Protein AF-0000000084909013 (afdb_homodimer)

InterPro domains:
  IPR004776 Membrane transport PIN-like [PF03547] (7-478)
  IPR038770 Sodium/solute symporter superfamily [G3DSA:1.20.1530.20] (325-500)
  IPR051107 Auxin Efflux Carrier [PTHR31752] (2-476)

Solvent-accessible surface area (backbone atoms only — not comparable to full-atom values): 57533 Å² total; per-residue (Å²): 117,67,64,57,51,30,43,47,51,40,36,51,27,48,52,48,35,18,49,50,20,24,47,37,41,68,75,34,42,77,50,36,40,82,66,44,41,38,41,49,46,40,48,31,47,62,43,7,47,13,26,38,40,16,52,57,35,40,76,34,61,73,84,68,50,64,61,54,59,38,49,31,45,41,48,46,48,50,53,51,41,54,56,45,41,53,67,56,76,75,50,90,64,97,48,61,67,60,53,34,49,51,39,32,45,60,48,60,40,52,25,28,56,60,57,30,34,55,49,48,28,47,59,22,35,74,46,42,46,52,57,28,46,40,50,42,42,32,46,51,70,50,46,41,54,55,49,44,38,52,54,44,45,51,52,52,54,58,60,59,63,57,68,71,63,52,78,75,53,64,63,54,56,56,48,50,55,50,46,53,52,45,45,54,50,44,54,59,48,52,66,58,54,65,66,60,68,69,63,68,70,76,74,72,77,75,77,75,75,89,86,74,88,84,76,88,73,89,78,90,90,82,88,84,93,85,90,81,89,82,84,84,88,85,86,91,83,92,85,91,92,92,84,94,86,85,94,81,96,92,80,90,89,87,92,91,82,89,91,86,94,78,92,86,88,91,83,84,87,88,90,77,87,78,90,80,87,89,77,88,70,86,81,83,77,77,76,74,78,75,67,68,80,70,63,71,57,27,58,47,71,64,67,76,71,79,68,71,70,79,62,78,81,68,71,59,89,45,73,68,48,47,50,49,53,28,50,65,58,35,49,60,55,49,68,60,31,37,46,46,44,17,41,50,51,8,50,50,45,21,54,51,34,56,70,64,70,45,82,83,68,73,54,63,43,60,51,53,36,31,44,38,34,29,51,30,26,43,43,50,50,32,21,30,51,14,30,49,38,62,80,41,57,66,31,39,67,72,34,46,67,66,42,50,54,43,48,46,44,21,46,46,49,40,18,54,50,34,51,54,38,24,60,76,56,70,48,53,41,68,63,30,53,47,51,23,49,43,38,23,33,28,45,28,71,65,47,44,44,50,40,41,58,75,39,62,90,38,61,67,60,48,32,41,40,49,26,39,32,47,54,28,58,71,44,28,57,59,52,39,48,51,52,53,49,49,36,58,77,63,45,53,56,49,86,74,64,86,80,51,59,47,84,101,117,68,64,57,51,31,46,46,52,41,36,50,27,48,53,49,35,18,49,50,20,24,46,38,40,68,75,34,41,76,50,36,42,81,66,43,40,38,42,49,47,41,50,30,47,63,44,8,47,13,26,36,40,16,49,57,37,40,76,34,60,72,86,68,50,63,60,52,57,38,50,31,44,42,49,47,47,50,54,52,40,55,55,45,40,53,67,56,77,76,51,89,63,97,49,61,67,59,52,36,49,52,39,32,46,59,49,61,41,53,26,28,58,62,58,30,34,54,49,49,29,47,59,22,34,73,46,41,43,51,58,29,47,40,50,42,40,33,46,50,69,51,46,41,54,55,50,43,39,52,53,43,45,51,51,52,54,58,61,58,63,57,71,71,63,50,80,74,52,63,63,53,55,58,49,49,56,53,46,55,53,43,45,55,51,43,55,60,48,51,67,59,51,65,67,60,69,70,65,71,71,78,78,76,80,78,78,76,78,89,84,79,89,90,85,75,88,90,86,68,90,90,80,93,86,84,91,85,91,82,90,84,90,86,86,90,87,90,86,90,92,85,88,79,94,87,92,73,99,77,90,94,91,84,95,83,85,81,85,84,87,79,89,82,80,89,79,84,81,88,81,86,85,76,85,71,89,68,76,83,72,83,79,79,76,76,75,71,75,72,66,67,76,66,61,68,56,24,58,47,70,64,66,76,72,80,68,71,71,80,61,79,82,69,70,60,89,46,74,66,50,46,50,50,54,30,50,64,58,37,50,62,56,49,69,59,32,37,46,42,44,17,42,50,51,7,52,50,46,20,52,51,32,58,71,64,69,44,84,84,69,72,53,63,41,59,51,53,38,32,44,36,34,29,51,30,28,41,42,51,50,33,21,31,51,13,30,48,38,62,78,42,57,66,31,38,67,73,35,45,67,66,40,50,55,42,46,45,44,20,46,46,49,39,19,54,48,32,52,54,37,24,59,74,55,69,47,52,41,69,62,31,52,48,51,24,48,42,38,23,33,29,43,28,70,66,47,45,44,50,39,40,58,76,38,63,90,38,62,65,60,47,32,41,38,50,26,39,31,46,54,28,57,70,43,27,57,58,52,39,49,50,51,53,48,50,37,58,76,64,44,53,57,50,85,75,64,88,80,50,58,47,83,101

Sequence (1008 aa):
MTQVVDVVEAAVPLLGLMLTGYCFARFRRKAFPPQSVFLLNSFVFLLGIPSLVFKALATKDLDKLSWRFILGYMLLRTVFGLLSAVPLLWQKTNDKIGDFLINLISSTWINTVIFGIPMLESLYGPRVKILNVLAAISSVIYQLPIMLMFFEYREVLKNGSGNGSRSGGAAELRSVRASAAKTQDEALAMNQVSISSLNRQEVPQQVVPPDTRDAHVVHEALQYQQHQQHHQHQQHHQQQQPASADEEVTMYTAANLPHTSSYTAAISNTNSGRNSSDDSNNSSSSSNSNNSRGALVAAATIAPVDGNEAEDDTMPRTFFGVLWIVIKRVIPKLLRNHPFVGICLGLLWSLILRMAADENNFPKVIDTFVQYFADCVTPVASFCTGMFMCGHERDVIRMWKPLLVFLLAKMIAMPALAMLVCVIVDLDGIEARSAVLLASLPVALASFTLITTYMKERPSAMALTSSLIIVGSILMPFVFAAWNELLIAGDVFGDIPDGTTYTGMTQVVDVVEAAVPLLGLMLTGYCFARFRRKAFPPQSVFLLNSFVFLLGIPSLVFKALATKDLDKLSWRFILGYMLLRTVFGLLSAVPLLWQKTNDKIGDFLINLISSTWINTVIFGIPMLESLYGPRVKILNVLAAISSVIYQLPIMLMFFEYREVLKNGSGNGSRSGGAAELRSVRASAAKTQDEALAMNQVSISSLNRQEVPQQVVPPDTRDAHVVHEALQYQQHQQHHQHQQHHQQQQPASADEEVTMYTAANLPHTSSYTAAISNTNSGRNSSDDSNNSSSSSNSNNSRGALVAAATIAPVDGNEAEDDTMPRTFFGVLWIVIKRVIPKLLRNHPFVGICLGLLWSLILRMAADENNFPKVIDTFVQYFADCVTPVASFCTGMFMCGHERDVIRMWKPLLVFLLAKMIAMPALAMLVCVIVDLDGIEARSAVLLASLPVALASFTLITTYMKERPSAMALTSSLIIVGSILMPFVFAAWNELLIAGDVFGDIPDGTTYTG

Structure (mmCIF, N/CA/C/O backbone):
data_AF-0000000084909013-model_v1
#
loop_
_entity.id
_entity.type
_entity.pdbx_description
1 polymer 'Auxin efflux carrier component'
#
loop_
_atom_site.group_PDB
_atom_site.id
_atom_site.type_symbol
_atom_site.label_atom_id
_atom_site.label_alt_id
_atom_site.label_comp_id
_atom_site.label_asym_id
_atom_site.label_entity_id
_atom_site.label_seq_id
_atom_site.pdbx_PDB_ins_code
_atom_site.Cartn_x
_atom_site.Cartn_y
_atom_site.Cartn_z
_atom_site.occupancy
_atom_site.B_iso_or_equiv
_atom_site.auth_seq_id
_atom_site.auth_comp_id
_atom_site.auth_asym_id
_atom_site.auth_atom_id
_atom_site.pdbx_PDB_model_num
ATOM 1 N N . MET A 1 1 ? -21.297 -10.547 -23.844 1 54.09 1 MET A N 1
ATOM 2 C CA . MET A 1 1 ? -20.812 -9.188 -24.078 1 54.09 1 MET A CA 1
ATOM 3 C C . MET A 1 1 ? -20.594 -8.453 -22.766 1 54.09 1 MET A C 1
ATOM 5 O O . MET A 1 1 ? -19.594 -7.738 -22.609 1 54.09 1 MET A O 1
ATOM 9 N N . THR A 1 2 ? -21.328 -9 -21.734 1 74.88 2 THR A N 1
ATOM 10 C CA . THR A 1 2 ? -21.328 -8.273 -20.469 1 74.88 2 THR A CA 1
ATOM 11 C C . THR A 1 2 ? -20.141 -8.68 -19.609 1 74.88 2 THR A C 1
ATOM 13 O O . THR A 1 2 ? -19.484 -7.832 -18.984 1 74.88 2 THR A O 1
ATOM 16 N N . GLN A 1 3 ? -19.703 -9.93 -19.906 1 86.88 3 GLN A N 1
ATOM 17 C CA . GLN A 1 3 ? -18.625 -10.352 -19.016 1 86.88 3 GLN A CA 1
ATOM 18 C C . GLN A 1 3 ? -17.281 -9.828 -19.5 1 86.88 3 GLN A C 1
ATOM 20 O O . GLN A 1 3 ? -16.359 -9.625 -18.703 1 86.88 3 GLN A O 1
ATOM 25 N N . VAL A 1 4 ? -17.25 -9.531 -20.766 1 86.56 4 VAL A N 1
ATOM 26 C CA . VAL A 1 4 ? -16.016 -8.961 -21.312 1 86.56 4 VAL A CA 1
ATOM 27 C C . VAL A 1 4 ? -15.812 -7.555 -20.75 1 86.56 4 VAL A C 1
ATOM 29 O O . VAL A 1 4 ? -14.688 -7.172 -20.422 1 86.56 4 VAL A O 1
ATOM 32 N N . VAL A 1 5 ? -16.859 -6.918 -20.609 1 87.62 5 VAL A N 1
ATOM 33 C CA . VAL A 1 5 ? -16.781 -5.574 -20.047 1 87.62 5 VAL A CA 1
ATOM 34 C C . VAL A 1 5 ? -16.328 -5.645 -18.594 1 87.62 5 VAL A C 1
ATOM 36 O O . VAL A 1 5 ? -15.508 -4.828 -18.156 1 87.62 5 VAL A O 1
ATOM 39 N N . ASP A 1 6 ? -16.766 -6.629 -17.891 1 90.56 6 ASP A N 1
ATOM 40 C CA . ASP A 1 6 ? -16.359 -6.812 -16.5 1 90.56 6 ASP A CA 1
ATOM 41 C C . ASP A 1 6 ? -14.859 -7.098 -16.406 1 90.56 6 ASP A C 1
ATOM 43 O O . ASP A 1 6 ? -14.18 -6.547 -15.531 1 90.56 6 ASP A O 1
ATOM 47 N N . VAL A 1 7 ? -14.453 -7.879 -17.297 1 91.62 7 VAL A N 1
ATOM 48 C CA . VAL A 1 7 ? -13.039 -8.25 -17.297 1 91.62 7 VAL A CA 1
ATOM 49 C C . VAL A 1 7 ? -12.188 -7.031 -17.641 1 91.62 7 VAL A C 1
ATOM 51 O O . VAL A 1 7 ? -11.148 -6.793 -17.016 1 91.62 7 VAL A O 1
ATOM 54 N N . VAL A 1 8 ? -12.633 -6.258 -18.547 1 89.88 8 VAL A N 1
ATOM 55 C CA . VAL A 1 8 ? -11.898 -5.07 -18.969 1 89.88 8 VAL A CA 1
ATOM 56 C C . VAL A 1 8 ? -11.844 -4.055 -17.828 1 89.88 8 VAL A C 1
ATOM 58 O O . VAL A 1 8 ? -10.805 -3.434 -17.594 1 89.88 8 VAL A O 1
ATOM 61 N N . GLU A 1 9 ? -12.883 -3.924 -17.141 1 92.06 9 GLU A N 1
ATOM 62 C CA . GLU A 1 9 ? -12.977 -2.951 -16.062 1 92.06 9 GLU A CA 1
ATOM 63 C C . GLU A 1 9 ? -12.055 -3.322 -14.906 1 92.06 9 GLU A C 1
ATOM 65 O O . GLU A 1 9 ? -11.641 -2.457 -14.133 1 92.06 9 GLU A O 1
ATOM 70 N N . ALA A 1 10 ? -11.734 -4.547 -14.859 1 94.31 10 ALA A N 1
ATOM 71 C CA . ALA A 1 10 ? -10.805 -4.984 -13.82 1 94.31 10 ALA A CA 1
ATOM 72 C C . ALA A 1 10 ? -9.367 -4.977 -14.336 1 94.31 10 ALA A C 1
ATOM 74 O O . ALA A 1 10 ? -8.438 -4.625 -13.602 1 94.31 10 ALA A O 1
ATOM 75 N N . ALA A 1 11 ? -9.203 -5.262 -15.555 1 95.69 11 ALA A N 1
ATOM 76 C CA . ALA A 1 11 ? -7.871 -5.469 -16.125 1 95.69 11 ALA A CA 1
ATOM 77 C C . ALA A 1 11 ? -7.195 -4.137 -16.438 1 95.69 11 ALA A C 1
ATOM 79 O O . ALA A 1 11 ? -5.98 -3.994 -16.25 1 95.69 11 ALA A O 1
ATOM 80 N N . VAL A 1 12 ? -7.898 -3.178 -16.906 1 96.19 12 VAL A N 1
ATOM 81 C CA . VAL A 1 12 ? -7.324 -1.909 -17.344 1 96.19 12 VAL A CA 1
ATOM 82 C C . VAL A 1 12 ? -6.691 -1.192 -16.156 1 96.19 12 VAL A C 1
ATOM 84 O O . VAL A 1 12 ? -5.559 -0.715 -16.234 1 96.19 12 VAL A O 1
ATOM 87 N N . PRO A 1 13 ? -7.375 -1.147 -15.031 1 97.31 13 PRO A N 1
ATOM 88 C CA . PRO A 1 13 ? -6.727 -0.539 -13.867 1 97.31 13 PRO A CA 1
ATOM 89 C C . PRO A 1 13 ? -5.441 -1.26 -13.469 1 97.31 13 PRO A C 1
ATOM 91 O O . PRO A 1 13 ? -4.477 -0.618 -13.047 1 97.31 13 PRO A O 1
ATOM 94 N N . LEU A 1 14 ? -5.422 -2.541 -13.555 1 97.31 14 LEU A N 1
ATOM 95 C CA . LEU A 1 14 ? -4.227 -3.301 -13.203 1 97.31 14 LEU A CA 1
ATOM 96 C C . LEU A 1 14 ? -3.076 -2.959 -14.148 1 97.31 14 LEU A C 1
ATOM 98 O O . LEU A 1 14 ? -1.948 -2.736 -13.695 1 97.31 14 LEU A O 1
ATOM 102 N N . LEU A 1 15 ? -3.387 -2.924 -15.398 1 97.75 15 LEU A N 1
ATOM 103 C CA . LEU A 1 15 ? -2.377 -2.529 -16.375 1 97.75 15 LEU A CA 1
ATOM 104 C C . LEU A 1 15 ? -1.933 -1.089 -16.141 1 97.75 15 LEU A C 1
ATOM 106 O O . LEU A 1 15 ? -0.763 -0.754 -16.359 1 97.75 15 LEU A O 1
ATOM 110 N N . GLY A 1 16 ? -2.896 -0.249 -15.773 1 98.06 16 GLY A N 1
ATOM 111 C CA . GLY A 1 16 ? -2.562 1.126 -15.438 1 98.06 16 GLY A CA 1
ATOM 112 C C . GLY A 1 16 ? -1.599 1.239 -14.273 1 98.06 16 GLY A C 1
ATOM 113 O O . GLY A 1 16 ? -0.68 2.061 -14.297 1 98.06 16 GLY A O 1
ATOM 114 N N . LEU A 1 17 ? -1.81 0.458 -13.258 1 98.38 17 LEU A N 1
ATOM 115 C CA . LEU A 1 17 ? -0.905 0.433 -12.109 1 98.38 17 LEU A CA 1
ATOM 116 C C . LEU A 1 17 ? 0.498 0.012 -12.539 1 98.38 17 LEU A C 1
ATOM 118 O O . LEU A 1 17 ? 1.487 0.611 -12.109 1 98.38 17 LEU A O 1
ATOM 122 N N . MET A 1 18 ? 0.574 -1.01 -13.375 1 97.88 18 MET A N 1
ATOM 123 C CA . MET A 1 18 ? 1.863 -1.487 -13.867 1 97.88 18 MET A CA 1
ATOM 124 C C . MET A 1 18 ? 2.559 -0.416 -14.703 1 97.88 18 MET A C 1
ATOM 126 O O . MET A 1 18 ? 3.764 -0.201 -14.562 1 97.88 18 MET A O 1
ATOM 130 N N . LEU A 1 19 ? 1.775 0.222 -15.531 1 98.19 19 LEU A N 1
ATOM 131 C CA . LEU A 1 19 ? 2.332 1.283 -16.359 1 98.19 19 LEU A CA 1
ATOM 132 C C . LEU A 1 19 ? 2.867 2.424 -15.5 1 98.19 19 LEU A C 1
ATOM 134 O O . LEU A 1 19 ? 3.922 2.988 -15.797 1 98.19 19 LEU A O 1
ATOM 138 N N . THR A 1 20 ? 2.152 2.777 -14.469 1 98.25 20 THR A N 1
ATOM 139 C CA . THR A 1 20 ? 2.6 3.822 -13.555 1 98.25 20 THR A CA 1
ATOM 140 C C . THR A 1 20 ? 3.918 3.432 -12.891 1 98.25 20 THR A C 1
ATOM 142 O O . THR A 1 20 ? 4.84 4.246 -12.797 1 98.25 20 THR A O 1
ATOM 145 N N . GLY A 1 21 ? 3.971 2.174 -12.43 1 97.94 21 GLY A N 1
ATOM 146 C CA . GLY A 1 21 ? 5.227 1.696 -11.875 1 97.94 21 GLY A CA 1
ATOM 147 C C . GLY A 1 21 ? 6.383 1.777 -12.852 1 97.94 21 GLY A C 1
ATOM 148 O O . GLY A 1 21 ? 7.477 2.219 -12.492 1 97.94 21 GLY A O 1
ATOM 149 N N . TYR A 1 22 ? 6.117 1.385 -14.062 1 97.81 22 TYR A N 1
ATOM 150 C CA . TYR A 1 22 ? 7.133 1.436 -15.109 1 97.81 22 TYR A CA 1
ATOM 151 C C . TYR A 1 22 ? 7.598 2.867 -15.352 1 97.81 22 TYR A C 1
ATOM 153 O O . TYR A 1 22 ? 8.797 3.129 -15.438 1 97.81 22 TYR A O 1
ATOM 161 N N . CYS A 1 23 ? 6.691 3.818 -15.398 1 97.56 23 CYS A N 1
ATOM 162 C CA . CYS A 1 23 ? 7 5.215 -15.68 1 97.56 23 CYS A CA 1
ATOM 163 C C . CYS A 1 23 ? 7.801 5.836 -14.539 1 97.56 23 CYS A C 1
ATOM 165 O O . CYS A 1 23 ? 8.766 6.566 -14.781 1 97.56 23 CYS A O 1
ATOM 167 N N . PHE A 1 24 ? 7.449 5.551 -13.383 1 96.81 24 PHE A N 1
ATOM 168 C CA . PHE A 1 24 ? 8.164 6.129 -12.258 1 96.81 24 PHE A CA 1
ATOM 169 C C . PHE A 1 24 ? 9.57 5.547 -12.148 1 96.81 24 PHE A C 1
ATOM 171 O O . PHE A 1 24 ? 10.516 6.25 -11.781 1 96.81 24 PHE A O 1
ATOM 178 N N . ALA A 1 25 ? 9.664 4.27 -12.438 1 96.06 25 ALA A N 1
ATOM 179 C CA . ALA A 1 25 ? 10.992 3.658 -12.422 1 96.06 25 ALA A CA 1
ATOM 180 C C . ALA A 1 25 ? 11.875 4.23 -13.531 1 96.06 25 ALA A C 1
ATOM 182 O O . ALA A 1 25 ? 13.094 4.348 -13.359 1 96.06 25 ALA A O 1
ATOM 183 N N . ARG A 1 26 ? 11.289 4.594 -14.617 1 95.44 26 ARG A N 1
ATOM 184 C CA . ARG A 1 26 ? 12.039 5.062 -15.781 1 95.44 26 ARG A CA 1
ATOM 185 C C . ARG A 1 26 ? 12.336 6.555 -15.672 1 95.44 26 ARG A C 1
ATOM 187 O O . ARG A 1 26 ? 13.461 6.992 -15.945 1 95.44 26 ARG A O 1
ATOM 194 N N . PHE A 1 27 ? 11.383 7.316 -15.219 1 94.56 27 PHE A N 1
ATOM 195 C CA . PHE A 1 27 ? 11.492 8.766 -15.344 1 94.56 27 PHE A CA 1
ATOM 196 C C . PHE A 1 27 ? 11.703 9.414 -13.984 1 94.56 27 PHE A C 1
ATOM 198 O O . PHE A 1 27 ? 12.094 10.578 -13.898 1 94.56 27 PHE A O 1
ATOM 205 N N . ARG A 1 28 ? 11.383 8.742 -12.922 1 92.88 28 ARG A N 1
ATOM 206 C CA . ARG A 1 28 ? 11.516 9.297 -11.578 1 92.88 28 ARG A CA 1
ATOM 207 C C . ARG A 1 28 ? 12.398 8.414 -10.703 1 92.88 28 ARG A C 1
ATOM 209 O O . ARG A 1 28 ? 12.016 8.055 -9.594 1 92.88 28 ARG A O 1
ATOM 216 N N . ARG A 1 29 ? 13.602 8.289 -11.078 1 90.56 29 ARG A N 1
ATOM 217 C CA . ARG A 1 29 ? 14.539 7.383 -10.43 1 90.56 29 ARG A CA 1
ATOM 218 C C . ARG A 1 29 ? 14.961 7.922 -9.062 1 90.56 29 ARG A C 1
ATOM 220 O O . ARG A 1 29 ? 15.375 7.156 -8.188 1 90.56 29 ARG A O 1
ATOM 227 N N . LYS A 1 30 ? 14.852 9.18 -8.93 1 89.25 30 LYS A N 1
ATOM 228 C CA . LYS A 1 30 ? 15.211 9.773 -7.645 1 89.25 30 LYS A CA 1
ATOM 229 C C . LYS A 1 30 ? 14.203 9.398 -6.559 1 89.25 30 LYS A C 1
ATOM 231 O O . LYS A 1 30 ? 14.586 9.141 -5.414 1 89.25 30 LYS A O 1
ATOM 236 N N . ALA A 1 31 ? 12.984 9.352 -6.961 1 90.62 31 ALA A N 1
ATOM 237 C CA . ALA A 1 31 ? 11.922 8.992 -6.016 1 90.62 31 ALA A CA 1
ATOM 238 C C . ALA A 1 31 ? 11.867 7.48 -5.797 1 90.62 31 ALA A C 1
ATOM 240 O O . ALA A 1 31 ? 11.602 7.016 -4.688 1 90.62 31 ALA A O 1
ATOM 241 N N . PHE A 1 32 ? 12.102 6.773 -6.875 1 94.38 32 PHE A N 1
ATOM 242 C CA . PHE A 1 32 ? 12.047 5.316 -6.805 1 94.38 32 PHE A CA 1
ATOM 243 C C . PHE A 1 32 ? 13.281 4.695 -7.445 1 94.38 32 PHE A C 1
ATOM 245 O O . PHE A 1 32 ? 13.227 4.234 -8.586 1 94.38 32 PHE A O 1
ATOM 252 N N . PRO A 1 33 ? 14.312 4.582 -6.648 1 91.62 33 PRO A N 1
ATOM 253 C CA . PRO A 1 33 ? 15.508 3.9 -7.145 1 91.62 33 PRO A CA 1
ATOM 254 C C . PRO A 1 33 ? 15.289 2.406 -7.367 1 91.62 33 PRO A C 1
ATOM 256 O O . PRO A 1 33 ? 14.25 1.865 -6.973 1 91.62 33 PRO A O 1
ATOM 259 N N . PRO A 1 34 ? 16.219 1.747 -7.957 1 88.38 34 PRO A N 1
ATOM 260 C CA . PRO A 1 34 ? 16.047 0.336 -8.312 1 88.38 34 PRO A CA 1
ATOM 261 C C . PRO A 1 34 ? 15.805 -0.556 -7.102 1 88.38 34 PRO A C 1
ATOM 263 O O . PRO A 1 34 ? 15.125 -1.581 -7.211 1 88.38 34 PRO A O 1
ATOM 266 N N . GLN A 1 35 ? 16.281 -0.173 -5.969 1 89.5 35 GLN A N 1
ATOM 267 C CA . GLN A 1 35 ? 16.094 -0.963 -4.758 1 89.5 35 GLN A CA 1
ATOM 268 C C . GLN A 1 35 ? 14.633 -0.926 -4.297 1 89.5 35 GLN A C 1
ATOM 270 O O . GLN A 1 35 ? 14.227 -1.724 -3.447 1 89.5 35 GLN A O 1
ATOM 275 N N . SER A 1 36 ? 13.883 -0.027 -4.922 1 93.38 36 SER A N 1
ATOM 276 C CA . SER A 1 36 ? 12.484 0.131 -4.523 1 93.38 36 SER A CA 1
ATOM 277 C C . SER A 1 36 ? 11.68 -1.131 -4.82 1 93.38 36 SER A C 1
ATOM 279 O O . SER A 1 36 ? 10.734 -1.449 -4.102 1 93.38 36 SER A O 1
ATOM 281 N N . VAL A 1 37 ? 12.078 -1.857 -5.883 1 93.12 37 VAL A N 1
ATOM 282 C CA . VAL A 1 37 ? 11.359 -3.07 -6.266 1 93.12 37 VAL A CA 1
ATOM 283 C C . VAL A 1 37 ? 11.438 -4.098 -5.137 1 93.12 37 VAL A C 1
ATOM 285 O O . VAL A 1 37 ? 10.43 -4.68 -4.746 1 93.12 37 VAL A O 1
ATOM 288 N N . PHE A 1 38 ? 12.594 -4.207 -4.613 1 90.94 38 PHE A N 1
ATOM 289 C CA . PHE A 1 38 ? 12.812 -5.152 -3.525 1 90.94 38 PHE A CA 1
ATOM 290 C C . PHE A 1 38 ? 12.016 -4.754 -2.291 1 90.94 38 PHE A C 1
ATOM 292 O O . PHE A 1 38 ? 11.375 -5.598 -1.659 1 90.94 38 PHE A O 1
ATOM 299 N N . LEU A 1 39 ? 12.062 -3.566 -1.993 1 93.75 39 LEU A N 1
ATOM 300 C CA . LEU A 1 39 ? 11.414 -3.082 -0.778 1 93.75 39 LEU A CA 1
ATOM 301 C C . LEU A 1 39 ? 9.898 -3.203 -0.884 1 93.75 39 LEU A C 1
ATOM 303 O O . LEU A 1 39 ? 9.242 -3.654 0.057 1 93.75 39 LEU A O 1
ATOM 307 N N . LEU A 1 40 ? 9.336 -2.791 -1.985 1 96 40 LEU A N 1
ATOM 308 C CA . LEU A 1 40 ? 7.895 -2.883 -2.189 1 96 40 LEU A CA 1
ATOM 309 C C . LEU A 1 40 ? 7.441 -4.34 -2.219 1 96 40 LEU A C 1
ATOM 311 O O . LEU A 1 40 ? 6.391 -4.676 -1.672 1 96 40 LEU A O 1
ATOM 315 N N . ASN A 1 41 ? 8.227 -5.137 -2.834 1 93.81 41 ASN A N 1
ATOM 316 C CA . ASN A 1 41 ? 7.918 -6.562 -2.855 1 93.81 41 ASN A CA 1
ATOM 317 C C . ASN A 1 41 ? 7.973 -7.168 -1.458 1 93.81 41 ASN A C 1
ATOM 319 O O . ASN A 1 41 ? 7.168 -8.039 -1.123 1 93.81 41 ASN A O 1
ATOM 323 N N . SER A 1 42 ? 8.953 -6.742 -0.698 1 94.56 42 SER A N 1
ATOM 324 C CA . SER A 1 42 ? 9.055 -7.211 0.68 1 94.56 42 SER A CA 1
ATOM 325 C C . SER A 1 42 ? 7.82 -6.828 1.487 1 94.56 42 SER A C 1
ATOM 327 O O . SER A 1 42 ? 7.32 -7.625 2.285 1 94.56 42 SER A O 1
ATOM 329 N N . PHE A 1 43 ? 7.371 -5.645 1.284 1 97.38 43 PHE A N 1
ATOM 330 C CA . PHE A 1 43 ? 6.168 -5.184 1.97 1 97.38 43 PHE A CA 1
ATOM 331 C C . PHE A 1 43 ? 4.98 -6.074 1.634 1 97.38 43 PHE A C 1
ATOM 333 O O . PHE A 1 43 ? 4.223 -6.469 2.523 1 97.38 43 PHE A O 1
ATOM 340 N N . VAL A 1 44 ? 4.82 -6.434 0.394 1 96.75 44 VAL A N 1
ATOM 341 C CA . VAL A 1 44 ? 3.695 -7.238 -0.072 1 96.75 44 VAL A CA 1
ATOM 342 C C . VAL A 1 44 ? 3.834 -8.672 0.443 1 96.75 44 VAL A C 1
ATOM 344 O O . VAL A 1 44 ? 2.873 -9.25 0.958 1 96.75 44 VAL A O 1
ATOM 347 N N . PHE A 1 45 ? 4.992 -9.195 0.393 1 94.75 45 PHE A N 1
ATOM 348 C CA . PHE A 1 45 ? 5.219 -10.609 0.685 1 94.75 45 PHE A CA 1
ATOM 349 C C . PHE A 1 45 ? 5.254 -10.852 2.189 1 94.75 45 PHE A C 1
ATOM 351 O O . PHE A 1 45 ? 4.828 -11.906 2.664 1 94.75 45 PHE A O 1
ATOM 358 N N . LEU A 1 46 ? 5.773 -9.945 2.916 1 96.31 46 LEU A N 1
ATOM 359 C CA . LEU A 1 46 ? 5.965 -10.164 4.344 1 96.31 46 LEU A CA 1
ATOM 360 C C . LEU A 1 46 ? 4.73 -9.75 5.133 1 96.31 46 LEU A C 1
ATOM 362 O O . LEU A 1 46 ? 4.465 -10.281 6.211 1 96.31 46 LEU A O 1
ATOM 366 N N . LEU A 1 47 ? 3.986 -8.805 4.523 1 97.81 47 LEU A N 1
ATOM 367 C CA . LEU A 1 47 ? 2.891 -8.266 5.32 1 97.81 47 LEU A CA 1
ATOM 368 C C . LEU A 1 47 ? 1.564 -8.391 4.578 1 97.81 47 LEU A C 1
ATOM 370 O O . LEU A 1 47 ? 0.573 -8.859 5.145 1 97.81 47 LEU A O 1
ATOM 374 N N . GLY A 1 48 ? 1.504 -8.023 3.326 1 97.88 48 GLY A N 1
ATOM 375 C CA . GLY A 1 48 ? 0.266 -7.98 2.564 1 97.88 48 GLY A CA 1
ATOM 376 C C . GLY A 1 48 ? -0.349 -9.352 2.348 1 97.88 48 GLY A C 1
ATOM 377 O O . GLY A 1 48 ? -1.445 -9.625 2.836 1 97.88 48 GLY A O 1
ATOM 378 N N . ILE A 1 49 ? 0.39 -10.227 1.735 1 96.94 49 ILE A N 1
ATOM 379 C CA . ILE A 1 49 ? -0.128 -11.523 1.31 1 96.94 49 ILE A CA 1
ATOM 380 C C . ILE A 1 49 ? -0.481 -12.359 2.533 1 96.94 49 ILE A C 1
ATOM 382 O O . ILE A 1 49 ? -1.576 -12.922 2.611 1 96.94 49 ILE A O 1
ATOM 386 N N . PRO A 1 50 ? 0.355 -12.453 3.562 1 97.31 50 PRO A N 1
ATOM 387 C CA . PRO A 1 50 ? -0.022 -13.234 4.742 1 97.31 50 PRO A CA 1
ATOM 388 C C . PRO A 1 50 ? -1.299 -12.727 5.406 1 97.31 50 PRO A C 1
ATOM 390 O O . PRO A 1 50 ? -2.102 -13.523 5.898 1 97.31 50 PRO A O 1
ATOM 393 N N . SER A 1 51 ? -1.439 -11.438 5.438 1 98.06 51 SER A N 1
ATOM 394 C CA . SER A 1 51 ? -2.648 -10.875 6.027 1 98.06 51 SER A CA 1
ATOM 395 C C . SER A 1 51 ? -3.883 -11.219 5.199 1 98.06 51 SER A C 1
ATOM 397 O O . SER A 1 51 ? -4.938 -11.539 5.754 1 98.06 51 SER A O 1
ATOM 399 N N . LEU A 1 52 ? -3.709 -11.188 3.934 1 97.25 52 LEU A N 1
ATOM 400 C CA . LEU A 1 52 ? -4.809 -11.461 3.016 1 97.25 52 LEU A CA 1
ATOM 401 C C . LEU A 1 52 ? -5.27 -12.906 3.135 1 97.25 52 LEU A C 1
ATOM 403 O O . LEU A 1 52 ? -6.465 -13.172 3.277 1 97.25 52 LEU A O 1
ATOM 407 N N . VAL A 1 53 ? -4.355 -13.82 3.102 1 96.62 53 VAL A N 1
ATOM 408 C CA . VAL A 1 53 ? -4.703 -15.234 3.143 1 96.62 53 VAL A CA 1
ATOM 409 C C . VAL A 1 53 ? -5.195 -15.602 4.543 1 96.62 53 VAL A C 1
ATOM 411 O O . VAL A 1 53 ? -6.105 -16.422 4.691 1 96.62 53 VAL A O 1
ATOM 414 N N . PHE A 1 54 ? -4.574 -15.039 5.555 1 96.5 54 PHE A N 1
ATOM 415 C CA . PHE A 1 54 ? -5.035 -15.258 6.922 1 96.5 54 PHE A CA 1
ATOM 416 C C . PHE A 1 54 ? -6.5 -14.852 7.07 1 96.5 54 PHE A C 1
ATOM 418 O O . PHE A 1 54 ? -7.312 -15.625 7.582 1 96.5 54 PHE A O 1
ATOM 425 N N . LYS A 1 55 ? -6.812 -13.672 6.637 1 94.81 55 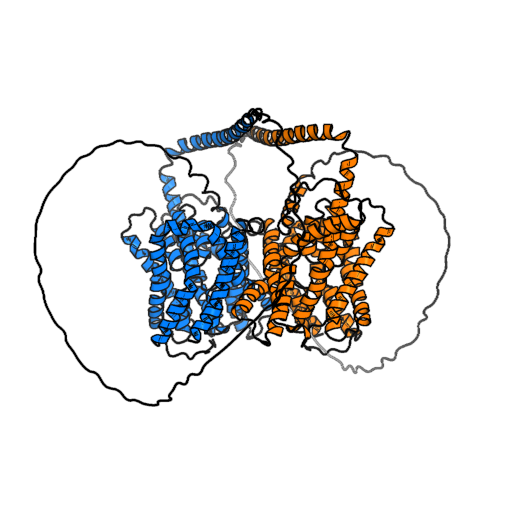LYS A N 1
ATOM 426 C CA . LYS A 1 55 ? -8.172 -13.164 6.781 1 94.81 55 LYS A CA 1
ATOM 427 C C . LYS A 1 55 ? -9.172 -14.031 6.027 1 94.81 55 LYS A C 1
ATOM 429 O O . LYS A 1 55 ? -10.25 -14.352 6.547 1 94.81 55 LYS A O 1
ATOM 434 N N . ALA A 1 56 ? -8.828 -14.414 4.832 1 92.88 56 ALA A N 1
ATOM 435 C CA . ALA A 1 56 ? -9.734 -15.195 3.984 1 92.88 56 ALA A CA 1
ATOM 436 C C . ALA A 1 56 ? -10.062 -16.531 4.625 1 92.88 56 ALA A C 1
ATOM 438 O O . ALA A 1 56 ? -11.195 -17.016 4.52 1 92.88 56 ALA A O 1
ATOM 439 N N . LEU A 1 57 ? -9.141 -17.094 5.32 1 92.69 57 LEU A N 1
ATOM 440 C CA . LEU A 1 57 ? -9.328 -18.422 5.91 1 92.69 57 LEU A CA 1
ATOM 441 C C . LEU A 1 57 ? -9.93 -18.312 7.309 1 92.69 57 LEU A C 1
ATOM 443 O O . LEU A 1 57 ? -10.773 -19.125 7.691 1 92.69 57 LEU A O 1
ATOM 447 N N . ALA A 1 58 ? -9.508 -17.266 8.023 1 90.81 58 ALA A N 1
ATOM 448 C CA . ALA A 1 58 ? -9.93 -17.125 9.414 1 90.81 58 ALA A CA 1
ATOM 449 C C . ALA A 1 58 ? -11.414 -16.781 9.508 1 90.81 58 ALA A C 1
ATOM 451 O O . ALA A 1 58 ? -12.062 -17.109 10.5 1 90.81 58 ALA A O 1
ATOM 452 N N . THR A 1 59 ? -11.93 -16.188 8.5 1 85.31 59 THR A N 1
ATOM 453 C CA . THR A 1 59 ? -13.32 -15.742 8.539 1 85.31 59 THR A CA 1
ATOM 454 C C . THR A 1 59 ? -14.234 -16.797 7.918 1 85.31 59 THR A C 1
ATOM 456 O O . THR A 1 59 ? -15.438 -16.562 7.758 1 85.31 59 THR A O 1
ATOM 459 N N . LYS A 1 60 ? -13.656 -17.953 7.555 1 85.06 60 LYS A N 1
ATOM 460 C CA . LYS A 1 60 ? -14.453 -19 6.898 1 85.06 60 LYS A CA 1
ATOM 461 C C . LYS A 1 60 ? -14.484 -20.266 7.73 1 85.06 60 LYS A C 1
ATOM 463 O O . LYS A 1 60 ? -13.5 -20.609 8.391 1 85.06 60 LYS A O 1
ATOM 468 N N . ASP A 1 61 ? -15.664 -20.875 7.551 1 81.56 61 ASP A N 1
ATOM 469 C CA . ASP A 1 61 ? -15.805 -22.203 8.141 1 81.56 61 ASP A CA 1
ATOM 470 C C . ASP A 1 61 ? -15.086 -23.25 7.305 1 81.56 61 ASP A C 1
ATOM 472 O O . ASP A 1 61 ? -15.352 -23.391 6.105 1 81.56 61 ASP A O 1
ATOM 476 N N . LEU A 1 62 ? -14.289 -24.031 7.938 1 82.31 62 LEU A N 1
ATOM 477 C CA . LEU A 1 62 ? -13.469 -25 7.242 1 82.31 62 LEU A CA 1
ATOM 478 C C . LEU A 1 62 ? -14.336 -26.062 6.562 1 82.31 62 LEU A C 1
ATOM 480 O O . LEU A 1 62 ? -13.945 -26.625 5.535 1 82.31 62 LEU A O 1
ATOM 484 N N . ASP A 1 63 ? -15.469 -26.266 7.062 1 80.19 63 ASP A N 1
ATOM 485 C CA . ASP A 1 63 ? -16.359 -27.281 6.508 1 80.19 63 ASP A CA 1
ATOM 486 C C . ASP A 1 63 ? -17 -26.812 5.207 1 80.19 63 ASP A C 1
ATOM 488 O O . ASP A 1 63 ? -17.438 -27.625 4.391 1 80.19 63 ASP A O 1
ATOM 492 N N . LYS A 1 64 ? -16.922 -25.547 5.047 1 82.56 64 LYS A N 1
ATOM 493 C CA . LYS A 1 64 ? -17.578 -25 3.863 1 82.56 64 LYS A CA 1
ATOM 494 C C . LYS A 1 64 ? -16.562 -24.734 2.754 1 82.56 64 LYS A C 1
ATOM 496 O O . LYS A 1 64 ? -16.922 -24.25 1.681 1 82.56 64 LYS A O 1
ATOM 501 N N . LEU A 1 65 ? -15.422 -25.172 3.084 1 87.38 65 LEU A N 1
ATOM 502 C CA . LEU A 1 65 ? -14.398 -24.984 2.061 1 87.38 65 LEU A CA 1
ATOM 503 C C . LEU A 1 65 ? -14.547 -26.031 0.955 1 87.38 65 LEU A C 1
ATOM 505 O O . LEU A 1 65 ? -14.891 -27.172 1.224 1 87.38 65 LEU A O 1
ATOM 509 N N . SER A 1 66 ? -14.258 -25.641 -0.252 1 92.5 66 SER A N 1
ATOM 510 C CA . SER A 1 66 ? -14.312 -26.562 -1.386 1 92.5 66 SER A CA 1
ATOM 511 C C . SER A 1 66 ? -13.07 -27.438 -1.45 1 92.5 66 SER A C 1
ATOM 513 O O . SER A 1 66 ? -12.109 -27.109 -2.146 1 92.5 66 SER A O 1
ATOM 515 N N . TRP A 1 67 ? -13.117 -28.609 -0.915 1 91.44 67 TRP A N 1
ATOM 516 C CA . TRP A 1 67 ? -11.984 -29.516 -0.853 1 91.44 67 TRP A CA 1
ATOM 517 C C . TRP A 1 67 ? -11.656 -30.078 -2.232 1 91.44 67 TRP A C 1
ATOM 519 O O . TRP A 1 67 ? -10.5 -30.391 -2.531 1 91.44 67 TRP A O 1
ATOM 529 N N . ARG A 1 68 ? -12.641 -30.203 -3.014 1 95.06 68 ARG A N 1
ATOM 530 C CA . ARG A 1 68 ? -12.422 -30.672 -4.379 1 95.06 68 ARG A CA 1
ATOM 531 C C . ARG A 1 68 ? -11.609 -29.656 -5.18 1 95.06 68 ARG A C 1
ATOM 533 O O . ARG A 1 68 ? -10.805 -30.047 -6.031 1 95.06 68 ARG A O 1
ATOM 540 N N . PHE A 1 69 ? -11.883 -28.438 -4.875 1 97 69 PHE A N 1
ATOM 541 C CA . PHE A 1 69 ? -11.117 -27.375 -5.535 1 97 69 PHE A CA 1
ATOM 542 C C . PHE A 1 69 ? -9.641 -27.484 -5.18 1 97 69 PHE A C 1
ATOM 544 O O . PHE A 1 69 ? -8.781 -27.391 -6.059 1 97 69 PHE A O 1
ATOM 551 N N . ILE A 1 70 ? -9.312 -27.703 -3.918 1 95.56 70 ILE A N 1
ATOM 552 C CA . ILE A 1 70 ? -7.934 -27.828 -3.451 1 95.56 70 ILE A CA 1
ATOM 553 C C . ILE A 1 70 ? -7.285 -29.062 -4.09 1 95.56 70 ILE A C 1
ATOM 555 O O . ILE A 1 70 ? -6.16 -28.984 -4.594 1 95.56 70 ILE A O 1
ATOM 559 N N . LEU A 1 71 ? -8 -30.094 -4.078 1 95.81 71 LEU A N 1
ATOM 560 C CA . LEU A 1 71 ? -7.492 -31.344 -4.668 1 95.81 71 LEU A CA 1
ATOM 561 C C . LEU A 1 71 ? -7.227 -31.156 -6.16 1 95.81 71 LEU A C 1
ATOM 563 O O . LEU A 1 71 ? -6.234 -31.672 -6.684 1 95.81 71 LEU A O 1
ATOM 567 N N . GLY A 1 72 ? -8.148 -30.484 -6.781 1 97.25 72 GLY A N 1
ATOM 568 C CA . GLY A 1 72 ? -7.957 -30.203 -8.195 1 97.25 72 GLY A CA 1
ATOM 569 C C . GLY A 1 72 ? -6.691 -29.422 -8.492 1 97.25 72 GLY A C 1
ATOM 570 O O . GLY A 1 72 ? -5.945 -29.766 -9.414 1 97.25 72 GLY A O 1
ATOM 571 N N . TYR A 1 73 ? -6.453 -28.469 -7.738 1 97.12 73 TYR A N 1
ATOM 572 C CA . TYR A 1 73 ? -5.273 -27.656 -7.977 1 97.12 73 TYR A CA 1
ATOM 573 C C . TYR A 1 73 ? -4 -28.391 -7.586 1 97.12 73 TYR A C 1
ATOM 575 O O . TYR A 1 73 ? -2.949 -28.203 -8.203 1 97.12 73 TYR A O 1
ATOM 583 N N . MET A 1 74 ? -4.051 -29.25 -6.562 1 96.69 74 MET A N 1
ATOM 584 C CA . MET A 1 74 ? -2.902 -30.078 -6.23 1 96.69 74 MET A CA 1
ATOM 585 C C . MET A 1 74 ? -2.586 -31.047 -7.367 1 96.69 74 MET A C 1
ATOM 587 O O . MET A 1 74 ? -1.421 -31.219 -7.73 1 96.69 74 MET A O 1
ATOM 591 N N . LEU A 1 75 ? -3.637 -31.594 -7.875 1 97.44 75 LEU A N 1
ATOM 592 C CA . LEU A 1 75 ? -3.467 -32.531 -8.992 1 97.44 75 LEU A CA 1
ATOM 593 C C . LEU A 1 75 ? -2.926 -31.797 -10.219 1 97.44 75 LEU A C 1
ATOM 595 O O . LEU A 1 75 ? -2.049 -32.312 -10.914 1 97.44 75 LEU A O 1
ATOM 599 N N . LEU A 1 76 ? -3.479 -30.641 -10.477 1 97.69 76 LEU A N 1
ATOM 600 C CA . LEU A 1 76 ? -3.029 -29.828 -11.602 1 97.69 76 LEU A CA 1
ATOM 601 C C . LEU A 1 76 ? -1.534 -29.547 -11.508 1 97.69 76 LEU A C 1
ATOM 603 O O . LEU A 1 76 ? -0.802 -29.719 -12.484 1 97.69 76 LEU A O 1
ATOM 607 N N . ARG A 1 77 ? -1.076 -29.156 -10.359 1 95.62 77 ARG A N 1
ATOM 608 C CA . ARG A 1 77 ? 0.327 -28.812 -10.141 1 95.62 77 ARG A CA 1
ATOM 609 C C . ARG A 1 77 ? 1.209 -30.047 -10.227 1 95.62 77 ARG A C 1
ATOM 611 O O . ARG A 1 77 ? 2.336 -29.984 -10.727 1 95.62 77 ARG A O 1
ATOM 618 N N . THR A 1 78 ? 0.719 -31.156 -9.75 1 95.88 78 THR A N 1
ATOM 619 C CA . THR A 1 78 ? 1.478 -32.406 -9.797 1 95.88 78 THR A CA 1
ATOM 620 C C . THR A 1 78 ? 1.637 -32.875 -11.234 1 95.88 78 THR A C 1
ATOM 622 O O . THR A 1 78 ? 2.748 -33.188 -11.672 1 95.88 78 THR A O 1
ATOM 625 N N . VAL A 1 79 ? 0.539 -32.906 -11.93 1 96.5 79 VAL A N 1
ATOM 626 C CA . VAL A 1 79 ? 0.565 -33.406 -13.289 1 96.5 79 VAL A CA 1
ATOM 627 C C . VAL A 1 79 ? 1.403 -32.5 -14.18 1 96.5 79 VAL A C 1
ATOM 629 O O . VAL A 1 79 ? 2.262 -32.969 -14.93 1 96.5 79 VAL A O 1
ATOM 632 N N . PHE A 1 80 ? 1.146 -31.234 -14.039 1 94.56 80 PHE A N 1
ATOM 633 C CA . PHE A 1 80 ? 1.901 -30.312 -14.875 1 94.56 80 PHE A CA 1
ATOM 634 C C . PHE A 1 80 ? 3.367 -30.281 -14.453 1 94.56 80 PHE A C 1
ATOM 636 O O . PHE A 1 80 ? 4.254 -30.094 -15.297 1 94.56 80 PHE A O 1
ATOM 643 N N . GLY A 1 81 ? 3.625 -30.391 -13.188 1 92.38 81 GLY A N 1
ATOM 644 C CA . GLY A 1 81 ? 4.996 -30.5 -12.711 1 92.38 81 GLY A CA 1
ATOM 645 C C . GLY A 1 81 ? 5.73 -31.688 -13.289 1 92.38 81 GLY A C 1
ATOM 646 O O . GLY A 1 81 ? 6.887 -31.578 -13.703 1 92.38 81 GLY A O 1
ATOM 647 N N . LEU A 1 82 ? 5.09 -32.781 -13.375 1 93.44 82 LEU A N 1
ATOM 648 C CA . LEU A 1 82 ? 5.68 -34 -13.969 1 93.44 82 LEU A CA 1
ATOM 649 C C . LEU A 1 82 ? 5.887 -33.812 -15.469 1 93.44 82 LEU A C 1
ATOM 651 O O . LEU A 1 82 ? 6.891 -34.281 -16.016 1 93.44 82 LEU A O 1
ATOM 655 N N . LEU A 1 83 ? 4.934 -33.156 -16.062 1 93.19 83 LEU A N 1
ATOM 656 C CA . LEU A 1 83 ? 5.059 -32.875 -17.484 1 93.19 83 LEU A CA 1
ATOM 657 C C . LEU A 1 83 ? 6.258 -31.984 -17.781 1 93.19 83 LEU A C 1
ATOM 659 O O . LEU A 1 83 ? 6.898 -32.094 -18.828 1 93.19 83 LEU A O 1
ATOM 663 N N . SER A 1 84 ? 6.52 -31.094 -16.859 1 89.94 84 SER A N 1
ATOM 664 C CA . SER A 1 84 ? 7.641 -30.172 -17.031 1 89.94 84 SER A CA 1
ATOM 665 C C . SER A 1 84 ? 8.977 -30.906 -16.969 1 89.94 84 SER A C 1
ATOM 667 O O . SER A 1 84 ? 10.008 -30.375 -17.375 1 89.94 84 SER A O 1
ATOM 669 N N . ALA A 1 85 ? 9.008 -32.156 -16.484 1 91.56 85 ALA A N 1
ATOM 670 C CA . ALA A 1 85 ? 10.219 -32.969 -16.375 1 91.56 85 ALA A CA 1
ATOM 671 C C . ALA A 1 85 ? 10.461 -33.75 -17.672 1 91.56 85 ALA A C 1
ATOM 673 O O . ALA A 1 85 ? 11.562 -34.25 -17.891 1 91.56 85 ALA A O 1
ATOM 674 N N . VAL A 1 86 ? 9.492 -33.844 -18.531 1 90.69 86 VAL A N 1
ATOM 675 C CA . VAL A 1 86 ? 9.531 -34.719 -19.703 1 90.69 86 VAL A CA 1
ATOM 676 C C . VAL A 1 86 ? 10.648 -34.281 -20.641 1 90.69 86 VAL A C 1
ATOM 678 O O . VAL A 1 86 ? 11.445 -35.094 -21.094 1 90.69 86 VAL A O 1
ATOM 681 N N . PRO A 1 87 ? 10.773 -32.969 -20.906 1 89.19 87 PRO A N 1
ATOM 682 C CA . PRO A 1 87 ? 11.852 -32.562 -21.812 1 89.19 87 PRO A CA 1
ATOM 683 C C . PRO A 1 87 ? 13.234 -32.906 -21.266 1 89.19 87 PRO A C 1
ATOM 685 O O . PRO A 1 87 ? 14.195 -33.031 -22.047 1 89.19 87 PRO A O 1
ATOM 688 N N . LEU A 1 88 ? 13.352 -33.094 -19.984 1 90.81 88 LEU A N 1
ATOM 689 C CA . LEU A 1 88 ? 14.641 -33.344 -19.359 1 90.81 88 LEU A CA 1
ATOM 690 C C . LEU A 1 88 ? 15.102 -34.781 -19.625 1 90.81 88 LEU A C 1
ATOM 692 O O . LEU A 1 88 ? 16.281 -35.094 -19.438 1 90.81 88 LEU A O 1
ATOM 696 N N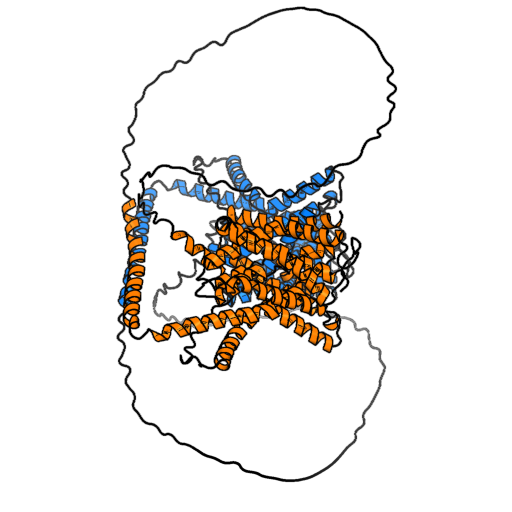 . LEU A 1 89 ? 14.211 -35.625 -20.078 1 88.94 89 LEU A N 1
ATOM 697 C CA . LEU A 1 89 ? 14.562 -37 -20.375 1 88.94 89 LEU A CA 1
ATOM 698 C C . LEU A 1 89 ? 15.508 -37.094 -21.562 1 88.94 89 LEU A C 1
ATOM 700 O O . LEU A 1 89 ? 16.328 -38 -21.656 1 88.94 89 LEU A O 1
ATOM 704 N N . TRP A 1 90 ? 15.516 -36.094 -22.391 1 88.56 90 TRP A N 1
ATOM 705 C CA . TRP A 1 90 ? 16.328 -36.125 -23.609 1 88.56 90 TRP A CA 1
ATOM 706 C C . TRP A 1 90 ? 17.422 -35.062 -23.562 1 88.56 90 TRP A C 1
ATOM 708 O O . TRP A 1 90 ? 18.375 -35.094 -24.344 1 88.56 90 TRP A O 1
ATOM 718 N N . GLN A 1 91 ? 17.344 -34.219 -22.641 1 86.31 91 GLN A N 1
ATOM 719 C CA . GLN A 1 91 ? 18.328 -33.125 -22.562 1 86.31 91 GLN A CA 1
ATOM 720 C C . GLN A 1 91 ? 19.562 -33.594 -21.797 1 86.31 91 GLN A C 1
ATOM 722 O O . GLN A 1 91 ? 19.453 -34.25 -20.75 1 86.31 91 GLN A O 1
ATOM 727 N N . LYS A 1 92 ? 20.703 -33.344 -22.375 1 83.94 92 LYS A N 1
ATOM 728 C CA . LYS A 1 92 ? 21.969 -33.656 -21.688 1 83.94 92 LYS A CA 1
ATOM 729 C C . LYS A 1 92 ? 22.406 -32.469 -20.828 1 83.94 92 LYS A C 1
ATOM 731 O O . LYS A 1 92 ? 22.719 -31.391 -21.344 1 83.94 92 LYS A O 1
ATOM 736 N N . THR A 1 93 ? 22.109 -32.5 -19.594 1 83.75 93 THR A N 1
ATOM 737 C CA . THR A 1 93 ? 22.516 -31.469 -18.672 1 83.75 93 THR A CA 1
ATOM 738 C C . THR A 1 93 ? 23.172 -32.062 -17.438 1 83.75 93 THR A C 1
ATOM 740 O O . THR A 1 93 ? 22.922 -33.219 -17.094 1 83.75 93 THR A O 1
ATOM 743 N N . ASN A 1 94 ? 24.125 -31.266 -16.844 1 84.25 94 ASN A N 1
ATOM 744 C CA . ASN A 1 94 ? 24.828 -31.703 -15.633 1 84.25 94 ASN A CA 1
ATOM 745 C C . ASN A 1 94 ? 24.031 -31.375 -14.375 1 84.25 94 ASN A C 1
ATOM 747 O O . ASN A 1 94 ? 24.391 -31.812 -13.281 1 84.25 94 ASN A O 1
ATOM 751 N N . ASP A 1 95 ? 22.938 -30.703 -14.531 1 90.56 95 ASP A N 1
ATOM 752 C CA . ASP A 1 95 ? 22.125 -30.312 -13.398 1 90.56 95 ASP A CA 1
ATOM 753 C C . ASP A 1 95 ? 20.641 -30.516 -13.695 1 90.56 95 ASP A C 1
ATOM 755 O O . ASP A 1 95 ? 19.875 -29.547 -13.812 1 90.56 95 ASP A O 1
ATOM 759 N N . LYS A 1 96 ? 20.203 -31.766 -13.719 1 91.25 96 LYS A N 1
ATOM 760 C CA . LYS A 1 96 ? 18.844 -32.094 -14.094 1 91.25 96 LYS A CA 1
ATOM 761 C C . LYS A 1 96 ? 17.844 -31.594 -13.055 1 91.25 96 LYS A C 1
ATOM 763 O O . LYS A 1 96 ? 16.734 -31.172 -13.406 1 91.25 96 LYS A O 1
ATOM 768 N N . ILE A 1 97 ? 18.25 -31.609 -11.789 1 92.5 97 ILE A N 1
ATOM 769 C CA . ILE A 1 97 ? 17.359 -31.156 -10.727 1 92.5 97 ILE A CA 1
ATOM 770 C C . ILE A 1 97 ? 17.125 -29.641 -10.852 1 92.5 97 ILE A C 1
ATOM 772 O O . ILE A 1 97 ? 15.984 -29.172 -10.727 1 92.5 97 ILE A O 1
ATOM 776 N N . GLY A 1 98 ? 18.203 -28.922 -11.102 1 94 98 GLY A N 1
ATOM 777 C CA . GLY A 1 98 ? 18.078 -27.484 -11.305 1 94 98 GLY A CA 1
ATOM 778 C C . GLY A 1 98 ? 17.188 -27.141 -12.484 1 94 98 GLY A C 1
ATOM 779 O O . GLY A 1 98 ? 16.328 -26.25 -12.375 1 94 98 GLY A O 1
ATOM 780 N N . ASP A 1 99 ? 17.406 -27.844 -13.547 1 94.56 99 ASP A N 1
ATOM 781 C CA . ASP A 1 99 ? 16.594 -27.609 -14.734 1 94.56 99 ASP A CA 1
ATOM 782 C C . ASP A 1 99 ? 15.125 -27.938 -14.477 1 94.56 99 ASP A C 1
ATOM 784 O O . ASP A 1 99 ? 14.227 -27.219 -14.953 1 94.56 99 ASP A O 1
ATOM 788 N N . PHE A 1 100 ? 14.914 -28.969 -13.781 1 94.88 100 PHE A N 1
ATOM 789 C CA . PHE A 1 100 ? 13.555 -29.359 -13.422 1 94.88 100 PHE A CA 1
ATOM 790 C C . PHE A 1 100 ? 12.875 -28.281 -12.602 1 94.88 100 PHE A C 1
ATOM 792 O O . PHE A 1 100 ? 11.734 -27.906 -12.875 1 94.88 100 PHE A O 1
ATOM 799 N N . LEU A 1 101 ? 13.602 -27.781 -11.625 1 95.31 101 LEU A N 1
ATOM 800 C CA . LEU A 1 101 ? 13.047 -26.766 -10.734 1 95.31 101 LEU A CA 1
ATOM 801 C C . LEU A 1 101 ? 12.75 -25.469 -11.5 1 95.31 101 LEU A C 1
ATOM 803 O O . LEU A 1 101 ? 11.734 -24.828 -11.258 1 95.31 101 LEU A O 1
ATOM 807 N N . ILE A 1 102 ? 13.625 -25.125 -12.383 1 94.56 102 ILE A N 1
ATOM 808 C CA . ILE A 1 102 ? 13.406 -23.938 -13.203 1 94.56 102 ILE A CA 1
ATOM 809 C C . ILE A 1 102 ? 12.148 -24.109 -14.047 1 94.56 102 ILE A C 1
ATOM 811 O O . ILE A 1 102 ? 11.312 -23.219 -14.133 1 94.56 102 ILE A O 1
ATOM 815 N N . ASN A 1 103 ? 11.992 -25.297 -14.656 1 94.38 103 ASN A N 1
ATOM 816 C CA . ASN A 1 103 ? 10.805 -25.578 -15.445 1 94.38 103 ASN A CA 1
ATOM 817 C C . ASN A 1 103 ? 9.547 -25.562 -14.594 1 94.38 103 ASN A C 1
ATOM 819 O O . ASN A 1 103 ? 8.516 -25.031 -15 1 94.38 103 ASN A O 1
ATOM 823 N N . LEU A 1 104 ? 9.648 -26.141 -13.461 1 94.5 104 LEU A N 1
ATOM 824 C CA . LEU A 1 104 ? 8.516 -26.25 -12.547 1 94.5 104 LEU A CA 1
ATOM 825 C C . LEU A 1 104 ? 8.047 -24.859 -12.102 1 94.5 104 LEU A C 1
ATOM 827 O O . LEU A 1 104 ? 6.859 -24.547 -12.195 1 94.5 104 LEU A O 1
ATOM 831 N N . ILE A 1 105 ? 8.969 -24.031 -11.695 1 94.31 105 ILE A N 1
ATOM 832 C CA . ILE A 1 105 ? 8.648 -22.688 -11.195 1 94.31 105 ILE A CA 1
ATOM 833 C C . ILE A 1 105 ? 8.109 -21.828 -12.336 1 94.31 105 ILE A C 1
ATOM 835 O O . ILE A 1 105 ? 7.121 -21.109 -12.164 1 94.31 105 ILE A O 1
ATOM 839 N N . SER A 1 106 ? 8.648 -21.953 -13.5 1 93.12 106 SER A N 1
ATOM 840 C CA . SER A 1 106 ? 8.312 -21.125 -14.648 1 93.12 106 SER A CA 1
ATOM 841 C C . SER A 1 106 ? 6.949 -21.516 -15.227 1 93.12 106 SER A C 1
ATOM 843 O O . SER A 1 106 ? 6.352 -20.734 -15.977 1 93.12 106 SER A O 1
ATOM 845 N N . SER A 1 107 ? 6.441 -22.641 -14.797 1 91.69 107 SER A N 1
ATOM 846 C CA . SER A 1 107 ? 5.211 -23.078 -15.438 1 91.69 107 SER A CA 1
ATOM 847 C C . SER A 1 107 ? 4.074 -23.203 -14.43 1 91.69 107 SER A C 1
ATOM 849 O O . SER A 1 107 ? 2.9 -23.109 -14.797 1 91.69 107 SER A O 1
ATOM 851 N N . THR A 1 108 ? 4.391 -23.359 -13.148 1 92.62 108 THR A N 1
ATOM 852 C CA . THR A 1 108 ? 3.305 -23.766 -12.258 1 92.62 108 THR A CA 1
ATOM 853 C C . THR A 1 108 ? 3.104 -22.719 -11.156 1 92.62 108 THR A C 1
ATOM 855 O O . THR A 1 108 ? 2.154 -22.812 -10.375 1 92.62 108 THR A O 1
ATOM 858 N N . TRP A 1 109 ? 3.975 -21.781 -11.047 1 93.88 109 TRP A N 1
ATOM 859 C CA . TRP A 1 109 ? 3.83 -20.781 -9.984 1 93.88 109 TRP A CA 1
ATOM 860 C C . TRP A 1 109 ? 2.875 -19.672 -10.406 1 93.88 109 TRP A C 1
ATOM 862 O O . TRP A 1 109 ? 3.305 -18.547 -10.688 1 93.88 109 TRP A O 1
ATOM 872 N N . ILE A 1 110 ? 1.649 -19.906 -10.258 1 95.25 110 ILE A N 1
ATOM 873 C CA . ILE A 1 110 ? 0.579 -19.094 -10.805 1 95.25 110 ILE A CA 1
ATOM 874 C C . ILE A 1 110 ? 0.344 -17.875 -9.906 1 95.25 110 ILE A C 1
ATOM 876 O O . ILE A 1 110 ? 0.359 -18 -8.68 1 95.25 110 ILE A O 1
ATOM 880 N N . ASN A 1 111 ? 0.042 -16.719 -10.461 1 94.44 111 ASN A N 1
ATOM 881 C CA . ASN A 1 111 ? -0.326 -15.508 -9.742 1 94.44 111 ASN A CA 1
ATOM 882 C C . ASN A 1 111 ? -1.8 -15.516 -9.352 1 94.44 111 ASN A C 1
ATOM 884 O O . ASN A 1 111 ? -2.58 -14.695 -9.844 1 94.44 111 ASN A O 1
ATOM 888 N N . THR A 1 112 ? -2.191 -16.281 -8.43 1 94.31 112 THR A N 1
ATOM 889 C CA . THR A 1 112 ? -3.586 -16.516 -8.078 1 94.31 112 THR A CA 1
ATOM 890 C C . THR A 1 112 ? -4.125 -15.398 -7.199 1 94.31 112 THR A C 1
ATOM 892 O O . THR A 1 112 ? -5.336 -15.164 -7.152 1 94.31 112 THR A O 1
ATOM 895 N N . VAL A 1 113 ? -3.271 -14.68 -6.527 1 92.81 113 VAL A N 1
ATOM 896 C CA . VAL A 1 113 ? -3.736 -13.75 -5.512 1 92.81 113 VAL A CA 1
ATOM 897 C C . VAL A 1 113 ? -3.678 -12.32 -6.051 1 92.81 113 VAL A C 1
ATOM 899 O O . VAL A 1 113 ? -4.707 -11.656 -6.184 1 92.81 113 VAL A O 1
ATOM 902 N N . ILE A 1 114 ? -2.57 -11.867 -6.559 1 92.81 114 ILE A N 1
ATOM 903 C CA . ILE A 1 114 ? -2.35 -10.469 -6.926 1 92.81 114 ILE A CA 1
ATOM 904 C C . ILE A 1 114 ? -3.246 -10.102 -8.109 1 92.81 114 ILE A C 1
ATOM 906 O O . ILE A 1 114 ? -4.012 -9.141 -8.039 1 92.81 114 ILE A O 1
ATOM 910 N N . PHE A 1 115 ? -3.225 -10.93 -9.094 1 94.88 115 PHE A N 1
ATOM 911 C CA . PHE A 1 115 ? -4.031 -10.641 -10.273 1 94.88 115 PHE A CA 1
ATOM 912 C C . PHE A 1 115 ? -5.324 -11.453 -10.258 1 94.88 115 PHE A C 1
ATOM 914 O O . PHE A 1 115 ? -6.352 -10.992 -10.758 1 94.88 115 PHE A O 1
ATOM 921 N N . GLY A 1 116 ? -5.27 -12.539 -9.664 1 96.81 116 GLY A N 1
ATOM 922 C CA . GLY A 1 116 ? -6.406 -13.445 -9.688 1 96.81 116 GLY A CA 1
ATOM 923 C C . GLY A 1 116 ? -7.621 -12.898 -8.953 1 96.81 116 GLY A C 1
ATOM 924 O O . GLY A 1 116 ? -8.75 -13.047 -9.422 1 96.81 116 GLY A O 1
ATOM 925 N N . ILE A 1 117 ? -7.371 -12.25 -7.875 1 96.81 117 ILE A N 1
ATOM 926 C CA . ILE A 1 117 ? -8.484 -11.836 -7.023 1 96.81 117 ILE A CA 1
ATOM 927 C C . ILE A 1 117 ? -9.305 -10.758 -7.73 1 96.81 117 ILE A C 1
ATOM 929 O O . ILE A 1 117 ? -10.508 -10.922 -7.926 1 96.81 117 ILE A O 1
ATOM 933 N N . PRO A 1 118 ? -8.68 -9.711 -8.188 1 96.12 118 PRO A N 1
ATOM 934 C CA . PRO A 1 118 ? -9.516 -8.703 -8.852 1 96.12 118 PRO A CA 1
ATOM 935 C C . PRO A 1 118 ? -10.164 -9.234 -10.133 1 96.12 118 PRO A C 1
ATOM 937 O O . PRO A 1 118 ? -11.289 -8.852 -10.461 1 96.12 118 PRO A O 1
ATOM 940 N N . MET A 1 119 ? -9.539 -10.109 -10.82 1 96.44 119 MET A N 1
ATOM 941 C CA . MET A 1 119 ? -10.062 -10.617 -12.086 1 96.44 119 MET A CA 1
ATOM 942 C C . MET A 1 119 ? -11.281 -11.508 -11.844 1 96.44 119 MET A C 1
ATOM 944 O O . MET A 1 119 ? -12.32 -11.328 -12.484 1 96.44 119 MET A O 1
ATOM 948 N N . LEU A 1 120 ? -11.156 -12.375 -10.914 1 96.56 120 LEU A N 1
ATOM 949 C CA . LEU A 1 120 ? -12.281 -13.266 -10.633 1 96.56 120 LEU A CA 1
ATOM 950 C C . LEU A 1 120 ? -13.414 -12.508 -9.945 1 96.56 120 LEU A C 1
ATOM 952 O O . LEU A 1 120 ? -14.594 -12.812 -10.164 1 96.56 120 LEU A O 1
ATOM 956 N N . GLU A 1 121 ? -13.07 -11.594 -9.094 1 95.69 121 GLU A N 1
ATOM 957 C CA . GLU A 1 121 ? -14.078 -10.797 -8.398 1 95.69 121 GLU A CA 1
ATOM 958 C C . GLU A 1 121 ? -14.938 -10.016 -9.383 1 95.69 121 GLU A C 1
ATOM 960 O O . GLU A 1 121 ? -16.125 -9.805 -9.148 1 95.69 121 GLU A O 1
ATOM 965 N N . SER A 1 122 ? -14.344 -9.609 -10.438 1 93.44 122 SER A N 1
ATOM 966 C CA . SER A 1 122 ? -15.078 -8.844 -11.438 1 93.44 122 SER A CA 1
ATOM 967 C C . SER A 1 122 ? -16.156 -9.695 -12.094 1 93.44 122 SER A C 1
ATOM 969 O O . SER A 1 122 ? -17.172 -9.172 -12.578 1 93.44 122 SER A O 1
ATOM 971 N N . LEU A 1 123 ? -16.031 -10.984 -12.094 1 94.44 123 LEU A N 1
ATOM 972 C CA . LEU A 1 123 ? -16.969 -11.883 -12.758 1 94.44 123 LEU A CA 1
ATOM 973 C C . LEU A 1 123 ? -18 -12.414 -11.773 1 94.44 123 LEU A C 1
ATOM 975 O O . LEU A 1 123 ? -19.188 -12.531 -12.102 1 94.44 123 LEU A O 1
ATOM 979 N N . TYR A 1 124 ? -17.5 -12.719 -10.539 1 95.56 124 TYR A N 1
ATOM 980 C CA . TYR A 1 124 ? -18.359 -13.547 -9.695 1 95.56 124 TYR A CA 1
ATOM 981 C C . TYR A 1 124 ? -18.562 -12.906 -8.328 1 95.56 124 TYR A C 1
ATOM 983 O O . TYR A 1 124 ? -19.031 -13.555 -7.391 1 95.56 124 TYR A O 1
ATOM 991 N N . GLY A 1 125 ? -18.141 -11.711 -8.141 1 93.88 125 GLY A N 1
ATOM 992 C CA . GLY A 1 125 ? -18.359 -11.016 -6.879 1 93.88 125 GLY A CA 1
ATOM 993 C C . GLY A 1 125 ? -17.25 -11.242 -5.871 1 93.88 125 GLY A C 1
ATOM 994 O O . GLY A 1 125 ? -16.312 -12 -6.129 1 93.88 125 GLY A O 1
ATOM 995 N N . PRO A 1 126 ? -17.328 -10.672 -4.754 1 91.69 126 PRO A N 1
ATOM 996 C CA . PRO A 1 126 ? -16.234 -10.625 -3.789 1 91.69 126 PRO A CA 1
ATOM 997 C C . PRO A 1 126 ? -16.047 -11.953 -3.051 1 91.69 126 PRO A C 1
ATOM 999 O O . PRO A 1 126 ? -14.938 -12.266 -2.604 1 91.69 126 PRO A O 1
ATOM 1002 N N . ARG A 1 127 ? -17.016 -12.75 -2.939 1 91.44 127 ARG A N 1
ATOM 1003 C CA . ARG A 1 127 ? -16.922 -13.984 -2.168 1 91.44 127 ARG A CA 1
ATOM 1004 C C . ARG A 1 127 ? -16.047 -15.016 -2.877 1 91.44 127 ARG A C 1
ATOM 1006 O O . ARG A 1 127 ? -15.602 -15.984 -2.264 1 91.44 127 ARG A O 1
ATOM 1013 N N . VAL A 1 128 ? -15.773 -14.82 -4.164 1 94.88 128 VAL A N 1
ATOM 1014 C CA . VAL A 1 128 ? -15.008 -15.773 -4.957 1 94.88 128 VAL A CA 1
ATOM 1015 C C . VAL A 1 128 ? -13.547 -15.758 -4.523 1 94.88 128 VAL A C 1
ATOM 1017 O O . VAL A 1 128 ? -12.781 -16.672 -4.855 1 94.88 128 VAL A O 1
ATOM 1020 N N . LYS A 1 129 ? -13.18 -14.766 -3.699 1 94 129 LYS A N 1
ATOM 1021 C CA . LYS A 1 129 ? -11.805 -14.594 -3.225 1 94 129 LYS A CA 1
ATOM 1022 C C . LYS A 1 129 ? -11.312 -15.852 -2.518 1 94 129 LYS A C 1
ATOM 1024 O O . LYS A 1 129 ? -10.125 -16.188 -2.578 1 94 129 LYS A O 1
ATOM 1029 N N . ILE A 1 130 ? -12.133 -16.578 -1.947 1 94.25 130 ILE A N 1
ATOM 1030 C CA . ILE A 1 130 ? -11.758 -17.781 -1.2 1 94.25 130 ILE A CA 1
ATOM 1031 C C . ILE A 1 130 ? -11.156 -18.812 -2.148 1 94.25 130 ILE A C 1
ATOM 1033 O O . ILE A 1 130 ? -10.242 -19.547 -1.773 1 94.25 130 ILE A O 1
ATOM 1037 N N . LEU A 1 131 ? -11.609 -18.875 -3.381 1 96.62 131 LEU A N 1
ATOM 1038 C CA . LEU A 1 131 ? -11.086 -19.828 -4.348 1 96.62 131 LEU A CA 1
ATOM 1039 C C . LEU A 1 131 ? -9.656 -19.469 -4.734 1 96.62 131 LEU A C 1
ATOM 1041 O O . LEU A 1 131 ? -8.828 -20.359 -4.965 1 96.62 131 LEU A O 1
ATOM 1045 N N . ASN A 1 132 ? -9.383 -18.172 -4.801 1 97.12 132 ASN A N 1
ATOM 1046 C CA . ASN A 1 132 ? -8.008 -17.734 -5.039 1 97.12 132 ASN A CA 1
ATOM 1047 C C . ASN A 1 132 ? -7.074 -18.188 -3.926 1 97.12 132 ASN A C 1
ATOM 1049 O O . ASN A 1 132 ? -5.957 -18.641 -4.191 1 97.12 132 ASN A O 1
ATOM 1053 N N . VAL A 1 133 ? -7.516 -18.078 -2.752 1 95.62 133 VAL A N 1
ATOM 1054 C CA . VAL A 1 133 ? -6.715 -18.438 -1.586 1 95.62 133 VAL A CA 1
ATOM 1055 C C . VAL A 1 133 ? -6.535 -19.953 -1.525 1 95.62 133 VAL A C 1
ATOM 1057 O O . VAL A 1 133 ? -5.465 -20.438 -1.166 1 95.62 133 VAL A O 1
ATOM 1060 N N . LEU A 1 134 ? -7.578 -20.672 -1.897 1 95.69 134 LEU A N 1
ATOM 1061 C CA . LEU A 1 134 ? -7.469 -22.125 -1.936 1 95.69 134 LEU A CA 1
ATOM 1062 C C . LEU A 1 134 ? -6.449 -22.562 -2.979 1 95.69 134 LEU A C 1
ATOM 1064 O O . LEU A 1 134 ? -5.688 -23.516 -2.748 1 95.69 134 LEU A O 1
ATOM 1068 N N . ALA A 1 135 ? -6.484 -21.906 -4.074 1 96.5 135 ALA A N 1
ATOM 1069 C CA . ALA A 1 135 ? -5.461 -22.188 -5.082 1 96.5 135 ALA A CA 1
ATOM 1070 C C . ALA A 1 135 ? -4.07 -21.859 -4.555 1 96.5 135 ALA A C 1
ATOM 1072 O O . ALA A 1 135 ? -3.104 -22.562 -4.852 1 96.5 135 ALA A O 1
ATOM 1073 N N . ALA A 1 136 ? -3.99 -20.844 -3.77 1 93.94 136 ALA A N 1
ATOM 1074 C CA . ALA A 1 136 ? -2.713 -20.438 -3.188 1 93.94 136 ALA A CA 1
ATOM 1075 C C . ALA A 1 136 ? -2.221 -21.469 -2.176 1 93.94 136 ALA A C 1
ATOM 1077 O O . ALA A 1 136 ? -1.013 -21.656 -2.016 1 93.94 136 ALA A O 1
ATOM 1078 N N . ILE A 1 137 ? -3.088 -22.125 -1.513 1 93.19 137 ILE A N 1
ATOM 1079 C CA . ILE A 1 137 ? -2.732 -23.188 -0.581 1 93.19 137 ILE A CA 1
ATOM 1080 C C . ILE A 1 137 ? -1.978 -24.281 -1.321 1 93.19 137 ILE A C 1
ATOM 1082 O O . ILE A 1 137 ? -0.962 -24.781 -0.833 1 93.19 137 ILE A O 1
ATOM 1086 N N . SER A 1 138 ? -2.477 -24.594 -2.48 1 94.38 138 SER A N 1
ATOM 1087 C CA . SER A 1 138 ? -1.813 -25.641 -3.264 1 94.38 138 SER A CA 1
ATOM 1088 C C . SER A 1 138 ? -0.39 -25.234 -3.631 1 94.38 138 SER A C 1
ATOM 1090 O O . SER A 1 138 ? 0.495 -26.078 -3.744 1 94.38 138 SER A O 1
ATOM 1092 N N . SER A 1 139 ? -0.126 -23.953 -3.76 1 93.69 139 SER A N 1
ATOM 1093 C CA . SER A 1 139 ? 1.207 -23.469 -4.113 1 93.69 139 SER A CA 1
ATOM 1094 C C . SER A 1 139 ? 2.105 -23.391 -2.881 1 93.69 139 SER A C 1
ATOM 1096 O O . SER A 1 139 ? 3.242 -23.859 -2.902 1 93.69 139 SER A O 1
ATOM 1098 N N . VAL A 1 140 ? 1.578 -22.891 -1.793 1 94.44 140 VAL A N 1
ATOM 1099 C CA . VAL A 1 140 ? 2.424 -22.516 -0.666 1 94.44 140 VAL A CA 1
ATOM 1100 C C . VAL A 1 140 ? 2.541 -23.688 0.308 1 94.44 140 VAL A C 1
ATOM 1102 O O . VAL A 1 140 ? 3.607 -23.922 0.883 1 94.44 140 VAL A O 1
ATOM 1105 N N . ILE A 1 141 ? 1.498 -24.469 0.48 1 95 141 ILE A N 1
ATOM 1106 C CA . ILE A 1 141 ? 1.499 -25.547 1.458 1 95 141 ILE A CA 1
ATOM 1107 C C . ILE A 1 141 ? 1.968 -26.844 0.794 1 95 141 ILE A C 1
ATOM 1109 O O . ILE A 1 141 ? 2.596 -27.688 1.438 1 95 141 ILE A O 1
ATOM 1113 N N . TYR A 1 142 ? 1.654 -26.984 -0.468 1 95.81 142 TYR A N 1
ATOM 1114 C CA . TYR A 1 142 ? 1.938 -28.25 -1.145 1 95.81 142 TYR A CA 1
ATOM 1115 C C . TYR A 1 142 ? 3.191 -28.125 -2.004 1 95.81 142 TYR A C 1
ATOM 1117 O O . TYR A 1 142 ? 4.199 -28.781 -1.731 1 95.81 142 TYR A O 1
ATOM 1125 N N . GLN A 1 143 ? 3.246 -27.281 -2.934 1 95.69 143 GLN A N 1
ATOM 1126 C CA . GLN A 1 143 ? 4.316 -27.219 -3.926 1 95.69 143 GLN A CA 1
ATOM 1127 C C . GLN A 1 143 ? 5.594 -26.641 -3.324 1 95.69 143 GLN A C 1
ATOM 1129 O O . GLN A 1 143 ? 6.695 -27.125 -3.609 1 95.69 143 GLN A O 1
ATOM 1134 N N . LEU A 1 144 ? 5.473 -25.594 -2.557 1 95.81 144 LEU A N 1
ATOM 1135 C CA . LEU A 1 144 ? 6.652 -24.922 -2.029 1 95.81 144 LEU A CA 1
ATOM 1136 C C . LEU A 1 144 ? 7.504 -25.875 -1.198 1 95.81 144 LEU A C 1
ATOM 1138 O O . LEU A 1 144 ? 8.711 -25.984 -1.428 1 95.81 144 LEU A O 1
ATOM 1142 N N . PRO A 1 145 ? 7 -26.625 -0.245 1 95.25 145 PRO A N 1
ATOM 1143 C CA . PRO A 1 145 ? 7.828 -27.562 0.511 1 95.25 145 PRO A CA 1
ATOM 1144 C C . PRO A 1 145 ? 8.531 -28.578 -0.384 1 95.25 145 PRO A C 1
ATOM 1146 O O . PRO A 1 145 ? 9.695 -28.922 -0.15 1 95.25 145 PRO A O 1
ATOM 1149 N N . ILE A 1 146 ? 7.859 -29.062 -1.354 1 94.31 146 ILE A N 1
ATOM 1150 C CA . ILE A 1 146 ? 8.438 -30.031 -2.275 1 94.31 146 ILE A CA 1
ATOM 1151 C C . ILE A 1 146 ? 9.602 -29.391 -3.031 1 94.31 146 ILE A C 1
ATOM 1153 O O . ILE A 1 146 ? 10.672 -29.984 -3.158 1 94.31 146 ILE A O 1
ATOM 1157 N N . MET A 1 147 ? 9.406 -28.188 -3.479 1 94.94 147 MET A N 1
ATOM 1158 C CA . MET A 1 147 ? 10.461 -27.469 -4.199 1 94.94 147 MET A CA 1
ATOM 1159 C C . MET A 1 147 ? 11.656 -27.203 -3.289 1 94.94 147 MET A C 1
ATOM 1161 O O . MET A 1 147 ? 12.805 -27.375 -3.703 1 94.94 147 MET A O 1
ATOM 1165 N N . LEU A 1 148 ? 11.328 -26.812 -2.072 1 95.06 148 LEU A N 1
ATOM 1166 C CA . LEU A 1 148 ? 12.406 -26.531 -1.127 1 95.06 148 LEU A CA 1
ATOM 1167 C C . LEU A 1 148 ? 13.203 -27.797 -0.834 1 95.06 148 LEU A C 1
ATOM 1169 O O . LEU A 1 148 ? 14.422 -27.75 -0.665 1 95.06 148 LEU A O 1
ATOM 1173 N N . MET A 1 149 ? 12.539 -28.938 -0.781 1 95.12 149 MET A N 1
ATOM 1174 C CA . MET A 1 149 ? 13.234 -30.203 -0.583 1 95.12 149 MET A CA 1
ATOM 1175 C C . MET A 1 149 ? 14.188 -30.5 -1.739 1 95.12 149 MET A C 1
ATOM 1177 O O . MET A 1 149 ? 15.32 -30.922 -1.521 1 95.12 149 MET A O 1
ATOM 1181 N N . PHE A 1 150 ? 13.758 -30.203 -2.893 1 94.31 150 PHE A N 1
ATOM 1182 C CA . PHE A 1 150 ? 14.594 -30.422 -4.062 1 94.31 150 PHE A CA 1
ATOM 1183 C C . PHE A 1 150 ? 15.758 -29.438 -4.094 1 94.31 150 PHE A C 1
ATOM 1185 O O . PHE A 1 150 ? 16.875 -29.781 -4.488 1 94.31 150 PHE A O 1
ATOM 1192 N N . PHE A 1 151 ? 15.484 -28.188 -3.734 1 93.81 151 PHE A N 1
ATOM 1193 C CA . PHE A 1 151 ? 16.562 -27.203 -3.664 1 93.81 151 PHE A CA 1
ATOM 1194 C C . PHE A 1 151 ? 17.641 -27.656 -2.686 1 93.81 151 PHE A C 1
ATOM 1196 O O . PHE A 1 151 ? 18.828 -27.594 -3.002 1 93.81 151 PHE A O 1
ATOM 1203 N N . GLU A 1 152 ? 17.172 -28.094 -1.507 1 92.56 152 GLU A N 1
ATOM 1204 C CA . GLU A 1 152 ? 18.125 -28.516 -0.474 1 92.56 152 GLU A CA 1
ATOM 1205 C C . GLU A 1 152 ? 18.844 -29.797 -0.864 1 92.56 152 GLU A C 1
ATOM 1207 O O . GLU A 1 152 ? 20.031 -29.953 -0.579 1 92.56 152 GLU A O 1
ATOM 1212 N N . TYR A 1 153 ? 18.141 -30.656 -1.471 1 92.38 153 TYR A N 1
ATOM 1213 C CA . TYR A 1 153 ? 18.766 -31.875 -1.956 1 92.38 153 TYR A CA 1
ATOM 1214 C C . TYR A 1 153 ? 19.859 -31.562 -2.98 1 92.38 153 TYR A C 1
ATOM 1216 O O . TYR A 1 153 ? 20.938 -32.156 -2.945 1 92.38 153 TYR A O 1
ATOM 1224 N N . ARG A 1 154 ? 19.547 -30.703 -3.824 1 90.88 154 ARG A N 1
ATOM 1225 C CA . ARG A 1 154 ? 20.516 -30.266 -4.836 1 90.88 154 ARG A CA 1
ATOM 1226 C C . ARG A 1 154 ? 21.766 -29.672 -4.188 1 90.88 154 ARG A C 1
ATOM 1228 O O . ARG A 1 154 ? 22.875 -29.922 -4.641 1 90.88 154 ARG A O 1
ATOM 1235 N N . GLU A 1 155 ? 21.547 -28.922 -3.174 1 88.38 155 GLU A N 1
ATOM 1236 C CA . GLU A 1 155 ? 22.656 -28.312 -2.463 1 88.38 155 GLU A CA 1
ATOM 1237 C C . GLU A 1 155 ? 23.516 -29.359 -1.76 1 88.38 155 GLU A C 1
ATOM 1239 O O . GLU A 1 155 ? 24.734 -29.25 -1.707 1 88.38 155 GLU A O 1
ATOM 1244 N N . VAL A 1 156 ? 22.938 -30.375 -1.254 1 84.88 156 VAL A N 1
ATOM 1245 C CA . VAL A 1 156 ? 23.641 -31.453 -0.583 1 84.88 156 VAL A CA 1
ATOM 1246 C C . VAL A 1 156 ? 24.469 -32.25 -1.598 1 84.88 156 VAL A C 1
ATOM 1248 O O . VAL A 1 156 ? 25.609 -32.625 -1.315 1 84.88 156 VAL A O 1
ATOM 1251 N N . LEU A 1 157 ? 23.922 -32.438 -2.725 1 83.19 157 LEU A N 1
ATOM 1252 C CA . LEU A 1 157 ? 24.609 -33.156 -3.771 1 83.19 157 LEU A CA 1
ATOM 1253 C C . LEU A 1 157 ? 25.828 -32.375 -4.273 1 83.19 157 LEU A C 1
ATOM 1255 O O . LEU A 1 157 ? 26.859 -32.969 -4.574 1 83.19 157 LEU A O 1
ATOM 1259 N N . LYS A 1 158 ? 25.703 -31.109 -4.414 1 81.5 158 LYS A N 1
ATOM 1260 C CA . LYS A 1 158 ? 26.797 -30.266 -4.887 1 81.5 158 LYS A CA 1
ATOM 1261 C C . LYS A 1 158 ? 27.922 -30.203 -3.871 1 81.5 158 LYS A C 1
ATOM 1263 O O . LYS A 1 158 ? 29.094 -30.172 -4.246 1 81.5 158 LYS A O 1
ATOM 1268 N N . ASN A 1 159 ? 27.625 -30.109 -2.621 1 73.81 159 ASN A N 1
ATOM 1269 C CA . ASN A 1 159 ? 28.641 -30.047 -1.569 1 73.81 159 ASN A CA 1
ATOM 1270 C C . ASN A 1 159 ? 29.297 -31.406 -1.348 1 73.81 159 ASN A C 1
ATOM 1272 O O . ASN A 1 159 ? 30.438 -31.484 -0.878 1 73.81 159 ASN A O 1
ATOM 1276 N N . GLY A 1 160 ? 28.688 -32.438 -1.556 1 62.38 160 GLY A N 1
ATOM 1277 C CA . GLY A 1 160 ? 29.266 -33.781 -1.436 1 62.38 160 GLY A CA 1
ATOM 1278 C C . GLY A 1 160 ? 30.234 -34.094 -2.549 1 62.38 160 GLY A C 1
ATOM 1279 O O . GLY A 1 160 ? 31.219 -34.844 -2.334 1 62.38 160 GLY A O 1
ATOM 1280 N N . SER A 1 161 ? 30.078 -33.656 -3.713 1 52.06 161 SER A N 1
ATOM 1281 C CA . SER A 1 161 ? 30.984 -33.906 -4.816 1 52.06 161 SER A CA 1
ATOM 1282 C C . SER A 1 161 ? 32.312 -33.188 -4.633 1 52.06 161 SER A C 1
ATOM 1284 O O . SER A 1 161 ? 33.312 -33.531 -5.242 1 52.06 161 SER A O 1
ATOM 1286 N N . GLY A 1 162 ? 32.469 -32.031 -3.953 1 46.44 162 GLY A N 1
ATOM 1287 C CA . GLY A 1 162 ? 33.688 -31.297 -3.766 1 46.44 162 GLY A CA 1
ATOM 1288 C C . GLY A 1 162 ? 34.688 -32 -2.85 1 46.44 162 GLY A C 1
ATOM 1289 O O . GLY A 1 162 ? 35.875 -31.75 -2.896 1 46.44 162 GLY A O 1
ATOM 1290 N N . ASN A 1 163 ? 34.312 -32.719 -1.884 1 41.06 163 ASN A N 1
ATOM 1291 C CA . ASN A 1 163 ? 35.281 -33.281 -0.947 1 41.06 163 ASN A CA 1
ATOM 1292 C C . ASN A 1 163 ? 36.062 -34.469 -1.564 1 41.06 163 ASN A C 1
ATOM 1294 O O . ASN A 1 163 ? 36.875 -35.094 -0.898 1 41.06 163 ASN A O 1
ATOM 1298 N N . GLY A 1 164 ? 35.812 -35.031 -2.715 1 36.66 164 GLY A N 1
ATOM 1299 C CA . GLY A 1 164 ? 36.719 -36.062 -3.186 1 36.66 164 GLY A CA 1
ATOM 1300 C C . GLY A 1 164 ? 38.062 -35.531 -3.654 1 36.66 164 GLY A C 1
ATOM 1301 O O . GLY A 1 164 ? 39.094 -36.219 -3.613 1 36.66 164 GLY A O 1
ATOM 1302 N N . SER A 1 165 ? 38.219 -34.438 -4.559 1 33.94 165 SER A N 1
ATOM 1303 C CA . SER A 1 165 ? 39.5 -34.031 -5.09 1 33.94 165 SER A CA 1
ATOM 1304 C C . SER A 1 165 ? 40.25 -33.156 -4.109 1 33.94 165 SER A C 1
ATOM 1306 O O . SER A 1 165 ? 40.906 -32.188 -4.516 1 33.94 165 SER A O 1
ATOM 1308 N N . ARG A 1 166 ? 39.844 -32.844 -2.953 1 38.09 166 ARG A N 1
ATOM 1309 C CA . ARG A 1 166 ? 40.75 -32 -2.154 1 38.09 166 ARG A CA 1
ATOM 1310 C C . ARG A 1 166 ? 42.094 -32.719 -1.919 1 38.09 166 ARG A C 1
ATOM 1312 O O . ARG A 1 166 ? 42.938 -32.219 -1.178 1 38.09 166 ARG A O 1
ATOM 1319 N N . SER A 1 167 ? 42.406 -33.812 -2.371 1 32.62 167 SER A N 1
ATOM 1320 C CA . SER A 1 167 ? 43.812 -34.094 -2.127 1 32.62 167 SER A CA 1
ATOM 1321 C C . SER A 1 167 ? 44.688 -33.062 -2.799 1 32.62 167 SER A C 1
ATOM 1323 O O . SER A 1 167 ? 45.688 -32.625 -2.221 1 32.62 167 SER A O 1
ATOM 1325 N N . GLY A 1 168 ? 44.625 -32.781 -4.223 1 31.75 168 GLY A N 1
ATOM 1326 C CA . GLY A 1 168 ? 45.625 -31.922 -4.828 1 31.75 168 GLY A CA 1
ATOM 1327 C C . GLY A 1 168 ? 45.344 -30.438 -4.648 1 31.75 168 GLY A C 1
ATOM 1328 O O . GLY A 1 168 ? 46.25 -29.609 -4.805 1 31.75 168 GLY A O 1
ATOM 1329 N N . GLY A 1 169 ? 44.094 -29.938 -4.762 1 29.58 169 GLY A N 1
ATOM 1330 C CA . GLY A 1 169 ? 43.75 -28.547 -5.027 1 29.58 169 GLY A CA 1
ATOM 1331 C C . GLY A 1 169 ? 43.719 -27.703 -3.775 1 29.58 169 GLY A C 1
ATOM 1332 O O . GLY A 1 169 ? 43.281 -26.547 -3.814 1 29.58 169 GLY A O 1
ATOM 1333 N N . ALA A 1 170 ? 43.938 -28.172 -2.588 1 33.62 170 ALA A N 1
ATOM 1334 C CA . ALA A 1 170 ? 44.094 -27.344 -1.396 1 33.62 170 ALA A CA 1
ATOM 1335 C C . ALA A 1 170 ? 45.281 -26.391 -1.538 1 33.62 170 ALA A C 1
ATOM 1337 O O . ALA A 1 170 ? 45.375 -25.406 -0.811 1 33.62 170 ALA A O 1
ATOM 1338 N N . ALA A 1 171 ? 46.25 -26.859 -2.41 1 32.81 171 ALA A N 1
ATOM 1339 C CA . ALA A 1 171 ? 47.438 -26.031 -2.6 1 32.81 171 ALA A CA 1
ATOM 1340 C C . ALA A 1 171 ? 47.094 -24.75 -3.357 1 32.81 171 ALA A C 1
ATOM 1342 O O . ALA A 1 171 ? 47.625 -23.688 -3.049 1 32.81 171 ALA A O 1
ATOM 1343 N N . GLU A 1 172 ? 46.281 -24.922 -4.43 1 31.39 172 GLU A N 1
ATOM 1344 C CA . GLU A 1 172 ? 46.125 -23.812 -5.359 1 31.39 172 GLU A CA 1
ATOM 1345 C C . GLU A 1 172 ? 45.125 -22.781 -4.82 1 31.39 172 GLU A C 1
ATOM 1347 O O . GLU A 1 172 ? 45.281 -21.578 -5.07 1 31.39 172 GLU A O 1
ATOM 1352 N N . LEU A 1 173 ? 44.25 -23.188 -4.012 1 29.52 173 LEU A N 1
ATOM 1353 C CA . LEU A 1 173 ? 43.281 -22.203 -3.572 1 29.52 173 LEU A CA 1
ATOM 1354 C C . LEU A 1 173 ? 43.906 -21.266 -2.533 1 29.52 173 LEU A C 1
ATOM 1356 O O . LEU A 1 173 ? 43.344 -20.188 -2.266 1 29.52 173 LEU A O 1
ATOM 1360 N N . ARG A 1 174 ? 45.031 -21.703 -1.927 1 31.91 174 ARG A N 1
ATOM 1361 C CA . ARG A 1 174 ? 45.75 -20.766 -1.097 1 31.91 174 ARG A CA 1
ATOM 1362 C C . ARG A 1 174 ? 46.406 -19.672 -1.947 1 31.91 174 ARG A C 1
ATOM 1364 O O . ARG A 1 174 ? 46.594 -18.547 -1.478 1 31.91 174 ARG A O 1
ATOM 1371 N N . SER A 1 175 ? 46.844 -20.031 -3.156 1 32.28 175 SER A N 1
ATOM 1372 C CA . SER A 1 175 ? 47.531 -19.078 -4.016 1 32.28 175 SER A CA 1
ATOM 1373 C C . SER A 1 175 ? 46.531 -18.062 -4.602 1 32.28 175 SER A C 1
ATOM 1375 O O . SER A 1 175 ? 46.875 -16.891 -4.75 1 32.28 175 SER A O 1
ATOM 1377 N N . VAL A 1 176 ? 45.375 -18.484 -4.988 1 32.41 176 VAL A N 1
ATOM 1378 C CA . VAL A 1 176 ? 44.438 -17.578 -5.633 1 32.41 176 VAL A CA 1
ATOM 1379 C C . VAL A 1 176 ? 43.844 -16.625 -4.594 1 32.41 176 VAL A C 1
ATOM 1381 O O . VAL A 1 176 ? 43.594 -15.453 -4.883 1 32.41 176 VAL A O 1
ATOM 1384 N N . ARG A 1 177 ? 43.719 -17.031 -3.375 1 33.12 177 ARG A N 1
ATOM 1385 C CA . ARG A 1 177 ? 43.344 -16.094 -2.332 1 33.12 177 ARG A CA 1
ATOM 1386 C C . ARG A 1 177 ? 44.438 -15.094 -2.068 1 33.12 177 ARG A C 1
ATOM 1388 O O . ARG A 1 177 ? 44.188 -13.977 -1.605 1 33.12 177 ARG A O 1
ATOM 1395 N N . ALA A 1 178 ? 45.688 -15.594 -2.334 1 32.66 178 ALA A N 1
ATOM 1396 C CA . ALA A 1 178 ? 46.812 -14.688 -2.219 1 32.66 178 ALA A CA 1
ATOM 1397 C C . ALA A 1 178 ? 46.812 -13.664 -3.352 1 32.66 178 ALA A C 1
ATOM 1399 O O . ALA A 1 178 ? 47.188 -12.5 -3.148 1 32.66 178 ALA A O 1
ATOM 1400 N N . SER A 1 179 ? 46.531 -14.18 -4.574 1 34 179 SER A N 1
ATOM 1401 C CA . SER A 1 179 ? 46.562 -13.25 -5.699 1 34 179 SER A CA 1
ATOM 1402 C C . SER A 1 179 ? 45.344 -12.32 -5.691 1 34 179 SER A C 1
ATOM 1404 O O . SER A 1 179 ? 45.438 -11.156 -6.066 1 34 179 SER A O 1
ATOM 1406 N N . ALA A 1 180 ? 44.219 -12.836 -5.363 1 29.47 180 ALA A N 1
ATOM 1407 C CA . ALA A 1 180 ? 43 -12 -5.375 1 29.47 180 ALA A CA 1
ATOM 1408 C C . ALA A 1 180 ? 43.031 -11.008 -4.211 1 29.47 180 ALA A C 1
ATOM 1410 O O . ALA A 1 180 ? 42.375 -9.953 -4.277 1 29.47 180 ALA A O 1
ATOM 1411 N N . ALA A 1 181 ? 43.781 -11.406 -3.158 1 29.34 181 ALA A N 1
ATOM 1412 C CA . ALA A 1 181 ? 44.031 -10.398 -2.137 1 29.34 181 ALA A CA 1
ATOM 1413 C C . ALA A 1 181 ? 44.906 -9.273 -2.688 1 29.34 181 ALA A C 1
ATOM 1415 O O . ALA A 1 181 ? 44.781 -8.125 -2.258 1 29.34 181 ALA A O 1
ATOM 1416 N N . LYS A 1 182 ? 45.875 -9.797 -3.516 1 32.62 182 LYS A N 1
ATOM 1417 C CA . LYS A 1 182 ? 46.781 -8.797 -4.09 1 32.62 182 LYS A CA 1
ATOM 1418 C C . LYS A 1 182 ? 46.031 -7.906 -5.086 1 32.62 182 LYS A C 1
ATOM 1420 O O . LYS A 1 182 ? 46.312 -6.711 -5.188 1 32.62 182 LYS A O 1
ATOM 1425 N N . THR A 1 183 ? 45.188 -8.5 -5.93 1 30.69 183 THR A N 1
ATOM 1426 C CA . THR A 1 183 ? 44.562 -7.699 -6.969 1 30.69 183 THR A CA 1
ATOM 1427 C C . THR A 1 183 ? 43.5 -6.77 -6.363 1 30.69 183 THR A C 1
ATOM 1429 O O . THR A 1 183 ? 43.25 -5.684 -6.891 1 30.69 183 THR A O 1
ATOM 1432 N N . GLN A 1 184 ? 42.906 -7.18 -5.27 1 29.64 184 GLN A N 1
ATOM 1433 C CA . GLN A 1 184 ? 42.031 -6.168 -4.652 1 29.64 184 GLN A CA 1
ATOM 1434 C C . GLN A 1 184 ? 42.875 -5.023 -4.082 1 29.64 184 GLN A C 1
ATOM 1436 O O . GLN A 1 184 ? 42.406 -3.879 -4.039 1 29.64 184 GLN A O 1
ATOM 1441 N N . ASP A 1 185 ? 44.062 -5.387 -3.635 1 29.69 185 ASP A N 1
ATOM 1442 C CA . ASP A 1 185 ? 44.969 -4.316 -3.219 1 29.69 185 ASP A CA 1
ATOM 1443 C C . ASP A 1 185 ? 45.438 -3.49 -4.418 1 29.69 185 ASP A C 1
ATOM 1445 O O . ASP A 1 185 ? 45.594 -2.27 -4.316 1 29.69 185 ASP A O 1
ATOM 1449 N N . GLU A 1 186 ? 45.781 -4.195 -5.488 1 28.83 186 GLU A N 1
ATOM 1450 C CA . GLU A 1 186 ? 46.25 -3.432 -6.641 1 28.83 186 GLU A CA 1
ATOM 1451 C C . GLU A 1 186 ? 45.094 -2.635 -7.27 1 28.83 186 GLU A C 1
ATOM 1453 O O . GLU A 1 186 ? 45.312 -1.521 -7.754 1 28.83 186 GLU A O 1
ATOM 1458 N N . ALA A 1 187 ? 43.969 -3.25 -7.34 1 27.94 187 ALA A N 1
ATOM 1459 C CA . ALA A 1 187 ? 42.875 -2.51 -7.969 1 27.94 187 ALA A CA 1
ATOM 1460 C C . ALA A 1 187 ? 42.438 -1.34 -7.094 1 27.94 187 ALA A C 1
ATOM 1462 O O . ALA A 1 187 ? 42.062 -0.281 -7.605 1 27.94 187 ALA A O 1
ATOM 1463 N N . LEU A 1 188 ? 42.656 -1.493 -5.785 1 27.25 188 LEU A N 1
ATOM 1464 C CA . LEU A 1 188 ? 42.469 -0.311 -4.949 1 27.25 188 LEU A CA 1
ATOM 1465 C C . LEU A 1 188 ? 43.562 0.731 -5.246 1 27.25 188 LEU A C 1
ATOM 1467 O O . LEU A 1 188 ? 43.281 1.935 -5.164 1 27.25 188 LEU A O 1
ATOM 1471 N N . ALA A 1 189 ? 44.781 0.187 -5.52 1 27.14 189 ALA A N 1
ATOM 1472 C CA . ALA A 1 189 ? 45.875 1.082 -5.824 1 27.14 189 ALA A CA 1
ATOM 1473 C C . ALA A 1 189 ? 45.688 1.773 -7.168 1 27.14 189 ALA A C 1
ATOM 1475 O O . ALA A 1 189 ? 46.062 2.926 -7.352 1 27.14 189 ALA A O 1
ATOM 1476 N N . MET A 1 190 ? 45.281 0.924 -8.117 1 26.78 190 MET A N 1
ATOM 1477 C CA . MET A 1 190 ? 45.25 1.527 -9.453 1 26.78 190 MET A CA 1
ATOM 1478 C C . MET A 1 190 ? 44.219 2.66 -9.508 1 26.78 190 MET A C 1
ATOM 1480 O O . MET A 1 190 ? 44.312 3.525 -10.383 1 26.78 190 MET A O 1
ATOM 1484 N N . ASN A 1 191 ? 43.219 2.467 -8.711 1 26.8 191 ASN A N 1
ATOM 1485 C CA . ASN A 1 191 ? 42.281 3.562 -8.891 1 26.8 191 ASN A CA 1
ATOM 1486 C C . ASN A 1 191 ? 42.875 4.895 -8.43 1 26.8 191 ASN A C 1
ATOM 1488 O O . ASN A 1 191 ? 42.188 5.918 -8.445 1 26.8 191 ASN A O 1
ATOM 1492 N N . GLN A 1 192 ? 44 4.703 -7.648 1 27.16 192 GLN A N 1
ATOM 1493 C CA . GLN A 1 192 ? 44.625 5.957 -7.227 1 27.16 192 GLN A CA 1
ATOM 1494 C C . GLN A 1 192 ? 45.219 6.707 -8.414 1 27.16 192 GLN A C 1
ATOM 1496 O O . GLN A 1 192 ? 45.531 7.891 -8.305 1 27.16 192 GLN A O 1
ATOM 1501 N N . VAL A 1 193 ? 45.812 5.797 -9.305 1 25.44 193 VAL A N 1
ATOM 1502 C CA . VAL A 1 193 ? 46.688 6.48 -10.258 1 25.44 193 VAL A CA 1
ATOM 1503 C C . VAL A 1 193 ? 45.875 7.445 -11.109 1 25.44 193 VAL A C 1
ATOM 1505 O O . VAL A 1 193 ? 46.344 8.547 -11.414 1 25.44 193 VAL A O 1
ATOM 1508 N N . SER A 1 194 ? 44.844 6.828 -11.57 1 25.97 194 SER A N 1
ATOM 1509 C CA . SER A 1 194 ? 44.469 7.496 -12.82 1 25.97 194 SER A CA 1
ATOM 1510 C C . SER A 1 194 ? 43.906 8.883 -12.562 1 25.97 194 SER A C 1
ATOM 1512 O O . SER A 1 194 ? 43.406 9.539 -13.492 1 25.97 194 SER A O 1
ATOM 1514 N N . ILE A 1 195 ? 43.688 9.078 -11.242 1 25.12 195 ILE A N 1
ATOM 1515 C CA . ILE A 1 195 ? 42.969 10.336 -11.141 1 25.12 195 ILE A CA 1
ATOM 1516 C C . ILE A 1 195 ? 43.844 11.5 -11.562 1 25.12 195 ILE A C 1
ATOM 1518 O O . ILE A 1 195 ? 43.406 12.641 -11.625 1 25.12 195 ILE A O 1
ATOM 1522 N N . SER A 1 196 ? 45.188 11.141 -11.422 1 24.42 196 SER A N 1
ATOM 1523 C CA . SER A 1 196 ? 46.031 12.32 -11.477 1 24.42 196 SER A CA 1
ATOM 1524 C C . SER A 1 196 ? 45.969 13 -12.844 1 24.42 196 SER A C 1
ATOM 1526 O O . SER A 1 196 ? 46.312 14.172 -12.977 1 24.42 196 SER A O 1
ATOM 1528 N N . SER A 1 197 ? 46.188 12.039 -13.781 1 23.97 197 SER A N 1
ATOM 1529 C CA . SER A 1 197 ? 46.719 12.633 -15.008 1 23.97 197 SER A CA 1
ATOM 1530 C C . SER A 1 197 ? 45.656 13.531 -15.664 1 23.97 197 SER A C 1
ATOM 1532 O O . SER A 1 197 ? 45.906 14.094 -16.734 1 23.97 197 SER A O 1
ATOM 1534 N N . LEU A 1 198 ? 44.5 13.18 -15.281 1 22.39 198 LEU A N 1
ATOM 1535 C CA . LEU A 1 198 ? 43.625 13.742 -16.297 1 22.39 198 LEU A CA 1
ATOM 1536 C C . LEU A 1 198 ? 43.625 15.266 -16.25 1 22.39 198 LEU A C 1
ATOM 1538 O O . LEU A 1 198 ? 42.75 15.906 -16.828 1 22.39 198 LEU A O 1
ATOM 1542 N N . ASN A 1 199 ? 44.438 15.742 -15.25 1 22.34 199 ASN A N 1
ATOM 1543 C CA . ASN A 1 199 ? 44.188 17.156 -15 1 22.34 199 ASN A CA 1
ATOM 1544 C C . ASN A 1 199 ? 44.438 18 -16.25 1 22.34 199 ASN A C 1
ATOM 1546 O O . ASN A 1 199 ? 43.875 19.094 -16.391 1 22.34 199 ASN A O 1
ATOM 1550 N N . ARG A 1 200 ? 45.656 17.797 -16.75 1 22.52 200 ARG A N 1
ATOM 1551 C CA . ARG A 1 200 ? 46.312 18.953 -17.328 1 22.52 200 ARG A CA 1
ATOM 1552 C C . ARG A 1 200 ? 45.719 19.281 -18.703 1 22.52 200 ARG A C 1
ATOM 1554 O O . ARG A 1 200 ? 46.406 19.125 -19.719 1 22.52 200 ARG A O 1
ATOM 1561 N N . GLN A 1 201 ? 44.656 18.703 -19.078 1 21.61 201 GLN A N 1
ATOM 1562 C CA . GLN A 1 201 ? 44.5 18.984 -20.5 1 21.61 201 GLN A CA 1
ATOM 1563 C C . GLN A 1 201 ? 44.594 20.484 -20.781 1 21.61 201 GLN A C 1
ATOM 1565 O O . GLN A 1 201 ? 44.031 21.297 -20.062 1 21.61 201 GLN A O 1
ATOM 1570 N N . GLU A 1 202 ? 45.625 20.906 -21.547 1 21.64 202 GLU A N 1
ATOM 1571 C CA . GLU A 1 202 ? 46.031 22.188 -22.078 1 21.64 202 GLU A CA 1
ATOM 1572 C C . GLU A 1 202 ? 44.844 22.969 -22.656 1 21.64 202 GLU A C 1
ATOM 1574 O O . GLU A 1 202 ? 44.031 22.391 -23.391 1 21.64 202 GLU A O 1
ATOM 1579 N N . VAL A 1 203 ? 44.406 24.016 -21.953 1 23.22 203 VAL A N 1
ATOM 1580 C CA . VAL A 1 203 ? 43.406 25.016 -22.266 1 23.22 203 VAL A CA 1
ATOM 1581 C C . VAL A 1 203 ? 43.594 25.547 -23.688 1 23.22 203 VAL A C 1
ATOM 1583 O O . VAL A 1 203 ? 44.625 26.172 -23.984 1 23.22 203 VAL A O 1
ATOM 1586 N N . PRO A 1 204 ? 43.406 24.75 -24.734 1 21.19 204 PRO A N 1
ATOM 1587 C CA . PRO A 1 204 ? 43.812 25.422 -25.969 1 21.19 204 PRO A CA 1
ATOM 1588 C C . PRO A 1 204 ? 43.281 26.844 -26.078 1 21.19 204 PRO A C 1
ATOM 1590 O O . PRO A 1 204 ? 42.219 27.141 -25.531 1 21.19 204 PRO A O 1
ATOM 1593 N N . GLN A 1 205 ? 44.156 27.781 -26.328 1 20.7 205 GLN A N 1
ATOM 1594 C CA . GLN A 1 205 ? 44.062 29.219 -26.547 1 20.7 205 GLN A CA 1
ATOM 1595 C C . GLN A 1 205 ? 42.969 29.562 -27.547 1 20.7 205 GLN A C 1
ATOM 1597 O O . GLN A 1 205 ? 43 29.125 -28.703 1 20.7 205 GLN A O 1
ATOM 1602 N N . GLN A 1 206 ? 41.75 29.531 -27.062 1 20.38 206 GLN A N 1
ATOM 1603 C CA . GLN A 1 206 ? 40.656 29.922 -27.938 1 20.38 206 GLN A CA 1
ATOM 1604 C C . GLN A 1 206 ? 41 31.188 -28.719 1 20.38 206 GLN A C 1
ATOM 1606 O O . GLN A 1 206 ? 41.438 32.188 -28.125 1 20.38 206 GLN A O 1
ATOM 1611 N N . VAL A 1 207 ? 41.281 31.047 -29.984 1 19.77 207 VAL A N 1
ATOM 1612 C CA . VAL A 1 207 ? 41.531 32.125 -30.969 1 19.77 207 VAL A CA 1
ATOM 1613 C C . VAL A 1 207 ? 40.375 33.125 -30.922 1 19.77 207 VAL A C 1
ATOM 1615 O O . VAL A 1 207 ? 39.188 32.719 -30.891 1 19.77 207 VAL A O 1
ATOM 1618 N N . VAL A 1 208 ? 40.656 34.375 -30.578 1 20.78 208 VAL A N 1
ATOM 1619 C CA . VAL A 1 208 ? 39.906 35.594 -30.422 1 20.78 208 VAL A CA 1
ATOM 1620 C C . VAL A 1 208 ? 39.125 35.906 -31.703 1 20.78 208 VAL A C 1
ATOM 1622 O O . VAL A 1 208 ? 39.719 36.156 -32.75 1 20.78 208 VAL A O 1
ATOM 1625 N N . PRO A 1 209 ? 38.281 35.094 -32.312 1 19.55 209 PRO A N 1
ATOM 1626 C CA . PRO A 1 209 ? 38.062 35.75 -33.594 1 19.55 209 PRO A CA 1
ATOM 1627 C C . PRO A 1 209 ? 37.594 37.188 -33.469 1 19.55 209 PRO A C 1
ATOM 1629 O O . PRO A 1 209 ? 37 37.531 -32.438 1 19.55 209 PRO A O 1
ATOM 1632 N N . PRO A 1 210 ? 37.844 38.031 -34.5 1 18.38 210 PRO A N 1
ATOM 1633 C CA . PRO A 1 210 ? 37.75 39.5 -34.562 1 18.38 210 PRO A CA 1
ATOM 1634 C C . PRO A 1 210 ? 36.344 40 -34.312 1 18.38 210 PRO A C 1
ATOM 1636 O O . PRO A 1 210 ? 35.375 39.219 -34.281 1 18.38 210 PRO A O 1
ATOM 1639 N N . ASP A 1 211 ? 36.156 41.312 -34.656 1 16.7 211 ASP A N 1
ATOM 1640 C CA . ASP A 1 211 ? 35.5 42.562 -34.281 1 16.7 211 ASP A CA 1
ATOM 1641 C C . ASP A 1 211 ? 34.031 42.531 -34.625 1 16.7 211 ASP A C 1
ATOM 1643 O O . ASP A 1 211 ? 33.188 42.781 -33.781 1 16.7 211 ASP A O 1
ATOM 1647 N N . THR A 1 212 ? 33.594 43 -35.875 1 15.92 212 THR A N 1
ATOM 1648 C CA . THR A 1 212 ? 32.969 44.281 -36.094 1 15.92 212 THR A CA 1
ATOM 1649 C C . THR A 1 212 ? 31.453 44.125 -36.188 1 15.92 212 THR A C 1
ATOM 1651 O O . THR A 1 212 ? 30.719 45.094 -35.969 1 15.92 212 THR A O 1
ATOM 1654 N N . ARG A 1 213 ? 30.812 43.031 -36.75 1 16.8 213 ARG A N 1
ATOM 1655 C CA . ARG A 1 213 ? 29.906 43.594 -37.75 1 16.8 213 ARG A CA 1
ATOM 1656 C C . ARG A 1 213 ? 28.781 44.406 -37.094 1 16.8 213 ARG A C 1
ATOM 1658 O O . ARG A 1 213 ? 28.453 44.156 -35.906 1 16.8 213 ARG A O 1
ATOM 1665 N N . ASP A 1 214 ? 27.828 45.094 -38 1 15.85 214 ASP A N 1
ATOM 1666 C CA . ASP A 1 214 ? 27.031 46.281 -38.281 1 15.85 214 ASP A CA 1
ATOM 1667 C C . ASP A 1 214 ? 25.656 46.188 -37.594 1 15.85 214 ASP A C 1
ATOM 1669 O O . ASP A 1 214 ? 25.109 45.094 -37.469 1 15.85 214 ASP A O 1
ATOM 1673 N N . ALA A 1 215 ? 25.172 47.219 -37.031 1 15.63 215 ALA A N 1
ATOM 1674 C CA . ALA A 1 215 ? 24.109 47.875 -36.281 1 15.63 215 ALA A CA 1
ATOM 1675 C C . ALA A 1 215 ? 22.797 47.844 -37.062 1 15.63 215 ALA A C 1
ATOM 1677 O O . ALA A 1 215 ? 21.766 48.281 -36.562 1 15.63 215 ALA A O 1
ATOM 1678 N N . HIS A 1 216 ? 22.578 47.312 -38.375 1 15.91 216 HIS A N 1
ATOM 1679 C CA . HIS A 1 216 ? 21.609 48.219 -39 1 15.91 216 HIS A CA 1
ATOM 1680 C C . HIS A 1 216 ? 20.25 48.125 -38.281 1 15.91 216 HIS A C 1
ATOM 1682 O O . HIS A 1 216 ? 19.875 47.062 -37.781 1 15.91 216 HIS A O 1
ATOM 1688 N N . VAL A 1 217 ? 19.531 49.312 -38.062 1 15.93 217 VAL A N 1
ATOM 1689 C CA . VAL A 1 217 ? 18.438 50.094 -37.438 1 15.93 217 VAL A CA 1
ATOM 1690 C C . VAL A 1 217 ? 17.109 49.719 -38.094 1 15.93 217 VAL A C 1
ATOM 1692 O O . VAL A 1 217 ? 16.047 50.125 -37.625 1 15.93 217 VAL A O 1
ATOM 1695 N N . VAL A 1 218 ? 16.844 48.812 -39.062 1 15.48 218 VAL A N 1
ATOM 1696 C CA . VAL A 1 218 ? 15.805 49.344 -39.938 1 15.48 218 VAL A CA 1
ATOM 1697 C C . VAL A 1 218 ? 14.523 49.562 -39.156 1 15.48 218 VAL A C 1
ATOM 1699 O O . VAL A 1 218 ? 14.219 48.781 -38.25 1 15.48 218 VAL A O 1
ATOM 1702 N N . HIS A 1 219 ? 13.586 50.719 -39.562 1 15.07 219 HIS A N 1
ATOM 1703 C CA . HIS A 1 219 ? 12.531 51.688 -39.312 1 15.07 219 HIS A CA 1
ATOM 1704 C C . HIS A 1 219 ? 11.148 51.062 -39.469 1 15.07 219 HIS A C 1
ATOM 1706 O O . HIS A 1 219 ? 10.211 51.469 -38.75 1 15.07 219 HIS A O 1
ATOM 1712 N N . GLU A 1 220 ? 10.812 50.219 -40.5 1 15.07 220 GLU A N 1
ATOM 1713 C CA . GLU A 1 220 ? 9.688 50.75 -41.25 1 15.07 220 GLU A CA 1
ATOM 1714 C C . GLU A 1 220 ? 8.398 50.688 -40.438 1 15.07 220 GLU A C 1
ATOM 1716 O O . GLU A 1 220 ? 8.234 49.844 -39.594 1 15.07 220 GLU A O 1
ATOM 1721 N N . ALA A 1 221 ? 7.332 51.75 -40.844 1 15.16 221 ALA A N 1
ATOM 1722 C CA . ALA A 1 221 ? 6.176 52.594 -40.656 1 15.16 221 ALA A CA 1
ATOM 1723 C C . ALA A 1 221 ? 4.883 51.812 -40.594 1 15.16 221 ALA A C 1
ATOM 1725 O O . ALA A 1 221 ? 4.836 50.656 -41.031 1 15.16 221 ALA A O 1
ATOM 1726 N N . LEU A 1 222 ? 3.734 52.562 -40.438 1 15.58 222 LEU A N 1
ATOM 1727 C CA . LEU A 1 222 ? 2.441 52.781 -39.812 1 15.58 222 LEU A CA 1
ATOM 1728 C C . LEU A 1 222 ? 1.314 52.188 -40.656 1 15.58 222 LEU A C 1
ATOM 1730 O O . LEU A 1 222 ? 0.231 51.906 -40.125 1 15.58 222 LEU A O 1
ATOM 1734 N N . GLN A 1 223 ? 1.342 52.094 -42.062 1 14.66 223 GLN A N 1
ATOM 1735 C CA . GLN A 1 223 ? 0.185 52.688 -42.719 1 14.66 223 GLN A CA 1
ATOM 1736 C C . GLN A 1 223 ? -1.098 51.969 -42.344 1 14.66 223 GLN A C 1
ATOM 1738 O O . GLN A 1 223 ? -1.055 50.781 -41.969 1 14.66 223 GLN A O 1
ATOM 1743 N N . TYR A 1 224 ? -2.365 52.562 -43 1 14.89 224 TYR A N 1
ATOM 1744 C CA . TYR A 1 224 ? -3.736 53.062 -42.906 1 14.89 224 TYR A CA 1
ATOM 1745 C C . TYR A 1 224 ? -4.73 51.969 -43.25 1 14.89 224 TYR A C 1
ATOM 1747 O O . TYR A 1 224 ? -5.711 51.75 -42.531 1 14.89 224 TYR A O 1
ATOM 1755 N N . GLN A 1 225 ? -4.891 51.531 -44.625 1 14.39 225 GLN A N 1
ATOM 1756 C CA . GLN A 1 225 ? -6.078 51.875 -45.406 1 14.39 225 GLN A CA 1
ATOM 1757 C C . GLN A 1 225 ? -7.281 51.062 -44.969 1 14.39 225 GLN A C 1
ATOM 1759 O O . GLN A 1 225 ? -7.121 49.969 -44.375 1 14.39 225 GLN A O 1
ATOM 1764 N N . GLN A 1 226 ? -8.516 51.312 -45.812 1 14.71 226 GLN A N 1
ATOM 1765 C CA . GLN A 1 226 ? -9.922 51.656 -45.969 1 14.71 226 GLN A CA 1
ATOM 1766 C C . GLN A 1 226 ? -10.797 50.406 -46.031 1 14.71 226 GLN A C 1
ATOM 1768 O O . GLN A 1 226 ? -11.766 50.281 -45.281 1 14.71 226 GLN A O 1
ATOM 1773 N N . HIS A 1 227 ? -11.25 50.125 -47.375 1 14.98 227 HIS A N 1
ATOM 1774 C CA . HIS A 1 227 ? -12.586 50.281 -47.938 1 14.98 227 HIS A CA 1
ATOM 1775 C C . HIS A 1 227 ? -13.461 49.062 -47.625 1 14.98 227 HIS A C 1
ATOM 1777 O O . HIS A 1 227 ? -12.961 48.031 -47.219 1 14.98 227 HIS A O 1
ATOM 1783 N N . GLN A 1 228 ? -14.445 48.812 -48.719 1 14.35 228 GLN A N 1
ATOM 1784 C CA . GLN A 1 228 ? -15.867 48.844 -49.031 1 14.35 228 GLN A CA 1
ATOM 1785 C C . GLN A 1 228 ? -16.484 47.438 -49 1 14.35 228 GLN A C 1
ATOM 1787 O O . GLN A 1 228 ? -17.5 47.25 -48.344 1 14.35 228 GLN A O 1
ATOM 1792 N N . GLN A 1 229 ? -16.344 46.719 -50.219 1 14.37 229 GLN A N 1
ATOM 1793 C CA . GLN A 1 229 ? -17.516 46.5 -51.062 1 14.37 229 GLN A CA 1
ATOM 1794 C C . GLN A 1 229 ? -18.375 45.344 -50.531 1 14.37 229 GLN A C 1
ATOM 1796 O O . GLN A 1 229 ? -17.938 44.625 -49.656 1 14.37 229 GLN A O 1
ATOM 1801 N N . HIS A 1 230 ? -18.734 44.5 -51.594 1 14.44 230 HIS A N 1
ATOM 1802 C CA . HIS A 1 230 ? -19.953 44.188 -52.312 1 14.44 230 HIS A CA 1
ATOM 1803 C C . HIS A 1 230 ? -20.672 42.969 -51.75 1 14.44 230 HIS A C 1
ATOM 1805 O O . HIS A 1 230 ? -21.781 43.094 -51.219 1 14.44 230 HIS A O 1
ATOM 1811 N N . HIS A 1 231 ? -20.812 42 -52.719 1 14.6 231 HIS A N 1
ATOM 1812 C CA . HIS A 1 231 ? -22 41.531 -53.469 1 14.6 231 HIS A CA 1
ATOM 1813 C C . HIS A 1 231 ? -22.688 40.375 -52.75 1 14.6 231 HIS A C 1
ATOM 1815 O O . HIS A 1 231 ? -22.141 39.844 -51.781 1 14.6 231 HIS A O 1
ATOM 1821 N N . GLN A 1 232 ? -22.891 39.281 -53.625 1 14.29 232 GLN A N 1
ATOM 1822 C CA . GLN A 1 232 ? -24.094 38.781 -54.281 1 14.29 232 GLN A CA 1
ATOM 1823 C C . GLN A 1 232 ? -24.719 37.625 -53.5 1 14.29 232 GLN A C 1
ATOM 1825 O O . GLN A 1 232 ? -24.125 37.125 -52.562 1 14.29 232 GLN A O 1
ATOM 1830 N N . HIS A 1 233 ? -24.922 36.531 -54.344 1 14.4 233 HIS A N 1
ATOM 1831 C CA . HIS A 1 233 ? -26.125 35.906 -54.906 1 14.4 233 HIS A CA 1
ATOM 1832 C C . HIS A 1 233 ? -26.625 34.75 -54.062 1 14.4 233 HIS A C 1
ATOM 1834 O O . HIS A 1 233 ? -26.062 34.469 -53 1 14.4 233 HIS A O 1
ATOM 1840 N N . GLN A 1 234 ? -26.734 33.5 -54.781 1 14.14 234 GLN A N 1
ATOM 1841 C CA . GLN A 1 234 ? -27.938 32.844 -55.312 1 14.14 234 GLN A CA 1
ATOM 1842 C C . GLN A 1 234 ? -28.391 31.734 -54.375 1 14.14 234 GLN A C 1
ATOM 1844 O O . GLN A 1 234 ? -29.484 31.797 -53.812 1 14.14 234 GLN A O 1
ATOM 1849 N N . GLN A 1 235 ? -28.391 30.406 -55 1 14.19 235 GLN A N 1
ATOM 1850 C CA . GLN A 1 235 ? -29.531 29.656 -55.5 1 14.19 235 GLN A CA 1
ATOM 1851 C C . GLN A 1 235 ? -29.969 28.609 -54.5 1 14.19 235 GLN A C 1
ATOM 1853 O O . GLN A 1 235 ? -29.312 28.391 -53.469 1 14.19 235 GLN A O 1
ATOM 1858 N N . HIS A 1 236 ? -30.031 27.25 -55 1 14.66 236 HIS A N 1
ATOM 1859 C CA . HIS A 1 236 ? -31.172 26.422 -55.406 1 14.66 236 HIS A CA 1
ATOM 1860 C C . HIS A 1 236 ? -31.516 25.422 -54.312 1 14.66 236 HIS A C 1
ATOM 1862 O O . HIS A 1 236 ? -30.719 25.188 -53.406 1 14.66 236 HIS A O 1
ATOM 1868 N N . HIS A 1 237 ? -32.062 24.109 -54.812 1 14.53 237 HIS A N 1
ATOM 1869 C CA . HIS A 1 237 ? -33.344 23.422 -54.75 1 14.53 237 HIS A CA 1
ATOM 1870 C C . HIS A 1 237 ? -33.281 22.203 -53.844 1 14.53 237 HIS A C 1
ATOM 1872 O O . HIS A 1 237 ? -34.156 22.016 -52.969 1 14.53 237 HIS A O 1
ATOM 1878 N N . GLN A 1 238 ? -32.5 21.016 -54.156 1 14.16 238 GLN A N 1
ATOM 1879 C CA . GLN A 1 238 ? -33.281 19.859 -54.594 1 14.16 238 GLN A CA 1
ATOM 1880 C C . GLN A 1 238 ? -33.781 19.062 -53.406 1 14.16 238 GLN A C 1
ATOM 1882 O O . GLN A 1 238 ? -33.219 19.156 -52.312 1 14.16 238 GLN A O 1
ATOM 1887 N N . GLN A 1 239 ? -34.375 17.641 -53.75 1 14.44 239 GLN A N 1
ATOM 1888 C CA . GLN A 1 239 ? -35.625 16.859 -53.594 1 14.44 239 GLN A CA 1
ATOM 1889 C C . GLN A 1 239 ? -35.438 15.742 -52.594 1 14.44 239 GLN A C 1
ATOM 1891 O O . GLN A 1 239 ? -36.312 15.531 -51.719 1 14.44 239 GLN A O 1
ATOM 1896 N N . GLN A 1 240 ? -34.5 14.672 -52.719 1 14.14 240 GLN A N 1
ATOM 1897 C CA . GLN A 1 240 ? -35.094 13.367 -53 1 14.14 240 GLN A CA 1
ATOM 1898 C C . GLN A 1 240 ? -35.562 12.68 -51.75 1 14.14 240 GLN A C 1
ATOM 1900 O O . GLN A 1 240 ? -35.156 13.031 -50.625 1 14.14 240 GLN A O 1
ATOM 1905 N N . GLN A 1 241 ? -35.812 11.07 -51.938 1 14.71 241 GLN A N 1
ATOM 1906 C CA . GLN A 1 241 ? -36.906 10.094 -51.875 1 14.71 241 GLN A CA 1
ATOM 1907 C C . GLN A 1 241 ? -36.812 9.25 -50.594 1 14.71 241 GLN A C 1
ATOM 1909 O O . GLN A 1 241 ? -35.781 9.227 -49.938 1 14.71 241 GLN A O 1
ATOM 1914 N N . PRO A 1 242 ? -37.188 7.695 -50.75 1 15.58 242 PRO A N 1
ATOM 1915 C CA . PRO A 1 242 ? -38.312 6.852 -50.281 1 15.58 242 PRO A CA 1
ATOM 1916 C C . PRO A 1 242 ? -37.875 5.902 -49.156 1 15.58 242 PRO A C 1
ATOM 1918 O O . PRO A 1 242 ? -36.688 5.672 -48.969 1 15.58 242 PRO A O 1
ATOM 1921 N N . ALA A 1 243 ? -38.906 5.035 -48.562 1 16.27 243 ALA A N 1
ATOM 1922 C CA . ALA A 1 243 ? -39.438 4.336 -47.406 1 16.27 243 ALA A CA 1
ATOM 1923 C C . ALA A 1 243 ? -39 2.875 -47.406 1 16.27 243 ALA A C 1
ATOM 1925 O O . ALA A 1 243 ? -38.938 2.248 -46.344 1 16.27 243 ALA A O 1
ATOM 1926 N N . SER A 1 244 ? -38.656 1.995 -48.469 1 14.65 244 SER A N 1
ATOM 1927 C CA . SER A 1 244 ? -39.438 0.769 -48.438 1 14.65 244 SER A CA 1
ATOM 1928 C C . SER A 1 244 ? -38.906 -0.232 -47.438 1 14.65 244 SER A C 1
ATOM 1930 O O . SER A 1 244 ? -37.719 -0.159 -47.031 1 14.65 244 SER A O 1
ATOM 1932 N N . ALA A 1 245 ? -39.812 -1.441 -47.062 1 16.59 245 ALA A N 1
ATOM 1933 C CA . ALA A 1 245 ? -40.406 -2.439 -46.188 1 16.59 245 ALA A CA 1
ATOM 1934 C C . ALA A 1 245 ? -39.656 -3.762 -46.25 1 16.59 245 ALA A C 1
ATOM 1936 O O . ALA A 1 245 ? -39.406 -4.426 -45.25 1 16.59 245 ALA A O 1
ATOM 1937 N N . ASP A 1 246 ? -39.344 -4.527 -47.469 1 14.51 246 ASP A N 1
ATOM 1938 C CA . ASP A 1 246 ? -39.906 -5.867 -47.594 1 14.51 246 ASP A CA 1
ATOM 1939 C C . ASP A 1 246 ? -38.969 -6.91 -46.969 1 14.51 246 ASP A C 1
ATOM 1941 O O . ASP A 1 246 ? -39.406 -7.707 -46.125 1 14.51 246 ASP A O 1
ATOM 1945 N N . GLU A 1 247 ? -38.156 -7.867 -47.812 1 14.73 247 GLU A N 1
ATOM 1946 C CA . GLU A 1 247 ? -38.5 -9.211 -48.25 1 14.73 247 GLU A CA 1
ATOM 1947 C C . GLU A 1 247 ? -37.844 -10.273 -47.375 1 14.73 247 GLU A C 1
ATOM 1949 O O . GLU A 1 247 ? -36.906 -9.992 -46.656 1 14.73 247 GLU A O 1
ATOM 1954 N N . GLU A 1 248 ? -37.656 -11.633 -48 1 15.46 248 GLU A N 1
ATOM 1955 C CA . GLU A 1 248 ? -38.031 -13.047 -47.969 1 15.46 248 GLU A CA 1
ATOM 1956 C C . GLU A 1 248 ? -36.812 -13.914 -47.625 1 15.46 248 GLU A C 1
ATOM 1958 O O . GLU A 1 248 ? -36.938 -14.844 -46.812 1 15.46 248 GLU A O 1
ATOM 1963 N N . VAL A 1 249 ? -35.594 -14.047 -48.25 1 14.39 249 VAL A N 1
ATOM 1964 C CA . VAL A 1 249 ? -35.312 -15.289 -48.969 1 14.39 249 VAL A CA 1
ATOM 1965 C C . VAL A 1 249 ? -34.812 -16.344 -47.969 1 14.39 249 VAL A C 1
ATOM 1967 O O . VAL A 1 249 ? -34.344 -16.016 -46.875 1 14.39 249 VAL A O 1
ATOM 1970 N N . THR A 1 250 ? -34.125 -17.609 -48.688 1 14.96 250 THR A N 1
ATOM 1971 C CA . THR A 1 250 ? -34.156 -19.031 -49.031 1 14.96 250 THR A CA 1
ATOM 1972 C C . THR A 1 250 ? -33.062 -19.797 -48.312 1 14.96 250 THR A C 1
ATOM 1974 O O . THR A 1 250 ? -32.062 -19.203 -47.875 1 14.96 250 THR A O 1
ATOM 1977 N N . MET A 1 251 ? -32.938 -21.297 -48.594 1 15.59 251 MET A N 1
ATOM 1978 C CA . MET A 1 251 ? -32.781 -22.641 -48.062 1 15.59 251 MET A CA 1
ATOM 1979 C C . MET A 1 251 ? -31.391 -23.172 -48.344 1 15.59 251 MET A C 1
ATOM 1981 O O . MET A 1 251 ? -31.031 -24.266 -47.906 1 15.59 251 MET A O 1
ATOM 1985 N N . TYR A 1 252 ? -30.281 -22.625 -48.969 1 14.09 252 TYR A N 1
ATOM 1986 C CA . TYR A 1 252 ? -29.562 -23.594 -49.781 1 14.09 252 TYR A CA 1
ATOM 1987 C C . TYR A 1 252 ? -28.844 -24.625 -48.906 1 14.09 252 TYR A C 1
ATOM 1989 O O . TYR A 1 252 ? -28.5 -24.328 -47.75 1 14.09 252 TYR A O 1
ATOM 1997 N N . THR A 1 253 ? -28.375 -25.875 -49.719 1 15.37 253 THR A N 1
ATOM 1998 C CA . THR A 1 253 ? -28.172 -27.312 -49.75 1 15.37 253 THR A CA 1
ATOM 1999 C C . THR A 1 253 ? -26.75 -27.688 -49.375 1 15.37 253 THR A C 1
ATOM 2001 O O . THR A 1 253 ? -26.531 -28.5 -48.469 1 15.37 253 THR A O 1
ATOM 2004 N N . ALA A 1 254 ? -25.812 -28.438 -50.469 1 15.07 254 ALA A N 1
ATOM 2005 C CA . ALA A 1 254 ? -25.375 -29.812 -50.656 1 15.07 254 ALA A CA 1
ATOM 2006 C C . ALA A 1 254 ? -23.938 -30.016 -50.219 1 15.07 254 ALA A C 1
ATOM 2008 O O . ALA A 1 254 ? -23.656 -30.922 -49.438 1 15.07 254 ALA A O 1
ATOM 2009 N N . ALA A 1 255 ? -22.781 -29.953 -51.219 1 15.03 255 ALA A N 1
ATOM 2010 C CA . ALA A 1 255 ? -22.141 -31.094 -51.906 1 15.03 255 ALA A CA 1
ATOM 2011 C C . ALA A 1 255 ? -20.859 -31.5 -51.156 1 15.03 255 ALA A C 1
ATOM 2013 O O . ALA A 1 255 ? -20.344 -30.734 -50.344 1 15.03 255 ALA A O 1
ATOM 2014 N N . ASN A 1 256 ? -19.641 -32.031 -52.125 1 15.04 256 ASN A N 1
ATOM 2015 C CA . ASN A 1 256 ? -18.891 -33.156 -52.625 1 15.04 256 ASN A CA 1
ATOM 2016 C C . ASN A 1 256 ? -17.469 -33.188 -52.031 1 15.04 256 ASN A C 1
ATOM 2018 O O . ASN A 1 256 ? -16.906 -32.156 -51.719 1 15.04 256 ASN A O 1
ATOM 2022 N N . LEU A 1 257 ? -16.688 -34.469 -52 1 16.48 257 LEU A N 1
ATOM 2023 C CA . LEU A 1 257 ? -15.711 -35.344 -51.375 1 16.48 257 LEU A CA 1
ATOM 2024 C C . LEU A 1 257 ? -14.344 -35.188 -52.031 1 16.48 257 LEU A C 1
ATOM 2026 O O . LEU A 1 257 ? -13.328 -35.562 -51.438 1 16.48 257 LEU A O 1
ATOM 2030 N N . PRO A 1 258 ? -14.078 -34.656 -53.375 1 15.25 258 PRO A N 1
ATOM 2031 C CA . PRO A 1 258 ? -13.234 -35.594 -54.125 1 15.25 258 PRO A CA 1
ATOM 2032 C C . PRO A 1 258 ? -11.812 -35.656 -53.594 1 15.25 258 PRO A C 1
ATOM 2034 O O . PRO A 1 258 ? -11.406 -34.844 -52.75 1 15.25 258 PRO A O 1
ATOM 2037 N N . HIS A 1 259 ? -10.766 -35.938 -54.688 1 15.4 259 HIS A N 1
ATOM 2038 C CA . HIS A 1 259 ? -9.836 -36.906 -55.25 1 15.4 259 HIS A CA 1
ATOM 2039 C C . HIS A 1 259 ? -8.398 -36.594 -54.875 1 15.4 259 HIS A C 1
ATOM 2041 O O . HIS A 1 259 ? -8.125 -35.5 -54.344 1 15.4 259 HIS A O 1
ATOM 2047 N N . THR A 1 260 ? -7.406 -36.531 -56 1 15.16 260 THR A N 1
ATOM 2048 C CA . THR A 1 260 ? -6.402 -37.406 -56.562 1 15.16 260 THR A CA 1
ATOM 2049 C C . THR A 1 260 ? -4.996 -36.938 -56.188 1 15.16 260 THR A C 1
ATOM 2051 O O . THR A 1 260 ? -4.184 -37.719 -55.688 1 15.16 260 THR A O 1
ATOM 2054 N N . SER A 1 261 ? -4.16 -36.094 -57.094 1 14.7 261 SER A N 1
ATOM 2055 C CA . SER A 1 261 ? -3.107 -36.469 -58.031 1 14.7 261 SER A CA 1
ATOM 2056 C C . SER A 1 261 ? -1.729 -36.344 -57.375 1 14.7 261 SER A C 1
ATOM 2058 O O . SER A 1 261 ? -1.563 -35.625 -56.406 1 14.7 261 SER A O 1
ATOM 2060 N N . SER A 1 262 ? -0.441 -36.625 -58.312 1 15.2 262 SER A N 1
ATOM 2061 C CA . SER A 1 262 ? 0.759 -37.344 -58.688 1 15.2 262 SER A CA 1
ATOM 2062 C C . SER A 1 262 ? 2.002 -36.469 -58.594 1 15.2 262 SER A C 1
ATOM 2064 O O . SER A 1 262 ? 3.127 -36.969 -58.688 1 15.2 262 SER A O 1
ATOM 2066 N N . TYR A 1 263 ? 2.186 -35.219 -58.844 1 14.11 263 TYR A N 1
ATOM 2067 C CA . TYR A 1 263 ? 3.238 -34.812 -59.75 1 14.11 263 TYR A CA 1
ATOM 2068 C C . TYR A 1 263 ? 4.617 -35.125 -59.188 1 14.11 263 TYR A C 1
ATOM 2070 O O . TYR A 1 263 ? 4.801 -35.156 -57.969 1 14.11 263 TYR A O 1
ATOM 2078 N N . THR A 1 264 ? 5.695 -35.062 -60.125 1 15 264 THR A N 1
ATOM 2079 C CA . THR A 1 264 ? 6.895 -35.562 -60.781 1 15 264 THR A CA 1
ATOM 2080 C C . THR A 1 264 ? 8.148 -34.969 -60.156 1 15 264 THR A C 1
ATOM 2082 O O . THR A 1 264 ? 9.039 -35.719 -59.719 1 15 264 THR A O 1
ATOM 2085 N N . ALA A 1 265 ? 9.102 -34.25 -61.094 1 14.86 265 ALA A N 1
ATOM 2086 C CA . ALA A 1 265 ? 10.375 -34.594 -61.719 1 14.86 265 ALA A CA 1
ATOM 2087 C C . ALA A 1 265 ? 11.555 -34.062 -60.906 1 14.86 265 ALA A C 1
ATOM 2089 O O . ALA A 1 265 ? 11.367 -33.281 -59.969 1 14.86 265 ALA A O 1
ATOM 2090 N N . ALA A 1 266 ? 12.562 -33.219 -61.656 1 15.44 266 ALA A N 1
ATOM 2091 C CA . ALA A 1 266 ? 13.891 -33.469 -62.188 1 15.44 266 ALA A CA 1
ATOM 2092 C C . ALA A 1 266 ? 14.969 -32.906 -61.281 1 15.44 266 ALA A C 1
ATOM 2094 O O . ALA A 1 266 ? 14.695 -32.062 -60.438 1 15.44 266 ALA A O 1
ATOM 2095 N N . ILE A 1 267 ? 16.266 -32.531 -61.906 1 15.23 267 ILE A N 1
ATOM 2096 C CA . ILE A 1 267 ? 17.656 -32.969 -61.938 1 15.23 267 ILE A CA 1
ATOM 2097 C C . ILE A 1 267 ? 18.516 -31.969 -61.188 1 15.23 267 ILE A C 1
ATOM 2099 O O . ILE A 1 267 ? 19.297 -32.375 -60.312 1 15.23 267 ILE A O 1
ATOM 2103 N N . SER A 1 268 ? 18.906 -30.734 -61.75 1 14.95 268 SER A N 1
ATOM 2104 C CA . SER A 1 268 ? 20.281 -30.625 -62.219 1 14.95 268 SER A CA 1
ATOM 2105 C C . SER A 1 268 ? 21.203 -30.141 -61.125 1 14.95 268 SER A C 1
ATOM 2107 O O . SER A 1 268 ? 20.75 -29.719 -60.062 1 14.95 268 SER A O 1
ATOM 2109 N N . ASN A 1 269 ? 22.109 -29.047 -61.5 1 15.09 269 ASN A N 1
ATOM 2110 C CA . ASN A 1 269 ? 23.547 -28.984 -61.719 1 15.09 269 ASN A CA 1
ATOM 2111 C C . ASN A 1 269 ? 24.281 -28.438 -60.469 1 15.09 269 ASN A C 1
ATOM 2113 O O . ASN A 1 269 ? 24.188 -29 -59.406 1 15.09 269 ASN A O 1
ATOM 2117 N N . THR A 1 270 ? 24.969 -27.141 -60.625 1 15.26 270 THR A N 1
ATOM 2118 C CA . THR A 1 270 ? 26.391 -26.922 -60.781 1 15.26 270 THR A CA 1
ATOM 2119 C C . THR A 1 270 ? 27.031 -26.531 -59.438 1 15.26 270 THR A C 1
ATOM 2121 O O . THR A 1 270 ? 28.016 -27.125 -59.031 1 15.26 270 THR A O 1
ATOM 2124 N N . ASN A 1 271 ? 27.469 -25.141 -59.312 1 15.34 271 ASN A N 1
ATOM 2125 C CA . ASN A 1 271 ? 28.844 -24.672 -59.219 1 15.34 271 ASN A CA 1
ATOM 2126 C C . ASN A 1 271 ? 29.297 -24.5 -57.781 1 15.34 271 ASN A C 1
ATOM 2128 O O . ASN A 1 271 ? 28.5 -24.172 -56.906 1 15.34 271 ASN A O 1
ATOM 2132 N N . SER A 1 272 ? 30.609 -24.766 -57.438 1 16.27 272 SER A N 1
ATOM 2133 C CA . SER A 1 272 ? 31.578 -25.156 -56.406 1 16.27 272 SER A CA 1
ATOM 2134 C C . SER A 1 272 ? 32.062 -23.953 -55.625 1 16.27 272 SER A C 1
ATOM 2136 O O . SER A 1 272 ? 32.656 -24.109 -54.531 1 16.27 272 SER A O 1
ATOM 2138 N N . GLY A 1 273 ? 31.984 -22.703 -56 1 16.17 273 GLY A N 1
ATOM 2139 C CA . GLY A 1 273 ? 33.25 -22.031 -55.781 1 16.17 273 GLY A CA 1
ATOM 2140 C C . GLY A 1 273 ? 33.594 -21.844 -54.312 1 16.17 273 GLY A C 1
ATOM 2141 O O . GLY A 1 273 ? 32.719 -21.906 -53.469 1 16.17 273 GLY A O 1
ATOM 2142 N N . ARG A 1 274 ? 34.969 -21.625 -53.938 1 16.31 274 ARG A N 1
ATOM 2143 C CA . ARG A 1 274 ? 36.062 -21.891 -52.969 1 16.31 274 ARG A CA 1
ATOM 2144 C C . ARG A 1 274 ? 36.156 -20.781 -51.938 1 16.31 274 ARG A C 1
ATOM 2146 O O . ARG A 1 274 ? 36.562 -21.031 -50.781 1 16.31 274 ARG A O 1
ATOM 2153 N N . ASN A 1 275 ? 35.844 -19.516 -52.219 1 16.17 275 ASN A N 1
ATOM 2154 C CA . ASN A 1 275 ? 36.938 -18.672 -51.781 1 16.17 275 ASN A CA 1
ATOM 2155 C C . ASN A 1 275 ? 37.062 -18.594 -50.281 1 16.17 275 ASN A C 1
ATOM 2157 O O . ASN A 1 275 ? 36.094 -18.812 -49.562 1 16.17 275 ASN A O 1
ATOM 2161 N N . SER A 1 276 ? 38.25 -18.016 -49.688 1 16.55 276 SER A N 1
ATOM 2162 C CA . SER A 1 276 ? 39.312 -18.109 -48.688 1 16.55 276 SER A CA 1
ATOM 2163 C C . SER A 1 276 ? 38.969 -17.312 -47.438 1 16.55 276 SER A C 1
ATOM 2165 O O . SER A 1 276 ? 39.219 -17.766 -46.312 1 16.55 276 SER A O 1
ATOM 2167 N N . SER A 1 277 ? 38.656 -15.969 -47.5 1 17.09 277 SER A N 1
ATOM 2168 C CA . SER A 1 277 ? 39.594 -15.102 -46.781 1 17.09 277 SER A CA 1
ATOM 2169 C C . SER A 1 277 ? 39.375 -15.195 -45.281 1 17.09 277 SER A C 1
ATOM 2171 O O . SER A 1 277 ? 38.344 -15.641 -44.812 1 17.09 277 SER A O 1
ATOM 2173 N N . ASP A 1 278 ? 40.188 -14.203 -44.469 1 17.97 278 ASP A N 1
ATOM 2174 C CA . ASP A 1 278 ? 41.094 -14.031 -43.344 1 17.97 278 ASP A CA 1
ATOM 2175 C C . ASP A 1 278 ? 40.312 -13.664 -42.062 1 17.97 278 ASP A C 1
ATOM 2177 O O . ASP A 1 278 ? 39.219 -13.109 -42.156 1 17.97 278 ASP A O 1
ATOM 2181 N N . ASP A 1 279 ? 40.906 -13.953 -40.812 1 17.08 279 ASP A N 1
ATOM 2182 C CA . ASP A 1 279 ? 40.688 -14.289 -39.406 1 17.08 279 ASP A CA 1
ATOM 2183 C C . ASP A 1 279 ? 40.562 -13.039 -38.562 1 17.08 279 ASP A C 1
ATOM 2185 O O . ASP A 1 279 ? 40.625 -13.109 -37.344 1 17.08 279 ASP A O 1
ATOM 2189 N N . SER A 1 280 ? 40.312 -11.758 -38.969 1 18.78 280 SER A N 1
ATOM 2190 C CA . SER A 1 280 ? 40.75 -10.773 -38 1 18.78 280 SER A CA 1
ATOM 2191 C C . SER A 1 280 ? 39.969 -10.852 -36.719 1 18.78 280 SER A C 1
ATOM 2193 O O . SER A 1 280 ? 38.719 -10.891 -36.719 1 18.78 280 SER A O 1
ATOM 2195 N N . ASN A 1 281 ? 40.562 -11.266 -35.531 1 17.19 281 ASN A N 1
ATOM 2196 C CA . ASN A 1 281 ? 40.219 -11.633 -34.156 1 17.19 281 ASN A CA 1
ATOM 2197 C C . ASN A 1 281 ? 39.875 -10.406 -33.312 1 17.19 281 ASN A C 1
ATOM 2199 O O . ASN A 1 281 ? 39.844 -10.477 -32.094 1 17.19 281 ASN A O 1
ATOM 2203 N N . ASN A 1 282 ? 39.406 -9.25 -33.688 1 18.91 282 ASN A N 1
ATOM 2204 C CA . ASN A 1 282 ? 39.406 -8.172 -32.719 1 18.91 282 ASN A CA 1
ATOM 2205 C C . ASN A 1 282 ? 38.531 -8.484 -31.516 1 18.91 282 ASN A C 1
ATOM 2207 O O . ASN A 1 282 ? 37.344 -8.789 -31.688 1 18.91 282 ASN A O 1
ATOM 2211 N N . SER A 1 283 ? 39.094 -8.82 -30.281 1 19.45 283 SER A N 1
ATOM 2212 C CA . SER A 1 283 ? 38.625 -9.195 -28.953 1 19.45 283 SER A CA 1
ATOM 2213 C C . SER A 1 283 ? 37.875 -8.047 -28.297 1 19.45 283 SER A C 1
ATOM 2215 O O . SER A 1 283 ? 38.469 -6.98 -28.047 1 19.45 283 SER A O 1
ATOM 2217 N N . SER A 1 284 ? 36.625 -7.727 -28.547 1 20.17 284 SER A N 1
ATOM 2218 C CA . SER A 1 284 ? 35.812 -6.719 -27.875 1 20.17 284 SER A CA 1
ATOM 2219 C C . SER A 1 284 ? 35.562 -7.09 -26.422 1 20.17 284 SER A C 1
ATOM 2221 O O . SER A 1 284 ? 34.938 -8.102 -26.125 1 20.17 284 SER A O 1
ATOM 2223 N N . SER A 1 285 ? 36.406 -6.734 -25.344 1 22.91 285 SER A N 1
ATOM 2224 C CA . SER A 1 285 ? 36.406 -6.941 -23.906 1 22.91 285 SER A CA 1
ATOM 2225 C C . SER A 1 285 ? 35.281 -6.184 -23.234 1 22.91 285 SER A C 1
ATOM 2227 O O . SER A 1 285 ? 35.125 -6.227 -22.016 1 22.91 285 SER A O 1
ATOM 2229 N N . SER A 1 286 ? 34.469 -5.25 -23.734 1 23.78 286 SER A N 1
ATOM 2230 C CA . SER A 1 286 ? 33.906 -4.211 -22.875 1 23.78 286 SER A CA 1
ATOM 2231 C C . SER A 1 286 ? 32.781 -4.754 -22.016 1 23.78 286 SER A C 1
ATOM 2233 O O . SER A 1 286 ? 32.125 -4.004 -21.266 1 23.78 286 SER A O 1
ATOM 2235 N N . SER A 1 287 ? 32.125 -5.953 -22.141 1 25.42 287 SER A N 1
ATOM 2236 C CA . SER A 1 287 ? 30.734 -5.969 -21.719 1 25.42 287 SER A CA 1
ATOM 2237 C C . SER A 1 287 ? 30.609 -6.23 -20.219 1 25.42 287 SER A C 1
ATOM 2239 O O . SER A 1 287 ? 29.516 -6.504 -19.719 1 25.42 287 SER A O 1
ATOM 2241 N N . ASN A 1 288 ? 31.656 -6.18 -19.328 1 25.38 288 ASN A N 1
ATOM 2242 C CA . ASN A 1 288 ? 31.406 -6.887 -18.078 1 25.38 288 ASN A CA 1
ATOM 2243 C C . ASN A 1 288 ? 30.562 -6.051 -17.109 1 25.38 288 ASN A C 1
ATOM 2245 O O . ASN A 1 288 ? 30.375 -6.426 -15.953 1 25.38 288 ASN A O 1
ATOM 2249 N N . SER A 1 289 ? 30.312 -4.715 -17.234 1 28.12 289 SER A N 1
ATOM 2250 C CA . SER A 1 289 ? 29.922 -3.961 -16.047 1 28.12 289 SER A CA 1
ATOM 2251 C C . SER A 1 289 ? 28.469 -4.211 -15.695 1 28.12 289 SER A C 1
ATOM 2253 O O . SER A 1 289 ? 27.969 -3.68 -14.703 1 28.12 289 SER A O 1
ATOM 2255 N N . ASN A 1 290 ? 27.625 -4.812 -16.547 1 28.45 290 ASN A N 1
ATOM 2256 C CA . ASN A 1 290 ? 26.188 -4.73 -16.312 1 28.45 290 ASN A CA 1
ATOM 2257 C C . ASN A 1 290 ? 25.75 -5.727 -15.234 1 28.45 290 ASN A C 1
ATOM 2259 O O . ASN A 1 290 ? 24.547 -5.879 -14.984 1 28.45 290 ASN A O 1
ATOM 2263 N N . ASN A 1 291 ? 26.641 -6.582 -14.625 1 29.36 291 ASN A N 1
ATOM 2264 C CA . ASN A 1 291 ? 26.078 -7.719 -13.898 1 29.36 291 ASN A CA 1
ATOM 2265 C C . ASN A 1 291 ? 25.641 -7.32 -12.492 1 29.36 291 ASN A C 1
ATOM 2267 O O . ASN A 1 291 ? 25.094 -8.148 -11.75 1 29.36 291 ASN A O 1
ATOM 2271 N N . SER A 1 292 ? 26.109 -6.223 -11.898 1 30.08 292 SER A N 1
ATOM 2272 C CA . SER A 1 292 ? 25.953 -6.055 -10.453 1 30.08 292 SER A CA 1
ATOM 2273 C C . SER A 1 292 ? 24.531 -5.641 -10.102 1 30.08 292 SER A C 1
ATOM 2275 O O . SER A 1 292 ? 24.125 -5.703 -8.938 1 30.08 292 SER A O 1
ATOM 2277 N N . ARG A 1 293 ? 23.766 -5.055 -10.883 1 33.91 293 ARG A N 1
ATOM 2278 C CA . ARG A 1 293 ? 22.516 -4.406 -10.539 1 33.91 293 ARG A CA 1
ATOM 2279 C C . ARG A 1 293 ? 21.438 -5.441 -10.188 1 33.91 293 ARG A C 1
ATOM 2281 O O . ARG A 1 293 ? 20.422 -5.109 -9.57 1 33.91 293 ARG A O 1
ATOM 2288 N N . GLY A 1 294 ? 21.578 -6.68 -10.688 1 30.92 294 GLY A N 1
ATOM 2289 C CA . GLY A 1 294 ? 20.531 -7.676 -10.5 1 30.92 294 GLY A CA 1
ATOM 2290 C C . GLY A 1 294 ? 20.562 -8.328 -9.133 1 30.92 294 GLY A C 1
ATOM 2291 O O . GLY A 1 294 ? 19.625 -9.016 -8.742 1 30.92 294 GLY A O 1
ATOM 2292 N N . ALA A 1 295 ? 21.656 -8.367 -8.469 1 31.55 295 ALA A N 1
ATOM 2293 C CA . ALA A 1 295 ? 21.875 -9.203 -7.285 1 31.55 295 ALA A CA 1
ATOM 2294 C C . ALA A 1 295 ? 21.094 -8.664 -6.086 1 31.55 295 ALA A C 1
ATOM 2296 O O . ALA A 1 295 ? 20.828 -9.406 -5.133 1 31.55 295 ALA A O 1
ATOM 2297 N N . LEU A 1 296 ? 20.719 -7.477 -6.094 1 30.66 296 LEU A N 1
ATOM 2298 C CA . LEU A 1 296 ? 20.203 -6.883 -4.867 1 30.66 296 LEU A CA 1
ATOM 2299 C C . LEU A 1 296 ? 18.766 -7.324 -4.617 1 30.66 296 LEU A C 1
ATOM 2301 O O . LEU A 1 296 ? 18.281 -7.273 -3.484 1 30.66 296 LEU A O 1
ATOM 2305 N N . VAL A 1 297 ? 18.062 -7.711 -5.527 1 32.28 297 VAL A N 1
ATOM 2306 C CA . VAL A 1 297 ? 16.641 -7.961 -5.328 1 32.28 297 VAL A CA 1
ATOM 2307 C C . VAL A 1 297 ? 16.453 -9.25 -4.527 1 32.28 297 VAL A C 1
ATOM 2309 O O . VAL A 1 297 ? 15.5 -9.367 -3.754 1 32.28 297 VAL A O 1
ATOM 2312 N N . ALA A 1 298 ? 17.344 -10.328 -4.574 1 32.5 298 ALA A N 1
ATOM 2313 C CA . ALA A 1 298 ? 17.094 -11.711 -4.184 1 32.5 298 ALA A CA 1
ATOM 2314 C C . ALA A 1 298 ? 17.234 -11.883 -2.672 1 32.5 298 ALA A C 1
ATOM 2316 O O . ALA A 1 298 ? 16.656 -12.797 -2.09 1 32.5 298 ALA A O 1
ATOM 2317 N N . ALA A 1 299 ? 18.016 -11.125 -1.915 1 31.08 299 ALA A N 1
ATOM 2318 C CA . ALA A 1 299 ? 18.469 -11.516 -0.583 1 31.08 299 ALA A CA 1
ATOM 2319 C C . ALA A 1 299 ? 17.359 -11.336 0.447 1 31.08 299 ALA A C 1
ATOM 2321 O O . ALA A 1 299 ? 17.453 -11.844 1.568 1 31.08 299 ALA A O 1
ATOM 2322 N N . ALA A 1 300 ? 16.453 -10.516 0.151 1 33.09 300 ALA A N 1
ATOM 2323 C CA . ALA A 1 300 ? 15.719 -10.016 1.309 1 33.09 300 ALA A CA 1
ATOM 2324 C C . ALA A 1 300 ? 14.711 -11.047 1.804 1 33.09 300 ALA A C 1
ATOM 2326 O O . ALA A 1 300 ? 14.164 -10.906 2.898 1 33.09 300 ALA A O 1
ATOM 2327 N N . THR A 1 301 ? 14.242 -11.898 0.941 1 36.41 301 THR A N 1
ATOM 2328 C CA . THR A 1 301 ? 13.117 -12.664 1.463 1 36.41 301 THR A CA 1
ATOM 2329 C C . THR A 1 301 ? 13.602 -13.828 2.318 1 36.41 301 THR A C 1
ATOM 2331 O O . THR A 1 301 ? 12.953 -14.211 3.291 1 36.41 301 THR A O 1
ATOM 2334 N N . ILE A 1 302 ? 14.336 -14.805 1.758 1 34.66 302 ILE A N 1
ATOM 2335 C CA . ILE A 1 302 ? 14.797 -15.938 2.547 1 34.66 302 ILE A CA 1
ATOM 2336 C C . ILE A 1 302 ? 16.094 -15.57 3.273 1 34.66 302 ILE A C 1
ATOM 2338 O O . ILE A 1 302 ? 17.109 -15.281 2.637 1 34.66 302 ILE A O 1
ATOM 2342 N N . ALA A 1 303 ? 16.031 -15.078 4.418 1 34.75 303 ALA A N 1
ATOM 2343 C CA . ALA A 1 303 ? 17.234 -14.844 5.211 1 34.75 303 ALA A CA 1
ATOM 2344 C C . ALA A 1 303 ? 18.25 -15.977 5.02 1 34.75 303 ALA A C 1
ATOM 2346 O O . ALA A 1 303 ? 17.891 -17.156 5.094 1 34.75 303 ALA A O 1
ATOM 2347 N N . PRO A 1 304 ? 19.375 -15.68 4.457 1 33.81 304 PRO A N 1
ATOM 2348 C CA . PRO A 1 304 ? 20.359 -16.766 4.449 1 33.81 304 PRO A CA 1
ATOM 2349 C C . PRO A 1 304 ? 20.625 -17.328 5.844 1 33.81 304 PRO A C 1
ATOM 2351 O O . PRO A 1 304 ? 20.844 -16.562 6.789 1 33.81 304 PRO A O 1
ATOM 2354 N N . VAL A 1 305 ? 19.984 -18.359 6.258 1 32.72 305 VAL A N 1
ATOM 2355 C CA . VAL A 1 305 ? 20.469 -19.016 7.465 1 32.72 305 VAL A CA 1
ATOM 2356 C C . VAL A 1 305 ? 21.969 -19.266 7.348 1 32.72 305 VAL A C 1
ATOM 2358 O O . VAL A 1 305 ? 22.438 -19.828 6.352 1 32.72 305 VAL A O 1
ATOM 2361 N N . ASP A 1 306 ? 22.734 -18.406 7.918 1 34.34 306 ASP A N 1
ATOM 2362 C CA . ASP A 1 306 ? 24.141 -18.75 8.078 1 34.34 306 ASP A CA 1
ATOM 2363 C C . ASP A 1 306 ? 24.312 -20.172 8.602 1 34.34 306 ASP A C 1
ATOM 2365 O O . ASP A 1 306 ? 24.062 -20.438 9.773 1 34.34 306 ASP A O 1
ATOM 2369 N N . GLY A 1 307 ? 23.781 -21.141 7.984 1 33.88 307 GLY A N 1
ATOM 2370 C CA . GLY A 1 307 ? 24.047 -22.5 8.422 1 33.88 307 GLY A CA 1
ATOM 2371 C C . GLY A 1 307 ? 25.516 -22.812 8.586 1 33.88 307 GLY A C 1
ATOM 2372 O O . GLY A 1 307 ? 26.141 -23.406 7.703 1 33.88 307 GLY A O 1
ATOM 2373 N N . ASN A 1 308 ? 26.266 -21.859 9.18 1 35.72 308 ASN A N 1
ATOM 2374 C CA . ASN A 1 308 ? 27.625 -22.375 9.43 1 35.72 308 ASN A CA 1
ATOM 2375 C C . ASN A 1 308 ? 27.609 -23.609 10.32 1 35.72 308 ASN A C 1
ATOM 2377 O O . ASN A 1 308 ? 28.422 -23.734 11.227 1 35.72 308 ASN A O 1
ATOM 2381 N N . GLU A 1 309 ? 26.469 -24.219 10.664 1 32.78 309 GLU A N 1
ATOM 2382 C CA . GLU A 1 309 ? 26.828 -25.375 11.492 1 32.78 309 GLU A CA 1
ATOM 2383 C C . GLU A 1 309 ? 27.688 -26.375 10.711 1 32.78 309 GLU A C 1
ATOM 2385 O O . GLU A 1 309 ? 27.266 -26.859 9.664 1 32.78 309 GLU A O 1
ATOM 2390 N N . ALA A 1 310 ? 28.969 -26.359 10.719 1 33.72 310 ALA A N 1
ATOM 2391 C CA . ALA A 1 310 ? 29.938 -27.422 10.422 1 33.72 310 ALA A CA 1
ATOM 2392 C C . ALA A 1 310 ? 29.391 -28.781 10.852 1 33.72 310 ALA A C 1
ATOM 2394 O O . ALA A 1 310 ? 29.594 -29.203 11.992 1 33.72 310 ALA A O 1
ATOM 2395 N N . GLU A 1 311 ? 28.078 -29.078 10.703 1 38.03 311 GLU A N 1
ATOM 2396 C CA . GLU A 1 311 ? 27.828 -30.484 11.016 1 38.03 311 GLU A CA 1
ATOM 2397 C C . GLU A 1 311 ? 28.922 -31.375 10.398 1 38.03 311 GLU A C 1
ATOM 2399 O O . GLU A 1 311 ? 29.516 -31.016 9.383 1 38.03 311 GLU A O 1
ATOM 2404 N N . ASP A 1 312 ? 29.312 -32.375 11.109 1 38.34 312 ASP A N 1
ATOM 2405 C CA . ASP A 1 312 ? 30.203 -33.5 10.797 1 38.34 312 ASP A CA 1
ATOM 2406 C C . ASP A 1 312 ? 30.062 -33.938 9.344 1 38.34 312 ASP A C 1
ATOM 2408 O O . ASP A 1 312 ? 28.938 -34.031 8.836 1 38.34 312 ASP A O 1
ATOM 2412 N N . ASP A 1 313 ? 30.938 -33.594 8.477 1 44.19 313 ASP A N 1
ATOM 2413 C CA . ASP A 1 313 ? 31.312 -33.812 7.086 1 44.19 313 ASP A CA 1
ATOM 2414 C C . ASP A 1 313 ? 30.828 -35.188 6.594 1 44.19 313 ASP A C 1
ATOM 2416 O O . ASP A 1 313 ? 31.125 -35.594 5.473 1 44.19 313 ASP A O 1
ATOM 2420 N N . THR A 1 314 ? 30.484 -36.156 7.523 1 48.53 314 THR A N 1
ATOM 2421 C CA . THR A 1 314 ? 30.219 -37.469 6.922 1 48.53 314 THR A CA 1
ATOM 2422 C C . THR A 1 314 ? 28.797 -37.531 6.363 1 48.53 314 THR A C 1
ATOM 2424 O O . THR A 1 314 ? 27.828 -37.438 7.117 1 48.53 314 THR A O 1
ATOM 2427 N N . MET A 1 315 ? 28.562 -37 5.246 1 55.12 315 MET A N 1
ATOM 2428 C CA . MET A 1 315 ? 27.25 -37.125 4.605 1 55.12 315 MET A CA 1
ATOM 2429 C C . MET A 1 315 ? 26.688 -38.531 4.844 1 55.12 315 MET A C 1
ATOM 2431 O O . MET A 1 315 ? 27.344 -39.531 4.566 1 55.12 315 MET A O 1
ATOM 2435 N N . PRO A 1 316 ? 25.75 -38.719 5.688 1 58.75 316 PRO A N 1
ATOM 2436 C CA . PRO A 1 316 ? 25.188 -40.062 5.805 1 58.75 316 PRO A CA 1
ATOM 2437 C C . PRO A 1 316 ? 24.859 -40.688 4.445 1 58.75 316 PRO A C 1
ATOM 2439 O O . PRO A 1 316 ? 24.422 -40 3.531 1 58.75 316 PRO A O 1
ATOM 2442 N N . ARG A 1 317 ? 25.375 -41.781 4.031 1 64.94 317 ARG A N 1
ATOM 2443 C CA . ARG A 1 317 ? 25.297 -42.531 2.773 1 64.94 317 ARG A CA 1
ATOM 2444 C C . ARG A 1 317 ? 23.922 -43.156 2.609 1 64.94 317 ARG A C 1
ATOM 2446 O O . ARG A 1 317 ? 23.594 -43.688 1.545 1 64.94 317 ARG A O 1
ATOM 2453 N N . THR A 1 318 ? 22.969 -43.031 3.672 1 78.44 318 THR A N 1
ATOM 2454 C CA . THR A 1 318 ? 21.688 -43.688 3.506 1 78.44 318 THR A CA 1
ATOM 2455 C C . THR A 1 318 ? 20.625 -42.719 3.023 1 78.44 318 THR A C 1
ATOM 2457 O O . THR A 1 318 ? 20.75 -41.5 3.234 1 78.44 318 THR A O 1
ATOM 2460 N N . PHE A 1 319 ? 19.641 -43.188 2.26 1 82.44 319 PHE A N 1
ATOM 2461 C CA . PHE A 1 319 ? 18.516 -42.406 1.75 1 82.44 319 PHE A CA 1
ATOM 2462 C C . PHE A 1 319 ? 17.828 -41.656 2.877 1 82.44 319 PHE A C 1
ATOM 2464 O O . PHE A 1 319 ? 17.562 -40.438 2.758 1 82.44 319 PHE A O 1
ATOM 2471 N N . PHE A 1 320 ? 17.609 -42.344 4.031 1 86.12 320 PHE A N 1
ATOM 2472 C CA . PHE A 1 320 ? 16.875 -41.75 5.141 1 86.12 320 PHE A CA 1
ATOM 2473 C C . PHE A 1 320 ? 17.703 -40.688 5.84 1 86.12 320 PHE A C 1
ATOM 2475 O O . PHE A 1 320 ? 17.156 -39.688 6.355 1 86.12 320 PHE A O 1
ATOM 2482 N N . GLY A 1 321 ? 18.922 -40.875 5.855 1 83.19 321 GLY A N 1
ATOM 2483 C CA . GLY A 1 321 ? 19.812 -39.875 6.426 1 83.19 321 GLY A CA 1
ATOM 2484 C C . GLY A 1 321 ? 19.812 -38.562 5.645 1 83.19 321 GLY A C 1
ATOM 2485 O O . GLY A 1 321 ? 19.734 -37.5 6.23 1 83.19 321 GLY A O 1
ATOM 2486 N N . VAL A 1 322 ? 19.891 -38.719 4.367 1 85.69 322 VAL A N 1
ATOM 2487 C CA . VAL A 1 322 ? 19.859 -37.531 3.5 1 85.69 322 VAL A CA 1
ATOM 2488 C C . VAL A 1 322 ? 18.516 -36.844 3.605 1 85.69 322 VAL A C 1
ATOM 2490 O O . VAL A 1 322 ? 18.438 -35.625 3.705 1 85.69 322 VAL A O 1
ATOM 2493 N N . LEU A 1 323 ? 17.469 -37.625 3.633 1 90.62 323 LEU A N 1
ATOM 2494 C CA . LEU A 1 323 ? 16.125 -37.094 3.73 1 90.62 323 LEU A CA 1
ATOM 2495 C C . LEU A 1 323 ? 15.938 -36.312 5.02 1 90.62 323 LEU A C 1
ATOM 2497 O O . LEU A 1 323 ? 15.297 -35.25 5.02 1 90.62 323 LEU A O 1
ATOM 2501 N N . TRP A 1 324 ? 16.531 -36.781 6.039 1 90.81 324 TRP A N 1
ATOM 2502 C CA . TRP A 1 324 ? 16.391 -36.094 7.328 1 90.81 324 TRP A CA 1
ATOM 2503 C C . TRP A 1 324 ? 17.109 -34.75 7.328 1 90.81 324 TRP A C 1
ATOM 2505 O O . TRP A 1 324 ? 16.609 -33.781 7.863 1 90.81 324 TRP A O 1
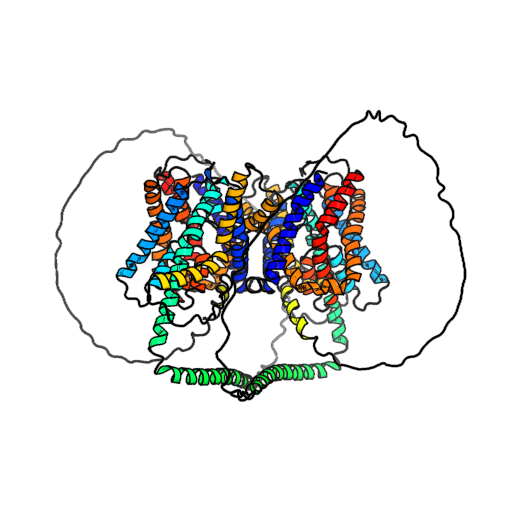ATOM 2515 N N . ILE A 1 325 ? 18.188 -34.781 6.754 1 89.19 325 ILE A N 1
ATOM 2516 C CA . ILE A 1 325 ? 18.953 -33.531 6.652 1 89.19 325 ILE A CA 1
ATOM 2517 C C . ILE A 1 325 ? 18.172 -32.5 5.836 1 89.19 325 ILE A C 1
ATOM 2519 O O . ILE A 1 325 ? 18.094 -31.344 6.219 1 89.19 325 ILE A O 1
ATOM 2523 N N . VAL A 1 326 ? 17.672 -32.969 4.77 1 91.56 326 VAL A N 1
ATOM 2524 C CA . VAL A 1 326 ? 16.906 -32.094 3.875 1 91.56 326 VAL A CA 1
ATOM 2525 C C . VAL A 1 326 ? 15.688 -31.547 4.602 1 91.56 326 VAL A C 1
ATOM 2527 O O . VAL A 1 326 ? 15.43 -30.328 4.578 1 91.56 326 VAL A O 1
ATOM 2530 N N . ILE A 1 327 ? 15 -32.375 5.305 1 93.81 327 ILE A N 1
ATOM 2531 C CA . ILE A 1 327 ? 13.797 -31.969 6.023 1 93.81 327 ILE A CA 1
ATOM 2532 C C . ILE A 1 327 ? 14.148 -30.953 7.105 1 93.81 327 ILE A C 1
ATOM 2534 O O . ILE A 1 327 ? 13.461 -29.938 7.266 1 93.81 327 ILE A O 1
ATOM 2538 N N . LYS A 1 328 ? 15.164 -31.125 7.812 1 93.12 328 LYS A N 1
ATOM 2539 C CA . LYS A 1 328 ? 15.594 -30.234 8.883 1 93.12 328 LYS A CA 1
ATOM 2540 C C . LYS A 1 328 ? 15.945 -28.859 8.336 1 93.12 328 LYS A C 1
ATOM 2542 O O . LYS A 1 328 ? 15.734 -27.844 9.008 1 93.12 328 LYS A O 1
ATOM 2547 N N . ARG A 1 329 ? 16.391 -28.891 7.148 1 93.12 329 ARG A N 1
ATOM 2548 C CA . ARG A 1 329 ? 16.781 -27.641 6.531 1 93.12 329 ARG A CA 1
ATOM 2549 C C . ARG A 1 329 ? 15.578 -26.906 5.949 1 93.12 329 ARG A C 1
ATOM 2551 O O . ARG A 1 329 ? 15.586 -25.672 5.824 1 93.12 329 ARG A O 1
ATOM 2558 N N . VAL A 1 330 ? 14.641 -27.609 5.582 1 95.06 330 VAL A N 1
ATOM 2559 C CA . VAL A 1 330 ? 13.477 -27.047 4.898 1 95.06 330 VAL A CA 1
ATOM 2560 C C . VAL A 1 330 ? 12.516 -26.438 5.922 1 95.06 330 VAL A C 1
ATOM 2562 O O . VAL A 1 330 ? 11.891 -25.406 5.664 1 95.06 330 VAL A O 1
ATOM 2565 N N . ILE A 1 331 ? 12.43 -26.953 7.098 1 95.5 331 ILE A N 1
ATOM 2566 C CA . ILE A 1 331 ? 11.438 -26.578 8.094 1 95.5 331 ILE A CA 1
ATOM 2567 C C . ILE A 1 331 ? 11.625 -25.109 8.484 1 95.5 331 ILE A C 1
ATOM 2569 O O . ILE A 1 331 ? 10.672 -24.312 8.43 1 95.5 331 ILE A O 1
ATOM 2573 N N . PRO A 1 332 ? 12.805 -24.688 8.812 1 94.31 332 PRO A N 1
ATOM 2574 C CA . PRO A 1 332 ? 12.953 -23.281 9.164 1 94.31 332 PRO A CA 1
ATOM 2575 C C . PRO A 1 332 ? 12.656 -22.344 7.988 1 94.31 332 PRO A C 1
ATOM 2577 O O . PRO A 1 332 ? 12.172 -21.234 8.195 1 94.31 332 PRO A O 1
ATOM 2580 N N . LYS A 1 333 ? 12.945 -22.797 6.824 1 93.38 333 LYS A N 1
ATOM 2581 C CA . LYS A 1 333 ? 12.656 -21.984 5.641 1 93.38 333 LYS A CA 1
ATOM 2582 C C . LYS A 1 333 ? 11.148 -21.828 5.441 1 93.38 333 LYS A C 1
ATOM 2584 O O . LYS A 1 333 ? 10.68 -20.766 5.031 1 93.38 333 LYS A O 1
ATOM 2589 N N . LEU A 1 334 ? 10.461 -22.875 5.695 1 94.81 334 LEU A N 1
ATOM 2590 C CA . LEU A 1 334 ? 9.008 -22.828 5.59 1 94.81 334 LEU A CA 1
ATOM 2591 C C . LEU A 1 334 ? 8.414 -21.906 6.656 1 94.81 334 LEU A C 1
ATOM 2593 O O . LEU A 1 334 ? 7.492 -21.141 6.371 1 94.81 334 LEU A O 1
ATOM 2597 N N . LEU A 1 335 ? 8.961 -21.922 7.84 1 94.19 335 LEU A N 1
ATOM 2598 C CA . LEU A 1 335 ? 8.438 -21.141 8.945 1 94.19 335 LEU A CA 1
ATOM 2599 C C . LEU A 1 335 ? 8.781 -19.672 8.781 1 94.19 335 LEU A C 1
ATOM 2601 O O . LEU A 1 335 ? 8.156 -18.797 9.398 1 94.19 335 LEU A O 1
ATOM 2605 N N . ARG A 1 336 ? 9.703 -19.438 7.961 1 91.69 336 ARG A N 1
ATOM 2606 C CA . ARG A 1 336 ? 10.086 -18.047 7.695 1 91.69 336 ARG A CA 1
ATOM 2607 C C . ARG A 1 336 ? 9.352 -17.5 6.473 1 91.69 336 ARG A C 1
ATOM 2609 O O . ARG A 1 336 ? 9.461 -16.312 6.156 1 91.69 336 ARG A O 1
ATOM 2616 N N . ASN A 1 337 ? 8.727 -18.391 5.789 1 94.25 337 ASN A N 1
ATOM 2617 C CA . ASN A 1 337 ? 7.867 -17.953 4.691 1 94.25 337 ASN A CA 1
ATOM 2618 C C . ASN A 1 337 ? 6.547 -17.391 5.207 1 94.25 337 ASN A C 1
ATOM 2620 O O . ASN A 1 337 ? 5.656 -18.141 5.602 1 94.25 337 ASN A O 1
ATOM 2624 N N . HIS A 1 338 ? 6.34 -16.109 5.102 1 95.12 338 HIS A N 1
ATOM 2625 C CA . HIS A 1 338 ? 5.223 -15.422 5.742 1 95.12 338 HIS A CA 1
ATOM 2626 C C . HIS A 1 338 ? 3.889 -15.867 5.148 1 95.12 338 HIS A C 1
ATOM 2628 O O . HIS A 1 338 ? 2.916 -16.062 5.879 1 95.12 338 HIS A O 1
ATOM 2634 N N . PRO A 1 339 ? 3.805 -15.992 3.82 1 95.62 339 PRO A N 1
ATOM 2635 C CA . PRO A 1 339 ? 2.541 -16.516 3.295 1 95.62 339 PRO A CA 1
ATOM 2636 C C . PRO A 1 339 ? 2.186 -17.875 3.869 1 95.62 339 PRO A C 1
ATOM 2638 O O . PRO A 1 339 ? 1.021 -18.141 4.176 1 95.62 339 PRO A O 1
ATOM 2641 N N . PHE A 1 340 ? 3.16 -18.75 4 1 96.69 340 PHE A N 1
ATOM 2642 C CA . PHE A 1 340 ? 2.957 -20.062 4.605 1 96.69 340 PHE A CA 1
ATOM 2643 C C . PHE A 1 340 ? 2.418 -19.922 6.023 1 96.69 340 PHE A C 1
ATOM 2645 O O . PHE A 1 340 ? 1.422 -20.562 6.379 1 96.69 340 PHE A O 1
ATOM 2652 N N . VAL A 1 341 ? 3.045 -19.094 6.77 1 97.19 341 VAL A N 1
ATOM 2653 C CA . VAL A 1 341 ? 2.637 -18.875 8.156 1 97.19 341 VAL A CA 1
ATOM 2654 C C . VAL A 1 341 ? 1.24 -18.266 8.195 1 97.19 341 VAL A C 1
ATOM 2656 O O . VAL A 1 341 ? 0.426 -18.609 9.055 1 97.19 341 VAL A O 1
ATOM 2659 N N . GLY A 1 342 ? 0.979 -17.312 7.27 1 97.19 342 GLY A N 1
ATOM 2660 C CA . GLY A 1 342 ? -0.345 -16.703 7.191 1 97.19 342 GLY A CA 1
ATOM 2661 C C . GLY A 1 342 ? -1.446 -17.734 6.961 1 97.19 342 GLY A C 1
ATOM 2662 O O . GLY A 1 342 ? -2.494 -17.672 7.605 1 97.19 342 GLY A O 1
ATOM 2663 N N . ILE A 1 343 ? -1.174 -18.656 6.07 1 96.31 343 ILE A N 1
ATOM 2664 C CA . ILE A 1 343 ? -2.146 -19.703 5.773 1 96.31 343 ILE A CA 1
ATOM 2665 C C . ILE A 1 343 ? -2.338 -20.594 6.996 1 96.31 343 ILE A C 1
ATOM 2667 O O . ILE A 1 343 ? -3.469 -20.891 7.387 1 96.31 343 ILE A O 1
ATOM 2671 N N . CYS A 1 344 ? -1.298 -20.984 7.652 1 96.31 344 CYS A N 1
ATOM 2672 C CA . CYS A 1 344 ? -1.373 -21.859 8.828 1 96.31 344 CYS A CA 1
ATOM 2673 C C . CYS A 1 344 ? -2.141 -21.172 9.953 1 96.31 344 CYS A C 1
ATOM 2675 O O . CYS A 1 344 ? -3.006 -21.797 10.578 1 96.31 344 CYS A O 1
ATOM 2677 N N . LEU A 1 345 ? -1.847 -19.922 10.18 1 96 345 LEU A N 1
ATOM 2678 C CA . LEU A 1 345 ? -2.535 -19.188 11.234 1 96 345 LEU A CA 1
ATOM 2679 C C . LEU A 1 345 ? -4.02 -19.031 10.914 1 96 345 LEU A C 1
ATOM 2681 O O . LEU A 1 345 ? -4.859 -19.078 11.812 1 96 345 LEU A O 1
ATOM 2685 N N . GLY A 1 346 ? -4.301 -18.75 9.625 1 94.56 346 GLY A N 1
ATOM 2686 C CA . GLY A 1 346 ? -5.695 -18.672 9.219 1 94.56 346 GLY A CA 1
ATOM 2687 C C . GLY A 1 346 ? -6.457 -19.969 9.445 1 94.56 346 GLY A C 1
ATOM 2688 O O . GLY A 1 346 ? -7.57 -19.953 9.977 1 94.56 346 GLY A O 1
ATOM 2689 N N . LEU A 1 347 ? -5.867 -21.094 9.109 1 92.31 347 LEU A N 1
ATOM 2690 C CA . LEU A 1 347 ? -6.48 -22.406 9.32 1 92.31 347 LEU A CA 1
ATOM 2691 C C . LEU A 1 347 ? -6.637 -22.703 10.805 1 92.31 347 LEU A C 1
ATOM 2693 O O . LEU A 1 347 ? -7.668 -23.219 11.234 1 92.31 347 LEU A O 1
ATOM 2697 N N . LEU A 1 348 ? -5.609 -22.359 11.555 1 92.94 348 LEU A N 1
ATOM 2698 C CA . LEU A 1 348 ? -5.645 -22.578 12.992 1 92.94 348 LEU A CA 1
ATOM 2699 C C . LEU A 1 348 ? -6.766 -21.781 13.641 1 92.94 348 LEU A C 1
ATOM 2701 O O . LEU A 1 348 ? -7.492 -22.281 14.492 1 92.94 348 LEU A O 1
ATOM 2705 N N . TRP A 1 349 ? -6.844 -20.547 13.227 1 91.44 349 TRP A N 1
ATOM 2706 C CA . TRP A 1 349 ? -7.895 -19.688 13.781 1 91.44 349 TRP A CA 1
ATOM 2707 C C . TRP A 1 349 ? -9.273 -20.25 13.438 1 91.44 349 TRP A C 1
ATOM 2709 O O . TRP A 1 349 ? -10.172 -20.25 14.281 1 91.44 349 TRP A O 1
ATOM 2719 N N . SER A 1 350 ? -9.461 -20.656 12.258 1 88.06 350 SER A N 1
ATOM 2720 C CA . SER A 1 350 ? -10.734 -21.234 11.828 1 88.06 350 SER A CA 1
ATOM 2721 C C . SER A 1 350 ? -11.078 -22.469 12.633 1 88.06 350 SER A C 1
ATOM 2723 O O . SER A 1 350 ? -12.242 -22.688 13.008 1 88.06 350 SER A O 1
ATOM 2725 N N . LEU A 1 351 ? -10.156 -23.25 12.938 1 86.25 351 LEU A N 1
ATOM 2726 C CA . LEU A 1 351 ? -10.344 -24.469 13.711 1 86.25 351 LEU A CA 1
ATOM 2727 C C . LEU A 1 351 ? -10.711 -24.156 15.156 1 86.25 351 LEU A C 1
ATOM 2729 O O . LEU A 1 351 ? -11.594 -24.781 15.734 1 86.25 351 LEU A O 1
ATOM 2733 N N . ILE A 1 352 ? -10.039 -23.188 15.68 1 83.75 352 ILE A N 1
ATOM 2734 C CA . ILE A 1 352 ? -10.273 -22.797 17.062 1 83.75 352 ILE A CA 1
ATOM 2735 C C . ILE A 1 352 ? -11.672 -22.203 17.203 1 83.75 352 ILE A C 1
ATOM 2737 O O . ILE A 1 352 ? -12.391 -22.5 18.172 1 83.75 352 ILE A O 1
ATOM 2741 N N . LEU A 1 353 ? -11.984 -21.266 16.312 1 76.31 353 LEU A N 1
ATOM 2742 C CA . LEU A 1 353 ? -13.305 -20.656 16.375 1 76.31 353 LEU A CA 1
ATOM 2743 C C . LEU A 1 353 ? -14.398 -21.703 16.219 1 76.31 353 LEU A C 1
ATOM 2745 O O . LEU A 1 353 ? -15.445 -21.609 16.859 1 76.31 353 LEU A O 1
ATOM 2749 N N . ARG A 1 354 ? -14.242 -22.578 15.344 1 73.44 354 ARG A N 1
ATOM 2750 C CA . ARG A 1 354 ? -15.188 -23.672 15.172 1 73.44 354 ARG A CA 1
ATOM 2751 C C . ARG A 1 354 ? -15.367 -24.438 16.469 1 73.44 354 ARG A C 1
ATOM 2753 O O . ARG A 1 354 ? -16.5 -24.766 16.859 1 73.44 354 ARG A O 1
ATOM 2760 N N . MET A 1 355 ? -14.344 -24.641 17.047 1 73.75 355 MET A N 1
ATOM 2761 C CA . MET A 1 355 ? -14.383 -25.406 18.297 1 73.75 355 MET A CA 1
ATOM 2762 C C . MET A 1 355 ? -15.078 -24.609 19.406 1 73.75 355 MET A C 1
ATOM 2764 O O . MET A 1 355 ? -15.797 -25.172 20.219 1 73.75 355 MET A O 1
ATOM 2768 N N . ALA A 1 356 ? -14.82 -23.312 19.328 1 68.7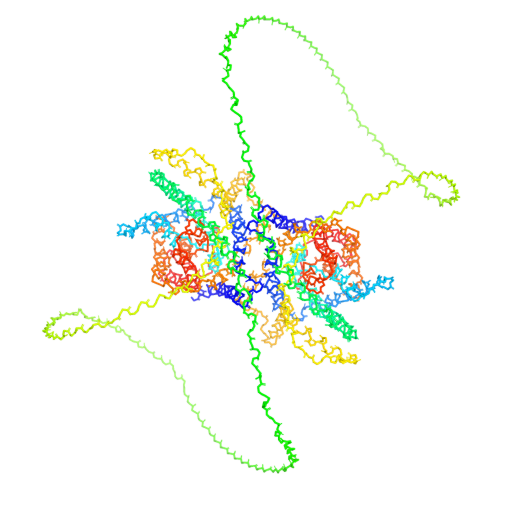5 356 ALA A N 1
ATOM 2769 C CA . ALA A 1 356 ? -15.414 -22.469 20.359 1 68.75 356 ALA A CA 1
ATOM 2770 C C . ALA A 1 356 ? -16.859 -22.125 20.016 1 68.75 356 ALA A C 1
ATOM 2772 O O . ALA A 1 356 ? -17.531 -21.422 20.781 1 68.75 356 ALA A O 1
ATOM 2773 N N . ALA A 1 357 ? -17.469 -22.734 19.016 1 58.91 357 ALA A N 1
ATOM 2774 C CA . ALA A 1 357 ? -18.844 -22.547 18.578 1 58.91 357 ALA A CA 1
ATOM 2775 C C . ALA A 1 357 ? -19.188 -21.062 18.406 1 58.91 357 ALA A C 1
ATOM 2777 O O . ALA A 1 357 ? -20.297 -20.641 18.734 1 58.91 357 ALA A O 1
ATOM 2778 N N . ASP A 1 358 ? -18.203 -20.297 18.328 1 60.25 358 ASP A N 1
ATOM 2779 C CA . ASP A 1 358 ? -18.422 -18.859 18.141 1 60.25 358 ASP A CA 1
ATOM 2780 C C . ASP A 1 358 ? -18.281 -18.469 16.672 1 60.25 358 ASP A C 1
ATOM 2782 O O . ASP A 1 358 ? -17.172 -18.438 16.141 1 60.25 358 ASP A O 1
ATOM 2786 N N . GLU A 1 359 ? -19.188 -18.984 15.867 1 56.44 359 GLU A N 1
ATOM 2787 C CA . GLU A 1 359 ? -19.125 -18.891 14.406 1 56.44 359 GLU A CA 1
ATOM 2788 C C . GLU A 1 359 ? -18.562 -17.531 13.977 1 56.44 359 GLU A C 1
ATOM 2790 O O . GLU A 1 359 ? -17.766 -17.453 13.031 1 56.44 359 GLU A O 1
ATOM 2795 N N . ASN A 1 360 ? -19.25 -16.391 14.367 1 58.16 360 ASN A N 1
ATOM 2796 C CA . ASN A 1 360 ? -19.234 -15.141 13.617 1 58.16 360 ASN A CA 1
ATOM 2797 C C . ASN A 1 360 ? -18.328 -14.102 14.273 1 58.16 360 ASN A C 1
ATOM 2799 O O . ASN A 1 360 ? -18.375 -12.922 13.914 1 58.16 360 ASN A O 1
ATOM 2803 N N . ASN A 1 361 ? -17.312 -14.648 15.164 1 68.5 361 ASN A N 1
ATOM 2804 C CA . ASN A 1 361 ? -16.891 -13.461 15.898 1 68.5 361 ASN A CA 1
ATOM 2805 C C . ASN A 1 361 ? -15.43 -13.133 15.625 1 68.5 361 ASN A C 1
ATOM 2807 O O . ASN A 1 361 ? -14.586 -13.297 16.5 1 68.5 361 ASN A O 1
ATOM 2811 N N . PHE A 1 362 ? -15.109 -13.023 14.352 1 82.69 362 PHE A N 1
ATOM 2812 C CA . PHE A 1 362 ? -13.781 -12.477 14.109 1 82.69 362 PHE A CA 1
ATOM 2813 C C . PHE A 1 362 ? -13.672 -11.055 14.648 1 82.69 362 PHE A C 1
ATOM 2815 O O . PHE A 1 362 ? -14.453 -10.18 14.273 1 82.69 362 PHE A O 1
ATOM 2822 N N . PRO A 1 363 ? -12.867 -10.883 15.695 1 88.75 363 PRO A N 1
ATOM 2823 C CA . PRO A 1 363 ? -12.766 -9.555 16.297 1 88.75 363 PRO A CA 1
ATOM 2824 C C . PRO A 1 363 ? -12.539 -8.453 15.266 1 88.75 363 PRO A C 1
ATOM 2826 O O . PRO A 1 363 ? -11.664 -8.578 14.406 1 88.75 363 PRO A O 1
ATOM 2829 N N . LYS A 1 364 ? -13.242 -7.434 15.43 1 90.81 364 LYS A N 1
ATOM 2830 C CA . LYS A 1 364 ? -13.234 -6.344 14.453 1 90.81 364 LYS A CA 1
ATOM 2831 C C . LYS A 1 364 ? -11.859 -5.688 14.375 1 90.81 364 LYS A C 1
ATOM 2833 O O . LYS A 1 364 ? -11.422 -5.277 13.297 1 90.81 364 LYS A O 1
ATOM 2838 N N . VAL A 1 365 ? -11.125 -5.574 15.492 1 93.94 365 VAL A N 1
ATOM 2839 C CA . VAL A 1 365 ? -9.82 -4.934 15.555 1 93.94 365 VAL A CA 1
ATOM 2840 C C . VAL A 1 365 ? -8.82 -5.707 14.688 1 93.94 365 VAL A C 1
ATOM 2842 O O . VAL A 1 365 ? -8.07 -5.113 13.914 1 93.94 365 VAL A O 1
ATOM 2845 N N . ILE A 1 366 ? -8.844 -7.004 14.781 1 94.25 366 ILE A N 1
ATOM 2846 C CA . ILE A 1 366 ? -7.934 -7.844 14.008 1 94.25 366 ILE A CA 1
ATOM 2847 C C . ILE A 1 366 ? -8.344 -7.816 12.531 1 94.25 366 ILE A C 1
ATOM 2849 O O . ILE A 1 366 ? -7.484 -7.762 11.648 1 94.25 366 ILE A O 1
ATOM 2853 N N . ASP A 1 367 ? -9.625 -7.82 12.336 1 94.12 367 ASP A N 1
ATOM 2854 C CA . ASP A 1 367 ? -10.148 -7.789 10.977 1 94.12 367 ASP A CA 1
ATOM 2855 C C . ASP A 1 367 ? -9.688 -6.531 10.234 1 94.12 367 ASP A C 1
ATOM 2857 O O . ASP A 1 367 ? -9.188 -6.617 9.117 1 94.12 367 ASP A O 1
ATOM 2861 N N . THR A 1 368 ? -9.844 -5.41 10.898 1 95.75 368 THR A N 1
ATOM 2862 C CA . THR A 1 368 ? -9.461 -4.137 10.297 1 95.75 368 THR A CA 1
ATOM 2863 C C . THR A 1 368 ? -7.945 -4.07 10.109 1 95.75 368 THR A C 1
ATOM 2865 O O . THR A 1 368 ? -7.469 -3.619 9.062 1 95.75 368 THR A O 1
ATOM 2868 N N . PHE A 1 369 ? -7.27 -4.559 11.055 1 97.38 369 PHE A N 1
ATOM 2869 C CA . PHE A 1 369 ? -5.812 -4.555 11.016 1 97.38 369 PHE A CA 1
ATOM 2870 C C . PHE A 1 369 ? -5.305 -5.355 9.82 1 97.38 369 PHE A C 1
ATOM 2872 O O . PHE A 1 369 ? -4.492 -4.859 9.031 1 97.38 369 PHE A O 1
ATOM 2879 N N . VAL A 1 370 ? -5.75 -6.527 9.641 1 97.56 370 VAL A N 1
ATOM 2880 C CA . VAL A 1 370 ? -5.289 -7.398 8.562 1 97.56 370 VAL A CA 1
ATOM 2881 C C . VAL A 1 370 ? -5.82 -6.898 7.223 1 97.56 370 VAL A C 1
ATOM 2883 O O . VAL A 1 370 ? -5.152 -7.023 6.195 1 97.56 370 VAL A O 1
ATOM 2886 N N . GLN A 1 371 ? -6.965 -6.312 7.238 1 97 371 GLN A N 1
ATOM 2887 C CA . GLN A 1 371 ? -7.551 -5.785 6.012 1 97 371 GLN A CA 1
ATOM 2888 C C . GLN A 1 371 ? -6.719 -4.633 5.457 1 97 371 GLN A C 1
ATOM 2890 O O . GLN A 1 371 ? -6.602 -4.477 4.238 1 97 371 GLN A O 1
ATOM 2895 N N . TYR A 1 372 ? -6.18 -3.865 6.344 1 98.06 372 TYR A N 1
ATOM 2896 C CA . TYR A 1 372 ? -5.324 -2.764 5.918 1 98.06 372 TYR A CA 1
ATOM 2897 C C . TYR A 1 372 ? -4.168 -3.27 5.066 1 98.06 372 TYR A C 1
ATOM 2899 O O . TYR A 1 372 ? -3.93 -2.76 3.967 1 98.06 372 TYR A O 1
ATOM 2907 N N . PHE A 1 373 ? -3.533 -4.277 5.488 1 98.5 373 PHE A N 1
ATOM 2908 C CA . PHE A 1 373 ? -2.42 -4.828 4.727 1 98.5 373 PHE A CA 1
ATOM 2909 C C . PHE A 1 373 ? -2.92 -5.547 3.48 1 98.5 373 PHE A C 1
ATOM 2911 O O . PHE A 1 373 ? -2.301 -5.465 2.418 1 98.5 373 PHE A O 1
ATOM 2918 N N . ALA A 1 374 ? -4.012 -6.242 3.613 1 97.62 374 ALA A N 1
ATOM 2919 C CA . ALA A 1 374 ? -4.574 -6.988 2.492 1 97.62 374 ALA A CA 1
ATOM 2920 C C . ALA A 1 374 ? -4.918 -6.059 1.332 1 97.62 374 ALA A C 1
ATOM 2922 O O . ALA A 1 374 ? -4.703 -6.398 0.167 1 97.62 374 ALA A O 1
ATOM 2923 N N . ASP A 1 375 ? -5.363 -4.91 1.661 1 97.19 375 ASP A N 1
ATOM 2924 C CA . ASP A 1 375 ? -5.797 -3.945 0.655 1 97.19 375 ASP A CA 1
ATOM 2925 C C . ASP A 1 375 ? -4.613 -3.445 -0.171 1 97.19 375 ASP A C 1
ATOM 2927 O O . ASP A 1 375 ? -4.793 -2.936 -1.278 1 97.19 375 ASP A O 1
ATOM 2931 N N . CYS A 1 376 ? -3.484 -3.617 0.337 1 98.19 376 CYS A N 1
ATOM 2932 C CA . CYS A 1 376 ? -2.303 -3.078 -0.324 1 98.19 376 CYS A CA 1
ATOM 2933 C C . CYS A 1 376 ? -1.725 -4.082 -1.313 1 98.19 376 CYS A C 1
ATOM 2935 O O . CYS A 1 376 ? -0.884 -3.732 -2.143 1 98.19 376 CYS A O 1
ATOM 2937 N N . VAL A 1 377 ? -2.143 -5.277 -1.287 1 97.69 377 VAL A N 1
ATOM 2938 C CA . VAL A 1 377 ? -1.497 -6.352 -2.031 1 97.69 377 VAL A CA 1
ATOM 2939 C C . VAL A 1 377 ? -1.571 -6.062 -3.529 1 97.69 377 VAL A C 1
ATOM 2941 O O . VAL A 1 377 ? -0.542 -5.922 -4.191 1 97.69 377 VAL A O 1
ATOM 2944 N N . THR A 1 378 ? -2.715 -5.844 -4.102 1 97.25 378 THR A N 1
ATOM 2945 C CA . THR A 1 378 ? -2.914 -5.707 -5.539 1 97.25 378 THR A CA 1
ATOM 2946 C C . THR A 1 378 ? -2.268 -4.422 -6.055 1 97.25 378 THR A C 1
ATOM 2948 O O . THR A 1 378 ? -1.451 -4.461 -6.977 1 97.25 378 THR A O 1
ATOM 2951 N N . PRO A 1 379 ? -2.518 -3.301 -5.41 1 98.06 379 PRO A N 1
ATOM 2952 C CA . PRO A 1 379 ? -1.957 -2.068 -5.973 1 98.06 379 PRO A CA 1
ATOM 2953 C C . PRO A 1 379 ? -0.438 -1.998 -5.84 1 98.06 379 PRO A C 1
ATOM 2955 O O . PRO A 1 379 ? 0.251 -1.627 -6.793 1 98.06 379 PRO A O 1
ATOM 2958 N N . VAL A 1 380 ? 0.089 -2.361 -4.699 1 98.31 380 VAL A N 1
ATOM 2959 C CA . VAL A 1 380 ? 1.53 -2.262 -4.488 1 98.31 380 VAL A CA 1
ATOM 2960 C C . VAL A 1 380 ? 2.25 -3.297 -5.352 1 98.31 380 VAL A C 1
ATOM 2962 O O . VAL A 1 380 ? 3.273 -2.994 -5.969 1 98.31 380 VAL A O 1
ATOM 2965 N N . ALA A 1 381 ? 1.712 -4.492 -5.422 1 97.5 381 ALA A N 1
ATOM 2966 C CA . ALA A 1 381 ? 2.34 -5.547 -6.219 1 97.5 381 ALA A CA 1
ATOM 2967 C C . ALA A 1 381 ? 2.299 -5.207 -7.707 1 97.5 381 ALA A C 1
ATOM 2969 O O . ALA A 1 381 ? 3.26 -5.465 -8.438 1 97.5 381 ALA A O 1
ATOM 2970 N N . SER A 1 382 ? 1.17 -4.688 -8.188 1 97.44 382 SER A N 1
ATOM 2971 C CA . SER A 1 382 ? 1.066 -4.309 -9.594 1 97.44 382 SER A CA 1
ATOM 2972 C C . SER A 1 382 ? 2.018 -3.166 -9.93 1 97.44 382 SER A C 1
ATOM 2974 O O . SER A 1 382 ? 2.701 -3.201 -10.953 1 97.44 382 SER A O 1
ATOM 2976 N N . PHE A 1 383 ? 2.041 -2.166 -9.047 1 98.31 383 PHE A N 1
ATOM 2977 C CA . PHE A 1 383 ? 2.998 -1.077 -9.211 1 98.31 383 PHE A CA 1
ATOM 2978 C C . PHE A 1 383 ? 4.426 -1.61 -9.234 1 98.31 383 PHE A C 1
ATOM 2980 O O . PHE A 1 383 ? 5.234 -1.201 -10.07 1 98.31 383 PHE A O 1
ATOM 2987 N N . CYS A 1 384 ? 4.715 -2.516 -8.336 1 96.75 384 CYS A N 1
ATOM 2988 C CA . CYS A 1 384 ? 6.031 -3.137 -8.227 1 96.75 384 CYS A CA 1
ATOM 2989 C C . CYS A 1 384 ? 6.375 -3.916 -9.492 1 96.75 384 CYS A C 1
ATOM 2991 O O . CYS A 1 384 ? 7.512 -3.863 -9.969 1 96.75 384 CYS A O 1
ATOM 2993 N N . THR A 1 385 ? 5.434 -4.668 -10.016 1 96.38 385 THR A N 1
ATOM 2994 C CA . THR A 1 385 ? 5.648 -5.418 -11.242 1 96.38 385 THR A CA 1
ATOM 2995 C C . THR A 1 385 ? 6.004 -4.48 -12.391 1 96.38 385 THR A C 1
ATOM 2997 O O . THR A 1 385 ? 6.871 -4.797 -13.211 1 96.38 385 THR A O 1
ATOM 3000 N N . GLY A 1 386 ? 5.355 -3.352 -12.438 1 97.19 386 GLY A N 1
ATOM 3001 C CA . GLY A 1 386 ? 5.715 -2.355 -13.43 1 97.19 386 GLY A CA 1
ATOM 3002 C C . GLY A 1 386 ? 7.137 -1.85 -13.281 1 97.19 386 GLY A C 1
ATOM 3003 O O . GLY A 1 386 ? 7.863 -1.717 -14.266 1 97.19 386 GLY A O 1
ATOM 3004 N N . MET A 1 387 ? 7.496 -1.555 -12.086 1 97.12 387 MET A N 1
ATOM 3005 C CA . MET A 1 387 ? 8.867 -1.117 -11.828 1 97.12 387 MET A CA 1
ATOM 3006 C C . MET A 1 387 ? 9.859 -2.201 -12.219 1 97.12 387 MET A C 1
ATOM 3008 O O . MET A 1 387 ? 10.922 -1.907 -12.773 1 97.12 387 MET A O 1
ATOM 3012 N N . PHE A 1 388 ? 9.508 -3.432 -11.883 1 95.69 388 PHE A N 1
ATOM 3013 C CA . PHE A 1 388 ? 10.32 -4.602 -12.188 1 95.69 388 PHE A CA 1
ATOM 3014 C C . PHE A 1 388 ? 10.562 -4.711 -13.695 1 95.69 388 PHE A C 1
ATOM 3016 O O . PHE A 1 388 ? 11.664 -5.062 -14.125 1 95.69 388 PHE A O 1
ATOM 3023 N N . MET A 1 389 ? 9.625 -4.34 -14.477 1 96.19 389 MET A N 1
ATOM 3024 C CA . MET A 1 389 ? 9.703 -4.391 -15.938 1 96.19 389 MET A CA 1
ATOM 3025 C C . MET A 1 389 ? 10.789 -3.457 -16.453 1 96.19 389 MET A C 1
ATOM 3027 O O . MET A 1 389 ? 11.523 -3.805 -17.375 1 96.19 389 MET A O 1
ATOM 3031 N N . CYS A 1 390 ? 10.898 -2.27 -15.914 1 94 390 CYS A N 1
ATOM 3032 C CA . CYS A 1 390 ? 11.867 -1.273 -16.359 1 94 390 CYS A CA 1
ATOM 3033 C C . CYS A 1 390 ? 13.289 -1.792 -16.219 1 94 390 CYS A C 1
ATOM 3035 O O . CYS A 1 390 ? 14.156 -1.505 -17.047 1 94 390 CYS A O 1
ATOM 3037 N N . GLY A 1 391 ? 13.609 -2.664 -15.32 1 90.5 391 GLY A N 1
ATOM 3038 C CA . GLY A 1 391 ? 14.953 -3.178 -15.094 1 90.5 391 GLY A CA 1
ATOM 3039 C C . GLY A 1 391 ? 15.242 -4.453 -15.867 1 90.5 391 GLY A C 1
ATOM 3040 O O . GLY A 1 391 ? 16.391 -4.898 -15.93 1 90.5 391 GLY A O 1
ATOM 3041 N N . HIS A 1 392 ? 14.219 -4.973 -16.609 1 94.31 392 HIS A N 1
ATOM 3042 C CA . HIS A 1 392 ? 14.398 -6.281 -17.219 1 94.31 392 HIS A CA 1
ATOM 3043 C C . HIS A 1 392 ? 13.883 -6.289 -18.656 1 94.31 392 HIS A C 1
ATOM 3045 O O . HIS A 1 392 ? 13.484 -7.336 -19.172 1 94.31 392 HIS A O 1
ATOM 3051 N N . GLU A 1 393 ? 13.875 -5.215 -19.328 1 93.62 393 GLU A N 1
ATOM 3052 C CA . GLU A 1 393 ? 13.367 -5.098 -20.703 1 93.62 393 GLU A CA 1
ATOM 3053 C C . GLU A 1 393 ? 14.211 -5.91 -21.672 1 93.62 393 GLU A C 1
ATOM 3055 O O . GLU A 1 393 ? 13.68 -6.543 -22.578 1 93.62 393 GLU A O 1
ATOM 3060 N N . ARG A 1 394 ? 15.477 -5.941 -21.469 1 94.56 394 ARG A N 1
ATOM 3061 C CA . ARG A 1 394 ? 16.406 -6.625 -22.375 1 94.56 394 ARG A CA 1
ATOM 3062 C C . ARG A 1 394 ? 16.266 -8.141 -22.25 1 94.56 394 ARG A C 1
ATOM 3064 O O . ARG A 1 394 ? 16.484 -8.867 -23.219 1 94.56 394 ARG A O 1
ATOM 3071 N N . ASP A 1 395 ? 15.891 -8.555 -21.078 1 95.88 395 ASP A N 1
ATOM 3072 C CA . ASP A 1 395 ? 15.695 -9.984 -20.859 1 95.88 395 ASP A CA 1
ATOM 3073 C C . ASP A 1 395 ? 14.594 -10.531 -21.766 1 95.88 395 ASP A C 1
ATOM 3075 O O . ASP A 1 395 ? 14.711 -11.633 -22.297 1 95.88 395 ASP A O 1
ATOM 3079 N N . VAL A 1 396 ? 13.578 -9.781 -21.969 1 95.88 396 VAL A N 1
ATOM 3080 C CA . VAL A 1 396 ? 12.422 -10.203 -22.766 1 95.88 396 VAL A CA 1
ATOM 3081 C C . VAL A 1 396 ? 12.852 -10.438 -24.219 1 95.88 396 VAL A C 1
ATOM 3083 O O . VAL A 1 396 ? 12.453 -11.43 -24.828 1 95.88 396 VAL A O 1
ATOM 3086 N N . ILE A 1 397 ? 13.68 -9.57 -24.688 1 94.94 397 ILE A N 1
ATOM 3087 C CA . ILE A 1 397 ? 14.141 -9.672 -26.078 1 94.94 397 ILE A CA 1
ATOM 3088 C C . ILE A 1 397 ? 15.109 -10.844 -26.219 1 94.94 397 ILE A C 1
ATOM 3090 O O . ILE A 1 397 ? 15.016 -11.617 -27.172 1 94.94 397 ILE A O 1
ATOM 3094 N N . ARG A 1 398 ? 15.93 -11 -25.25 1 95.06 398 ARG A N 1
ATOM 3095 C CA . ARG A 1 398 ? 16.969 -12.023 -25.281 1 95.06 398 ARG A CA 1
ATOM 3096 C C . ARG A 1 398 ? 16.375 -13.422 -25.156 1 95.06 398 ARG A C 1
ATOM 3098 O O . ARG A 1 398 ? 16.875 -14.367 -25.766 1 95.06 398 ARG A O 1
ATOM 3105 N N . MET A 1 399 ? 15.352 -13.578 -24.406 1 96.25 399 MET A N 1
ATOM 3106 C CA . MET A 1 399 ? 14.805 -14.891 -24.094 1 96.25 399 MET A CA 1
ATOM 3107 C C . MET A 1 399 ? 13.539 -15.164 -24.891 1 96.25 399 MET A C 1
ATOM 3109 O O . MET A 1 399 ? 12.695 -15.969 -24.469 1 96.25 399 MET A O 1
ATOM 3113 N N . TRP A 1 400 ? 13.352 -14.617 -26.047 1 95.75 400 TRP A N 1
ATOM 3114 C CA . TRP A 1 400 ? 12.055 -14.625 -26.734 1 95.75 400 TRP A CA 1
ATOM 3115 C C . TRP A 1 400 ? 11.648 -16.047 -27.109 1 95.75 400 TRP A C 1
ATOM 3117 O O . TRP A 1 400 ? 10.469 -16.391 -27.078 1 95.75 400 TRP A O 1
ATOM 3127 N N . LYS A 1 401 ? 12.508 -16.984 -27.469 1 95.88 401 LYS A N 1
ATOM 3128 C CA . LYS A 1 401 ? 12.156 -18.328 -27.906 1 95.88 401 LYS A CA 1
ATOM 3129 C C . LYS A 1 401 ? 11.664 -19.172 -26.734 1 95.88 401 LYS A C 1
ATOM 3131 O O . LYS A 1 401 ? 10.531 -19.656 -26.75 1 95.88 401 LYS A O 1
ATOM 3136 N N . PRO A 1 402 ? 12.578 -19.297 -25.734 1 95.38 402 PRO A N 1
ATOM 3137 C CA . PRO A 1 402 ? 12.047 -20.062 -24.594 1 95.38 402 PRO A CA 1
ATOM 3138 C C . PRO A 1 402 ? 10.844 -19.391 -23.938 1 95.38 402 PRO A C 1
ATOM 3140 O O . PRO A 1 402 ? 9.969 -20.078 -23.422 1 95.38 402 PRO A O 1
ATOM 3143 N N . LEU A 1 403 ? 10.836 -18.094 -23.922 1 97.5 403 LEU A N 1
ATOM 3144 C CA . LEU A 1 403 ? 9.711 -17.344 -23.375 1 97.5 403 LEU A CA 1
ATOM 3145 C C . LEU A 1 403 ? 8.406 -17.766 -24.031 1 97.5 403 LEU A C 1
ATOM 3147 O O . LEU A 1 403 ? 7.406 -18 -23.344 1 97.5 403 LEU A O 1
ATOM 3151 N N . LEU A 1 404 ? 8.391 -17.906 -25.312 1 97.38 404 LEU A N 1
ATOM 3152 C CA . LEU A 1 404 ? 7.188 -18.266 -26.047 1 97.38 404 LEU A CA 1
ATOM 3153 C C . LEU A 1 404 ? 6.727 -19.672 -25.656 1 97.38 404 LEU A C 1
ATOM 3155 O O . LEU A 1 404 ? 5.531 -19.922 -25.5 1 97.38 404 LEU A O 1
ATOM 3159 N N . VAL A 1 405 ? 7.625 -20.547 -25.516 1 95.31 405 VAL A N 1
ATOM 3160 C CA . VAL A 1 405 ? 7.312 -21.922 -25.188 1 95.31 405 VAL A CA 1
ATOM 3161 C C . VAL A 1 405 ? 6.664 -21.984 -23.797 1 95.31 405 VAL A C 1
ATOM 3163 O O . VAL A 1 405 ? 5.625 -22.625 -23.625 1 95.31 405 VAL A O 1
ATOM 3166 N N . PHE A 1 406 ? 7.238 -21.297 -22.828 1 96.44 406 PHE A N 1
ATOM 3167 C CA . PHE A 1 406 ? 6.734 -21.359 -21.469 1 96.44 406 PHE A CA 1
ATOM 3168 C C . PHE A 1 406 ? 5.438 -20.578 -21.328 1 96.44 406 PHE A C 1
ATOM 3170 O O . PHE A 1 406 ? 4.57 -20.922 -20.531 1 96.44 406 PHE A O 1
ATOM 3177 N N . LEU A 1 407 ? 5.312 -19.531 -22.125 1 97.38 407 LEU A N 1
ATOM 3178 C CA . LEU A 1 407 ? 4.062 -18.766 -22.109 1 97.38 407 LEU A CA 1
ATOM 3179 C C . LEU A 1 407 ? 2.908 -19.625 -22.625 1 97.38 407 LEU A C 1
ATOM 3181 O O . LEU A 1 407 ? 1.812 -19.594 -22.047 1 97.38 407 LEU A O 1
ATOM 3185 N N . LEU A 1 408 ? 3.164 -20.359 -23.688 1 96.88 408 LEU A N 1
ATOM 3186 C CA . LEU A 1 408 ? 2.139 -21.234 -24.234 1 96.88 408 LEU A CA 1
ATOM 3187 C C . LEU A 1 408 ? 1.816 -22.375 -23.266 1 96.88 408 LEU A C 1
ATOM 3189 O O . LEU A 1 408 ? 0.652 -22.734 -23.094 1 96.88 408 LEU A O 1
ATOM 3193 N N . ALA A 1 409 ? 2.824 -22.875 -22.656 1 95.69 409 ALA A N 1
ATOM 3194 C CA . ALA A 1 409 ? 2.623 -23.922 -21.672 1 95.69 409 ALA A CA 1
ATOM 3195 C C . ALA A 1 409 ? 1.811 -23.406 -20.484 1 95.69 409 ALA A C 1
ATOM 3197 O O . ALA A 1 409 ? 0.841 -24.047 -20.062 1 95.69 409 ALA A O 1
ATOM 3198 N N . LYS A 1 410 ? 2.152 -22.266 -20.016 1 95.5 410 LYS A N 1
ATOM 3199 C CA . LYS A 1 410 ? 1.579 -21.734 -18.781 1 95.5 410 LYS A CA 1
ATOM 3200 C C . LYS A 1 410 ? 0.189 -21.156 -19.016 1 95.5 410 LYS A C 1
ATOM 3202 O O . LYS A 1 410 ? -0.717 -21.328 -18.203 1 95.5 410 LYS A O 1
ATOM 3207 N N . MET A 1 411 ? -0.032 -20.484 -20.141 1 97.19 411 MET A N 1
ATOM 3208 C CA . MET A 1 411 ? -1.256 -19.703 -20.266 1 97.19 411 MET A CA 1
ATOM 3209 C C . MET A 1 411 ? -2.25 -20.391 -21.188 1 97.19 411 MET A C 1
ATOM 3211 O O . MET A 1 411 ? -3.422 -20.016 -21.25 1 97.19 411 MET A O 1
ATOM 3215 N N . ILE A 1 412 ? -1.793 -21.469 -21.906 1 97.12 412 ILE A N 1
ATOM 3216 C CA . ILE A 1 412 ? -2.701 -22.188 -22.797 1 97.12 412 ILE A CA 1
ATOM 3217 C C . ILE A 1 412 ? -2.812 -23.656 -22.344 1 97.12 412 ILE A C 1
ATOM 3219 O O . ILE A 1 412 ? -3.904 -24.125 -22.031 1 97.12 412 ILE A O 1
ATOM 3223 N N . ALA A 1 413 ? -1.742 -24.297 -22.219 1 97.25 413 ALA A N 1
ATOM 3224 C CA . ALA A 1 413 ? -1.76 -25.734 -21.906 1 97.25 413 ALA A CA 1
ATOM 3225 C C . ALA A 1 413 ? -2.256 -25.969 -20.484 1 97.25 413 ALA A C 1
ATOM 3227 O O . ALA A 1 413 ? -3.008 -26.906 -20.234 1 97.25 413 ALA A O 1
ATOM 3228 N N . MET A 1 414 ? -1.839 -25.172 -19.562 1 97.19 414 MET A N 1
ATOM 3229 C CA . MET A 1 414 ? -2.191 -25.375 -18.172 1 97.19 414 MET A CA 1
ATOM 3230 C C . MET A 1 414 ? -3.691 -25.203 -17.953 1 97.19 414 MET A C 1
ATOM 3232 O O . MET A 1 414 ? -4.332 -26.047 -17.312 1 97.19 414 MET A O 1
ATOM 3236 N N . PRO A 1 415 ? -4.301 -24.141 -18.406 1 97.88 415 PRO A N 1
ATOM 3237 C CA . PRO A 1 415 ? -5.754 -24.031 -18.25 1 97.88 415 PRO A CA 1
ATOM 3238 C C . PRO A 1 415 ? -6.504 -25.141 -19 1 97.88 415 PRO A C 1
ATOM 3240 O O . PRO A 1 415 ? -7.566 -25.578 -18.547 1 97.88 415 PRO A O 1
ATOM 3243 N N . ALA A 1 416 ? -5.977 -25.609 -20.141 1 97.88 416 ALA A N 1
ATOM 3244 C CA . ALA A 1 416 ? -6.586 -26.75 -20.828 1 97.88 416 ALA A CA 1
ATOM 3245 C C . ALA A 1 416 ? -6.535 -28 -19.953 1 97.88 416 ALA A C 1
ATOM 3247 O O . ALA A 1 416 ? -7.52 -28.734 -19.859 1 97.88 416 ALA A O 1
ATOM 3248 N N . LEU A 1 417 ? -5.41 -28.172 -19.344 1 97.94 417 LEU A N 1
ATOM 3249 C CA . LEU A 1 417 ? -5.277 -29.297 -18.438 1 97.94 417 LEU A CA 1
ATOM 3250 C C . LEU A 1 417 ? -6.188 -29.125 -17.219 1 97.94 417 LEU A C 1
ATOM 3252 O O . LEU A 1 417 ? -6.719 -30.094 -16.688 1 97.94 417 LEU A O 1
ATOM 3256 N N . ALA A 1 418 ? -6.355 -27.906 -16.75 1 98.19 418 ALA A N 1
ATOM 3257 C CA . ALA A 1 418 ? -7.234 -27.625 -15.617 1 98.19 418 ALA A CA 1
ATOM 3258 C C . ALA A 1 418 ? -8.672 -28.031 -15.914 1 98.19 418 ALA A C 1
ATOM 3260 O O . ALA A 1 418 ? -9.391 -28.5 -15.031 1 98.19 418 ALA A O 1
ATOM 3261 N N . MET A 1 419 ? -9.078 -27.891 -17.141 1 97.69 419 MET A N 1
ATOM 3262 C CA . MET A 1 419 ? -10.406 -28.344 -17.531 1 97.69 419 MET A CA 1
ATOM 3263 C C . MET A 1 419 ? -10.562 -29.844 -17.328 1 97.69 419 MET A C 1
ATOM 3265 O O . MET A 1 419 ? -11.57 -30.297 -16.797 1 97.69 419 MET A O 1
ATOM 3269 N N . LEU A 1 420 ? -9.562 -30.531 -17.75 1 97.44 420 LEU A N 1
ATOM 3270 C CA . LEU A 1 420 ? -9.586 -31.984 -17.609 1 97.44 420 LEU A CA 1
ATOM 3271 C C . LEU A 1 420 ? -9.578 -32.375 -16.141 1 97.44 420 LEU A C 1
ATOM 3273 O O . LEU A 1 420 ? -10.305 -33.312 -15.742 1 97.44 420 LEU A O 1
ATOM 3277 N N . VAL A 1 421 ? -8.766 -31.719 -15.359 1 97.88 421 VAL A N 1
ATOM 3278 C CA . VAL A 1 421 ? -8.656 -32.031 -13.938 1 97.88 421 VAL A CA 1
ATOM 3279 C C . VAL A 1 421 ? -9.992 -31.75 -13.25 1 97.88 421 VAL A C 1
ATOM 3281 O O . VAL A 1 421 ? -10.391 -32.469 -12.336 1 97.88 421 VAL A O 1
ATOM 3284 N N . CYS A 1 422 ? -10.664 -30.656 -13.633 1 97.62 422 CYS A N 1
ATOM 3285 C CA . CYS A 1 422 ? -11.961 -30.344 -13.055 1 97.62 422 CYS A CA 1
ATOM 3286 C C . CYS A 1 422 ? -12.953 -31.469 -13.289 1 97.62 422 CYS A C 1
ATOM 3288 O O . CYS A 1 422 ? -13.742 -31.812 -12.398 1 97.62 422 CYS A O 1
ATOM 3290 N N . VAL A 1 423 ? -12.867 -32.125 -14.453 1 96.5 423 VAL A N 1
ATOM 3291 C CA . VAL A 1 423 ? -13.742 -33.25 -14.766 1 96.5 423 VAL A CA 1
ATOM 3292 C C . VAL A 1 423 ? -13.391 -34.469 -13.898 1 96.5 423 VAL A C 1
ATOM 3294 O O . VAL A 1 423 ? -14.273 -35.125 -13.375 1 96.5 423 VAL A O 1
ATOM 3297 N N . ILE A 1 424 ? -12.18 -34.688 -13.68 1 96.94 424 ILE A N 1
ATOM 3298 C CA . ILE A 1 424 ? -11.695 -35.844 -12.93 1 96.94 424 ILE A CA 1
ATOM 3299 C C . ILE A 1 424 ? -12.117 -35.719 -11.461 1 96.94 424 ILE A C 1
ATOM 3301 O O . ILE A 1 424 ? -12.539 -36.688 -10.852 1 96.94 424 ILE A O 1
ATOM 3305 N N . VAL A 1 425 ? -12.047 -34.5 -10.914 1 97 425 VAL A N 1
ATOM 3306 C CA . VAL A 1 425 ? -12.344 -34.312 -9.5 1 97 425 VAL A CA 1
ATOM 3307 C C . VAL A 1 425 ? -13.812 -33.938 -9.312 1 97 425 VAL A C 1
ATOM 3309 O O . VAL A 1 425 ? -14.258 -33.656 -8.203 1 97 425 VAL A O 1
ATOM 3312 N N . ASP A 1 426 ? -14.594 -33.812 -10.344 1 95.88 426 ASP A N 1
ATOM 3313 C CA . ASP A 1 426 ? -16.031 -33.594 -10.336 1 95.88 426 ASP A CA 1
ATOM 3314 C C . ASP A 1 426 ? -16.344 -32.188 -9.82 1 95.88 426 ASP A C 1
ATOM 3316 O O . ASP A 1 426 ? -17.156 -32 -8.898 1 95.88 426 ASP A O 1
ATOM 3320 N N . LEU A 1 427 ? -15.617 -31.25 -10.312 1 95.25 427 LEU A N 1
ATOM 3321 C CA . LEU A 1 427 ? -15.898 -29.828 -10.062 1 95.25 427 LEU A CA 1
ATOM 3322 C C . LEU A 1 427 ? -16.781 -29.25 -11.156 1 95.25 427 LEU A C 1
ATOM 3324 O O . LEU A 1 427 ? -16.594 -29.562 -12.336 1 95.25 427 LEU A O 1
ATOM 3328 N N . ASP A 1 428 ? -17.781 -28.406 -10.758 1 93.62 428 ASP A N 1
ATOM 3329 C CA . ASP A 1 428 ? -18.688 -27.828 -11.742 1 93.62 428 ASP A CA 1
ATOM 3330 C C . ASP A 1 428 ? -19.047 -26.391 -11.367 1 93.62 428 ASP A C 1
ATOM 3332 O O . ASP A 1 428 ? -18.594 -25.875 -10.336 1 93.62 428 ASP A O 1
ATOM 3336 N N . GLY A 1 429 ? -19.625 -25.703 -12.328 1 94.62 429 GLY A N 1
ATOM 3337 C CA . GLY A 1 429 ? -20.141 -24.375 -12.062 1 94.62 429 GLY A CA 1
ATOM 3338 C C . GLY A 1 429 ? -19.047 -23.328 -11.93 1 94.62 429 GLY A C 1
ATOM 3339 O O . GLY A 1 429 ? -18.062 -23.344 -12.664 1 94.62 429 GLY A O 1
ATOM 3340 N N . ILE A 1 430 ? -19.281 -22.484 -11 1 95.56 430 ILE A N 1
ATOM 3341 C CA . ILE A 1 430 ? -18.406 -21.328 -10.82 1 95.56 430 ILE A CA 1
ATOM 3342 C C . ILE A 1 430 ? -17.031 -21.797 -10.336 1 95.56 430 ILE A C 1
ATOM 3344 O O . ILE A 1 430 ? -16 -21.234 -10.727 1 95.56 430 ILE A O 1
ATOM 3348 N N . GLU A 1 431 ? -17 -22.812 -9.539 1 97 431 GLU A N 1
ATOM 3349 C CA . GLU A 1 431 ? -15.734 -23.312 -9 1 97 431 GLU A CA 1
ATOM 3350 C C . GLU A 1 431 ? -14.844 -23.859 -10.109 1 97 431 GLU A C 1
ATOM 3352 O O . GLU A 1 431 ? -13.641 -23.578 -10.148 1 97 431 GLU A O 1
ATOM 3357 N N . ALA A 1 432 ? -15.445 -24.609 -11.016 1 97.44 432 ALA A N 1
ATOM 3358 C CA . ALA A 1 432 ? -14.68 -25.172 -12.125 1 97.44 432 ALA A CA 1
ATOM 3359 C C . ALA A 1 432 ? -14.188 -24.078 -13.07 1 97.44 432 ALA A C 1
ATOM 3361 O O . ALA A 1 432 ? -13.023 -24.078 -13.477 1 97.44 432 ALA A O 1
ATOM 3362 N N . ARG A 1 433 ? -15.047 -23.188 -13.398 1 97 433 ARG A N 1
ATOM 3363 C CA . ARG A 1 433 ? -14.656 -22.094 -14.281 1 97 433 ARG A CA 1
ATOM 3364 C C . ARG A 1 433 ? -13.555 -21.25 -13.648 1 97 433 ARG A C 1
ATOM 3366 O O . ARG A 1 433 ? -12.617 -20.828 -14.328 1 97 433 ARG A O 1
ATOM 3373 N N . SER A 1 434 ? -13.734 -21 -12.375 1 97.44 434 SER A N 1
ATOM 3374 C CA . SER A 1 434 ? -12.711 -20.234 -11.672 1 97.44 434 SER A CA 1
ATOM 3375 C C . SER A 1 434 ? -11.367 -20.953 -11.688 1 97.44 434 SER A C 1
ATOM 3377 O O . SER A 1 434 ? -10.32 -20.328 -11.82 1 97.44 434 SER A O 1
ATOM 3379 N N . ALA A 1 435 ? -11.406 -22.25 -11.523 1 98.06 435 ALA A N 1
ATOM 3380 C CA . ALA A 1 435 ? -10.172 -23.031 -11.539 1 98.06 435 ALA A CA 1
ATOM 3381 C C . ALA A 1 435 ? -9.445 -22.875 -12.867 1 98.06 435 ALA A C 1
ATOM 3383 O O . ALA A 1 435 ? -8.219 -22.703 -12.898 1 98.06 435 ALA A O 1
ATOM 3384 N N . VAL A 1 436 ? -10.156 -22.906 -13.945 1 98.19 436 VAL A N 1
ATOM 3385 C CA . VAL A 1 436 ? -9.57 -22.797 -15.273 1 98.19 436 VAL A CA 1
ATOM 3386 C C . VAL A 1 436 ? -9.031 -21.375 -15.484 1 98.19 436 VAL A C 1
ATOM 3388 O O . VAL A 1 436 ? -7.922 -21.203 -15.984 1 98.19 436 VAL A O 1
ATOM 3391 N N . LEU A 1 437 ? -9.812 -20.438 -15.102 1 97.88 437 LEU A N 1
ATOM 3392 C CA . LEU A 1 437 ? -9.422 -19.047 -15.289 1 97.88 437 LEU A CA 1
ATOM 3393 C C . LEU A 1 437 ? -8.195 -18.703 -14.445 1 97.88 437 LEU A C 1
ATOM 3395 O O . LEU A 1 437 ? -7.293 -18 -14.914 1 97.88 437 LEU A O 1
ATOM 3399 N N . LEU A 1 438 ? -8.156 -19.188 -13.258 1 98.06 438 LEU A N 1
ATOM 3400 C CA . LEU A 1 438 ? -6.984 -18.969 -12.414 1 98.06 438 LEU A CA 1
ATOM 3401 C C . LEU A 1 438 ? -5.742 -19.609 -13.023 1 98.06 438 LEU A C 1
ATOM 3403 O O . LEU A 1 438 ? -4.648 -19.047 -12.945 1 98.06 438 LEU A O 1
ATOM 3407 N N . ALA A 1 439 ? -5.934 -20.75 -13.625 1 98 439 ALA A N 1
ATOM 3408 C CA . ALA A 1 439 ? -4.824 -21.469 -14.258 1 98 439 ALA A CA 1
ATOM 3409 C C . ALA A 1 439 ? -4.277 -20.688 -15.453 1 98 439 ALA A C 1
ATOM 3411 O O . ALA A 1 439 ? -3.15 -20.922 -15.891 1 98 439 ALA A O 1
ATOM 3412 N N . SER A 1 440 ? -5.051 -19.781 -15.984 1 97.75 440 SER A N 1
ATOM 3413 C CA . SER A 1 440 ? -4.645 -19.031 -17.172 1 97.75 440 SER A CA 1
ATOM 3414 C C . SER A 1 440 ? -3.828 -17.812 -16.797 1 97.75 440 SER A C 1
ATOM 3416 O O . SER A 1 440 ? -3.305 -17.109 -17.672 1 97.75 440 SER A O 1
ATOM 3418 N N . LEU A 1 441 ? -3.709 -17.484 -15.531 1 97.38 441 LEU A N 1
ATOM 3419 C CA . LEU A 1 441 ? -2.996 -16.312 -15.062 1 97.38 441 LEU A CA 1
ATOM 3420 C C . LEU A 1 441 ? -1.489 -16.484 -15.203 1 97.38 441 LEU A C 1
ATOM 3422 O O . LEU A 1 441 ? -1.005 -17.609 -15.328 1 97.38 441 LEU A O 1
ATOM 3426 N N . PRO A 1 442 ? -0.736 -15.406 -15.234 1 96.25 442 PRO A N 1
ATOM 3427 C CA . PRO A 1 442 ? 0.713 -15.492 -15.43 1 96.25 442 PRO A CA 1
ATOM 3428 C C . PRO A 1 442 ? 1.448 -15.992 -14.188 1 96.25 442 PRO A C 1
ATOM 3430 O O . PRO A 1 442 ? 0.827 -16.219 -13.148 1 96.25 442 PRO A O 1
ATOM 3433 N N . VAL A 1 443 ? 2.727 -16.125 -14.43 1 95.56 443 VAL A N 1
ATOM 3434 C CA . VAL A 1 443 ? 3.602 -16.531 -13.328 1 95.56 443 VAL A CA 1
ATOM 3435 C C . VAL A 1 443 ? 3.74 -15.383 -12.336 1 95.56 443 VAL A C 1
ATOM 3437 O O . VAL A 1 443 ? 3.756 -14.211 -12.719 1 95.56 443 VAL A O 1
ATOM 3440 N N . ALA A 1 444 ? 3.85 -15.703 -11.094 1 93.19 444 ALA A N 1
ATOM 3441 C CA . ALA A 1 444 ? 3.898 -14.719 -10.016 1 93.19 444 ALA A CA 1
ATOM 3442 C C . ALA A 1 444 ? 5.309 -14.172 -9.836 1 93.19 444 ALA A C 1
ATOM 3444 O O . ALA A 1 444 ? 6.293 -14.859 -10.133 1 93.19 444 ALA A O 1
ATOM 3445 N N . LEU A 1 445 ? 5.359 -12.953 -9.359 1 90.38 445 LEU A N 1
ATOM 3446 C CA . LEU A 1 445 ? 6.629 -12.289 -9.102 1 90.38 445 LEU A CA 1
ATOM 3447 C C . LEU A 1 445 ? 7.457 -13.07 -8.086 1 90.38 445 LEU A C 1
ATOM 3449 O O . LEU A 1 445 ? 8.688 -13.039 -8.125 1 90.38 445 LEU A O 1
ATOM 3453 N N . ALA A 1 446 ? 6.828 -13.797 -7.242 1 88.94 446 ALA A N 1
ATOM 3454 C CA . ALA A 1 446 ? 7.5 -14.602 -6.23 1 88.94 446 ALA A CA 1
ATOM 3455 C C . ALA A 1 446 ? 8.414 -15.648 -6.875 1 88.94 446 ALA A C 1
ATOM 3457 O O . ALA A 1 446 ? 9.367 -16.109 -6.25 1 88.94 446 ALA A O 1
ATOM 3458 N N . SER A 1 447 ? 8.125 -16.031 -8.094 1 93.19 447 SER A N 1
ATOM 3459 C CA . SER A 1 447 ? 8.969 -16.984 -8.805 1 93.19 447 SER A CA 1
ATOM 3460 C C . SER A 1 447 ? 10.375 -16.438 -9.008 1 93.19 447 SER A C 1
ATOM 3462 O O . SER A 1 447 ? 11.352 -17.188 -8.906 1 93.19 447 SER A O 1
ATOM 3464 N N . PHE A 1 448 ? 10.414 -15.172 -9.328 1 92.88 448 PHE A N 1
ATOM 3465 C CA . PHE A 1 448 ? 11.719 -14.555 -9.539 1 92.88 448 PHE A CA 1
ATOM 3466 C C . PHE A 1 448 ? 12.539 -14.562 -8.25 1 92.88 448 PHE A C 1
ATOM 3468 O O . PHE A 1 448 ? 13.75 -14.781 -8.281 1 92.88 448 PHE A O 1
ATOM 3475 N N . THR A 1 449 ? 11.867 -14.312 -7.16 1 88.19 449 THR A N 1
ATOM 3476 C CA . THR A 1 449 ? 12.539 -14.312 -5.863 1 88.19 449 THR A CA 1
ATOM 3477 C C . THR A 1 449 ? 13.062 -15.711 -5.535 1 88.19 449 THR A C 1
ATOM 3479 O O . THR A 1 449 ? 14.164 -15.852 -5 1 88.19 449 THR A O 1
ATOM 3482 N N . LEU A 1 450 ? 12.336 -16.703 -5.84 1 89.81 450 LEU A N 1
ATOM 3483 C CA . LEU A 1 450 ? 12.758 -18.078 -5.598 1 89.81 450 LEU A CA 1
ATOM 3484 C C . LEU A 1 450 ? 13.977 -18.422 -6.441 1 89.81 450 LEU A C 1
ATOM 3486 O O . LEU A 1 450 ? 14.953 -18.984 -5.93 1 89.81 450 LEU A O 1
ATOM 3490 N N . ILE A 1 451 ? 13.961 -18.047 -7.672 1 93.5 451 ILE A N 1
ATOM 3491 C CA . ILE A 1 451 ? 15.055 -18.391 -8.578 1 93.5 451 ILE A CA 1
ATOM 3492 C C . ILE A 1 451 ? 16.297 -17.594 -8.195 1 93.5 451 ILE A C 1
ATOM 3494 O O . ILE A 1 451 ? 17.406 -18.141 -8.195 1 93.5 451 ILE A O 1
ATOM 3498 N N . THR A 1 452 ? 16.094 -16.344 -7.848 1 91.12 452 THR A N 1
ATOM 3499 C CA . THR A 1 452 ? 17.234 -15.508 -7.496 1 91.12 452 THR A CA 1
ATOM 3500 C C . THR A 1 452 ? 17.844 -15.953 -6.176 1 91.12 452 THR A C 1
ATOM 3502 O O . THR A 1 452 ? 19.047 -15.797 -5.965 1 91.12 452 THR A O 1
ATOM 3505 N N . THR A 1 453 ? 17.078 -16.531 -5.328 1 88.12 453 THR A N 1
ATOM 3506 C CA . THR A 1 453 ? 17.562 -16.953 -4.02 1 88.12 453 THR A CA 1
ATOM 3507 C C . THR A 1 453 ? 18.281 -18.297 -4.121 1 88.12 453 THR A C 1
ATOM 3509 O O . THR A 1 453 ? 19.328 -18.5 -3.516 1 88.12 453 THR A O 1
ATOM 3512 N N . TYR A 1 454 ? 17.781 -19.188 -4.934 1 90.06 454 TYR A N 1
ATOM 3513 C CA . TYR A 1 454 ? 18.266 -20.562 -4.871 1 90.06 454 TYR A CA 1
ATOM 3514 C C . TYR A 1 454 ? 19.062 -20.922 -6.121 1 90.06 454 TYR A C 1
ATOM 3516 O O . TYR A 1 454 ? 19.766 -21.922 -6.148 1 90.06 454 TYR A O 1
ATOM 3524 N N . MET A 1 455 ? 18.922 -20.062 -7.117 1 90.31 455 MET A N 1
ATOM 3525 C CA . MET A 1 455 ? 19.625 -20.344 -8.367 1 90.31 455 MET A CA 1
ATOM 3526 C C . MET A 1 455 ? 20.375 -19.109 -8.867 1 90.31 455 MET A C 1
ATOM 3528 O O . MET A 1 455 ? 20.281 -18.766 -10.047 1 90.31 455 MET A O 1
ATOM 3532 N N . LYS A 1 456 ? 21 -18.5 -7.992 1 87.62 456 LYS A N 1
ATOM 3533 C CA . LYS A 1 456 ? 21.719 -17.266 -8.297 1 87.62 456 LYS A CA 1
ATOM 3534 C C . LYS A 1 456 ? 22.781 -17.484 -9.359 1 87.62 456 LYS A C 1
ATOM 3536 O O . LYS A 1 456 ? 23.109 -16.578 -10.125 1 87.62 456 LYS A O 1
ATOM 3541 N N . GLU A 1 457 ? 23.266 -18.688 -9.461 1 89.62 457 GLU A N 1
ATOM 3542 C CA . GLU A 1 457 ? 24.344 -19.031 -10.375 1 89.62 457 GLU A CA 1
ATOM 3543 C C . GLU A 1 457 ? 23.828 -19.25 -11.797 1 89.62 457 GLU A C 1
ATOM 3545 O O . GLU A 1 457 ? 24.609 -19.469 -12.719 1 89.62 457 GLU A O 1
ATOM 3550 N N . ARG A 1 458 ? 22.594 -19.109 -12.008 1 91.94 458 ARG A N 1
ATOM 3551 C CA . ARG A 1 458 ? 22 -19.328 -13.328 1 91.94 458 ARG A CA 1
ATOM 3552 C C . ARG A 1 458 ? 21.297 -18.062 -13.828 1 91.94 458 ARG A C 1
ATOM 3554 O O . ARG A 1 458 ? 20.078 -18 -13.859 1 91.94 458 ARG A O 1
ATOM 3561 N N . PRO A 1 459 ? 22 -17.188 -14.445 1 92.38 459 PRO A N 1
ATOM 3562 C CA . PRO A 1 459 ? 21.422 -15.922 -14.883 1 92.38 459 PRO A CA 1
ATOM 3563 C C . PRO A 1 459 ? 20.375 -16.094 -15.977 1 92.38 459 PRO A C 1
ATOM 3565 O O . PRO A 1 459 ? 19.438 -15.297 -16.078 1 92.38 459 PRO A O 1
ATOM 3568 N N . SER A 1 460 ? 20.531 -17.109 -16.75 1 93.44 460 SER A N 1
ATOM 3569 C CA . SER A 1 460 ? 19.547 -17.359 -17.812 1 93.44 460 SER A CA 1
ATOM 3570 C C . SER A 1 460 ? 18.188 -17.703 -17.234 1 93.44 460 SER A C 1
ATOM 3572 O O . SER A 1 460 ? 17.156 -17.328 -17.797 1 93.44 460 SER A O 1
ATOM 3574 N N . ALA A 1 461 ? 18.172 -18.438 -16.141 1 94.81 461 ALA A N 1
ATOM 3575 C CA . ALA A 1 461 ? 16.922 -18.781 -15.477 1 94.81 461 ALA A CA 1
ATOM 3576 C C . ALA A 1 461 ? 16.234 -17.531 -14.93 1 94.81 461 ALA A C 1
ATOM 3578 O O . ALA A 1 461 ? 15.008 -17.406 -14.984 1 94.81 461 ALA A O 1
ATOM 3579 N N . MET A 1 462 ? 17.031 -16.641 -14.492 1 95.31 462 MET A N 1
ATOM 3580 C CA . MET A 1 462 ? 16.5 -15.375 -13.977 1 95.31 462 MET A CA 1
ATOM 3581 C C . MET A 1 462 ? 15.914 -14.531 -15.102 1 95.31 462 MET A C 1
ATOM 3583 O O . MET A 1 462 ? 14.844 -13.945 -14.945 1 95.31 462 MET A O 1
ATOM 3587 N N . ALA A 1 463 ? 16.625 -14.539 -16.141 1 96.94 463 ALA A N 1
ATOM 3588 C CA . ALA A 1 463 ? 16.156 -13.781 -17.297 1 96.94 463 ALA A CA 1
ATOM 3589 C C . ALA A 1 463 ? 14.852 -14.359 -17.844 1 96.94 463 ALA A C 1
ATOM 3591 O O . ALA A 1 463 ? 13.945 -13.617 -18.234 1 96.94 463 ALA A O 1
ATOM 3592 N N . LEU A 1 464 ? 14.781 -15.609 -17.891 1 96.94 464 LEU A N 1
ATOM 3593 C CA . LEU A 1 464 ? 13.57 -16.266 -18.359 1 96.94 464 LEU A CA 1
ATOM 3594 C C . LEU A 1 464 ? 12.391 -15.953 -17.438 1 96.94 464 LEU A C 1
ATOM 3596 O O . LEU A 1 464 ? 11.312 -15.594 -17.922 1 96.94 464 LEU A O 1
ATOM 3600 N N . THR A 1 465 ? 12.617 -16.094 -16.188 1 96.44 465 THR A N 1
ATOM 3601 C CA . THR A 1 465 ? 11.555 -15.891 -15.211 1 96.44 465 THR A CA 1
ATOM 3602 C C . THR A 1 465 ? 11.07 -14.445 -15.234 1 96.44 465 THR A C 1
ATOM 3604 O O . THR A 1 465 ? 9.867 -14.188 -15.203 1 96.44 465 THR A O 1
ATOM 3607 N N . SER A 1 466 ? 12.039 -13.523 -15.281 1 96.5 466 SER A N 1
ATOM 3608 C CA . SER A 1 466 ? 11.648 -12.117 -15.367 1 96.5 466 SER A CA 1
ATOM 3609 C C . SER A 1 466 ? 10.836 -11.844 -16.625 1 96.5 466 SER A C 1
ATOM 3611 O O . SER A 1 466 ? 9.844 -11.109 -16.578 1 96.5 466 SER A O 1
ATOM 3613 N N . SER A 1 467 ? 11.195 -12.453 -17.703 1 97.88 467 SER A N 1
ATOM 3614 C CA . SER A 1 467 ? 10.492 -12.281 -18.969 1 97.88 467 SER A CA 1
ATOM 3615 C C . SER A 1 467 ? 9.078 -12.844 -18.891 1 97.88 467 SER A C 1
ATOM 3617 O O . SER A 1 467 ? 8.141 -12.242 -19.422 1 97.88 467 SER A O 1
ATOM 3619 N N . LEU A 1 468 ? 8.961 -13.93 -18.25 1 97.81 468 LEU A N 1
ATOM 3620 C CA . LEU A 1 468 ? 7.656 -14.57 -18.109 1 97.81 468 LEU A CA 1
ATOM 3621 C C . LEU A 1 468 ? 6.723 -13.703 -17.266 1 97.81 468 LEU A C 1
ATOM 3623 O O . LEU A 1 468 ? 5.539 -13.578 -17.578 1 97.81 468 LEU A O 1
ATOM 3627 N N . ILE A 1 469 ? 7.23 -13.141 -16.219 1 96.94 469 ILE A N 1
ATOM 3628 C CA . ILE A 1 469 ? 6.449 -12.281 -15.336 1 96.94 469 ILE A CA 1
ATOM 3629 C C . ILE A 1 469 ? 5.973 -11.055 -16.109 1 96.94 469 ILE A C 1
ATOM 3631 O O . ILE A 1 469 ? 4.789 -10.703 -16.062 1 96.94 469 ILE A O 1
ATOM 3635 N N . ILE A 1 470 ? 6.859 -10.461 -16.859 1 97.12 470 ILE A N 1
ATOM 3636 C CA . ILE A 1 470 ? 6.59 -9.203 -17.547 1 97.12 470 ILE A CA 1
ATOM 3637 C C . ILE A 1 470 ? 5.586 -9.438 -18.672 1 97.12 470 ILE A C 1
ATOM 3639 O O . ILE A 1 470 ? 4.5 -8.859 -18.672 1 97.12 470 ILE A O 1
ATOM 3643 N N . VAL A 1 471 ? 5.898 -10.312 -19.562 1 97.88 471 VAL A N 1
ATOM 3644 C CA . VAL A 1 471 ? 5.07 -10.508 -20.75 1 97.88 471 VAL A CA 1
ATOM 3645 C C . VAL A 1 471 ? 3.76 -11.188 -20.359 1 97.88 471 VAL A C 1
ATOM 3647 O O . VAL A 1 471 ? 2.699 -10.859 -20.891 1 97.88 471 VAL A O 1
ATOM 3650 N N . GLY A 1 472 ? 3.859 -12.086 -19.422 1 97.44 472 GLY A N 1
ATOM 3651 C CA . GLY A 1 472 ? 2.648 -12.727 -18.922 1 97.44 472 GLY A CA 1
ATOM 3652 C C . GLY A 1 472 ? 1.665 -11.75 -18.312 1 97.44 472 GLY A C 1
ATOM 3653 O O . GLY A 1 472 ? 0.458 -11.844 -18.547 1 97.44 472 GLY A O 1
ATOM 3654 N N . SER A 1 473 ? 2.176 -10.812 -17.531 1 96.69 473 SER A N 1
ATOM 3655 C CA . SER A 1 473 ? 1.321 -9.828 -16.875 1 96.69 473 SER A CA 1
ATOM 3656 C C . SER A 1 473 ? 0.66 -8.906 -17.891 1 96.69 473 SER A C 1
ATOM 3658 O O . SER A 1 473 ? -0.498 -8.516 -17.719 1 96.69 473 SER A O 1
ATOM 3660 N N . ILE A 1 474 ? 1.336 -8.594 -18.953 1 96.81 474 ILE A N 1
ATOM 3661 C CA . ILE A 1 474 ? 0.797 -7.723 -19.984 1 96.81 474 ILE A CA 1
ATOM 3662 C C . ILE A 1 474 ? -0.275 -8.469 -20.781 1 96.81 474 ILE A C 1
ATOM 3664 O O . ILE A 1 474 ? -1.31 -7.895 -21.125 1 96.81 474 ILE A O 1
ATOM 3668 N N . LEU A 1 475 ? -0.12 -9.734 -20.953 1 97.31 475 LEU A N 1
ATOM 3669 C CA . LEU A 1 475 ? -1.01 -10.523 -21.812 1 97.31 475 LEU A CA 1
ATOM 3670 C C . LEU A 1 475 ? -2.197 -11.047 -21 1 97.31 475 LEU A C 1
ATOM 3672 O O . LEU A 1 475 ? -3.193 -11.492 -21.578 1 97.31 475 LEU A O 1
ATOM 3676 N N . MET A 1 476 ? -2.102 -10.984 -19.734 1 95.5 476 MET A N 1
ATOM 3677 C CA . MET A 1 476 ? -3.021 -11.688 -18.844 1 95.5 476 MET A CA 1
ATOM 3678 C C . MET A 1 476 ? -4.461 -11.25 -19.094 1 95.5 476 MET A C 1
ATOM 3680 O O . MET A 1 476 ? -5.367 -12.078 -19.156 1 95.5 476 MET A O 1
ATOM 3684 N N . PRO A 1 477 ? -4.758 -9.906 -19.297 1 94.38 477 PRO A N 1
ATOM 3685 C CA . PRO A 1 477 ? -6.156 -9.539 -19.531 1 94.38 477 PRO A CA 1
ATOM 3686 C C . PRO A 1 477 ? -6.734 -10.164 -20.781 1 94.38 477 PRO A C 1
ATOM 3688 O O . PRO A 1 477 ? -7.895 -10.594 -20.797 1 94.38 477 PRO A O 1
ATOM 3691 N N . PHE A 1 478 ? -5.98 -10.344 -21.797 1 95.38 478 PHE A N 1
ATOM 3692 C CA . PHE A 1 478 ? -6.43 -10.875 -23.078 1 95.38 478 PHE A CA 1
ATOM 3693 C C . PHE A 1 478 ? -6.629 -12.383 -23 1 95.38 478 PHE A C 1
ATOM 3695 O O . PHE A 1 478 ? -7.648 -12.906 -23.469 1 95.38 478 PHE A O 1
ATOM 3702 N N . VAL A 1 479 ? -5.691 -13.016 -22.391 1 97.06 479 VAL A N 1
ATOM 3703 C CA . VAL A 1 479 ? -5.754 -14.469 -22.281 1 97.06 479 VAL A CA 1
ATOM 3704 C C . VAL A 1 479 ? -6.891 -14.867 -21.344 1 97.06 479 VAL A C 1
ATOM 3706 O O . VAL A 1 479 ? -7.648 -15.797 -21.641 1 97.06 479 VAL A O 1
ATOM 3709 N N . PHE A 1 480 ? -6.988 -14.141 -20.203 1 97.44 480 PHE A N 1
ATOM 3710 C CA . PHE A 1 480 ? -8.062 -14.383 -19.234 1 97.44 480 PHE A CA 1
ATOM 3711 C C . PHE A 1 480 ? -9.422 -14.211 -19.891 1 97.44 480 PHE A C 1
ATOM 3713 O O . PHE A 1 480 ? -10.305 -15.062 -19.734 1 97.44 480 PHE A O 1
ATOM 3720 N N . ALA A 1 481 ? -9.602 -13.164 -20.656 1 95.94 481 ALA A N 1
ATOM 3721 C CA . ALA A 1 481 ? -10.859 -12.891 -21.359 1 95.94 481 ALA A CA 1
ATOM 3722 C C . ALA A 1 481 ? -11.148 -13.945 -22.422 1 95.94 481 ALA A C 1
ATOM 3724 O O . ALA A 1 481 ? -12.289 -14.375 -22.578 1 95.94 481 ALA A O 1
ATOM 3725 N N . ALA A 1 482 ? -10.141 -14.328 -23.141 1 96.44 482 ALA A N 1
ATOM 3726 C CA . ALA A 1 482 ? -10.305 -15.336 -24.188 1 96.44 482 ALA A CA 1
ATOM 3727 C C . ALA A 1 482 ? -10.773 -16.672 -23.594 1 96.44 482 ALA A C 1
ATOM 3729 O O . ALA A 1 482 ? -11.672 -17.312 -24.141 1 96.44 482 ALA A O 1
ATOM 3730 N N . TRP A 1 483 ? -10.172 -17.078 -22.5 1 97.12 483 TRP A N 1
ATOM 3731 C CA . TRP A 1 483 ? -10.578 -18.328 -21.859 1 97.12 483 TRP A CA 1
ATOM 3732 C C . TRP A 1 483 ? -12 -18.234 -21.328 1 97.12 483 TRP A C 1
ATOM 3734 O O . TRP A 1 483 ? -12.773 -19.188 -21.422 1 97.12 483 TRP A O 1
ATOM 3744 N N . ASN A 1 484 ? -12.312 -17.078 -20.703 1 95.56 484 ASN A N 1
ATOM 3745 C CA . ASN A 1 484 ? -13.672 -16.891 -20.219 1 95.56 484 ASN A CA 1
ATOM 3746 C C . ASN A 1 484 ? -14.695 -17 -21.344 1 95.56 484 ASN A C 1
ATOM 3748 O O . ASN A 1 484 ? -15.727 -17.656 -21.188 1 95.56 484 ASN A O 1
ATOM 3752 N N . GLU A 1 485 ? -14.406 -16.453 -22.5 1 94.44 485 GLU A N 1
ATOM 3753 C CA . GLU A 1 485 ? -15.305 -16.516 -23.656 1 94.44 485 GLU A CA 1
ATOM 3754 C C . GLU A 1 485 ? -15.391 -17.922 -24.203 1 94.44 485 GLU A C 1
ATOM 3756 O O . GLU A 1 485 ? -16.469 -18.359 -24.656 1 94.44 485 GLU A O 1
ATOM 3761 N N . LEU A 1 486 ? -14.328 -18.562 -24.203 1 95.12 486 LEU A N 1
ATOM 3762 C CA . LEU A 1 486 ? -14.312 -19.938 -24.672 1 95.12 486 LEU A CA 1
ATOM 3763 C C . LEU A 1 486 ? -15.188 -20.828 -23.797 1 95.12 486 LEU A C 1
ATOM 3765 O O . LEU A 1 486 ? -15.914 -21.688 -24.297 1 95.12 486 LEU A O 1
ATOM 3769 N N . LEU A 1 487 ? -15.109 -20.625 -22.5 1 95.31 487 LEU A N 1
ATOM 3770 C CA . LEU A 1 487 ? -15.898 -21.422 -21.547 1 95.31 487 LEU A CA 1
ATOM 3771 C C . LEU A 1 487 ? -17.391 -21.109 -21.719 1 95.31 487 LEU A C 1
ATOM 3773 O O . LEU A 1 487 ? -18.219 -22.016 -21.609 1 95.31 487 LEU A O 1
ATOM 3777 N N . ILE A 1 488 ? -17.688 -19.859 -21.969 1 93.06 488 ILE A N 1
ATOM 3778 C CA . ILE A 1 488 ? -19.062 -19.453 -22.156 1 93.06 488 ILE A CA 1
ATOM 3779 C C . ILE A 1 488 ? -19.594 -20 -23.469 1 93.06 488 ILE A C 1
ATOM 3781 O O . ILE A 1 488 ? -20.688 -20.594 -23.516 1 93.06 488 ILE A O 1
ATOM 3785 N N . ALA A 1 489 ? -18.859 -19.844 -24.531 1 91.75 489 ALA A N 1
ATOM 3786 C CA . ALA A 1 489 ? -19.266 -20.266 -25.859 1 91.75 489 ALA A CA 1
ATOM 3787 C C . ALA A 1 489 ? -19.484 -21.781 -25.922 1 91.75 489 ALA A C 1
ATOM 3789 O O . ALA A 1 489 ? -20.391 -22.25 -26.609 1 91.75 489 ALA A O 1
ATOM 3790 N N . GLY A 1 490 ? -18.688 -22.5 -25.172 1 92.69 490 GLY A N 1
ATOM 3791 C CA . GLY A 1 490 ? -18.797 -23.953 -25.172 1 92.69 490 GLY A CA 1
ATOM 3792 C C . GLY A 1 490 ? -19.703 -24.484 -24.094 1 92.69 490 GLY A C 1
ATOM 3793 O O . GLY A 1 490 ? -19.891 -25.703 -23.969 1 92.69 490 GLY A O 1
ATOM 3794 N N . ASP A 1 491 ? -20.266 -23.625 -23.328 1 91.88 491 ASP A N 1
ATOM 3795 C CA . ASP A 1 491 ? -21.094 -24.016 -22.188 1 91.88 491 ASP A CA 1
ATOM 3796 C C . ASP A 1 491 ? -20.375 -25.031 -21.312 1 91.88 491 ASP A C 1
ATOM 3798 O O . ASP A 1 491 ? -20.953 -26.062 -20.953 1 91.88 491 ASP A O 1
ATOM 3802 N N . VAL A 1 492 ? -19.156 -24.75 -21.172 1 92.88 492 VAL A N 1
ATOM 3803 C CA . VAL A 1 492 ? -18.344 -25.656 -20.375 1 92.88 492 VAL A CA 1
ATOM 3804 C C . VAL A 1 492 ? -18.641 -25.469 -18.891 1 92.88 492 VAL A C 1
ATOM 3806 O O . VAL A 1 492 ? -18.641 -24.328 -18.391 1 92.88 492 VAL A O 1
ATOM 3809 N N . PHE A 1 493 ? -18.969 -26.516 -18.125 1 94.56 493 PHE A N 1
ATOM 3810 C CA . PHE A 1 493 ? -19.281 -26.578 -16.703 1 94.56 493 PHE A CA 1
ATOM 3811 C C . PHE A 1 493 ? -20.609 -25.891 -16.406 1 94.56 493 PHE A C 1
ATOM 3813 O O . PHE A 1 493 ? -20.781 -25.281 -15.359 1 94.56 493 PHE A O 1
ATOM 3820 N N . GLY A 1 494 ? -21.422 -25.734 -17.406 1 88.56 494 GLY A N 1
ATOM 3821 C CA . GLY A 1 494 ? -22.781 -25.266 -17.219 1 88.56 494 GLY A CA 1
ATOM 3822 C C . GLY A 1 494 ? -23 -23.844 -17.719 1 88.56 494 GLY A C 1
ATOM 3823 O O . GLY A 1 494 ? -22.031 -23.109 -17.938 1 88.56 494 GLY A O 1
ATOM 3824 N N . ASP A 1 495 ? -24.25 -23.531 -17.875 1 85.25 495 ASP A N 1
ATOM 3825 C CA . ASP A 1 495 ? -24.625 -22.172 -18.281 1 85.25 495 ASP A CA 1
ATOM 3826 C C . ASP A 1 495 ? -24.797 -21.266 -17.062 1 85.25 495 ASP A C 1
ATOM 3828 O O . ASP A 1 495 ? -25.75 -21.406 -16.297 1 85.25 495 ASP A O 1
ATOM 3832 N N . ILE A 1 496 ? -23.922 -20.438 -16.828 1 87.88 496 ILE A N 1
ATOM 3833 C CA . ILE A 1 496 ? -23.953 -19.516 -15.703 1 87.88 496 ILE A CA 1
ATOM 3834 C C . ILE A 1 496 ? -24.391 -18.125 -16.188 1 87.88 496 ILE A C 1
ATOM 3836 O O . ILE A 1 496 ? -23.688 -17.484 -16.953 1 87.88 496 ILE A O 1
ATOM 3840 N N . PRO A 1 497 ? -25.531 -17.719 -15.719 1 84.5 497 PRO A N 1
ATOM 3841 C CA . PRO A 1 497 ? -26.031 -16.422 -16.156 1 84.5 497 PRO A CA 1
ATOM 3842 C C . PRO A 1 497 ? -25.094 -15.273 -15.773 1 84.5 497 PRO A C 1
ATOM 3844 O O . PRO A 1 497 ? -24.406 -15.352 -14.758 1 84.5 497 PRO A O 1
ATOM 3847 N N . ASP A 1 498 ? -25.219 -14.289 -16.562 1 84.31 498 ASP A N 1
ATOM 3848 C CA . ASP A 1 498 ? -24.438 -13.086 -16.281 1 84.31 498 ASP A CA 1
ATOM 3849 C C . ASP A 1 498 ? -24.844 -12.461 -14.953 1 84.31 498 ASP A C 1
ATOM 3851 O O . ASP A 1 498 ? -26.016 -12.406 -14.617 1 84.31 498 ASP A O 1
ATOM 3855 N N . GLY A 1 499 ? -23.875 -12.062 -14.156 1 84.81 499 GLY A N 1
ATOM 3856 C CA . GLY A 1 499 ? -24.156 -11.398 -12.898 1 84.81 499 GLY A CA 1
ATOM 3857 C C . GLY A 1 499 ? -24.266 -12.352 -11.727 1 84.81 499 GLY A C 1
ATOM 3858 O O . GLY A 1 499 ? -24.422 -11.922 -10.578 1 84.81 499 GLY A O 1
ATOM 3859 N N . THR A 1 500 ? -24.156 -13.656 -12.055 1 88.62 500 THR A N 1
ATOM 3860 C CA . THR A 1 500 ? -24.188 -14.625 -10.961 1 88.62 500 THR A CA 1
ATOM 3861 C C . THR A 1 500 ? -22.969 -14.469 -10.062 1 88.62 500 THR A C 1
ATOM 3863 O O . THR A 1 500 ? -21.844 -14.383 -10.539 1 88.62 500 THR A O 1
ATOM 3866 N N . THR A 1 501 ? -23.219 -14.391 -8.734 1 91 501 THR A N 1
ATOM 3867 C CA . THR A 1 501 ? -22.141 -14.234 -7.766 1 91 501 THR A CA 1
ATOM 3868 C C . THR A 1 501 ? -21.875 -15.547 -7.031 1 91 501 THR A C 1
ATOM 3870 O O . THR A 1 501 ? -22.781 -16.375 -6.875 1 91 501 THR A O 1
ATOM 3873 N N . TYR A 1 502 ? -20.656 -15.766 -6.707 1 92.19 502 TYR A N 1
ATOM 3874 C CA . TYR A 1 502 ? -20.266 -16.953 -5.941 1 92.19 502 TYR A CA 1
ATOM 3875 C C . TYR A 1 502 ? -20.781 -16.859 -4.508 1 92.19 502 TYR A C 1
ATOM 3877 O O . TYR A 1 502 ? -20.625 -15.828 -3.852 1 92.19 502 TYR A O 1
ATOM 3885 N N . THR A 1 503 ? -21.406 -17.875 -4.004 1 85.5 503 THR A N 1
ATOM 3886 C CA . THR A 1 503 ? -22.062 -17.812 -2.703 1 85.5 503 THR A CA 1
ATOM 3887 C C . THR A 1 503 ? -21.297 -18.656 -1.675 1 85.5 503 THR A C 1
ATOM 3889 O O . THR A 1 503 ? -21.672 -18.688 -0.5 1 85.5 503 THR A O 1
ATOM 3892 N N . GLY A 1 504 ? -20.266 -19.344 -2.148 1 80.25 504 GLY A N 1
ATOM 3893 C CA . GLY A 1 504 ? -19.516 -20.109 -1.173 1 80.25 504 GLY A CA 1
ATOM 3894 C C . GLY A 1 504 ? -18.641 -19.25 -0.276 1 80.25 504 GLY A C 1
ATOM 3895 O O . GLY A 1 504 ? -18.359 -18.094 -0.596 1 80.25 504 GLY A O 1
ATOM 3896 N N . MET B 1 1 ? -20.891 5.672 25.469 1 53.94 1 MET B N 1
ATOM 3897 C CA . MET B 1 1 ? -20.109 4.449 25.656 1 53.94 1 MET B CA 1
ATOM 3898 C C . MET B 1 1 ? -19.844 3.77 24.312 1 53.94 1 MET B C 1
ATOM 3900 O O . MET B 1 1 ? -18.75 3.281 24.062 1 53.94 1 MET B O 1
ATOM 3904 N N . THR B 1 2 ? -20.766 4.137 23.344 1 75.44 2 THR B N 1
ATOM 3905 C CA . THR B 1 2 ? -20.719 3.422 22.078 1 75.44 2 THR B CA 1
ATOM 3906 C C . THR B 1 2 ? -19.703 4.066 21.125 1 75.44 2 THR B C 1
ATOM 3908 O O . THR B 1 2 ? -18.953 3.371 20.453 1 75.44 2 THR B O 1
ATOM 3911 N N . GLN B 1 3 ? -19.531 5.383 21.406 1 87 3 GLN B N 1
ATOM 3912 C CA . GLN B 1 3 ? -18.641 6.02 20.438 1 87 3 GLN B CA 1
ATOM 3913 C C . GLN B 1 3 ? -17.172 5.797 20.797 1 87 3 GLN B C 1
ATOM 3915 O O . GLN B 1 3 ? -16.312 5.785 19.938 1 87 3 GLN B O 1
ATOM 3920 N N . VAL B 1 4 ? -16.984 5.512 22.062 1 86.56 4 VAL B N 1
ATOM 3921 C CA . VAL B 1 4 ? -15.617 5.223 22.484 1 86.56 4 VAL B CA 1
ATOM 3922 C C . VAL B 1 4 ? -15.156 3.891 21.891 1 86.56 4 VAL B C 1
ATOM 3924 O O . VAL B 1 4 ? -14.008 3.752 21.469 1 86.56 4 VAL B O 1
ATOM 3927 N N . VAL B 1 5 ? -16.062 3.049 21.844 1 87.56 5 VAL B N 1
ATOM 3928 C CA . VAL B 1 5 ? -15.75 1.746 21.281 1 87.56 5 VAL B CA 1
ATOM 3929 C C . VAL B 1 5 ? -15.438 1.897 19.781 1 87.56 5 VAL B C 1
ATOM 3931 O O . VAL B 1 5 ? -14.508 1.27 19.266 1 87.56 5 VAL B O 1
ATOM 3934 N N . ASP B 1 6 ? -16.141 2.764 19.141 1 90.56 6 ASP B N 1
ATOM 3935 C CA . ASP B 1 6 ? -15.898 3.016 17.719 1 90.56 6 ASP B CA 1
ATOM 3936 C C . ASP B 1 6 ? -14.516 3.611 17.484 1 90.56 6 ASP B C 1
ATOM 3938 O O . ASP B 1 6 ? -13.805 3.211 16.562 1 90.56 6 ASP B O 1
ATOM 3942 N N . VAL B 1 7 ? -14.203 4.465 18.359 1 91.69 7 VAL B N 1
ATOM 3943 C CA . VAL B 1 7 ? -12.906 5.125 18.234 1 91.69 7 VAL B CA 1
ATOM 3944 C C . VAL B 1 7 ? -11.789 4.117 18.5 1 91.69 7 VAL B C 1
ATOM 3946 O O . VAL B 1 7 ? -10.789 4.102 17.781 1 91.69 7 VAL B O 1
ATOM 3949 N N . VAL B 1 8 ? -11.984 3.279 19.406 1 89.94 8 VAL B N 1
ATOM 3950 C CA . VAL B 1 8 ? -10.984 2.281 19.766 1 89.94 8 VAL B CA 1
ATOM 3951 C C . VAL B 1 8 ? -10.82 1.286 18.625 1 89.94 8 VAL B C 1
ATOM 3953 O O . VAL B 1 8 ? -9.695 0.897 18.281 1 89.94 8 VAL B O 1
ATOM 3956 N N . GLU B 1 9 ? -11.859 0.934 18.031 1 92.12 9 GLU B N 1
ATOM 3957 C CA . GLU B 1 9 ? -11.844 -0.048 16.953 1 92.12 9 GLU B CA 1
ATOM 3958 C C . GLU B 1 9 ? -11.117 0.499 15.727 1 92.12 9 GLU B C 1
ATOM 3960 O O . GLU B 1 9 ? -10.602 -0.268 14.914 1 92.12 9 GLU B O 1
ATOM 3965 N N . ALA B 1 10 ? -11.078 1.757 15.648 1 94.38 10 ALA B N 1
ATOM 3966 C CA . ALA B 1 10 ? -10.352 2.371 14.539 1 94.38 10 ALA B CA 1
ATOM 3967 C C . ALA B 1 10 ? -8.906 2.67 14.922 1 94.38 10 ALA B C 1
ATOM 3969 O O . ALA B 1 10 ? -7.996 2.516 14.109 1 94.38 10 ALA B O 1
ATOM 3970 N N . ALA B 1 11 ? -8.695 3 16.125 1 95.62 11 ALA B N 1
ATOM 3971 C CA . ALA B 1 11 ? -7.395 3.49 16.578 1 95.62 11 ALA B CA 1
ATOM 3972 C C . ALA B 1 11 ? -6.426 2.336 16.812 1 95.62 11 ALA B C 1
ATOM 3974 O O . ALA B 1 11 ? -5.23 2.451 16.531 1 95.62 11 ALA B O 1
ATOM 3975 N N . VAL B 1 12 ? -6.867 1.254 17.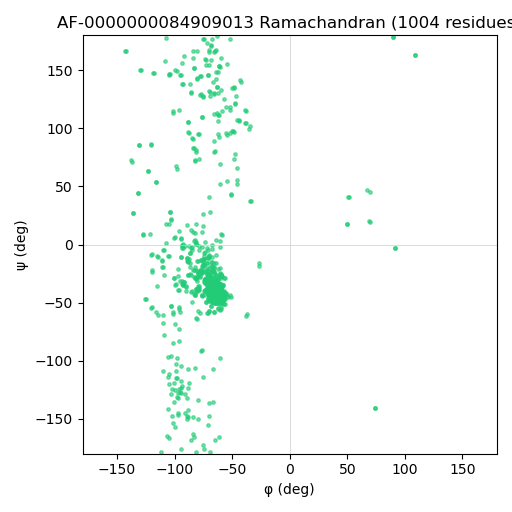344 1 96.19 12 VAL B N 1
ATOM 3976 C CA . VAL B 1 12 ? -6 0.141 17.719 1 96.19 12 VAL B CA 1
ATOM 3977 C C . VAL B 1 12 ? -5.34 -0.438 16.469 1 96.19 12 VAL B C 1
ATOM 3979 O O . VAL B 1 12 ? -4.129 -0.661 16.453 1 96.19 12 VAL B O 1
ATOM 3982 N N . PRO B 1 13 ? -6.086 -0.641 15.422 1 97.31 13 PRO B N 1
ATOM 3983 C CA . PRO B 1 13 ? -5.43 -1.11 14.195 1 97.31 13 PRO B CA 1
ATOM 3984 C C . PRO B 1 13 ? -4.367 -0.138 13.688 1 97.31 13 PRO B C 1
ATOM 3986 O O . PRO B 1 13 ? -3.326 -0.563 13.18 1 97.31 13 PRO B O 1
ATOM 3989 N N . LEU B 1 14 ? -4.613 1.121 13.773 1 97.31 14 LEU B N 1
ATOM 3990 C CA . LEU B 1 14 ? -3.641 2.115 13.336 1 97.31 14 LEU B CA 1
ATOM 3991 C C . LEU B 1 14 ? -2.365 2.031 14.172 1 97.31 14 LEU B C 1
ATOM 3993 O O . LEU B 1 14 ? -1.261 2.047 13.625 1 97.31 14 LEU B O 1
ATOM 3997 N N . LEU B 1 15 ? -2.551 1.94 15.445 1 97.69 15 LEU B N 1
ATOM 3998 C CA . LEU B 1 15 ? -1.399 1.776 16.328 1 97.69 15 LEU B CA 1
ATOM 3999 C C . LEU B 1 15 ? -0.682 0.461 16.047 1 97.69 15 LEU B C 1
ATOM 4001 O O . LEU B 1 15 ? 0.545 0.385 16.141 1 97.69 15 LEU B O 1
ATOM 4005 N N . GLY B 1 16 ? -1.479 -0.57 15.75 1 98.06 16 GLY B N 1
ATOM 4006 C CA . GLY B 1 16 ? -0.89 -1.846 15.375 1 98.06 16 GLY B CA 1
ATOM 4007 C C . GLY B 1 16 ? -0.031 -1.763 14.125 1 98.06 16 GLY B C 1
ATOM 4008 O O . GLY B 1 16 ? 1.04 -2.371 14.062 1 98.06 16 GLY B O 1
ATOM 4009 N N . LEU B 1 17 ? -0.497 -1.055 13.141 1 98.38 17 LEU B N 1
ATOM 4010 C CA . LEU B 1 17 ? 0.279 -0.849 11.922 1 98.38 17 LEU B CA 1
ATOM 4011 C C . LEU B 1 17 ? 1.594 -0.14 12.227 1 98.38 17 LEU B C 1
ATOM 4013 O O . LEU B 1 17 ? 2.646 -0.524 11.711 1 98.38 17 LEU B O 1
ATOM 4017 N N . MET B 1 18 ? 1.534 0.882 13.07 1 97.81 18 MET B N 1
ATOM 4018 C CA . MET B 1 18 ? 2.732 1.624 13.453 1 97.81 18 MET B CA 1
ATOM 4019 C C . MET B 1 18 ? 3.705 0.73 14.211 1 97.81 18 MET B C 1
ATOM 4021 O O . MET B 1 18 ? 4.914 0.768 13.961 1 97.81 18 MET B O 1
ATOM 4025 N N . LEU B 1 19 ? 3.146 -0.047 15.094 1 98.19 19 LEU B N 1
ATOM 4026 C CA . LEU B 1 19 ? 3.986 -0.959 15.867 1 98.19 19 LEU B CA 1
ATOM 4027 C C . LEU B 1 19 ? 4.672 -1.971 14.953 1 98.19 19 LEU B C 1
ATOM 4029 O O . LEU B 1 19 ? 5.844 -2.299 15.148 1 98.19 19 LEU B O 1
ATOM 4033 N N . THR B 1 20 ? 3.961 -2.479 13.992 1 98.25 20 THR B N 1
ATOM 4034 C CA . THR B 1 20 ? 4.539 -3.416 13.031 1 98.25 20 THR B CA 1
ATOM 4035 C C . THR B 1 20 ? 5.684 -2.766 12.258 1 98.25 20 THR B C 1
ATOM 4037 O O . THR B 1 20 ? 6.742 -3.369 12.086 1 98.25 20 THR B O 1
ATOM 4040 N N . GLY B 1 21 ? 5.426 -1.521 11.797 1 98 21 GLY B N 1
ATOM 4041 C CA . GLY B 1 21 ? 6.5 -0.798 11.141 1 98 21 GLY B CA 1
ATOM 4042 C C . GLY B 1 21 ? 7.73 -0.627 12.016 1 98 21 GLY B C 1
ATOM 4043 O O . GLY B 1 21 ? 8.859 -0.835 11.555 1 98 21 GLY B O 1
ATOM 4044 N N . TYR B 1 22 ? 7.5 -0.286 13.25 1 97.81 22 TYR B N 1
ATOM 4045 C CA . TYR B 1 22 ? 8.586 -0.112 14.203 1 97.81 22 TYR B CA 1
ATOM 4046 C C . TYR B 1 22 ? 9.359 -1.412 14.391 1 97.81 22 TYR B C 1
ATOM 4048 O O . TYR B 1 22 ? 10.594 -1.417 14.367 1 97.81 22 TYR B O 1
ATOM 4056 N N . CYS B 1 23 ? 8.68 -2.527 14.516 1 97.56 23 CYS B N 1
ATOM 4057 C CA . CYS B 1 23 ? 9.305 -3.824 14.75 1 97.56 23 CYS B CA 1
ATOM 4058 C C . CYS B 1 23 ? 10.109 -4.277 13.539 1 97.56 23 CYS B C 1
ATOM 4060 O O . CYS B 1 23 ? 11.227 -4.785 13.688 1 97.56 23 CYS B O 1
ATOM 4062 N N . PHE B 1 24 ? 9.609 -4.086 12.422 1 96.88 24 PHE B N 1
ATOM 4063 C CA . PHE B 1 24 ? 10.328 -4.516 11.227 1 96.88 24 PHE B CA 1
ATOM 4064 C C . PHE B 1 24 ? 11.562 -3.652 11 1 96.88 24 PHE B C 1
ATOM 4066 O O . PHE B 1 24 ? 12.602 -4.145 10.547 1 96.88 24 PHE B O 1
ATOM 4073 N N . ALA B 1 25 ? 11.422 -2.377 11.289 1 96.06 25 ALA B N 1
ATOM 4074 C CA . ALA B 1 25 ? 12.586 -1.502 11.164 1 96.06 25 ALA B CA 1
ATOM 4075 C C . ALA B 1 25 ? 13.656 -1.868 12.18 1 96.06 25 ALA B C 1
ATOM 4077 O O . ALA B 1 25 ? 14.852 -1.731 11.906 1 96.06 25 ALA B O 1
ATOM 4078 N N . ARG B 1 26 ? 13.25 -2.328 13.32 1 95.38 26 ARG B N 1
ATOM 4079 C CA . ARG B 1 26 ? 14.18 -2.617 14.406 1 95.38 26 ARG B CA 1
ATOM 4080 C C . ARG B 1 26 ? 14.773 -4.016 14.266 1 95.38 26 ARG B C 1
ATOM 4082 O O . ARG B 1 26 ? 15.984 -4.203 14.43 1 95.38 26 ARG B O 1
ATOM 4089 N N . PHE B 1 27 ? 13.969 -4.961 13.883 1 94.69 27 PHE B N 1
ATOM 4090 C CA . PHE B 1 27 ? 14.391 -6.355 13.984 1 94.69 27 PHE B CA 1
ATOM 4091 C C . PHE B 1 27 ? 14.609 -6.957 12.602 1 94.69 27 PHE B C 1
ATOM 4093 O O . PHE B 1 27 ? 15.227 -8.016 12.477 1 94.69 27 PHE B O 1
ATOM 4100 N N . ARG B 1 28 ? 14.07 -6.383 11.586 1 92.94 28 ARG B N 1
ATOM 4101 C CA . ARG B 1 28 ? 14.203 -6.91 10.227 1 92.94 28 ARG B CA 1
ATOM 4102 C C . ARG B 1 28 ? 14.805 -5.863 9.289 1 92.94 28 ARG B C 1
ATOM 4104 O O . ARG B 1 28 ? 14.266 -5.605 8.211 1 92.94 28 ARG B O 1
ATOM 4111 N N . ARG B 1 29 ? 15.977 -5.488 9.562 1 90.56 29 ARG B N 1
ATOM 4112 C CA . ARG B 1 29 ? 16.656 -4.41 8.836 1 90.56 29 ARG B CA 1
ATOM 4113 C C . ARG B 1 29 ? 17.062 -4.859 7.441 1 90.56 29 ARG B C 1
ATOM 4115 O O . ARG B 1 29 ? 17.219 -4.031 6.539 1 90.56 29 ARG B O 1
ATOM 4122 N N . LYS B 1 30 ? 17.188 -6.117 7.297 1 89.38 30 LYS B N 1
ATOM 4123 C CA . LYS B 1 30 ? 17.562 -6.629 5.98 1 89.38 30 LYS B CA 1
ATOM 4124 C C . LYS B 1 30 ? 16.406 -6.488 4.992 1 89.38 30 LYS B C 1
ATOM 4126 O O . LYS B 1 30 ? 16.625 -6.16 3.824 1 89.38 30 LYS B O 1
ATOM 4131 N N . ALA B 1 31 ? 15.242 -6.684 5.5 1 90.75 31 ALA B N 1
ATOM 4132 C CA . ALA B 1 31 ? 14.055 -6.566 4.66 1 90.75 31 ALA B CA 1
ATOM 4133 C C . ALA B 1 31 ? 13.664 -5.105 4.465 1 90.75 31 ALA B C 1
ATOM 4135 O O . ALA B 1 31 ? 13.203 -4.715 3.389 1 90.75 31 ALA B O 1
ATOM 4136 N N . PHE B 1 32 ? 13.836 -4.359 5.52 1 94.44 32 PHE B N 1
ATOM 4137 C CA . PHE B 1 32 ? 13.461 -2.951 5.473 1 94.44 32 PHE B CA 1
ATOM 4138 C C . PHE B 1 32 ? 14.586 -2.074 6.004 1 94.44 32 PHE B C 1
ATOM 4140 O O . PHE B 1 32 ? 14.539 -1.626 7.152 1 94.44 32 PHE B O 1
ATOM 4147 N N . PRO B 1 33 ? 15.492 -1.748 5.125 1 91.75 33 PRO B N 1
ATOM 4148 C CA . PRO B 1 33 ? 16.562 -0.822 5.52 1 91.75 33 PRO B CA 1
ATOM 4149 C C . PRO B 1 33 ? 16.047 0.595 5.766 1 91.75 33 PRO B C 1
ATOM 4151 O O . PRO B 1 33 ? 14.891 0.9 5.457 1 91.75 33 PRO B O 1
ATOM 4154 N N . PRO B 1 34 ? 16.859 1.435 6.289 1 88.5 34 PRO B N 1
ATOM 4155 C CA . PRO B 1 34 ? 16.438 2.783 6.668 1 88.5 34 PRO B CA 1
ATOM 4156 C C . PRO B 1 34 ? 15.898 3.59 5.484 1 88.5 34 PRO B C 1
ATOM 4158 O O . PRO B 1 34 ? 15.031 4.449 5.656 1 88.5 34 PRO B O 1
ATOM 4161 N N . GLN B 1 35 ? 16.344 3.289 4.312 1 89.31 35 GLN B N 1
ATOM 4162 C CA . GLN B 1 35 ? 15.898 4.004 3.123 1 89.31 35 GLN B CA 1
ATOM 4163 C C . GLN B 1 35 ? 14.445 3.66 2.785 1 89.31 35 GLN B C 1
ATOM 4165 O O . GLN B 1 35 ? 13.812 4.344 1.984 1 89.31 35 GLN B O 1
ATOM 4170 N N . SER B 1 36 ? 13.953 2.631 3.467 1 93.38 36 SER B N 1
ATOM 4171 C CA . SER B 1 36 ? 12.586 2.182 3.193 1 93.38 36 SER B CA 1
ATOM 4172 C C . SER B 1 36 ? 11.57 3.248 3.572 1 93.38 36 SER B C 1
ATOM 4174 O O . SER B 1 36 ? 10.508 3.354 2.947 1 93.38 36 SER B O 1
ATOM 4176 N N . VAL B 1 37 ? 11.891 4.055 4.598 1 93.12 37 VAL B N 1
ATOM 4177 C CA . VAL B 1 37 ? 10.977 5.094 5.059 1 93.12 37 VAL B CA 1
ATOM 4178 C C . VAL B 1 37 ? 10.742 6.109 3.939 1 93.12 37 VAL B C 1
ATOM 4180 O O . VAL B 1 37 ? 9.602 6.465 3.645 1 93.12 37 VAL B O 1
ATOM 4183 N N . PHE B 1 38 ? 11.797 6.449 3.324 1 90.81 38 PHE B N 1
ATOM 4184 C CA . PHE B 1 38 ? 11.719 7.414 2.234 1 90.81 38 PHE B CA 1
ATOM 4185 C C . PHE B 1 38 ? 10.914 6.848 1.068 1 90.81 38 PHE B C 1
ATOM 4187 O O . PHE B 1 38 ? 10.062 7.535 0.506 1 90.81 38 PHE B O 1
ATOM 4194 N N . LEU B 1 39 ? 11.18 5.695 0.75 1 93.69 39 LEU B N 1
ATOM 4195 C CA . LEU B 1 39 ? 10.547 5.074 -0.408 1 93.69 39 LEU B CA 1
ATOM 4196 C C . LEU B 1 39 ? 9.055 4.883 -0.17 1 93.69 39 LEU B C 1
ATOM 4198 O O . LEU B 1 39 ? 8.234 5.18 -1.045 1 93.69 39 LEU B O 1
ATOM 4202 N N . LEU B 1 40 ? 8.688 4.363 0.974 1 96 40 LEU B N 1
ATOM 4203 C CA . LEU B 1 40 ? 7.281 4.152 1.304 1 96 40 LEU B CA 1
ATOM 4204 C C . LEU B 1 40 ? 6.539 5.48 1.387 1 96 40 LEU B C 1
ATOM 4206 O O . LEU B 1 40 ? 5.395 5.586 0.937 1 96 40 LEU B O 1
ATOM 4210 N N . ASN B 1 41 ? 7.184 6.438 1.939 1 93.81 41 ASN B N 1
ATOM 4211 C CA . ASN B 1 41 ? 6.59 7.77 2.004 1 93.81 41 ASN B CA 1
ATOM 4212 C C . ASN B 1 41 ? 6.395 8.367 0.612 1 93.81 41 ASN B C 1
ATOM 4214 O O . ASN B 1 41 ? 5.398 9.047 0.356 1 93.81 41 ASN B O 1
ATOM 4218 N N . SER B 1 42 ? 7.375 8.141 -0.242 1 94.62 42 SER B N 1
ATOM 4219 C CA . SER B 1 42 ? 7.254 8.609 -1.618 1 94.62 42 SER B CA 1
ATOM 4220 C C . SER B 1 42 ? 6.062 7.969 -2.32 1 94.62 42 SER B C 1
ATOM 4222 O O . SER B 1 42 ? 5.344 8.633 -3.064 1 94.62 42 SER B O 1
ATOM 4224 N N . PHE B 1 43 ? 5.895 6.719 -2.082 1 97.38 43 PHE B N 1
ATOM 4225 C CA . PHE B 1 43 ? 4.762 6.008 -2.666 1 97.38 43 PHE B CA 1
ATOM 4226 C C . PHE B 1 43 ? 3.445 6.629 -2.221 1 97.38 43 PHE B C 1
ATOM 4228 O O . PHE B 1 43 ? 2.549 6.852 -3.039 1 97.38 43 PHE B O 1
ATOM 4235 N N . VAL B 1 44 ? 3.314 6.957 -0.969 1 96.75 44 VAL B N 1
ATOM 4236 C CA . VAL B 1 44 ? 2.09 7.512 -0.401 1 96.75 44 VAL B CA 1
ATOM 4237 C C . VAL B 1 44 ? 1.879 8.93 -0.914 1 96.75 44 VAL B C 1
ATOM 4239 O O . VAL B 1 44 ? 0.777 9.289 -1.34 1 96.75 44 VAL B O 1
ATOM 4242 N N . PHE B 1 45 ? 2.902 9.695 -0.954 1 94.69 45 PHE B N 1
ATOM 4243 C CA . PHE B 1 45 ? 2.801 11.117 -1.252 1 94.69 45 PHE B CA 1
ATOM 4244 C C . PHE B 1 45 ? 2.652 11.352 -2.752 1 94.69 45 PHE B C 1
ATOM 4246 O O . PHE B 1 45 ? 1.972 12.281 -3.178 1 94.69 45 PHE B O 1
ATOM 4253 N N . LEU B 1 46 ? 3.289 10.578 -3.533 1 96.31 46 LEU B N 1
ATOM 4254 C CA . LEU B 1 46 ? 3.307 10.82 -4.973 1 96.31 46 LEU B CA 1
ATOM 4255 C C . LEU B 1 46 ? 2.125 10.141 -5.652 1 96.31 46 LEU B C 1
ATOM 4257 O O . LEU B 1 46 ? 1.661 10.594 -6.699 1 96.31 46 LEU B O 1
ATOM 4261 N N . LEU B 1 47 ? 1.652 9.055 -5 1 97.81 47 LEU B N 1
ATOM 4262 C CA . LEU B 1 47 ? 0.632 8.289 -5.703 1 97.81 47 LEU B CA 1
ATOM 4263 C C . LEU B 1 47 ? -0.623 8.141 -4.848 1 97.81 47 LEU B C 1
ATOM 4265 O O . LEU B 1 47 ? -1.734 8.375 -5.324 1 97.81 47 LEU B O 1
ATOM 4269 N N . GLY B 1 48 ? -0.504 7.781 -3.6 1 97.88 48 GLY B N 1
ATOM 4270 C CA . GLY B 1 48 ? -1.634 7.484 -2.732 1 97.88 48 GLY B CA 1
ATOM 4271 C C . GLY B 1 48 ? -2.504 8.695 -2.449 1 97.88 48 GLY B C 1
ATOM 4272 O O . GLY B 1 48 ? -3.674 8.727 -2.838 1 97.88 48 GLY B O 1
ATOM 4273 N N . ILE B 1 49 ? -1.909 9.719 -1.894 1 96.94 49 ILE B N 1
ATOM 4274 C CA . ILE B 1 49 ? -2.65 10.883 -1.412 1 96.94 49 ILE B CA 1
ATOM 4275 C C . ILE B 1 49 ? -3.281 11.617 -2.592 1 96.94 49 ILE B C 1
ATOM 4277 O O . ILE B 1 49 ? -4.473 11.938 -2.57 1 96.94 49 ILE B O 1
ATOM 4281 N N . PRO B 1 50 ? -2.576 11.875 -3.695 1 97.25 50 PRO B N 1
ATOM 4282 C CA . PRO B 1 50 ? -3.213 12.547 -4.828 1 97.25 50 PRO B CA 1
ATOM 4283 C C . PRO B 1 50 ? -4.406 11.773 -5.383 1 97.25 50 PRO B C 1
ATOM 4285 O O . PRO B 1 50 ? -5.398 12.375 -5.797 1 97.25 50 PRO B O 1
ATOM 4288 N N . SER B 1 51 ? -4.266 10.484 -5.402 1 98.06 51 SER B N 1
ATOM 4289 C CA . SER B 1 51 ? -5.375 9.664 -5.891 1 98.06 51 SER B CA 1
ATOM 4290 C C . SER B 1 51 ? -6.578 9.758 -4.957 1 98.06 51 SER B C 1
ATOM 4292 O O . SER B 1 51 ? -7.719 9.836 -5.418 1 98.06 51 SER B O 1
ATOM 4294 N N . LEU B 1 52 ? -6.301 9.766 -3.711 1 97.25 52 LEU B N 1
ATOM 4295 C CA . LEU B 1 52 ? -7.348 9.812 -2.697 1 97.25 52 LEU B CA 1
ATOM 4296 C C . LEU B 1 52 ? -8.117 11.125 -2.766 1 97.25 52 LEU B C 1
ATOM 4298 O O . LEU B 1 52 ? -9.344 11.133 -2.799 1 97.25 52 LEU B O 1
ATOM 4302 N N . VAL B 1 53 ? -7.414 12.211 -2.805 1 96.56 53 VAL B N 1
ATOM 4303 C CA . VAL B 1 53 ? -8.055 13.523 -2.805 1 96.56 53 VAL B CA 1
ATOM 4304 C C . VAL B 1 53 ? -8.734 13.766 -4.152 1 96.56 53 VAL B C 1
ATOM 4306 O O . VAL B 1 53 ? -9.805 14.367 -4.215 1 96.56 53 VAL B O 1
ATOM 4309 N N . PHE B 1 54 ? -8.102 13.336 -5.219 1 96.5 54 PHE B N 1
ATOM 4310 C CA . PHE B 1 54 ? -8.711 13.438 -6.539 1 96.5 54 PHE B CA 1
ATOM 4311 C C . PHE B 1 54 ? -10.062 12.727 -6.566 1 96.5 54 PHE B C 1
ATOM 4313 O O . PHE B 1 54 ? -11.055 13.305 -7 1 96.5 54 PHE B O 1
ATOM 4320 N N . LYS B 1 55 ? -10.078 11.516 -6.117 1 94.75 55 LYS B N 1
ATOM 4321 C CA . LYS B 1 55 ? -11.305 10.727 -6.148 1 94.75 55 LYS B CA 1
ATOM 4322 C C . LYS B 1 55 ? -12.398 11.375 -5.305 1 94.75 55 LYS B C 1
ATOM 4324 O O . LYS B 1 55 ? -13.555 11.453 -5.727 1 94.75 55 LYS B O 1
ATOM 4329 N N . ALA B 1 56 ? -12.039 11.828 -4.141 1 92.81 56 ALA B N 1
ATOM 4330 C CA . ALA B 1 56 ? -13.008 12.406 -3.211 1 92.81 56 ALA B CA 1
ATOM 4331 C C . ALA B 1 56 ? -13.672 13.648 -3.807 1 92.81 56 ALA B C 1
ATOM 4333 O O . ALA B 1 56 ? -14.867 13.883 -3.598 1 92.81 56 ALA B O 1
ATOM 4334 N N . LEU B 1 57 ? -12.953 14.383 -4.57 1 92.62 57 LEU B N 1
ATOM 4335 C CA . LEU B 1 57 ? -13.469 15.633 -5.129 1 92.62 57 LEU B CA 1
ATOM 4336 C C . LEU B 1 57 ? -14.148 15.383 -6.473 1 92.62 57 LEU B C 1
ATOM 4338 O O . LEU B 1 57 ? -15.172 16 -6.777 1 92.62 57 LEU B O 1
ATOM 4342 N N . ALA B 1 58 ? -13.586 14.453 -7.227 1 90.81 58 ALA B N 1
ATOM 4343 C CA . ALA B 1 58 ? -14.078 14.203 -8.578 1 90.81 58 ALA B CA 1
ATOM 4344 C C . ALA B 1 58 ? -15.461 13.562 -8.547 1 90.81 58 ALA B C 1
ATOM 4346 O O . ALA B 1 58 ? -16.25 13.727 -9.484 1 90.81 58 ALA B O 1
ATOM 4347 N N . THR B 1 59 ? -15.742 12.883 -7.508 1 85.19 59 THR B N 1
ATOM 4348 C CA . THR B 1 59 ? -17.016 12.156 -7.43 1 85.19 59 THR B CA 1
ATOM 4349 C C . THR B 1 59 ? -18.078 13 -6.727 1 85.19 59 THR B C 1
ATOM 4351 O O . THR B 1 59 ? -19.172 12.523 -6.469 1 85.19 59 THR B O 1
ATOM 4354 N N . LYS B 1 60 ? -17.734 14.266 -6.402 1 85 60 LYS B N 1
ATOM 4355 C CA . LYS B 1 60 ? -18.672 15.117 -5.672 1 85 60 LYS B CA 1
ATOM 4356 C C . LYS B 1 60 ? -19.047 16.344 -6.484 1 85 60 LYS B C 1
ATOM 4358 O O . LYS B 1 60 ? -18.219 16.875 -7.234 1 85 60 LYS B O 1
ATOM 4363 N N . ASP B 1 61 ? -20.297 16.688 -6.188 1 81.5 61 ASP B N 1
ATOM 4364 C CA . ASP B 1 61 ? -20.781 17.953 -6.754 1 81.5 61 ASP B CA 1
ATOM 4365 C C . ASP B 1 61 ? -20.234 19.141 -5.969 1 81.5 61 ASP B C 1
ATOM 4367 O O . ASP B 1 61 ? -20.406 19.234 -4.754 1 81.5 61 ASP B O 1
ATOM 4371 N N . LEU B 1 62 ? -19.672 20.062 -6.66 1 82.38 62 LEU B N 1
ATOM 4372 C CA . LEU B 1 62 ? -19.016 21.203 -6.031 1 82.38 62 LEU B CA 1
ATOM 4373 C C . LEU B 1 62 ? -20.016 22.047 -5.27 1 82.38 62 LEU B C 1
ATOM 4375 O O . LEU B 1 62 ? -19.672 22.688 -4.273 1 82.38 62 LEU B O 1
ATOM 4379 N N . ASP B 1 63 ? -21.203 22.016 -5.668 1 80.12 63 ASP B N 1
ATOM 4380 C CA . ASP B 1 63 ? -22.234 22.828 -5.031 1 80.12 63 ASP B CA 1
ATOM 4381 C C . ASP B 1 63 ? -22.641 22.234 -3.684 1 80.12 63 ASP B C 1
ATOM 4383 O O . ASP B 1 63 ? -23.172 22.953 -2.822 1 80.12 63 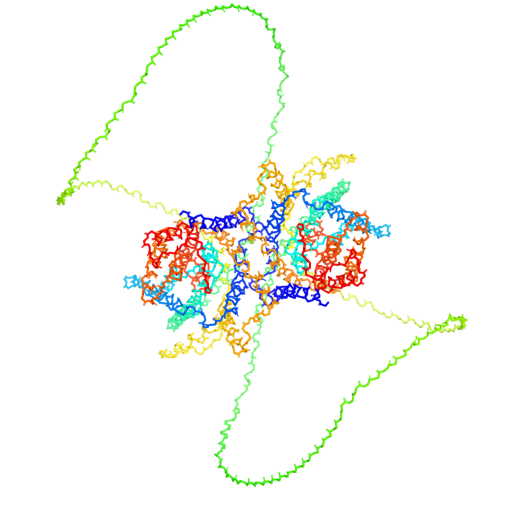ASP B O 1
ATOM 4387 N N . LYS B 1 64 ? -22.297 21.031 -3.543 1 82.62 64 LYS B N 1
ATOM 4388 C CA . LYS B 1 64 ? -22.719 20.359 -2.314 1 82.62 64 LYS B CA 1
ATOM 4389 C C . LYS B 1 64 ? -21.578 20.312 -1.301 1 82.62 64 LYS B C 1
ATOM 4391 O O . LYS B 1 64 ? -21.734 19.766 -0.21 1 82.62 64 LYS B O 1
ATOM 4396 N N . LEU B 1 65 ? -20.578 20.969 -1.721 1 87.31 65 LEU B N 1
ATOM 4397 C CA . LEU B 1 65 ? -19.453 21.016 -0.792 1 87.31 65 LEU B CA 1
ATOM 4398 C C . LEU B 1 65 ? -19.719 22.016 0.335 1 87.31 65 LEU B C 1
ATOM 4400 O O . LEU B 1 65 ? -20.328 23.062 0.111 1 87.31 65 LEU B O 1
ATOM 4404 N N . SER B 1 66 ? -19.266 21.719 1.508 1 92.44 66 SER B N 1
ATOM 4405 C CA . SER B 1 66 ? -19.406 22.609 2.652 1 92.44 66 SER B CA 1
ATOM 4406 C C . SER B 1 66 ? -18.375 23.734 2.617 1 92.44 66 SER B C 1
ATOM 4408 O O . SER B 1 66 ? -17.312 23.609 3.221 1 92.44 66 SER B O 1
ATOM 4410 N N . TRP B 1 67 ? -18.719 24.859 2.096 1 91.38 67 TRP B N 1
ATOM 4411 C CA . TRP B 1 67 ? -17.812 25.984 1.943 1 91.38 67 TRP B CA 1
ATOM 4412 C C . TRP B 1 67 ? -17.5 26.609 3.295 1 91.38 67 TRP B C 1
ATOM 4414 O O . TRP B 1 67 ? -16.406 27.156 3.494 1 91.38 67 TRP B O 1
ATOM 4424 N N . ARG B 1 68 ? -18.406 26.531 4.156 1 95 68 ARG B N 1
ATOM 4425 C CA . ARG B 1 68 ? -18.172 27.047 5.5 1 95 68 ARG B CA 1
ATOM 4426 C C . ARG B 1 68 ? -17.094 26.234 6.219 1 95 68 ARG B C 1
ATOM 4428 O O . ARG B 1 68 ? -16.312 26.797 7.004 1 95 68 ARG B O 1
ATOM 4435 N N . PHE B 1 69 ? -17.125 24.984 5.922 1 96.88 69 PHE B N 1
ATOM 4436 C CA . PHE B 1 69 ? -16.109 24.125 6.508 1 96.88 69 PHE B CA 1
ATOM 4437 C C . PHE B 1 69 ? -14.719 24.516 6.023 1 96.88 69 PHE B C 1
ATOM 4439 O O . PHE B 1 69 ? -13.781 24.625 6.824 1 96.88 69 PHE B O 1
ATOM 4446 N N . ILE B 1 70 ? -14.555 24.797 4.746 1 95.38 70 ILE B N 1
ATOM 4447 C CA . ILE B 1 70 ? -13.289 25.203 4.16 1 95.38 70 ILE B CA 1
ATOM 4448 C C . ILE B 1 70 ? -12.859 26.547 4.754 1 95.38 70 ILE B C 1
ATOM 4450 O O . ILE B 1 70 ? -11.703 26.719 5.156 1 95.38 70 ILE B O 1
ATOM 4454 N N . LEU B 1 71 ? -13.766 27.422 4.816 1 95.75 71 LEU B N 1
ATOM 4455 C CA . LEU B 1 71 ? -13.484 28.75 5.371 1 95.75 71 LEU B CA 1
ATOM 4456 C C . LEU B 1 71 ? -13.055 28.641 6.832 1 95.75 71 LEU B C 1
ATOM 4458 O O . LEU B 1 71 ? -12.148 29.344 7.27 1 95.75 71 LEU B O 1
ATOM 4462 N N . GLY B 1 72 ? -13.758 27.781 7.527 1 97.19 72 GLY B N 1
ATOM 4463 C CA . GLY B 1 72 ? -13.391 27.562 8.922 1 97.19 72 GLY B CA 1
ATOM 4464 C C . GLY B 1 72 ? -11.969 27.078 9.094 1 97.19 72 GLY B C 1
ATOM 4465 O O . GLY B 1 72 ? -11.234 27.578 9.945 1 97.19 72 GLY B O 1
ATOM 4466 N N . TYR B 1 73 ? -11.594 26.188 8.312 1 97 73 TYR B N 1
ATOM 4467 C CA . TYR B 1 73 ? -10.25 25.641 8.438 1 97 73 TYR B CA 1
ATOM 4468 C C . TYR B 1 73 ? -9.203 26.625 7.945 1 97 73 TYR B C 1
ATOM 4470 O O . TYR B 1 73 ? -8.086 26.672 8.461 1 97 73 TYR B O 1
ATOM 4478 N N . MET B 1 74 ? -9.531 27.438 6.934 1 96.56 74 MET B N 1
ATOM 4479 C CA . MET B 1 74 ? -8.617 28.5 6.508 1 96.56 74 MET B CA 1
ATOM 4480 C C . MET B 1 74 ? -8.414 29.516 7.625 1 96.56 74 MET B C 1
ATOM 4482 O O . MET B 1 74 ? -7.285 29.938 7.883 1 96.56 74 MET B O 1
ATOM 4486 N N . LEU B 1 75 ? -9.5 29.844 8.227 1 97.38 75 LEU B N 1
ATOM 4487 C CA . LEU B 1 75 ? -9.43 30.797 9.336 1 97.38 75 LEU B CA 1
ATOM 4488 C C . LEU B 1 75 ? -8.641 30.203 10.5 1 97.38 75 LEU B C 1
ATOM 4490 O O . LEU B 1 75 ? -7.832 30.906 11.125 1 97.38 75 LEU B O 1
ATOM 4494 N N . LEU B 1 76 ? -8.914 28.953 10.789 1 97.62 76 LEU B N 1
ATOM 4495 C CA . LEU B 1 76 ? -8.211 28.281 11.867 1 97.62 76 LEU B CA 1
ATOM 4496 C C . LEU B 1 76 ? -6.703 28.312 11.641 1 97.62 76 LEU B C 1
ATOM 4498 O O . LEU B 1 76 ? -5.938 28.656 12.547 1 97.62 76 LEU B O 1
ATOM 4502 N N . ARG B 1 77 ? -6.273 28.016 10.445 1 95.5 77 ARG B N 1
ATOM 4503 C CA . ARG B 1 77 ? -4.855 27.969 10.109 1 95.5 77 ARG B CA 1
ATOM 4504 C C . ARG B 1 77 ? -4.25 29.375 10.125 1 95.5 77 ARG B C 1
ATOM 4506 O O . ARG B 1 77 ? -3.096 29.547 10.516 1 95.5 77 ARG B O 1
ATOM 4513 N N . THR B 1 78 ? -5.004 30.344 9.711 1 95.69 78 THR B N 1
ATOM 4514 C CA . THR B 1 78 ? -4.523 31.719 9.703 1 95.69 78 THR B CA 1
ATOM 4515 C C . THR B 1 78 ? -4.344 32.25 11.125 1 95.69 78 THR B C 1
ATOM 4517 O O . THR B 1 78 ? -3.285 32.781 11.461 1 95.69 78 THR B O 1
ATOM 4520 N N . VAL B 1 79 ? -5.348 32.031 11.906 1 96.38 79 VAL B N 1
ATOM 4521 C CA . VAL B 1 79 ? -5.309 32.562 13.266 1 96.38 79 VAL B CA 1
ATOM 4522 C C . VAL B 1 79 ? -4.223 31.844 14.07 1 96.38 79 VAL B C 1
ATOM 4524 O O . VAL B 1 79 ? -3.418 32.469 14.75 1 96.38 79 VAL B O 1
ATOM 4527 N N . PHE B 1 80 ? -4.219 30.547 13.938 1 94.5 80 PHE B N 1
ATOM 4528 C CA . PHE B 1 80 ? -3.215 29.812 14.695 1 94.5 80 PHE B CA 1
ATOM 4529 C C . PHE B 1 80 ? -1.819 30.078 14.148 1 94.5 80 PHE B C 1
ATOM 4531 O O . PHE B 1 80 ? -0.843 30.094 14.898 1 94.5 80 PHE B O 1
ATOM 4538 N N . GLY B 1 81 ? -1.707 30.234 12.867 1 92.06 81 GLY B N 1
ATOM 4539 C CA . GLY B 1 81 ? -0.442 30.625 12.273 1 92.06 81 GLY B CA 1
ATOM 4540 C C . GLY B 1 81 ? 0.074 31.953 12.797 1 92.06 81 GLY B C 1
ATOM 4541 O O . GLY B 1 81 ? 1.26 32.094 13.102 1 92.06 81 GLY B O 1
ATOM 4542 N N . LEU B 1 82 ? -0.782 32.906 12.953 1 93.31 82 LEU B N 1
ATOM 4543 C CA . LEU B 1 82 ? -0.408 34.188 13.492 1 93.31 82 LEU B CA 1
ATOM 4544 C C . LEU B 1 82 ? -0.035 34.094 14.969 1 93.31 82 LEU B C 1
ATOM 4546 O O . LEU B 1 82 ? 0.896 34.75 15.43 1 93.31 82 LEU B O 1
ATOM 4550 N N . LEU B 1 83 ? -0.763 33.25 15.641 1 92.94 83 LEU B N 1
ATOM 4551 C CA . LEU B 1 83 ? -0.459 33.031 17.047 1 92.94 83 LEU B CA 1
ATOM 4552 C C . LEU B 1 83 ? 0.923 32.406 17.219 1 92.94 83 LEU B C 1
ATOM 4554 O O . LEU B 1 83 ? 1.612 32.656 18.203 1 92.94 83 LEU B O 1
ATOM 4558 N N . SER B 1 84 ? 1.292 31.578 16.281 1 89.44 84 SER B N 1
ATOM 4559 C CA . SER B 1 84 ? 2.594 30.906 16.344 1 89.44 84 SER B CA 1
ATOM 4560 C C . SER B 1 84 ? 3.729 31.922 16.156 1 89.44 84 SER B C 1
ATOM 4562 O O . SER B 1 84 ? 4.883 31.625 16.484 1 89.44 84 SER B O 1
ATOM 4564 N N . ALA B 1 85 ? 3.453 33.125 15.688 1 91.56 85 ALA B N 1
ATOM 4565 C CA . ALA B 1 85 ? 4.445 34.188 15.492 1 91.56 85 ALA B CA 1
ATOM 4566 C C . ALA B 1 85 ? 4.633 35 16.766 1 91.56 85 ALA B C 1
ATOM 4568 O O . ALA B 1 85 ? 5.621 35.75 16.891 1 91.56 85 ALA B O 1
ATOM 4569 N N . VAL B 1 86 ? 3.752 34.906 17.703 1 90.69 86 VAL B N 1
ATOM 4570 C CA . VAL B 1 86 ? 3.715 35.75 18.875 1 90.69 86 VAL B CA 1
ATOM 4571 C C . VAL B 1 86 ? 4.984 35.562 19.703 1 90.69 86 VAL B C 1
ATOM 4573 O O . VAL B 1 86 ? 5.625 36.531 20.109 1 90.69 86 VAL B O 1
ATOM 4576 N N . PRO B 1 87 ? 5.402 34.312 19.953 1 89.25 87 PRO B N 1
ATOM 4577 C CA . PRO B 1 87 ? 6.621 34.156 20.734 1 89.25 87 PRO B CA 1
ATOM 4578 C C . PRO B 1 87 ? 7.844 34.781 20.078 1 89.25 87 PRO B C 1
ATOM 4580 O O . PRO B 1 87 ? 8.812 35.125 20.766 1 89.25 87 PRO B O 1
ATOM 4583 N N . LEU B 1 88 ? 7.801 35 18.797 1 90.81 88 LEU B N 1
ATOM 4584 C CA . LEU B 1 88 ? 8.938 35.531 18.062 1 90.81 88 LEU B CA 1
ATOM 4585 C C . LEU B 1 88 ? 9.109 37 18.312 1 90.81 88 LEU B C 1
ATOM 4587 O O . LEU B 1 88 ? 10.172 37.594 18.031 1 90.81 88 LEU B O 1
ATOM 4591 N N . LEU B 1 89 ? 8.102 37.656 18.859 1 88.88 89 LEU B N 1
ATOM 4592 C CA . LEU B 1 89 ? 8.172 39.094 19.141 1 88.88 89 LEU B CA 1
ATOM 4593 C C . LEU B 1 89 ? 9.188 39.344 20.25 1 88.88 89 LEU B C 1
ATOM 4595 O O . LEU B 1 89 ? 9.789 40.438 20.297 1 88.88 89 LEU B O 1
ATOM 4599 N N . TRP B 1 90 ? 9.484 38.375 21.062 1 88.44 90 TRP B N 1
ATOM 4600 C CA . TRP B 1 90 ? 10.375 38.594 22.203 1 88.44 90 TRP B CA 1
ATOM 4601 C C . TRP B 1 90 ? 11.664 37.781 22.031 1 88.44 90 TRP B C 1
ATOM 4603 O O . TRP B 1 90 ? 12.641 38.031 22.75 1 88.44 90 TRP B O 1
ATOM 4613 N N . GLN B 1 91 ? 11.695 36.938 21.109 1 86.12 91 GLN B N 1
ATOM 4614 C CA . GLN B 1 91 ? 12.867 36.094 20.922 1 86.12 91 GLN B CA 1
ATOM 4615 C C . GLN B 1 91 ? 13.914 36.812 20.047 1 86.12 91 GLN B C 1
ATOM 4617 O O . GLN B 1 91 ? 13.57 37.406 19.031 1 86.12 91 GLN B O 1
ATOM 4622 N N . LYS B 1 92 ? 15.117 36.812 20.531 1 83.69 92 LYS B N 1
ATOM 4623 C CA . LYS B 1 92 ? 16.219 37.375 19.75 1 83.69 92 LYS B CA 1
ATOM 4624 C C . LYS B 1 92 ? 16.828 36.312 18.828 1 83.69 92 LYS B C 1
ATOM 4626 O O . LYS B 1 92 ? 17.406 35.312 19.297 1 83.69 92 LYS B O 1
ATOM 4631 N N . THR B 1 93 ? 16.406 36.281 17.641 1 83.62 93 THR B N 1
ATOM 4632 C CA . THR B 1 93 ? 16.938 35.312 16.656 1 83.62 93 THR B CA 1
ATOM 4633 C C . THR B 1 93 ? 17.344 36.062 15.383 1 83.62 93 THR B C 1
ATOM 4635 O O . THR B 1 93 ? 16.828 37.125 15.078 1 83.62 93 THR B O 1
ATOM 4638 N N . ASN B 1 94 ? 18.406 35.438 14.695 1 84.25 94 ASN B N 1
ATOM 4639 C CA . ASN B 1 94 ? 18.891 36.031 13.445 1 84.25 94 ASN B CA 1
ATOM 4640 C C . ASN B 1 94 ? 18.062 35.531 12.25 1 84.25 94 ASN B C 1
ATOM 4642 O O . ASN B 1 94 ? 18.25 36 11.133 1 84.25 94 ASN B O 1
ATOM 4646 N N . ASP B 1 95 ? 17.156 34.656 12.508 1 90.56 95 ASP B N 1
ATOM 4647 C CA . ASP B 1 95 ? 16.344 34.062 11.445 1 90.56 95 ASP B CA 1
ATOM 4648 C C . ASP B 1 95 ? 14.883 33.969 11.867 1 90.56 95 ASP B C 1
ATOM 4650 O O . ASP B 1 95 ? 14.359 32.844 12.039 1 90.56 95 ASP B O 1
ATOM 4654 N N . LYS B 1 96 ? 14.203 35.094 11.945 1 91.19 96 LYS B N 1
ATOM 4655 C CA . LYS B 1 96 ? 12.828 35.156 12.438 1 91.19 96 LYS B CA 1
ATOM 4656 C C . LYS B 1 96 ? 11.883 34.406 11.492 1 91.19 96 LYS B C 1
ATOM 4658 O O . LYS B 1 96 ? 10.93 33.781 11.93 1 91.19 96 LYS B O 1
ATOM 4663 N N . ILE B 1 97 ? 12.164 34.5 10.203 1 92.5 97 ILE B N 1
ATOM 4664 C CA . ILE B 1 97 ? 11.297 33.844 9.219 1 92.5 97 ILE B CA 1
ATOM 4665 C C . ILE B 1 97 ? 11.398 32.344 9.352 1 92.5 97 ILE B C 1
ATOM 4667 O O . ILE B 1 97 ? 10.383 31.625 9.312 1 92.5 97 ILE B O 1
ATOM 4671 N N . GLY B 1 98 ? 12.633 31.859 9.492 1 93.94 98 GLY B N 1
ATOM 4672 C CA . GLY B 1 98 ? 12.828 30.438 9.695 1 93.94 98 GLY B CA 1
ATOM 4673 C C . GLY B 1 98 ? 12.141 29.906 10.945 1 93.94 98 GLY B C 1
ATOM 4674 O O . GLY B 1 98 ? 11.484 28.875 10.906 1 93.94 98 GLY B O 1
ATOM 4675 N N . ASP B 1 99 ? 12.289 30.672 11.984 1 94.5 99 ASP B N 1
ATOM 4676 C CA . ASP B 1 99 ? 11.656 30.266 13.242 1 94.5 99 ASP B CA 1
ATOM 4677 C C . ASP B 1 99 ? 10.133 30.281 13.117 1 94.5 99 ASP B C 1
ATOM 4679 O O . ASP B 1 99 ? 9.453 29.406 13.656 1 94.5 99 ASP B O 1
ATOM 4683 N N . PHE B 1 100 ? 9.648 31.25 12.453 1 94.88 100 PHE B N 1
ATOM 4684 C CA . PHE B 1 100 ? 8.211 31.344 12.219 1 94.88 100 PHE B CA 1
ATOM 4685 C C . PHE B 1 100 ? 7.711 30.125 11.453 1 94.88 100 PHE B C 1
ATOM 4687 O O . PHE B 1 100 ? 6.703 29.516 11.82 1 94.88 100 PHE B O 1
ATOM 4694 N N . LEU B 1 101 ? 8.438 29.766 10.422 1 95.25 101 LEU B N 1
ATOM 4695 C CA . LEU B 1 101 ? 8.039 28.656 9.57 1 95.25 101 LEU B CA 1
ATOM 4696 C C . LEU B 1 101 ? 8.086 27.344 10.352 1 95.25 101 LEU B C 1
ATOM 4698 O O . LEU B 1 101 ? 7.211 26.484 10.195 1 95.25 101 LEU B O 1
ATOM 4702 N N . ILE B 1 102 ? 9.078 27.188 11.156 1 94.5 102 ILE B N 1
ATOM 4703 C CA . ILE B 1 102 ? 9.188 26 11.977 1 94.5 102 ILE B CA 1
ATOM 4704 C C . ILE B 1 102 ? 7.996 25.922 12.93 1 94.5 102 ILE B C 1
ATOM 4706 O O . ILE B 1 102 ? 7.379 24.859 13.078 1 94.5 102 ILE B O 1
ATOM 4710 N N . ASN B 1 103 ? 7.652 27.047 13.555 1 94.31 103 ASN B N 1
ATOM 4711 C CA . ASN B 1 103 ? 6.504 27.094 14.453 1 94.31 103 ASN B CA 1
ATOM 4712 C C . ASN B 1 103 ? 5.203 26.797 13.703 1 94.31 103 ASN B C 1
ATOM 4714 O O . ASN B 1 103 ? 4.348 26.062 14.203 1 94.31 103 ASN B O 1
ATOM 4718 N N . LEU B 1 104 ? 5.09 27.359 12.57 1 94.44 104 LEU B N 1
ATOM 4719 C CA . LEU B 1 104 ? 3.889 27.219 11.758 1 94.44 104 LEU B CA 1
ATOM 4720 C C . LEU B 1 104 ? 3.686 25.766 11.352 1 94.44 104 LEU B C 1
ATOM 4722 O O . LEU B 1 104 ? 2.604 25.203 11.539 1 94.44 104 LEU B O 1
ATOM 4726 N N . ILE B 1 105 ? 4.719 25.125 10.852 1 94.19 105 ILE B N 1
ATOM 4727 C CA . ILE B 1 105 ? 4.648 23.75 10.375 1 94.19 105 ILE B CA 1
ATOM 4728 C C . ILE B 1 105 ? 4.402 22.812 11.547 1 94.19 105 ILE B C 1
ATOM 4730 O O . ILE B 1 105 ? 3.582 21.891 11.453 1 94.19 105 ILE B O 1
ATOM 4734 N N . SER B 1 106 ? 5 23.062 12.664 1 93.12 106 SER B N 1
ATOM 4735 C CA . SER B 1 106 ? 4.945 22.188 13.836 1 93.12 106 SER B CA 1
ATOM 4736 C C . SER B 1 106 ? 3.592 22.297 14.531 1 93.12 106 SER B C 1
ATOM 4738 O O . SER B 1 106 ? 3.238 21.422 15.336 1 93.12 106 SER B O 1
ATOM 4740 N N . SER B 1 107 ? 2.822 23.281 14.156 1 91.56 107 SER B N 1
ATOM 4741 C CA . SER B 1 107 ? 1.585 23.469 14.906 1 91.56 107 SER B CA 1
ATOM 4742 C C . SER B 1 107 ? 0.363 23.328 14.008 1 91.56 107 SER B C 1
ATOM 4744 O O . SER B 1 107 ? -0.727 23 14.469 1 91.56 107 SER B O 1
ATOM 4746 N N . THR B 1 108 ? 0.521 23.547 12.703 1 92.38 108 THR B N 1
ATOM 4747 C CA . THR B 1 108 ? -0.695 23.688 11.906 1 92.38 108 THR B CA 1
ATOM 4748 C C . THR B 1 108 ? -0.771 22.625 10.828 1 92.38 108 THR B C 1
ATOM 4750 O O . THR B 1 108 ? -1.786 22.5 10.133 1 92.38 108 THR B O 1
ATOM 4753 N N . TRP B 1 109 ? 0.263 21.875 10.641 1 93.56 109 TRP B N 1
ATOM 4754 C CA . TRP B 1 109 ? 0.239 20.859 9.586 1 93.56 109 TRP B CA 1
ATOM 4755 C C . TRP B 1 109 ? -0.422 19.578 10.078 1 93.56 109 TRP B C 1
ATOM 4757 O O . TRP B 1 109 ? 0.256 18.578 10.312 1 93.56 109 TRP B O 1
ATOM 4767 N N . ILE B 1 110 ? -1.676 19.547 10.031 1 95 110 ILE B N 1
ATOM 4768 C CA . ILE B 1 110 ? -2.5 18.531 10.656 1 95 110 ILE B CA 1
ATOM 4769 C C . ILE B 1 110 ? -2.547 17.281 9.773 1 95 110 ILE B C 1
ATOM 4771 O O . ILE B 1 110 ? -2.652 17.391 8.547 1 95 110 ILE B O 1
ATOM 4775 N N . ASN B 1 111 ? -2.557 16.094 10.344 1 94.31 111 ASN B N 1
ATOM 4776 C CA . ASN B 1 111 ? -2.719 14.82 9.648 1 94.31 111 ASN B CA 1
ATOM 4777 C C . ASN B 1 111 ? -4.188 14.516 9.383 1 94.31 111 ASN B C 1
ATOM 4779 O O . ASN B 1 111 ? -4.734 13.555 9.938 1 94.31 111 ASN B O 1
ATOM 4783 N N . THR B 1 112 ? -4.809 15.18 8.508 1 94.19 112 THR B N 1
ATOM 4784 C CA . THR B 1 112 ? -6.246 15.117 8.273 1 94.19 112 THR B CA 1
ATOM 4785 C C . THR B 1 112 ? -6.609 13.898 7.441 1 94.19 112 THR B C 1
ATOM 4787 O O . THR B 1 112 ? -7.746 13.414 7.496 1 94.19 112 THR B O 1
ATOM 4790 N N . VAL B 1 113 ? -5.684 13.367 6.691 1 92.69 113 VAL B N 1
ATOM 4791 C CA . VAL B 1 113 ? -6.027 12.344 5.711 1 92.69 113 VAL B CA 1
ATOM 4792 C C . VAL B 1 113 ? -5.621 10.969 6.234 1 92.69 113 VAL B C 1
ATOM 4794 O O . VAL B 1 113 ? -6.473 10.109 6.453 1 92.69 113 VAL B O 1
ATOM 4797 N N . ILE B 1 114 ? -4.406 10.766 6.637 1 92.69 114 ILE B N 1
ATOM 4798 C CA . ILE B 1 114 ? -3.865 9.453 6.977 1 92.69 114 ILE B CA 1
ATOM 4799 C C . ILE B 1 114 ? -4.555 8.914 8.227 1 92.69 114 ILE B C 1
ATOM 4801 O O . ILE B 1 114 ? -5.113 7.816 8.211 1 92.69 114 ILE B O 1
ATOM 4805 N N . PHE B 1 115 ? -4.625 9.742 9.219 1 94.88 115 PHE B N 1
ATOM 4806 C CA . PHE B 1 115 ? -5.246 9.305 10.461 1 94.88 115 PHE B CA 1
ATOM 4807 C C . PHE B 1 115 ? -6.676 9.82 10.562 1 94.88 115 PHE B C 1
ATOM 4809 O O . PHE B 1 115 ? -7.539 9.156 11.148 1 94.88 115 PHE B O 1
ATOM 4816 N N . GLY B 1 116 ? -6.906 10.891 9.977 1 96.75 116 GLY B N 1
ATOM 4817 C CA . GLY B 1 116 ? -8.203 11.539 10.109 1 96.75 116 GLY B CA 1
ATOM 4818 C C . GLY B 1 116 ? -9.328 10.742 9.484 1 96.75 116 GLY B C 1
ATOM 4819 O O . GLY B 1 116 ? -10.422 10.641 10.047 1 96.75 116 GLY B O 1
ATOM 4820 N N . ILE B 1 117 ? -9.047 10.141 8.375 1 96.75 117 ILE B N 1
ATOM 4821 C CA . ILE B 1 117 ? -10.117 9.5 7.621 1 96.75 117 ILE B CA 1
ATOM 4822 C C . ILE B 1 117 ? -10.625 8.281 8.391 1 96.75 117 ILE B C 1
ATOM 4824 O O . ILE B 1 117 ? -11.82 8.18 8.688 1 96.75 117 ILE B O 1
ATOM 4828 N N . PRO B 1 118 ? -9.766 7.383 8.781 1 96.12 118 PRO B N 1
ATOM 4829 C CA . PRO B 1 118 ? -10.312 6.234 9.508 1 96.12 118 PRO B CA 1
ATOM 4830 C C . PRO B 1 118 ? -10.938 6.625 10.844 1 96.12 118 PRO B C 1
ATOM 4832 O O . PRO B 1 118 ? -11.922 6.016 11.273 1 96.12 118 PRO B O 1
ATOM 4835 N N . MET B 1 119 ? -10.453 7.629 11.477 1 96.44 119 MET B N 1
ATOM 4836 C CA . MET B 1 119 ? -10.969 8.023 12.781 1 96.44 119 MET B CA 1
ATOM 4837 C C . MET B 1 119 ? -12.359 8.633 12.664 1 96.44 119 MET B C 1
ATOM 4839 O O . MET B 1 119 ? -13.273 8.242 13.391 1 96.44 119 MET B O 1
ATOM 4843 N N . LEU B 1 120 ? -12.5 9.508 11.734 1 96.56 120 LEU B N 1
ATOM 4844 C CA . LEU B 1 120 ? -13.805 10.133 11.555 1 96.56 120 LEU B CA 1
ATOM 4845 C C . LEU B 1 120 ? -14.805 9.141 10.969 1 96.56 120 LEU B C 1
ATOM 4847 O O . LEU B 1 120 ? -16 9.195 11.297 1 96.56 120 LEU B O 1
ATOM 4851 N N . GLU B 1 121 ? -14.352 8.312 10.086 1 95.69 121 GLU B N 1
ATOM 4852 C CA . GLU B 1 121 ? -15.227 7.312 9.469 1 95.69 121 GLU B CA 1
ATOM 4853 C C . GLU B 1 121 ? -15.812 6.375 10.523 1 95.69 121 GLU B C 1
ATOM 4855 O O . GLU B 1 121 ? -16.953 5.918 10.391 1 95.69 121 GLU B O 1
ATOM 4860 N N . SER B 1 122 ? -15.055 6.117 11.523 1 93.5 122 SER B N 1
ATOM 4861 C CA . SER B 1 122 ? -15.523 5.227 12.578 1 93.5 122 SER B CA 1
ATOM 4862 C C . SER B 1 122 ? -16.703 5.836 13.328 1 93.5 122 SER B C 1
ATOM 4864 O O . SER B 1 122 ? -17.531 5.113 13.898 1 93.5 122 SER B O 1
ATOM 4866 N N . LEU B 1 123 ? -16.844 7.125 13.32 1 94.38 123 LEU B N 1
ATOM 4867 C CA . LEU B 1 123 ? -17.891 7.805 14.078 1 94.38 123 LEU B CA 1
ATOM 4868 C C . LEU B 1 123 ? -19.094 8.102 13.188 1 94.38 123 LEU B C 1
ATOM 4870 O O . LEU B 1 123 ? -20.25 7.969 13.625 1 94.38 123 LEU B O 1
ATOM 4874 N N . TYR B 1 124 ? -18.797 8.492 11.922 1 95.56 124 TYR B N 1
ATOM 4875 C CA . TYR B 1 124 ? -19.875 9.117 11.156 1 95.56 124 TYR B CA 1
ATOM 4876 C C . TYR B 1 124 ? -20.047 8.43 9.812 1 95.56 124 TYR B C 1
ATOM 4878 O O . TYR B 1 124 ? -20.734 8.953 8.93 1 95.56 124 TYR B O 1
ATOM 4886 N N . GLY B 1 125 ? -19.391 7.344 9.586 1 93.75 125 GLY B N 1
ATOM 4887 C CA . GLY B 1 125 ? -19.578 6.609 8.344 1 93.75 125 GLY B CA 1
ATOM 4888 C C . GLY B 1 125 ? -18.625 7.055 7.242 1 93.75 125 GLY B C 1
ATOM 4889 O O . GLY B 1 125 ? -17.844 7.988 7.43 1 93.75 125 GLY B O 1
ATOM 4890 N N . PRO B 1 126 ? -18.688 6.465 6.121 1 91.69 126 PRO B N 1
ATOM 4891 C CA . PRO B 1 126 ? -17.688 6.648 5.066 1 91.69 126 PRO B CA 1
ATOM 4892 C C . PRO B 1 126 ? -17.844 7.977 4.328 1 91.69 126 PRO B C 1
ATOM 4894 O O . PRO B 1 126 ? -16.875 8.508 3.785 1 91.69 126 PRO B O 1
ATOM 4897 N N . ARG B 1 127 ? -18.969 8.562 4.312 1 91.44 127 ARG B N 1
ATOM 4898 C CA . ARG B 1 127 ? -19.219 9.781 3.547 1 91.44 127 ARG B CA 1
ATOM 4899 C C . ARG B 1 127 ? -18.516 10.977 4.188 1 91.44 127 ARG B C 1
ATOM 4901 O O . ARG B 1 127 ? -18.344 12.016 3.545 1 91.44 127 ARG B O 1
ATOM 4908 N N . VAL B 1 128 ? -18.094 10.852 5.441 1 94.88 128 VAL B N 1
ATOM 4909 C CA . VAL B 1 128 ? -17.484 11.953 6.172 1 94.88 128 VAL B CA 1
ATOM 4910 C C . VAL B 1 128 ? -16.094 12.242 5.605 1 94.88 128 VAL B C 1
ATOM 4912 O O . VAL B 1 128 ? -15.516 13.305 5.871 1 94.88 128 VAL B O 1
ATOM 4915 N N . LYS B 1 129 ? -15.602 11.336 4.75 1 93.94 129 LYS B N 1
ATOM 4916 C CA . LYS B 1 129 ? -14.273 11.461 4.152 1 93.94 129 LYS B CA 1
ATOM 4917 C C . LYS B 1 129 ? -14.125 12.789 3.414 1 93.94 129 LYS B C 1
ATOM 4919 O O . LYS B 1 129 ? -13.031 13.359 3.373 1 93.94 129 LYS B O 1
ATOM 4924 N N . ILE B 1 130 ? -15.125 13.32 2.926 1 94.25 130 ILE B N 1
ATOM 4925 C CA . ILE B 1 130 ? -15.086 14.562 2.16 1 94.25 130 ILE B CA 1
ATOM 4926 C C . ILE B 1 130 ? -14.633 15.703 3.062 1 94.25 130 ILE B C 1
ATOM 4928 O O . ILE B 1 130 ? -13.938 16.625 2.615 1 94.25 130 ILE B O 1
ATOM 4932 N N . LEU B 1 131 ? -14.977 15.672 4.324 1 96.5 131 LEU B N 1
ATOM 4933 C CA . LEU B 1 131 ? -14.586 16.734 5.25 1 96.5 131 LEU B CA 1
ATOM 4934 C C . LEU B 1 131 ? -13.078 16.688 5.508 1 96.5 131 LEU B C 1
ATOM 4936 O O . LEU B 1 131 ? -12.453 17.734 5.676 1 96.5 131 LEU B O 1
ATOM 4940 N N . ASN B 1 132 ? -12.531 15.477 5.539 1 97.06 132 ASN B N 1
ATOM 4941 C CA . ASN B 1 132 ? -11.078 15.336 5.652 1 97.06 132 ASN B CA 1
ATOM 4942 C C . ASN B 1 132 ? -10.359 15.969 4.465 1 97.06 132 ASN B C 1
ATOM 4944 O O . ASN B 1 132 ? -9.352 16.656 4.637 1 97.06 132 ASN B O 1
ATOM 4948 N N . VAL B 1 133 ? -10.875 15.766 3.342 1 95.5 133 VAL B N 1
ATOM 4949 C CA . VAL B 1 133 ? -10.273 16.266 2.111 1 95.5 133 VAL B CA 1
ATOM 4950 C C . VAL B 1 133 ? -10.422 17.797 2.051 1 95.5 133 VAL B C 1
ATOM 4952 O O . VAL B 1 133 ? -9.516 18.5 1.605 1 95.5 133 VAL B O 1
ATOM 4955 N N . LEU B 1 134 ? -11.562 18.281 2.512 1 95.5 134 LEU B N 1
ATOM 4956 C CA . LEU B 1 134 ? -11.758 19.719 2.555 1 95.5 134 LEU B CA 1
ATOM 4957 C C . LEU B 1 134 ? -10.766 20.375 3.51 1 95.5 134 LEU B C 1
ATOM 4959 O O . LEU B 1 134 ? -10.25 21.469 3.225 1 95.5 134 LEU B O 1
ATOM 4963 N N . ALA B 1 135 ? -10.57 19.734 4.598 1 96.31 135 ALA B N 1
ATOM 4964 C CA . ALA B 1 135 ? -9.547 20.234 5.516 1 96.31 135 ALA B CA 1
ATOM 4965 C C . ALA B 1 135 ? -8.172 20.203 4.867 1 96.31 135 ALA B C 1
ATOM 4967 O O . ALA B 1 135 ? -7.352 21.094 5.086 1 96.31 135 ALA B O 1
ATOM 4968 N N . ALA B 1 136 ? -7.945 19.203 4.078 1 93.62 136 ALA B N 1
ATOM 4969 C CA . ALA B 1 136 ? -6.664 19.078 3.387 1 93.62 136 ALA B CA 1
ATOM 4970 C C . ALA B 1 136 ? -6.488 20.172 2.342 1 93.62 136 ALA B C 1
ATOM 4972 O O . ALA B 1 136 ? -5.363 20.609 2.078 1 93.62 136 ALA B O 1
ATOM 4973 N N . ILE B 1 137 ? -7.527 20.641 1.764 1 92.75 137 ILE B N 1
ATOM 4974 C CA . ILE B 1 137 ? -7.484 21.734 0.814 1 92.75 137 ILE B CA 1
ATOM 4975 C C . ILE B 1 137 ? -6.914 22.984 1.494 1 92.75 137 ILE B C 1
ATOM 4977 O O . ILE B 1 137 ? -6.074 23.688 0.923 1 92.75 137 ILE B O 1
ATOM 4981 N N . SER B 1 138 ? -7.359 23.188 2.691 1 94 138 SER B N 1
ATOM 4982 C CA . SER B 1 138 ? -6.863 24.359 3.424 1 94 138 SER B CA 1
ATOM 4983 C C . SER B 1 138 ? -5.359 24.266 3.66 1 94 138 SER B C 1
ATOM 4985 O O . SER B 1 138 ? -4.668 25.281 3.705 1 94 138 SER B O 1
ATOM 4987 N N . SER B 1 139 ? -4.824 23.062 3.752 1 93.38 139 SER B N 1
ATOM 4988 C CA . SER B 1 139 ? -3.396 22.875 3.98 1 93.38 139 SER B CA 1
ATOM 4989 C C . SER B 1 139 ? -2.611 22.969 2.676 1 93.38 139 SER B C 1
ATOM 4991 O O . SER B 1 139 ? -1.604 23.672 2.6 1 93.38 139 SER B O 1
ATOM 4993 N N . VAL B 1 140 ? -3.111 22.375 1.643 1 94.06 140 VAL B N 1
ATOM 4994 C CA . VAL B 1 140 ? -2.307 22.172 0.442 1 94.06 140 VAL B CA 1
ATOM 4995 C C . VAL B 1 140 ? -2.521 23.328 -0.526 1 94.06 140 VAL B C 1
ATOM 4997 O O . VAL B 1 140 ? -1.583 23.781 -1.188 1 94.06 140 VAL B O 1
ATOM 5000 N N . ILE B 1 141 ? -3.717 23.875 -0.597 1 94.69 141 ILE B N 1
ATOM 5001 C CA . ILE B 1 141 ? -4.031 24.922 -1.561 1 94.69 141 ILE B CA 1
ATOM 5002 C C . ILE B 1 141 ? -3.791 26.297 -0.929 1 94.69 141 ILE B C 1
ATOM 5004 O O . ILE B 1 141 ? -3.408 27.234 -1.616 1 94.69 141 ILE B O 1
ATOM 5008 N N . TYR B 1 142 ? -4.016 26.375 0.354 1 95.56 142 TYR B N 1
ATOM 5009 C CA . TYR B 1 142 ? -3.947 27.672 1.014 1 95.56 142 TYR B CA 1
ATOM 5010 C C . TYR B 1 142 ? -2.629 27.844 1.759 1 95.56 142 TYR B C 1
ATOM 5012 O O . TYR B 1 142 ? -1.813 28.688 1.406 1 95.56 142 TYR B O 1
ATOM 5020 N N . GLN B 1 143 ? -2.309 27.016 2.664 1 95.44 143 GLN B N 1
ATOM 5021 C CA . GLN B 1 143 ? -1.169 27.203 3.555 1 95.44 143 GLN B CA 1
ATOM 5022 C C . GLN B 1 143 ? 0.145 26.906 2.84 1 95.44 143 GLN B C 1
ATOM 5024 O O . GLN B 1 143 ? 1.14 27.609 3.033 1 95.44 143 GLN B O 1
ATOM 5029 N N . LEU B 1 144 ? 0.174 25.844 2.076 1 95.62 144 LEU B N 1
ATOM 5030 C CA . LEU B 1 144 ? 1.417 25.422 1.441 1 95.62 144 LEU B CA 1
ATOM 5031 C C . LEU B 1 144 ? 1.974 26.531 0.547 1 95.62 144 LEU B C 1
ATOM 5033 O O . LEU B 1 144 ? 3.141 26.906 0.672 1 95.62 144 LEU B O 1
ATOM 5037 N N . PRO B 1 145 ? 1.236 27.141 -0.352 1 95.12 145 PRO B N 1
ATOM 5038 C CA . PRO B 1 145 ? 1.78 28.234 -1.169 1 95.12 145 PRO B CA 1
ATOM 5039 C C . PRO B 1 145 ? 2.326 29.391 -0.329 1 95.12 145 PRO B C 1
ATOM 5041 O O . PRO B 1 145 ? 3.369 29.953 -0.66 1 95.12 145 PRO B O 1
ATOM 5044 N N . ILE B 1 146 ? 1.662 29.719 0.7 1 94.25 146 ILE B N 1
ATOM 5045 C CA . ILE B 1 146 ? 2.104 30.797 1.576 1 94.25 146 ILE B CA 1
ATOM 5046 C C . ILE B 1 146 ? 3.438 30.422 2.219 1 94.25 146 ILE B C 1
ATOM 5048 O O . ILE B 1 146 ? 4.363 31.234 2.258 1 94.25 146 ILE B O 1
ATOM 5052 N N . MET B 1 147 ? 3.541 29.203 2.67 1 94.88 147 MET B N 1
ATOM 5053 C CA . MET B 1 147 ? 4.777 28.734 3.287 1 94.88 147 MET B CA 1
ATOM 5054 C C . MET B 1 147 ? 5.918 28.719 2.277 1 94.88 147 MET B C 1
ATOM 5056 O O . MET B 1 147 ? 7.035 29.141 2.59 1 94.88 147 MET B O 1
ATOM 5060 N N . LEU B 1 148 ? 5.586 28.266 1.092 1 94.94 148 LEU B N 1
ATOM 5061 C CA . LEU B 1 148 ? 6.605 28.219 0.052 1 94.94 148 LEU B CA 1
ATOM 5062 C C . LEU B 1 148 ? 7.09 29.609 -0.299 1 94.94 148 LEU B C 1
ATOM 5064 O O . LEU B 1 148 ? 8.273 29.812 -0.578 1 94.94 148 LEU B O 1
ATOM 5068 N N . MET B 1 149 ? 6.195 30.578 -0.294 1 95.12 149 MET B N 1
ATOM 5069 C CA . MET B 1 149 ? 6.582 31.969 -0.539 1 95.12 149 MET B CA 1
ATOM 5070 C C . MET B 1 149 ? 7.555 32.469 0.528 1 95.12 149 MET B C 1
ATOM 5072 O O . MET B 1 149 ? 8.555 33.125 0.213 1 95.12 149 MET B O 1
ATOM 5076 N N . PHE B 1 150 ? 7.301 32.094 1.721 1 94.25 150 PHE B N 1
ATOM 5077 C CA . PHE B 1 150 ? 8.18 32.5 2.811 1 94.25 150 PHE B CA 1
ATOM 5078 C C . PHE B 1 150 ? 9.516 31.781 2.734 1 94.25 150 PHE B C 1
ATOM 5080 O O . PHE B 1 150 ? 10.562 32.344 3.033 1 94.25 150 PHE B O 1
ATOM 5087 N N . PHE B 1 151 ? 9.477 30.5 2.391 1 93.69 151 PHE B N 1
ATOM 5088 C CA . PHE B 1 151 ? 10.719 29.766 2.219 1 93.69 151 PHE B CA 1
ATOM 5089 C C . PHE B 1 151 ? 11.594 30.406 1.153 1 93.69 151 PHE B C 1
ATOM 5091 O O . PHE B 1 151 ? 12.789 30.609 1.363 1 93.69 151 PHE B O 1
ATOM 5098 N N . GLU B 1 152 ? 10.953 30.75 0.029 1 92.56 152 GLU B N 1
ATOM 5099 C CA . GLU B 1 152 ? 11.703 31.328 -1.078 1 92.56 152 GLU B CA 1
ATOM 5100 C C . GLU B 1 152 ? 12.164 32.75 -0.742 1 92.56 152 GLU B C 1
ATOM 5102 O O . GLU B 1 152 ? 13.266 33.156 -1.126 1 92.56 152 GLU B O 1
ATOM 5107 N N . TYR B 1 153 ? 11.352 33.438 -0.078 1 92.38 153 TYR B N 1
ATOM 5108 C CA . TYR B 1 153 ? 11.742 34.781 0.363 1 92.38 153 TYR B CA 1
ATOM 5109 C C . TYR B 1 153 ? 12.953 34.719 1.286 1 92.38 153 TYR B C 1
ATOM 5111 O O . TYR B 1 153 ? 13.875 35.5 1.159 1 92.38 153 TYR B O 1
ATOM 5119 N N . ARG B 1 154 ? 12.914 33.812 2.143 1 90.88 154 ARG B N 1
ATOM 5120 C CA . ARG B 1 154 ? 14.031 33.594 3.061 1 90.88 154 ARG B CA 1
ATOM 5121 C C . ARG B 1 154 ? 15.312 33.281 2.301 1 90.88 154 ARG B C 1
ATOM 5123 O O . ARG B 1 154 ? 16.391 33.75 2.658 1 90.88 154 ARG B O 1
ATOM 5130 N N . GLU B 1 155 ? 15.18 32.5 1.314 1 88.38 155 GLU B N 1
ATOM 5131 C CA . GLU B 1 155 ? 16.328 32.125 0.504 1 88.38 155 GLU B CA 1
ATOM 5132 C C . GLU B 1 155 ? 16.875 33.312 -0.261 1 88.38 155 GLU B C 1
ATOM 5134 O O . GLU B 1 155 ? 18.094 33.469 -0.422 1 88.38 155 GLU B O 1
ATOM 5139 N N . VAL B 1 156 ? 16.062 34.188 -0.708 1 84.94 156 VAL B N 1
ATOM 5140 C CA . VAL B 1 156 ? 16.453 35.375 -1.428 1 84.94 156 VAL B CA 1
ATOM 5141 C C . VAL B 1 156 ? 17.188 36.344 -0.48 1 84.94 156 VAL B C 1
ATOM 5143 O O . VAL B 1 156 ? 18.188 36.938 -0.857 1 84.94 156 VAL B O 1
ATOM 5146 N N . LEU B 1 157 ? 16.703 36.406 0.685 1 83.12 157 LEU B N 1
ATOM 5147 C CA . LEU B 1 157 ? 17.328 37.281 1.675 1 83.12 157 LEU B CA 1
ATOM 5148 C C . LEU B 1 157 ? 18.703 36.781 2.059 1 83.12 157 LEU B C 1
ATOM 5150 O O . LEU B 1 157 ? 19.641 37.562 2.271 1 83.12 157 LEU B O 1
ATOM 5154 N N . LYS B 1 158 ? 18.875 35.5 2.195 1 81.62 158 LYS B N 1
ATOM 5155 C CA . LYS B 1 158 ? 20.156 34.906 2.561 1 81.62 158 LYS B CA 1
ATOM 5156 C C . LYS B 1 158 ? 21.172 35.062 1.446 1 81.62 158 LYS B C 1
ATOM 5158 O O . LYS B 1 158 ? 22.359 35.281 1.715 1 81.62 158 LYS B O 1
ATOM 5163 N N . ASN B 1 159 ? 20.797 34.906 0.23 1 74.19 159 ASN B N 1
ATOM 5164 C CA . ASN B 1 159 ? 21.703 35.062 -0.908 1 74.19 159 ASN B CA 1
ATOM 5165 C C . ASN B 1 159 ? 22.047 36.5 -1.172 1 74.19 159 ASN B C 1
ATOM 5167 O O . ASN B 1 159 ? 23.094 36.812 -1.737 1 74.19 159 ASN B O 1
ATOM 5171 N N . GLY B 1 160 ? 21.234 37.406 -0.907 1 62.5 160 GLY B N 1
ATOM 5172 C CA . GLY B 1 160 ? 21.516 38.812 -1.062 1 62.5 160 GLY B CA 1
ATOM 5173 C C . GLY B 1 160 ? 22.5 39.344 -0.034 1 62.5 160 GLY B C 1
ATOM 5174 O O . GLY B 1 160 ? 23.281 40.25 -0.327 1 62.5 160 GLY B O 1
ATOM 5175 N N . SER B 1 161 ? 22.531 38.906 1.123 1 52.22 161 SER B N 1
ATOM 5176 C CA . SER B 1 161 ? 23.469 39.344 2.145 1 52.22 161 SER B CA 1
ATOM 5177 C C . SER B 1 161 ? 24.891 38.875 1.841 1 52.22 161 SER B C 1
ATOM 5179 O O . SER B 1 161 ? 25.859 39.438 2.365 1 52.22 161 SER B O 1
ATOM 5181 N N . GLY B 1 162 ? 25.219 37.781 1.138 1 46.5 162 GLY B N 1
ATOM 5182 C CA . GLY B 1 162 ? 26.562 37.312 0.832 1 46.5 162 GLY B CA 1
ATOM 5183 C C . GLY B 1 162 ? 27.281 38.219 -0.163 1 46.5 162 GLY B C 1
ATOM 5184 O O . GLY B 1 162 ? 28.516 38.219 -0.23 1 46.5 162 GLY B O 1
ATOM 5185 N N . ASN B 1 163 ? 26.719 38.812 -1.103 1 41.28 163 ASN B N 1
ATOM 5186 C CA . ASN B 1 163 ? 27.469 39.562 -2.115 1 41.28 163 ASN B CA 1
ATOM 5187 C C . ASN B 1 163 ? 28 40.875 -1.561 1 41.28 163 ASN B C 1
ATOM 5189 O O . ASN B 1 163 ? 28.625 41.656 -2.287 1 41.28 163 ASN B O 1
ATOM 5193 N N . GLY B 1 164 ? 27.766 41.406 -0.415 1 36.78 164 GLY B N 1
ATOM 5194 C CA . GLY B 1 164 ? 28.484 42.594 -0.019 1 36.78 164 GLY B CA 1
ATOM 5195 C C . GLY B 1 164 ? 29.938 42.344 0.328 1 36.78 164 GLY B C 1
ATOM 5196 O O . GLY B 1 164 ? 30.781 43.25 0.201 1 36.78 164 GLY B O 1
ATOM 5197 N N . SER B 1 165 ? 30.391 41.344 1.204 1 33.75 165 SER B N 1
ATOM 5198 C CA . SER B 1 165 ? 31.781 41.219 1.613 1 33.75 165 SER B CA 1
ATOM 5199 C C . SER B 1 165 ? 32.594 40.469 0.569 1 33.75 165 SER B C 1
ATOM 5201 O O . SER B 1 165 ? 33.625 39.812 0.899 1 33.75 165 SER B O 1
ATOM 5203 N N . ARG B 1 166 ? 32.188 40.062 -0.547 1 38.25 166 ARG B N 1
ATOM 5204 C CA . ARG B 1 166 ? 33.156 39.375 -1.415 1 38.25 166 ARG B CA 1
ATOM 5205 C C . ARG B 1 166 ? 34.281 40.344 -1.811 1 38.25 166 ARG B C 1
ATOM 5207 O O . ARG B 1 166 ? 35.125 40 -2.635 1 38.25 166 ARG B O 1
ATOM 5214 N N . SER B 1 167 ? 34.406 41.469 -1.411 1 32.84 167 SER B N 1
ATOM 5215 C CA . SER B 1 167 ? 35.719 42 -1.795 1 32.84 167 SER B CA 1
ATOM 5216 C C . SER B 1 167 ? 36.844 41.156 -1.218 1 32.84 167 SER B C 1
ATOM 5218 O O . SER B 1 167 ? 37.844 40.938 -1.893 1 32.84 167 SER B O 1
ATOM 5220 N N . GLY B 1 168 ? 36.969 40.875 0.196 1 32.19 168 GLY B N 1
ATOM 5221 C CA . GLY B 1 168 ? 38.156 40.219 0.7 1 32.19 168 GLY B CA 1
ATOM 5222 C C . GLY B 1 168 ? 38.156 38.719 0.527 1 32.19 168 GLY B C 1
ATOM 5223 O O . GLY B 1 168 ? 39.188 38.062 0.592 1 32.19 168 GLY B O 1
ATOM 5224 N N . GLY B 1 169 ? 37.031 38 0.73 1 29.81 169 GLY B N 1
ATOM 5225 C CA . GLY B 1 169 ? 37 36.562 1.01 1 29.81 169 GLY B CA 1
ATOM 5226 C C . GLY B 1 169 ? 36.969 35.719 -0.244 1 29.81 169 GLY B C 1
ATOM 5227 O O . GLY B 1 169 ? 36.75 34.5 -0.173 1 29.81 169 GLY B O 1
ATOM 5228 N N . ALA B 1 170 ? 36.938 36.188 -1.438 1 33.78 170 ALA B N 1
ATOM 5229 C CA . ALA B 1 170 ? 37.094 35.406 -2.654 1 33.78 170 ALA B CA 1
ATOM 5230 C C . ALA B 1 170 ? 38.469 34.688 -2.662 1 33.78 170 ALA B C 1
ATOM 5232 O O . ALA B 1 170 ? 38.656 33.719 -3.41 1 33.78 170 ALA B O 1
ATOM 5233 N N . ALA B 1 171 ? 39.406 35.312 -1.912 1 32.84 171 ALA B N 1
ATOM 5234 C CA . ALA B 1 171 ? 40.75 34.719 -1.863 1 32.84 171 ALA B CA 1
ATOM 5235 C C . ALA B 1 171 ? 40.75 33.438 -1.08 1 32.84 171 ALA B C 1
ATOM 5237 O O . ALA B 1 171 ? 41.438 32.469 -1.454 1 32.84 171 ALA B O 1
ATOM 5238 N N . GLU B 1 172 ? 40.031 33.438 0.069 1 31.67 172 GLU B N 1
ATOM 5239 C CA . GLU B 1 172 ? 40.156 32.312 0.998 1 31.67 172 GLU B CA 1
ATOM 5240 C C . GLU B 1 172 ? 39.344 31.125 0.552 1 31.67 172 GLU B C 1
ATOM 5242 O O . GLU B 1 172 ? 39.719 29.984 0.76 1 31.67 172 GLU B O 1
ATOM 5247 N N . LEU B 1 173 ? 38.312 31.359 -0.152 1 29.59 173 LEU B N 1
ATOM 5248 C CA . LEU B 1 173 ? 37.469 30.203 -0.5 1 29.59 173 LEU B CA 1
ATOM 5249 C C . LEU B 1 173 ? 38.125 29.406 -1.625 1 29.59 173 LEU B C 1
ATOM 5251 O O . LEU B 1 173 ? 37.781 28.234 -1.835 1 29.59 173 LEU B O 1
ATOM 5255 N N . ARG B 1 174 ? 39.031 30.047 -2.369 1 32.09 174 ARG B N 1
ATOM 5256 C CA . ARG B 1 174 ? 39.844 29.25 -3.295 1 32.09 174 ARG B CA 1
ATOM 5257 C C . ARG B 1 174 ? 40.781 28.312 -2.543 1 32.09 174 ARG B C 1
ATOM 5259 O O . ARG B 1 174 ? 41.156 27.25 -3.053 1 32.09 174 ARG B O 1
ATOM 5266 N N . SER B 1 175 ? 41.281 28.766 -1.369 1 32.28 175 SER B N 1
ATOM 5267 C CA . SER B 1 175 ? 42.188 27.938 -0.596 1 32.28 175 SER B CA 1
ATOM 5268 C C . SER B 1 175 ? 41.469 26.781 0.083 1 32.28 175 SER B C 1
ATOM 5270 O O . SER B 1 175 ? 42.031 25.672 0.185 1 32.28 175 SER B O 1
ATOM 5272 N N . VAL B 1 176 ? 40.281 26.984 0.597 1 32.22 176 VAL B N 1
ATOM 5273 C CA . VAL B 1 176 ? 39.594 25.922 1.316 1 32.22 176 VAL B CA 1
ATOM 5274 C C . VAL B 1 176 ? 39.062 24.891 0.325 1 32.22 176 VAL B C 1
ATOM 5276 O O . VAL B 1 176 ? 39.031 23.703 0.603 1 32.22 176 VAL B O 1
ATOM 5279 N N . ARG B 1 177 ? 38.688 25.266 -0.852 1 33.12 177 ARG B N 1
ATOM 5280 C CA . ARG B 1 177 ? 38.344 24.281 -1.876 1 33.12 177 ARG B CA 1
ATOM 5281 C C . ARG B 1 177 ? 39.594 23.484 -2.297 1 33.12 177 ARG B C 1
ATOM 5283 O O . ARG B 1 177 ? 39.469 22.344 -2.748 1 33.12 177 ARG B O 1
ATOM 5290 N N . ALA B 1 178 ? 40.719 24.172 -2.188 1 32.53 178 ALA B N 1
ATOM 5291 C CA . ALA B 1 178 ? 42 23.469 -2.441 1 32.53 178 ALA B CA 1
ATOM 5292 C C . ALA B 1 178 ? 42.281 22.484 -1.323 1 32.53 178 ALA B C 1
ATOM 5294 O O . ALA B 1 178 ? 42.844 21.406 -1.574 1 32.53 178 ALA B O 1
ATOM 5295 N N . SER B 1 179 ? 42.031 22.938 -0.06 1 33.25 179 SER B N 1
ATOM 5296 C CA . SER B 1 179 ? 42.312 22.031 1.051 1 33.25 179 SER B CA 1
ATOM 5297 C C . SER B 1 179 ? 41.281 20.938 1.164 1 33.25 179 SER B C 1
ATOM 5299 O O . SER B 1 179 ? 41.594 19.797 1.537 1 33.25 179 SER B O 1
ATOM 5301 N N . ALA B 1 180 ? 40.031 21.234 0.969 1 31.83 180 ALA B N 1
ATOM 5302 C CA . ALA B 1 180 ? 38.969 20.234 1.087 1 31.83 180 ALA B CA 1
ATOM 5303 C C . ALA B 1 180 ? 39.031 19.25 -0.081 1 31.83 180 ALA B C 1
ATOM 5305 O O . ALA B 1 180 ? 38.562 18.109 0.038 1 31.83 180 ALA B O 1
ATOM 5306 N N . ALA B 1 181 ? 39.562 19.719 -1.217 1 29.39 181 ALA B N 1
ATOM 5307 C CA . ALA B 1 181 ? 39.875 18.766 -2.277 1 29.39 181 ALA B CA 1
ATOM 5308 C C . ALA B 1 181 ? 41 17.844 -1.854 1 29.39 181 ALA B C 1
ATOM 5310 O O . ALA B 1 181 ? 41.094 16.703 -2.303 1 29.39 181 ALA B O 1
ATOM 5311 N N . LYS B 1 182 ? 41.938 18.5 -1.049 1 32.53 182 LYS B N 1
ATOM 5312 C CA . LYS B 1 182 ? 43.062 17.672 -0.592 1 32.53 182 LYS B CA 1
ATOM 5313 C C . LYS B 1 182 ? 42.594 16.641 0.441 1 32.53 182 LYS B C 1
ATOM 5315 O O . LYS B 1 182 ? 43.094 15.523 0.48 1 32.53 182 LYS B O 1
ATOM 5320 N N . THR B 1 183 ? 41.719 17.094 1.365 1 30.8 183 THR B N 1
ATOM 5321 C CA . THR B 1 183 ? 41.344 16.172 2.432 1 30.8 183 THR B CA 1
ATOM 5322 C C . THR B 1 183 ? 40.406 15.078 1.895 1 30.8 183 THR B C 1
ATOM 5324 O O . THR B 1 183 ? 40.438 13.953 2.398 1 30.8 183 THR B O 1
ATOM 5327 N N . GLN B 1 184 ? 39.625 15.391 0.88 1 29.81 184 GLN B N 1
ATOM 5328 C CA . GLN B 1 184 ? 38.906 14.242 0.329 1 29.81 184 GLN B CA 1
ATOM 5329 C C . GLN B 1 184 ? 39.875 13.258 -0.337 1 29.81 184 GLN B C 1
ATOM 5331 O O . GLN B 1 184 ? 39.625 12.055 -0.338 1 29.81 184 GLN B O 1
ATOM 5336 N N . ASP B 1 185 ? 40.938 13.828 -0.924 1 29.95 185 ASP B N 1
ATOM 5337 C CA . ASP B 1 185 ? 41.969 12.938 -1.451 1 29.95 185 ASP B CA 1
ATOM 5338 C C . ASP B 1 185 ? 42.688 12.211 -0.322 1 29.95 185 ASP B C 1
ATOM 5340 O O . ASP B 1 185 ? 43.062 11.039 -0.461 1 29.95 185 ASP B O 1
ATOM 5344 N N . GLU B 1 186 ? 43 12.961 0.724 1 29.19 186 GLU B N 1
ATOM 5345 C CA . GLU B 1 186 ? 43.719 12.305 1.812 1 29.19 186 GLU B CA 1
ATOM 5346 C C . GLU B 1 186 ? 42.812 11.328 2.559 1 29.19 186 GLU B C 1
ATOM 5348 O O . GLU B 1 186 ? 43.281 10.289 3.027 1 29.19 186 GLU B O 1
ATOM 5353 N N . ALA B 1 187 ? 41.594 11.727 2.738 1 27.66 187 ALA B N 1
ATOM 5354 C CA . ALA B 1 187 ? 40.719 10.805 3.453 1 27.66 187 ALA B CA 1
ATOM 5355 C C . ALA B 1 187 ? 40.406 9.562 2.615 1 27.66 187 ALA B C 1
ATOM 5357 O O . ALA B 1 187 ? 40.312 8.453 3.15 1 27.66 187 ALA B O 1
ATOM 5358 N N . LEU B 1 188 ? 40.469 9.727 1.295 1 27.23 188 LEU B N 1
ATOM 5359 C CA . LEU B 1 188 ? 40.438 8.523 0.474 1 27.23 188 LEU B CA 1
ATOM 5360 C C . LEU B 1 188 ? 41.719 7.723 0.655 1 27.23 188 LEU B C 1
ATOM 5362 O O . LEU B 1 188 ? 41.719 6.492 0.576 1 27.23 188 LEU B O 1
ATOM 5366 N N . ALA B 1 189 ? 42.844 8.516 0.792 1 27.3 189 ALA B N 1
ATOM 5367 C CA . ALA B 1 189 ? 44.125 7.863 0.973 1 27.3 189 ALA B CA 1
ATOM 5368 C C . ALA B 1 189 ? 44.219 7.184 2.336 1 27.3 189 ALA B C 1
ATOM 5370 O O . ALA B 1 189 ? 44.875 6.152 2.482 1 27.3 189 ALA B O 1
ATOM 5371 N N . MET B 1 190 ? 43.75 7.938 3.346 1 27.11 190 MET B N 1
ATOM 5372 C CA . MET B 1 190 ? 43.969 7.367 4.672 1 27.11 190 MET B CA 1
ATOM 5373 C C . MET B 1 190 ? 43.219 6.055 4.828 1 27.11 190 MET B C 1
ATOM 5375 O O . MET B 1 190 ? 43.531 5.246 5.703 1 27.11 190 MET B O 1
ATOM 5379 N N . ASN B 1 191 ? 42.094 6.004 4.145 1 27.11 191 ASN B N 1
ATOM 5380 C CA . ASN B 1 191 ? 41.438 4.73 4.363 1 27.11 191 ASN B CA 1
ATOM 5381 C C . ASN B 1 191 ? 42.25 3.562 3.83 1 27.11 191 ASN B C 1
ATOM 5383 O O . ASN B 1 191 ? 41.812 2.41 3.895 1 27.11 191 ASN B O 1
ATOM 5387 N N . GLN B 1 192 ? 43.25 3.984 2.947 1 27.56 192 GLN B N 1
ATOM 5388 C CA . GLN B 1 192 ? 44.062 2.891 2.451 1 27.56 192 GLN B CA 1
ATOM 5389 C C . GLN B 1 192 ? 44.938 2.32 3.562 1 27.56 192 GLN B C 1
ATOM 5391 O O . GLN B 1 192 ? 45.5 1.225 3.426 1 27.56 192 GLN B O 1
ATOM 5396 N N . VAL B 1 193 ? 45.469 3.35 4.371 1 25.94 193 VAL B N 1
ATOM 5397 C CA . VAL B 1 193 ? 46.562 2.904 5.211 1 25.94 193 VAL B CA 1
ATOM 5398 C C . VAL B 1 193 ? 46.062 1.845 6.195 1 25.94 193 VAL B C 1
ATOM 5400 O O . VAL B 1 193 ? 46.781 0.873 6.473 1 25.94 193 VAL B O 1
ATOM 5403 N N . SER B 1 194 ? 44.969 2.252 6.77 1 26.36 194 SER B N 1
ATOM 5404 C CA . SER B 1 194 ? 44.906 1.582 8.062 1 26.36 194 SER B CA 1
ATOM 5405 C C . SER B 1 194 ? 44.625 0.09 7.898 1 26.36 194 SER B C 1
ATOM 5407 O O . SER B 1 194 ? 44.438 -0.623 8.883 1 26.36 194 SER B O 1
ATOM 5409 N N . ILE B 1 195 ? 44.312 -0.204 6.637 1 25.25 195 ILE B N 1
ATOM 5410 C CA . ILE B 1 195 ? 43.875 -1.602 6.648 1 25.25 195 ILE B CA 1
ATOM 5411 C C . ILE B 1 195 ? 45.094 -2.5 6.883 1 25.25 195 ILE B C 1
ATOM 5413 O O . ILE B 1 195 ? 44.969 -3.723 6.988 1 25.25 195 ILE B O 1
ATOM 5417 N N . SER B 1 196 ? 46.25 -1.872 6.551 1 24.89 196 SER B N 1
ATOM 5418 C CA . SER B 1 196 ? 47.344 -2.811 6.473 1 24.89 196 SER B CA 1
ATOM 5419 C C . SER B 1 196 ? 47.656 -3.43 7.832 1 24.89 196 SER B C 1
ATOM 5421 O O . SER B 1 196 ? 48.344 -4.457 7.918 1 24.89 196 SER B O 1
ATOM 5423 N N . SER B 1 197 ? 47.781 -2.432 8.742 1 24.45 197 SER B N 1
ATOM 5424 C CA . SER B 1 197 ? 48.562 -2.85 9.898 1 24.45 197 SER B CA 1
ATOM 5425 C C . SER B 1 197 ? 47.875 -3.971 10.664 1 24.45 197 SER B C 1
ATOM 5427 O O . SER B 1 197 ? 48.406 -4.461 11.672 1 24.45 197 SER B O 1
ATOM 5429 N N . LEU B 1 198 ? 46.625 -3.922 10.492 1 22.28 198 LEU B N 1
ATOM 5430 C CA . LEU B 1 198 ? 46.031 -4.668 11.609 1 22.28 198 LEU B CA 1
ATOM 5431 C C . LEU B 1 198 ? 46.375 -6.152 11.5 1 22.28 198 LEU B C 1
ATOM 5433 O O . LEU B 1 198 ? 45.844 -6.969 12.258 1 22.28 198 LEU B O 1
ATOM 5437 N N . ASN B 1 199 ? 47.062 -6.473 10.391 1 22.3 199 ASN B N 1
ATOM 5438 C CA . ASN B 1 199 ? 47.094 -7.91 10.156 1 22.3 199 ASN B CA 1
ATOM 5439 C C . ASN B 1 199 ? 47.812 -8.656 11.281 1 22.3 199 ASN B C 1
ATOM 5441 O O . ASN B 1 199 ? 47.656 -9.867 11.43 1 22.3 199 ASN B O 1
ATOM 5445 N N . ARG B 1 200 ? 49 -8.141 11.594 1 22.75 200 ARG B N 1
ATOM 5446 C CA . ARG B 1 200 ? 50 -9.094 12.031 1 22.75 200 ARG B CA 1
ATOM 5447 C C . ARG B 1 200 ? 49.719 -9.562 13.461 1 22.75 200 ARG B C 1
ATOM 5449 O O . ARG B 1 200 ? 50.469 -9.242 14.383 1 22.75 200 ARG B O 1
ATOM 5456 N N . GLN B 1 201 ? 48.562 -9.375 14.023 1 21.53 201 GLN B N 1
ATOM 5457 C CA . GLN B 1 201 ? 48.688 -9.734 15.438 1 21.53 201 GLN B CA 1
ATOM 5458 C C . GLN B 1 201 ? 49.219 -11.156 15.594 1 21.53 201 GLN B C 1
ATOM 5460 O O . GLN B 1 201 ? 48.781 -12.07 14.891 1 21.53 201 GLN B O 1
ATOM 5465 N N . GLU B 1 202 ? 50.438 -11.383 16.25 1 21.7 202 GLU B N 1
ATOM 5466 C CA . GLU B 1 202 ? 51.25 -12.516 16.672 1 21.7 202 GLU B CA 1
ATOM 5467 C C . GLU B 1 202 ? 50.406 -13.578 17.359 1 21.7 202 GLU B C 1
ATOM 5469 O O . GLU B 1 202 ? 49.594 -13.266 18.219 1 21.7 202 GLU B O 1
ATOM 5474 N N . VAL B 1 203 ? 50.125 -14.75 16.719 1 22.61 203 VAL B N 1
ATOM 5475 C CA . VAL B 1 203 ? 49.469 -15.984 17.141 1 22.61 203 VAL B CA 1
ATOM 5476 C C . VAL B 1 203 ? 50.062 -16.453 18.469 1 22.61 203 VAL B C 1
ATOM 5478 O O . VAL B 1 203 ? 51.25 -16.766 18.547 1 22.61 203 VAL B O 1
ATOM 5481 N N . PRO B 1 204 ? 49.812 -15.859 19.656 1 21.16 204 PRO B N 1
ATOM 5482 C CA . PRO B 1 204 ? 50.562 -16.422 20.766 1 21.16 204 PRO B CA 1
ATOM 5483 C C . PRO B 1 204 ? 50.469 -17.938 20.844 1 21.16 204 PRO B C 1
ATOM 5485 O O . PRO B 1 204 ? 49.5 -18.531 20.375 1 21.16 204 PRO B O 1
ATOM 5488 N N . GLN B 1 205 ? 51.594 -18.672 21.062 1 20.45 205 GLN B N 1
ATOM 5489 C CA . GLN B 1 205 ? 51.969 -20.062 21.234 1 20.45 205 GLN B CA 1
ATOM 5490 C C . GLN B 1 205 ? 51.125 -20.734 22.312 1 20.45 205 GLN B C 1
ATOM 5492 O O . GLN B 1 205 ? 51.031 -20.234 23.438 1 20.45 205 GLN B O 1
ATOM 5497 N N . GLN B 1 206 ? 50.062 -21.422 21.875 1 20.53 206 GLN B N 1
ATOM 5498 C CA . GLN B 1 206 ? 49.25 -22.266 22.734 1 20.53 206 GLN B CA 1
ATOM 5499 C C . GLN B 1 206 ? 50.094 -23.203 23.578 1 20.53 206 GLN B C 1
ATOM 5501 O O . GLN B 1 206 ? 50.906 -23.953 23.047 1 20.53 206 GLN B O 1
ATOM 5506 N N . VAL B 1 207 ? 50.406 -22.844 24.859 1 19.16 207 VAL B N 1
ATOM 5507 C CA . VAL B 1 207 ? 51.094 -23.734 25.781 1 19.16 207 VAL B CA 1
ATOM 5508 C C . VAL B 1 207 ? 50.312 -25.031 25.938 1 19.16 207 VAL B C 1
ATOM 5510 O O . VAL B 1 207 ? 49.062 -25.016 26 1 19.16 207 VAL B O 1
ATOM 5513 N N . VAL B 1 208 ? 50.906 -26.234 25.703 1 20.7 208 VAL B N 1
ATOM 5514 C CA . VAL B 1 208 ? 50.594 -27.656 25.703 1 20.7 208 VAL B CA 1
ATOM 5515 C C . VAL B 1 208 ? 50.156 -28.094 27.078 1 20.7 208 VAL B C 1
ATOM 5517 O O . VAL B 1 208 ? 50.938 -28.062 28.031 1 20.7 208 VAL B O 1
ATOM 5520 N N . PRO B 1 209 ? 49.219 -27.562 27.844 1 19.42 209 PRO B N 1
ATOM 5521 C CA . PRO B 1 209 ? 49.469 -28.188 29.156 1 19.42 209 PRO B CA 1
ATOM 5522 C C . PRO B 1 209 ? 49.344 -29.703 29.109 1 19.42 209 PRO B C 1
ATOM 5524 O O . PRO B 1 209 ? 48.656 -30.25 28.234 1 19.42 209 PRO B O 1
ATOM 5527 N N . PRO B 1 210 ? 50.062 -30.5 30.031 1 18.73 210 PRO B N 1
ATOM 5528 C CA . PRO B 1 210 ? 50.375 -31.938 30.156 1 18.73 210 PRO B CA 1
ATOM 5529 C C . PRO B 1 210 ? 49.125 -32.781 30.375 1 18.73 210 PRO B C 1
ATOM 5531 O O . PRO B 1 210 ? 48.031 -32.25 30.641 1 18.73 210 PRO B O 1
ATOM 5534 N N . ASP B 1 211 ? 49.312 -34.125 30.766 1 17.39 211 ASP B N 1
ATOM 5535 C CA . ASP B 1 211 ? 48.906 -35.531 30.688 1 17.39 211 ASP B CA 1
ATOM 5536 C C . ASP B 1 211 ? 47.781 -35.844 31.672 1 17.39 211 ASP B C 1
ATOM 5538 O O . ASP B 1 211 ? 46.875 -36.594 31.344 1 17.39 211 ASP B O 1
ATOM 5542 N N . THR B 1 212 ? 47.812 -35.5 33 1 16.31 212 THR B N 1
ATOM 5543 C CA . THR B 1 212 ? 47.875 -36.656 33.906 1 16.31 212 THR B CA 1
ATOM 5544 C C . THR B 1 212 ? 46.5 -37.312 34 1 16.31 212 THR B C 1
ATOM 5546 O O . THR B 1 212 ? 46.375 -38.531 33.906 1 16.31 212 THR B O 1
ATOM 5549 N N . ARG B 1 213 ? 45.594 -36.875 35.031 1 16.95 213 ARG B N 1
ATOM 5550 C CA . ARG B 1 213 ? 45.25 -37.688 36.188 1 16.95 213 ARG B CA 1
ATOM 5551 C C . ARG B 1 213 ? 44.156 -38.719 35.844 1 16.95 213 ARG B C 1
ATOM 5553 O O . ARG B 1 213 ? 43.438 -38.531 34.875 1 16.95 213 ARG B O 1
ATOM 5560 N N . ASP B 1 214 ? 43.688 -39.594 36.938 1 16.25 214 ASP B N 1
ATOM 5561 C CA . ASP B 1 214 ? 43.344 -40.875 37.5 1 16.25 214 ASP B CA 1
ATOM 5562 C C . ASP B 1 214 ? 41.875 -41.188 37.312 1 16.25 214 ASP B C 1
ATOM 5564 O O . ASP B 1 214 ? 41.062 -40.281 37.094 1 16.25 214 ASP B O 1
ATOM 5568 N N . ALA B 1 215 ? 41.438 -42.594 37.469 1 16.95 215 ALA B N 1
ATOM 5569 C CA . ALA B 1 215 ? 40.625 -43.75 37.25 1 16.95 215 ALA B CA 1
ATOM 5570 C C . ALA B 1 215 ? 39.312 -43.688 38.031 1 16.95 215 ALA B C 1
ATOM 5572 O O . ALA B 1 215 ? 38.25 -44.031 37.531 1 16.95 215 ALA B O 1
ATOM 5573 N N . HIS B 1 216 ? 39.25 -43.562 39.5 1 16.06 216 HIS B N 1
ATOM 5574 C CA . HIS B 1 216 ? 38.719 -44.656 40.281 1 16.06 216 HIS B CA 1
ATOM 5575 C C . HIS B 1 216 ? 37.188 -44.531 40.406 1 16.06 216 HIS B C 1
ATOM 5577 O O . HIS B 1 216 ? 36.531 -45.438 40.906 1 16.06 216 HIS B O 1
ATOM 5583 N N . VAL B 1 217 ? 36.469 -43.5 40.094 1 16.36 217 VAL B N 1
ATOM 5584 C CA . VAL B 1 217 ? 35.5 -43.375 41.156 1 16.36 217 VAL B CA 1
ATOM 5585 C C . VAL B 1 217 ? 34.594 -44.625 41.156 1 16.36 217 VAL B C 1
ATOM 5587 O O . VAL B 1 217 ? 34.25 -45.156 40.125 1 16.36 217 VAL B O 1
ATOM 5590 N N . VAL B 1 218 ? 34.062 -45.062 42.531 1 15.67 218 VAL B N 1
ATOM 5591 C CA . VAL B 1 218 ? 33.5 -46 43.531 1 15.67 218 VAL B CA 1
ATOM 5592 C C . VAL B 1 218 ? 32.031 -46.281 43.156 1 15.67 218 VAL B C 1
ATOM 5594 O O . VAL B 1 218 ? 31.391 -45.531 42.438 1 15.67 218 VAL B O 1
ATOM 5597 N N . HIS B 1 219 ? 31.469 -47.312 44 1 15.68 219 HIS B N 1
ATOM 5598 C CA . HIS B 1 219 ? 30.672 -48.531 44.219 1 15.68 219 HIS B CA 1
ATOM 5599 C C . HIS B 1 219 ? 29.188 -48.188 44.312 1 15.68 219 HIS B C 1
ATOM 5601 O O . HIS B 1 219 ? 28.375 -48.75 43.562 1 15.68 219 HIS B O 1
ATOM 5607 N N . GLU B 1 220 ? 28.609 -48.25 45.625 1 14.63 220 GLU B N 1
ATOM 5608 C CA . GLU B 1 220 ? 27.766 -49.219 46.312 1 14.63 220 GLU B CA 1
ATOM 5609 C C . GLU B 1 220 ? 26.328 -48.719 46.469 1 14.63 220 GLU B C 1
ATOM 5611 O O . GLU B 1 220 ? 25.453 -49.438 46.938 1 14.63 220 GLU B O 1
ATOM 5616 N N . ALA B 1 221 ? 25.797 -47.812 45.844 1 15.21 221 ALA B N 1
ATOM 5617 C CA . ALA B 1 221 ? 24.734 -47.344 46.719 1 15.21 221 ALA B CA 1
ATOM 5618 C C . ALA B 1 221 ? 23.75 -48.469 47.031 1 15.21 221 ALA B C 1
ATOM 5620 O O . ALA B 1 221 ? 23.406 -49.25 46.156 1 15.21 221 ALA B O 1
ATOM 5621 N N . LEU B 1 222 ? 23.391 -48.594 48.5 1 14.45 222 LEU B N 1
ATOM 5622 C CA . LEU B 1 222 ? 22.75 -49.281 49.625 1 14.45 222 LEU B CA 1
ATOM 5623 C C . LEU B 1 222 ? 21.281 -49.562 49.281 1 14.45 222 LEU B C 1
ATOM 5625 O O . LEU B 1 222 ? 20.688 -48.906 48.438 1 14.45 222 LEU B O 1
ATOM 5629 N N . GLN B 1 223 ? 20.562 -50.312 50.312 1 14.5 223 GLN B N 1
ATOM 5630 C CA . GLN B 1 223 ? 19.656 -51.344 50.844 1 14.5 223 GLN B CA 1
ATOM 5631 C C . GLN B 1 223 ? 18.266 -50.781 51.062 1 14.5 223 GLN B C 1
ATOM 5633 O O . GLN B 1 223 ? 17.266 -51.438 50.812 1 14.5 223 GLN B O 1
ATOM 5638 N N . TYR B 1 224 ? 18.141 -49.625 51.969 1 14.8 224 TYR B N 1
ATOM 5639 C CA . TYR B 1 224 ? 17.328 -49.812 53.188 1 14.8 224 TYR B CA 1
ATOM 5640 C C . TYR B 1 224 ? 15.891 -50.188 52.812 1 14.8 224 TYR B C 1
ATOM 5642 O O . TYR B 1 224 ? 15.422 -49.875 51.719 1 14.8 224 TYR B O 1
ATOM 5650 N N . GLN B 1 225 ? 15.156 -50.844 53.969 1 14.45 225 GLN B N 1
ATOM 5651 C CA . GLN B 1 225 ? 14.234 -51.688 54.688 1 14.45 225 GLN B CA 1
ATOM 5652 C C . GLN B 1 225 ? 12.812 -51.156 54.625 1 14.45 225 GLN B C 1
ATOM 5654 O O . GLN B 1 225 ? 11.898 -51.844 54.125 1 14.45 225 GLN B O 1
ATOM 5659 N N . GLN B 1 226 ? 12.375 -50.75 55.969 1 14.55 226 GLN B N 1
ATOM 5660 C CA . GLN B 1 226 ? 11.453 -51.312 56.938 1 14.55 226 GLN B CA 1
ATOM 5661 C C . GLN B 1 226 ? 10.031 -50.812 56.719 1 14.55 226 GLN B C 1
ATOM 5663 O O . GLN B 1 226 ? 9.133 -51.594 56.406 1 14.55 226 GLN B O 1
ATOM 5668 N N . HIS B 1 227 ? 9.523 -50.188 57.906 1 14.97 227 HIS B N 1
ATOM 5669 C CA . HIS B 1 227 ? 8.578 -50.469 59 1 14.97 227 HIS B CA 1
ATOM 5670 C C . HIS B 1 227 ? 7.18 -49.969 58.656 1 14.97 227 HIS B C 1
ATOM 5672 O O . HIS B 1 227 ? 7.004 -49.219 57.688 1 14.97 227 HIS B O 1
ATOM 5678 N N . GLN B 1 228 ? 6.508 -49.469 59.844 1 14.45 228 GLN B N 1
ATOM 5679 C CA . GLN B 1 228 ? 5.48 -49.75 60.844 1 14.45 228 GLN B CA 1
ATOM 5680 C C . GLN B 1 228 ? 4.168 -49.062 60.5 1 14.45 228 GLN B C 1
ATOM 5682 O O . GLN B 1 228 ? 3.182 -49.719 60.156 1 14.45 228 GLN B O 1
ATOM 5687 N N . GLN B 1 229 ? 3.828 -48.062 61.469 1 14.69 229 GLN B N 1
ATOM 5688 C CA . GLN B 1 229 ? 2.865 -48 62.562 1 14.69 229 GLN B CA 1
ATOM 5689 C C . GLN B 1 229 ? 1.52 -47.469 62.094 1 14.69 229 GLN B C 1
ATOM 5691 O O . GLN B 1 229 ? 1.424 -46.906 61 1 14.69 229 GLN B O 1
ATOM 5696 N N . HIS B 1 230 ? 0.851 -46.781 63.125 1 13.98 230 HIS B N 1
ATOM 5697 C CA . HIS B 1 230 ? -0.264 -46.812 64.062 1 13.98 230 HIS B CA 1
ATOM 5698 C C . HIS B 1 230 ? -1.441 -46 63.562 1 13.98 230 HIS B C 1
ATOM 5700 O O . HIS B 1 230 ? -2.566 -46.469 63.5 1 13.98 230 HIS B O 1
ATOM 5706 N N . HIS B 1 231 ? -1.517 -44.719 64.25 1 14.75 231 HIS B N 1
ATOM 5707 C CA . HIS B 1 231 ? -2.5 -44.344 65.25 1 14.75 231 HIS B CA 1
ATOM 5708 C C . HIS B 1 231 ? -3.826 -43.938 64.625 1 14.75 231 HIS B C 1
ATOM 5710 O O . HIS B 1 231 ? -3.887 -43.688 63.406 1 14.75 231 HIS B O 1
ATOM 5716 N N . GLN B 1 232 ? -4.57 -42.969 65.375 1 14.27 232 GLN B N 1
ATOM 5717 C CA . GLN B 1 232 ? -5.715 -42.812 66.312 1 14.27 232 GLN B CA 1
ATOM 5718 C C . GLN B 1 232 ? -6.898 -42.188 65.562 1 14.27 232 GLN B C 1
ATOM 5720 O O . GLN B 1 232 ? -7.973 -42.781 65.5 1 14.27 232 GLN B O 1
ATOM 5725 N N . HIS B 1 233 ? -7.188 -40.875 66.062 1 14.68 233 HIS B N 1
ATOM 5726 C CA . HIS B 1 233 ? -8.273 -40.438 66.938 1 14.68 233 HIS B CA 1
ATOM 5727 C C . HIS B 1 233 ? -9.508 -40.062 66.125 1 14.68 233 HIS B C 1
ATOM 5729 O O . HIS B 1 233 ? -9.422 -39.875 64.938 1 14.68 233 HIS B O 1
ATOM 5735 N N . GLN B 1 234 ? -10.305 -39 66.75 1 14.58 234 GLN B N 1
ATOM 5736 C CA . GLN B 1 234 ? -11.523 -38.75 67.5 1 14.58 234 GLN B CA 1
ATOM 5737 C C . GLN B 1 234 ? -12.602 -38.125 66.625 1 14.58 234 GLN B C 1
ATOM 5739 O O . GLN B 1 234 ? -13.633 -38.75 66.375 1 14.58 234 GLN B O 1
ATOM 5744 N N . GLN B 1 235 ? -13.031 -36.812 67.125 1 14.55 235 GLN B N 1
ATOM 5745 C CA . GLN B 1 235 ? -14.227 -36.406 67.812 1 14.55 235 GLN B CA 1
ATOM 5746 C C . GLN B 1 235 ? -15.289 -35.875 66.875 1 14.55 235 GLN B C 1
ATOM 5748 O O . GLN B 1 235 ? -15.031 -35.719 65.688 1 14.55 235 GLN B O 1
ATOM 5753 N N . HIS B 1 236 ? -15.805 -34.594 67.25 1 14.83 236 HIS B N 1
ATOM 5754 C CA . HIS B 1 236 ? -17.031 -34.125 67.875 1 14.83 236 HIS B CA 1
ATOM 5755 C C . HIS B 1 236 ? -18.016 -33.562 66.875 1 14.83 236 HIS B C 1
ATOM 5757 O O . HIS B 1 236 ? -17.656 -33.375 65.688 1 14.83 236 HIS B O 1
ATOM 5763 N N . HIS B 1 237 ? -18.609 -32.312 67.312 1 14.84 237 HIS B N 1
ATOM 5764 C CA . HIS B 1 237 ? -19.906 -31.859 67.812 1 14.84 237 HIS B CA 1
ATOM 5765 C C . HIS B 1 237 ? -20.703 -31.141 66.688 1 14.84 237 HIS B C 1
ATOM 5767 O O . HIS B 1 237 ? -21.781 -31.609 66.312 1 14.84 237 HIS B O 1
ATOM 5773 N N . GLN B 1 238 ? -21.094 -29.75 67.125 1 14.66 238 GLN B N 1
ATOM 5774 C CA . GLN B 1 238 ? -22.328 -29.125 67.562 1 14.66 238 GLN B CA 1
ATOM 5775 C C . GLN B 1 238 ? -23.031 -28.406 66.438 1 14.66 238 GLN B C 1
ATOM 5777 O O . GLN B 1 238 ? -22.484 -28.266 65.312 1 14.66 238 GLN B O 1
ATOM 5782 N N . GLN B 1 239 ? -23.484 -27.016 66.75 1 14.8 239 GLN B N 1
ATOM 5783 C CA . GLN B 1 239 ? -24.75 -26.359 67.062 1 14.8 239 GLN B CA 1
ATOM 5784 C C . GLN B 1 239 ? -25.281 -25.547 65.875 1 14.8 239 GLN B C 1
ATOM 5786 O O . 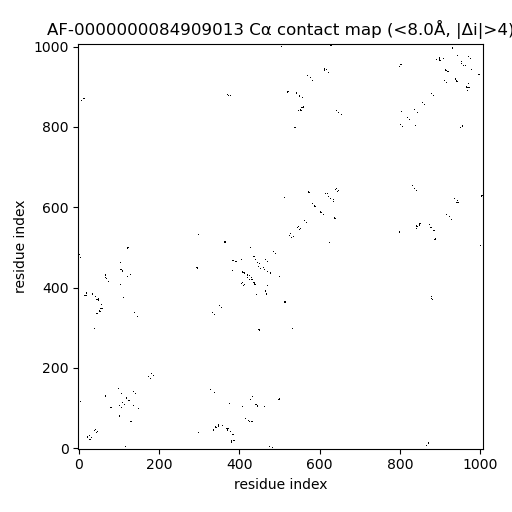GLN B 1 239 ? -26.391 -25.812 65.438 1 14.8 239 GLN B O 1
ATOM 5791 N N . GLN B 1 240 ? -25.266 -24.062 66.062 1 14.73 240 GLN B N 1
ATOM 5792 C CA . GLN B 1 240 ? -26.328 -23.141 66.438 1 14.73 240 GLN B CA 1
ATOM 5793 C C . GLN B 1 240 ? -26.922 -22.469 65.188 1 14.73 240 GLN B C 1
ATOM 5795 O O . GLN B 1 240 ? -26.375 -22.609 64.125 1 14.73 240 GLN B O 1
ATOM 5800 N N . GLN B 1 241 ? -27.078 -20.906 65.25 1 15.56 241 GLN B N 1
ATOM 5801 C CA . GLN B 1 241 ? -28.172 -19.953 65.5 1 15.56 241 GLN B CA 1
ATOM 5802 C C . GLN B 1 241 ? -28.594 -19.281 64.188 1 15.56 241 GLN B C 1
ATOM 5804 O O . GLN B 1 241 ? -27.859 -19.297 63.188 1 15.56 241 GLN B O 1
ATOM 5809 N N . PRO B 1 242 ? -29.5 -17.969 64.312 1 16.95 242 PRO B N 1
ATOM 5810 C CA . PRO B 1 242 ? -30.766 -17.328 63.969 1 16.95 242 PRO B CA 1
ATOM 5811 C C . PRO B 1 242 ? -30.609 -16.203 62.938 1 16.95 242 PRO B C 1
ATOM 5813 O O . PRO B 1 242 ? -31.516 -15.969 62.125 1 16.95 242 PRO B O 1
ATOM 5816 N N . ALA B 1 243 ? -29.438 -15.391 62.688 1 14.42 243 ALA B N 1
ATOM 5817 C CA . ALA B 1 243 ? -29.594 -13.953 62.906 1 14.42 243 ALA B CA 1
ATOM 5818 C C . ALA B 1 243 ? -30.438 -13.328 61.812 1 14.42 243 ALA B C 1
ATOM 5820 O O . ALA B 1 243 ? -30.453 -13.812 60.656 1 14.42 243 ALA B O 1
ATOM 5821 N N . SER B 1 244 ? -31.219 -12 62.125 1 16.52 244 SER B N 1
ATOM 5822 C CA . SER B 1 244 ? -32.312 -11.047 61.875 1 16.52 244 SER B CA 1
ATOM 5823 C C . SER B 1 244 ? -31.844 -9.914 60.969 1 16.52 244 SER B C 1
ATOM 5825 O O . SER B 1 244 ? -32.656 -9.18 60.406 1 16.52 244 SER B O 1
ATOM 5827 N N . ALA B 1 245 ? -30.797 -9.68 60.219 1 14.83 245 ALA B N 1
ATOM 5828 C CA . ALA B 1 245 ? -30.297 -8.305 60.188 1 14.83 245 ALA B CA 1
ATOM 5829 C C . ALA B 1 245 ? -31.344 -7.355 59.625 1 14.83 245 ALA B C 1
ATOM 5831 O O . ALA B 1 245 ? -31.953 -7.633 58.594 1 14.83 245 ALA B O 1
ATOM 5832 N N . ASP B 1 246 ? -31.641 -6.109 60.406 1 15.27 246 ASP B N 1
ATOM 5833 C CA . ASP B 1 246 ? -32.406 -4.883 60.594 1 15.27 246 ASP B CA 1
ATOM 5834 C C . ASP B 1 246 ? -32.125 -3.867 59.5 1 15.27 246 ASP B C 1
ATOM 5836 O O . ASP B 1 246 ? -33 -3.547 58.688 1 15.27 246 ASP B O 1
ATOM 5840 N N . GLU B 1 247 ? -31.234 -2.59 59.906 1 15.26 247 GLU B N 1
ATOM 5841 C CA . GLU B 1 247 ? -31.578 -1.211 60.25 1 15.26 247 GLU B CA 1
ATOM 5842 C C . GLU B 1 247 ? -31.438 -0.298 59.031 1 15.26 247 GLU B C 1
ATOM 5844 O O . GLU B 1 247 ? -30.859 -0.699 58.031 1 15.26 247 GLU B O 1
ATOM 5849 N N . GLU B 1 248 ? -30.938 1.288 59.375 1 15.5 248 GLU B N 1
ATOM 5850 C CA . GLU B 1 248 ? -31.297 2.699 59.469 1 15.5 248 GLU B CA 1
ATOM 5851 C C . GLU B 1 248 ? -30.438 3.559 58.562 1 15.5 248 GLU B C 1
ATOM 5853 O O . GLU B 1 248 ? -30.797 4.695 58.25 1 15.5 248 GLU B O 1
ATOM 5858 N N . VAL B 1 249 ? -29.531 3.4 57.594 1 15.87 249 VAL B N 1
ATOM 5859 C CA . VAL B 1 249 ? -28.547 4.477 57.625 1 15.87 249 VAL B CA 1
ATOM 5860 C C . VAL B 1 249 ? -29.203 5.785 57.188 1 15.87 249 VAL B C 1
ATOM 5862 O O . VAL B 1 249 ? -29.828 5.852 56.125 1 15.87 249 VAL B O 1
ATOM 5865 N N . THR B 1 250 ? -29.031 6.938 58.094 1 15.08 250 THR B N 1
ATOM 5866 C CA . THR B 1 250 ? -29.344 8.336 58.375 1 15.08 250 THR B CA 1
ATOM 5867 C C . THR B 1 250 ? -28.469 9.266 57.531 1 15.08 250 THR B C 1
ATOM 5869 O O . THR B 1 250 ? -28.953 10.281 57.031 1 15.08 250 THR B O 1
ATOM 5872 N N . MET B 1 251 ? -27 9.289 57.5 1 14.3 251 MET B N 1
ATOM 5873 C CA . MET B 1 251 ? -26.359 10.477 58.062 1 14.3 251 MET B CA 1
ATOM 5874 C C . MET B 1 251 ? -26.562 11.688 57.156 1 14.3 251 MET B C 1
ATOM 5876 O O . MET B 1 251 ? -26.859 11.523 55.969 1 14.3 251 MET B O 1
ATOM 5880 N N . TYR B 1 252 ? -25.391 12.773 57.375 1 14.45 252 TYR B N 1
ATOM 5881 C CA . TYR B 1 252 ? -25.047 14.109 57.844 1 14.45 252 TYR B CA 1
ATOM 5882 C C . TYR B 1 252 ? -24.797 15.062 56.688 1 14.45 252 TYR B C 1
ATOM 5884 O O . TYR B 1 252 ? -24.547 14.625 55.562 1 14.45 252 TYR B O 1
ATOM 5892 N N . THR B 1 253 ? -24.125 16.391 57.094 1 15.41 253 THR B N 1
ATOM 5893 C CA . THR B 1 253 ? -24.234 17.844 57.125 1 15.41 253 THR B CA 1
ATOM 5894 C C . THR B 1 253 ? -23.266 18.5 56.156 1 15.41 253 THR B C 1
ATOM 5896 O O . THR B 1 253 ? -23.672 19.312 55.312 1 15.41 253 THR B O 1
ATOM 5899 N N . ALA B 1 254 ? -21.953 19.328 56.625 1 15.17 254 ALA B N 1
ATOM 5900 C CA . ALA B 1 254 ? -21.734 20.766 56.812 1 15.17 254 ALA B CA 1
ATOM 5901 C C . ALA B 1 254 ? -20.719 21.297 55.812 1 15.17 254 ALA B C 1
ATOM 5903 O O . ALA B 1 254 ? -20.922 22.344 55.188 1 15.17 254 ALA B O 1
ATOM 5904 N N . ALA B 1 255 ? -19.297 20.875 55.656 1 15.4 255 ALA B N 1
ATOM 5905 C CA . ALA B 1 255 ? -18.281 21.828 56.094 1 15.4 255 ALA B CA 1
ATOM 5906 C C . ALA B 1 255 ? -17.984 22.844 54.969 1 15.4 255 ALA B C 1
ATOM 5908 O O . ALA B 1 255 ? -18.203 22.562 53.812 1 15.4 255 ALA B O 1
ATOM 5909 N N . ASN B 1 256 ? -17.141 24.125 55.5 1 15.55 256 ASN B N 1
ATOM 5910 C CA . ASN B 1 256 ? -16.781 25.547 55.469 1 15.55 256 ASN B CA 1
ATOM 5911 C C . ASN B 1 256 ? -15.539 25.797 54.625 1 15.55 256 ASN B C 1
ATOM 5913 O O . ASN B 1 256 ? -14.523 25.109 54.781 1 15.55 256 ASN B O 1
ATOM 5917 N N . LEU B 1 257 ? -15.477 26.5 53.5 1 16.77 257 LEU B N 1
ATOM 5918 C CA . LEU B 1 257 ? -14.57 26.938 52.469 1 16.77 257 LEU B CA 1
ATOM 5919 C C . LEU B 1 257 ? -13.578 27.969 52.969 1 16.77 257 LEU B C 1
ATOM 5921 O O . LEU B 1 257 ? -12.891 28.625 52.188 1 16.77 257 LEU B O 1
ATOM 5925 N N . PRO B 1 258 ? -12.961 27.781 54.344 1 15.44 258 PRO B N 1
ATOM 5926 C CA . PRO B 1 258 ? -12.469 29.125 54.656 1 15.44 258 PRO B CA 1
ATOM 5927 C C . PRO B 1 258 ? -11.336 29.562 53.75 1 15.44 258 PRO B C 1
ATOM 5929 O O . PRO B 1 258 ? -10.828 28.75 52.969 1 15.44 258 PRO B O 1
ATOM 5932 N N . HIS B 1 259 ? -10.148 30.234 54.469 1 15.57 259 HIS B N 1
ATOM 5933 C CA . HIS B 1 259 ? -9.453 31.516 54.594 1 15.57 259 HIS B CA 1
ATOM 5934 C C . HIS B 1 259 ? -8.133 31.484 53.812 1 15.57 259 HIS B C 1
ATOM 5936 O O . HIS B 1 259 ? -7.508 30.438 53.688 1 15.57 259 HIS B O 1
ATOM 5942 N N . THR B 1 260 ? -7.641 32.625 53.188 1 16.62 260 THR B N 1
ATOM 5943 C CA . THR B 1 260 ? -6.734 33.281 52.281 1 16.62 260 THR B CA 1
ATOM 5944 C C . THR B 1 260 ? -5.383 33.531 52.938 1 16.62 260 THR B C 1
ATOM 5946 O O . THR B 1 260 ? -4.52 34.219 52.344 1 16.62 260 THR B O 1
ATOM 5949 N N . SER B 1 261 ? -4.945 32.875 54.094 1 14.84 261 SER B N 1
ATOM 5950 C CA . SER B 1 261 ? -3.971 33.75 54.75 1 14.84 261 SER B CA 1
ATOM 5951 C C . SER B 1 261 ? -2.725 33.938 53.906 1 14.84 261 SER B C 1
ATOM 5953 O O . SER B 1 261 ? -2.414 33.094 53.062 1 14.84 261 SER B O 1
ATOM 5955 N N . SER B 1 262 ? -1.795 35.031 54.281 1 15.51 262 SER B N 1
ATOM 5956 C CA . SER B 1 262 ? -0.887 36.125 53.969 1 15.51 262 SER B CA 1
ATOM 5957 C C . SER B 1 262 ? 0.569 35.688 54.031 1 15.51 262 SER B C 1
ATOM 5959 O O . SER B 1 262 ? 1.461 36.375 53.531 1 15.51 262 SER B O 1
ATOM 5961 N N . TYR B 1 263 ? 0.984 34.75 54.938 1 14.51 263 TYR B N 1
ATOM 5962 C CA . TYR B 1 263 ? 2.172 35.156 55.688 1 14.51 263 TYR B CA 1
ATOM 5963 C C . TYR B 1 263 ? 3.369 35.312 54.75 1 14.51 263 TYR B C 1
ATOM 5965 O O . TYR B 1 263 ? 3.414 34.688 53.688 1 14.51 263 TYR B O 1
ATOM 5973 N N . THR B 1 264 ? 4.414 35.938 55.344 1 15.27 264 THR B N 1
ATOM 5974 C CA . THR B 1 264 ? 5.52 36.875 55.375 1 15.27 264 THR B CA 1
ATOM 5975 C C . THR B 1 264 ? 6.801 36.25 54.875 1 15.27 264 THR B C 1
ATOM 5977 O O . THR B 1 264 ? 7.441 36.75 53.938 1 15.27 264 THR B O 1
ATOM 5980 N N . ALA B 1 265 ? 7.848 36.219 55.812 1 14.83 265 ALA B N 1
ATOM 5981 C CA . ALA B 1 265 ? 9.078 37 55.875 1 14.83 265 ALA B CA 1
ATOM 5982 C C . ALA B 1 265 ? 10.266 36.219 55.344 1 14.83 265 ALA B C 1
ATOM 5984 O O . ALA B 1 265 ? 11.039 36.719 54.531 1 14.83 265 ALA B O 1
ATOM 5985 N N . ALA B 1 266 ? 10.734 35.125 56.062 1 15.5 266 ALA B N 1
ATOM 5986 C CA . ALA B 1 266 ? 12.047 35.312 56.656 1 15.5 266 ALA B CA 1
ATOM 5987 C C . ALA B 1 266 ? 13.164 35 55.656 1 15.5 266 ALA B C 1
ATOM 5989 O O . ALA B 1 266 ? 12.977 34.219 54.75 1 15.5 266 ALA B O 1
ATOM 5990 N N . ILE B 1 267 ? 14.375 35.531 55.969 1 15.49 267 ILE B N 1
ATOM 5991 C CA . ILE B 1 267 ? 15.617 36.156 55.5 1 15.49 267 ILE B CA 1
ATOM 5992 C C . ILE B 1 267 ? 16.641 35.062 55.219 1 15.49 267 ILE B C 1
ATOM 5994 O O . ILE B 1 267 ? 17.391 35.125 54.25 1 15.49 267 ILE B O 1
ATOM 5998 N N . SER B 1 268 ? 16.688 33.969 56.156 1 14.96 268 SER B N 1
ATOM 5999 C CA . SER B 1 268 ? 18.062 33.969 56.656 1 14.96 268 SER B CA 1
ATOM 6000 C C . SER B 1 268 ? 19.047 33.531 55.594 1 14.96 268 SER B C 1
ATOM 6002 O O . SER B 1 268 ? 18.641 33.031 54.531 1 14.96 268 SER B O 1
ATOM 6004 N N . ASN B 1 269 ? 20 32.625 56.125 1 15.09 269 ASN B N 1
ATOM 6005 C CA . ASN B 1 269 ? 21.438 32.719 56.375 1 15.09 269 ASN B CA 1
ATOM 6006 C C . ASN B 1 269 ? 22.25 32.094 55.25 1 15.09 269 ASN B C 1
ATOM 6008 O O . ASN B 1 269 ? 23.125 32.75 54.688 1 15.09 269 ASN B O 1
ATOM 6012 N N . THR B 1 270 ? 22.688 30.797 55.469 1 15.39 270 THR B N 1
ATOM 6013 C CA . THR B 1 270 ? 24.078 30.484 55.75 1 15.39 270 THR B CA 1
ATOM 6014 C C . THR B 1 270 ? 24.859 30.234 54.469 1 15.39 270 THR B C 1
ATOM 6016 O O . THR B 1 270 ? 24.281 29.984 53.406 1 15.39 270 THR B O 1
ATOM 6019 N N . ASN B 1 271 ? 25.891 29.266 54.656 1 15.06 271 ASN B N 1
ATOM 6020 C CA . ASN B 1 271 ? 27.344 29.266 54.594 1 15.06 271 ASN B CA 1
ATOM 6021 C C . ASN B 1 271 ? 27.844 28.781 53.219 1 15.06 271 ASN B C 1
ATOM 6023 O O . ASN B 1 271 ? 28.656 29.438 52.594 1 15.06 271 ASN B O 1
ATOM 6027 N N . SER B 1 272 ? 27.922 27.422 53.031 1 15.86 272 SER B N 1
ATOM 6028 C CA . SER B 1 272 ? 29.266 26.828 53.062 1 15.86 272 SER B CA 1
ATOM 6029 C C . SER B 1 272 ? 29.891 26.844 51.656 1 15.86 272 SER B C 1
ATOM 6031 O O . SER B 1 272 ? 29.219 27.172 50.688 1 15.86 272 SER B O 1
ATOM 6033 N N . GLY B 1 273 ? 30.672 25.672 51.344 1 16.58 273 GLY B N 1
ATOM 6034 C CA . GLY B 1 273 ? 32.062 25.344 51.031 1 16.58 273 GLY B CA 1
ATOM 6035 C C . GLY B 1 273 ? 32.312 25.281 49.531 1 16.58 273 GLY B C 1
ATOM 6036 O O . GLY B 1 273 ? 31.359 25.078 48.75 1 16.58 273 GLY B O 1
ATOM 6037 N N . ARG B 1 274 ? 33.5 25.688 49.125 1 16.39 274 ARG B N 1
ATOM 6038 C CA . ARG B 1 274 ? 34.25 26.156 47.969 1 16.39 274 ARG B CA 1
ATOM 6039 C C . ARG B 1 274 ? 34.594 25.016 47.031 1 16.39 274 ARG B C 1
ATOM 6041 O O . ARG B 1 274 ? 35.25 25.219 46.031 1 16.39 274 ARG B O 1
ATOM 6048 N N . ASN B 1 275 ? 34.25 23.766 47.344 1 17.12 275 ASN B N 1
ATOM 6049 C CA . ASN B 1 275 ? 35.375 23 46.812 1 17.12 275 ASN B CA 1
ATOM 6050 C C . ASN B 1 275 ? 35.469 23.125 45.281 1 17.12 275 ASN B C 1
ATOM 6052 O O . ASN B 1 275 ? 34.469 23.281 44.594 1 17.12 275 ASN B O 1
ATOM 6056 N N . SER B 1 276 ? 36.75 23.188 44.75 1 16.72 276 SER B N 1
ATOM 6057 C CA . SER B 1 276 ? 37.562 23.594 43.625 1 16.72 276 SER B CA 1
ATOM 6058 C C . SER B 1 276 ? 37.406 22.625 42.438 1 16.72 276 SER B C 1
ATOM 6060 O O . SER B 1 276 ? 37.812 22.922 41.312 1 16.72 276 SER B O 1
ATOM 6062 N N . SER B 1 277 ? 36.969 21.375 42.531 1 17.92 277 SER B N 1
ATOM 6063 C CA . SER B 1 277 ? 37.812 20.484 41.719 1 17.92 277 SER B CA 1
ATOM 6064 C C . SER B 1 277 ? 37.438 20.578 40.25 1 17.92 277 SER B C 1
ATOM 6066 O O . SER B 1 277 ? 36.375 20.094 39.844 1 17.92 277 SER B O 1
ATOM 6068 N N . ASP B 1 278 ? 37.719 21.578 39.5 1 16.08 278 ASP B N 1
ATOM 6069 C CA . ASP B 1 278 ? 37.188 21.766 38.156 1 16.08 278 ASP B CA 1
ATOM 6070 C C . ASP B 1 278 ? 37.594 20.609 37.25 1 16.08 278 ASP B C 1
ATOM 6072 O O . ASP B 1 278 ? 36.75 20 36.594 1 16.08 278 ASP B O 1
ATOM 6076 N N . ASP B 1 279 ? 38.688 20.719 36.406 1 16.84 279 ASP B N 1
ATOM 6077 C CA . ASP B 1 279 ? 38.562 21 34.969 1 16.84 279 ASP B CA 1
ATOM 6078 C C . ASP B 1 279 ? 38.812 19.734 34.156 1 16.84 279 ASP B C 1
ATOM 6080 O O . ASP B 1 279 ? 39.469 19.797 33.094 1 16.84 279 ASP B O 1
ATOM 6084 N N . SER B 1 280 ? 38.781 18.469 34.594 1 18.78 280 SER B N 1
ATOM 6085 C CA . SER B 1 280 ? 39.406 17.547 33.656 1 18.78 280 SER B CA 1
ATOM 6086 C C . SER B 1 280 ? 38.719 17.578 32.281 1 18.78 280 SER B C 1
ATOM 6088 O O . SER B 1 280 ? 37.5 17.547 32.219 1 18.78 280 SER B O 1
ATOM 6090 N N . ASN B 1 281 ? 39.406 18.031 31.203 1 17.89 281 ASN B N 1
ATOM 6091 C CA . ASN B 1 281 ? 39.188 18.344 29.797 1 17.89 281 ASN B CA 1
ATOM 6092 C C . ASN B 1 281 ? 38.938 17.078 28.984 1 17.89 281 ASN B C 1
ATOM 6094 O O . ASN B 1 281 ? 39 17.094 27.75 1 17.89 281 ASN B O 1
ATOM 6098 N N . ASN B 1 282 ? 38.406 15.953 29.469 1 18.97 282 ASN B N 1
ATOM 6099 C CA . ASN B 1 282 ? 38.531 14.844 28.531 1 18.97 282 ASN B CA 1
ATOM 6100 C C . ASN B 1 282 ? 37.75 15.109 27.25 1 18.97 282 ASN B C 1
ATOM 6102 O O . ASN B 1 282 ? 36.594 15.539 27.281 1 18.97 282 ASN B O 1
ATOM 6106 N N . SER B 1 283 ? 38.406 15.281 26.047 1 20.53 283 SER B N 1
ATOM 6107 C CA . SER B 1 283 ? 38.094 15.523 24.641 1 20.53 283 SER B CA 1
ATOM 6108 C C . SER B 1 283 ? 37.25 14.391 24.078 1 20.53 283 SER B C 1
ATOM 6110 O O . SER B 1 283 ? 37.719 13.258 23.953 1 20.53 283 SER B O 1
ATOM 6112 N N . SER B 1 284 ? 36 14.188 24.453 1 21.58 284 SER B N 1
ATOM 6113 C CA . SER B 1 284 ? 35.156 13.156 23.828 1 21.58 284 SER B CA 1
ATOM 6114 C C . SER B 1 284 ? 34.906 13.484 22.359 1 21.58 284 SER B C 1
ATOM 6116 O O . SER B 1 284 ? 34.188 14.43 22.047 1 21.58 284 SER B O 1
ATOM 6118 N N . SER B 1 285 ? 35.781 13.242 21.359 1 23.75 285 SER B N 1
ATOM 6119 C CA . SER B 1 285 ? 35.688 13.422 19.906 1 23.75 285 SER B CA 1
ATOM 6120 C C . SER B 1 285 ? 34.625 12.531 19.312 1 23.75 285 SER B C 1
ATOM 6122 O O . SER B 1 285 ? 34.406 12.516 18.094 1 23.75 285 SER B O 1
ATOM 6124 N N . SER B 1 286 ? 33.969 11.555 19.953 1 25.09 286 SER B N 1
ATOM 6125 C CA . SER B 1 286 ? 33.406 10.461 19.156 1 25.09 286 SER B CA 1
ATOM 6126 C C . SER B 1 286 ? 32.156 10.898 18.391 1 25.09 286 SER B C 1
ATOM 6128 O O . SER B 1 286 ? 31.516 10.086 17.734 1 25.09 286 SER B O 1
ATOM 6130 N N . SER B 1 287 ? 31.516 12.086 18.578 1 26.28 287 SER B N 1
ATOM 6131 C CA . SER B 1 287 ? 30.094 12.047 18.266 1 26.28 287 SER B CA 1
ATOM 6132 C C . SER B 1 287 ? 29.844 12.227 16.766 1 26.28 287 SER B C 1
ATOM 6134 O O . SER B 1 287 ? 28.703 12.367 16.328 1 26.28 287 SER B O 1
ATOM 6136 N N . ASN B 1 288 ? 30.844 12.336 15.867 1 26.06 288 ASN B N 1
ATOM 6137 C CA . ASN B 1 288 ? 30.406 12.961 14.625 1 26.06 288 ASN B CA 1
ATOM 6138 C C . ASN B 1 288 ? 29.672 11.977 13.727 1 26.06 288 ASN B C 1
ATOM 6140 O O . ASN B 1 288 ? 29.328 12.297 12.586 1 26.06 288 ASN B O 1
ATOM 6144 N N . SER B 1 289 ? 29.703 10.617 13.922 1 29.28 289 SER B N 1
ATOM 6145 C CA . SER B 1 289 ? 29.328 9.773 12.789 1 29.28 289 SER B CA 1
ATOM 6146 C C . SER B 1 289 ? 27.828 9.75 12.594 1 29.28 289 SER B C 1
ATOM 6148 O O . SER B 1 289 ? 27.328 9.141 11.641 1 29.28 289 SER B O 1
ATOM 6150 N N . ASN B 1 290 ? 27.016 10.234 13.562 1 29.47 290 ASN B N 1
ATOM 6151 C CA . ASN B 1 290 ? 25.594 9.922 13.461 1 29.47 290 ASN B CA 1
ATOM 6152 C C . ASN B 1 290 ? 24.906 10.828 12.438 1 29.47 290 ASN B C 1
ATOM 6154 O O . ASN B 1 290 ? 23.688 10.773 12.289 1 29.47 290 ASN B O 1
ATOM 6158 N N . ASN B 1 291 ? 25.578 11.836 11.828 1 30.38 291 ASN B N 1
ATOM 6159 C CA . ASN B 1 291 ? 24.797 12.844 11.117 1 30.38 291 ASN B CA 1
ATOM 6160 C C . ASN B 1 291 ? 24.328 12.336 9.758 1 30.38 291 ASN B C 1
ATOM 6162 O O . ASN B 1 291 ? 23.578 13.016 9.07 1 30.38 291 ASN B O 1
ATOM 6166 N N . SER B 1 292 ? 24.984 11.344 9.156 1 30.67 292 SER B N 1
ATOM 6167 C CA . SER B 1 292 ? 24.75 11.102 7.734 1 30.67 292 SER B CA 1
ATOM 6168 C C . SER B 1 292 ? 23.422 10.391 7.512 1 30.67 292 SER B C 1
ATOM 6170 O O . SER B 1 292 ? 22.922 10.336 6.383 1 30.67 292 SER B O 1
ATOM 6172 N N . ARG B 1 293 ? 22.875 9.703 8.391 1 34.62 293 ARG B N 1
ATOM 6173 C CA . ARG B 1 293 ? 21.734 8.812 8.172 1 34.62 293 ARG B CA 1
ATOM 6174 C C . ARG B 1 293 ? 20.453 9.609 7.934 1 34.62 293 ARG B C 1
ATOM 6176 O O . ARG B 1 293 ? 19.484 9.078 7.395 1 34.62 293 ARG B O 1
ATOM 6183 N N . GLY B 1 294 ? 20.375 10.844 8.445 1 31.67 294 GLY B N 1
ATOM 6184 C CA . GLY B 1 294 ? 19.141 11.625 8.359 1 31.67 294 GLY B CA 1
ATOM 6185 C C . GLY B 1 294 ? 18.938 12.258 6.996 1 31.67 294 GLY B C 1
ATOM 6186 O O . GLY B 1 294 ? 17.844 12.742 6.691 1 31.67 294 GLY B O 1
ATOM 6187 N N . ALA B 1 295 ? 19.938 12.508 6.262 1 32.09 295 ALA B N 1
ATOM 6188 C CA . ALA B 1 295 ? 19.891 13.328 5.055 1 32.09 295 ALA B CA 1
ATOM 6189 C C . ALA B 1 295 ? 19.141 12.617 3.934 1 32.09 295 ALA B C 1
ATOM 6191 O O . ALA B 1 295 ? 18.625 13.266 3.016 1 32.09 295 ALA B O 1
ATOM 6192 N N . LEU B 1 296 ? 19.016 11.375 3.998 1 31.55 296 LEU B N 1
ATOM 6193 C CA . LEU B 1 296 ? 18.5 10.656 2.838 1 31.55 296 LEU B CA 1
ATOM 6194 C C . LEU B 1 296 ? 16.984 10.789 2.734 1 31.55 296 LEU B C 1
ATOM 6196 O O . LEU B 1 296 ? 16.406 10.594 1.659 1 31.55 296 LEU B O 1
ATOM 6200 N N . VAL B 1 297 ? 16.328 11.055 3.705 1 32.97 297 VAL B N 1
ATOM 6201 C CA . VAL B 1 297 ? 14.867 11.039 3.65 1 32.97 297 VAL B CA 1
ATOM 6202 C C . VAL B 1 297 ? 14.359 12.25 2.875 1 32.97 297 VAL B C 1
ATOM 6204 O O . VAL B 1 297 ? 13.344 12.164 2.174 1 32.97 297 VAL B O 1
ATOM 6207 N N . ALA B 1 298 ? 15.023 13.484 2.857 1 32.72 298 ALA B N 1
ATOM 6208 C CA . ALA B 1 298 ? 14.484 14.789 2.475 1 32.72 298 ALA B CA 1
ATOM 6209 C C . ALA B 1 298 ? 14.477 14.953 0.957 1 32.72 298 ALA B C 1
ATOM 6211 O O . ALA B 1 298 ? 13.688 15.727 0.415 1 32.72 298 ALA B O 1
ATOM 6212 N N . ALA B 1 299 ? 15.336 14.352 0.151 1 31.36 299 ALA B N 1
ATOM 6213 C CA . ALA B 1 299 ? 15.586 14.789 -1.22 1 31.36 299 ALA B CA 1
ATOM 6214 C C . ALA B 1 299 ? 14.445 14.367 -2.145 1 31.36 299 ALA B C 1
ATOM 6216 O O . ALA B 1 299 ? 14.352 14.844 -3.281 1 31.36 299 ALA B O 1
ATOM 6217 N N . ALA B 1 300 ? 13.758 13.406 -1.751 1 33.34 300 ALA B N 1
ATOM 6218 C CA . ALA B 1 300 ? 13.016 12.758 -2.828 1 33.34 300 ALA B CA 1
ATOM 6219 C C . ALA B 1 300 ? 11.781 13.57 -3.209 1 33.34 300 ALA B C 1
ATOM 6221 O O . ALA B 1 300 ? 11.156 13.32 -4.246 1 33.34 300 ALA B O 1
ATOM 6222 N N . THR B 1 301 ? 11.25 14.297 -2.299 1 36.5 301 THR B N 1
ATOM 6223 C CA . THR B 1 301 ? 9.953 14.844 -2.682 1 36.5 301 THR B CA 1
ATOM 6224 C C . THR B 1 301 ? 10.117 16.078 -3.562 1 36.5 301 THR B C 1
ATOM 6226 O O . THR B 1 301 ? 9.312 16.312 -4.469 1 36.5 301 THR B O 1
ATOM 6229 N N . ILE B 1 302 ? 10.695 17.172 -3.055 1 34.34 302 ILE B N 1
ATOM 6230 C CA . ILE B 1 302 ? 10.852 18.375 -3.863 1 34.34 302 ILE B CA 1
ATOM 6231 C C . ILE B 1 302 ? 12.125 18.266 -4.695 1 34.34 302 ILE B C 1
ATOM 6233 O O . ILE B 1 302 ? 13.234 18.219 -4.148 1 34.34 302 ILE B O 1
ATOM 6237 N N . ALA B 1 303 ? 12.055 17.797 -5.828 1 35.34 303 ALA B N 1
ATOM 6238 C CA . ALA B 1 303 ? 13.203 17.812 -6.723 1 35.34 303 ALA B CA 1
ATOM 6239 C C . ALA B 1 303 ? 13.992 19.109 -6.594 1 35.34 303 ALA B C 1
ATOM 6241 O O . ALA B 1 303 ? 13.406 20.203 -6.625 1 35.34 303 ALA B O 1
ATOM 6242 N N . PRO B 1 304 ? 15.203 19.047 -6.152 1 33.31 304 PRO B N 1
ATOM 6243 C CA . PRO B 1 304 ? 15.945 20.312 -6.227 1 33.31 304 PRO B CA 1
ATOM 6244 C C . PRO B 1 304 ? 15.969 20.891 -7.633 1 33.31 304 PRO B C 1
ATOM 6246 O O . PRO B 1 304 ? 16.266 20.188 -8.602 1 33.31 304 PRO B O 1
ATOM 6249 N N . VAL B 1 305 ? 15.102 21.781 -7.969 1 32.34 305 VAL B N 1
ATOM 6250 C CA . VAL B 1 305 ? 15.328 22.5 -9.219 1 32.34 305 VAL B CA 1
ATOM 6251 C C . VAL B 1 305 ? 16.75 23.047 -9.258 1 32.34 305 VAL B C 1
ATOM 6253 O O . VAL B 1 305 ? 17.203 23.703 -8.312 1 32.34 305 VAL B O 1
ATOM 6256 N N . ASP B 1 306 ? 17.609 22.328 -9.906 1 34.28 306 ASP B N 1
ATOM 6257 C CA . ASP B 1 306 ? 18.906 22.938 -10.219 1 34.28 306 ASP B CA 1
ATOM 6258 C C . ASP B 1 306 ? 18.734 24.344 -10.773 1 34.28 306 ASP B C 1
ATOM 6260 O O . ASP B 1 306 ? 18.359 24.516 -11.93 1 34.28 306 ASP B O 1
ATOM 6264 N N . GLY B 1 307 ? 18.031 25.188 -10.141 1 33.84 307 GLY B N 1
ATOM 6265 C CA . GLY B 1 307 ? 17.969 26.562 -10.617 1 33.84 307 GLY B CA 1
ATOM 6266 C C . GLY B 1 307 ? 19.344 27.172 -10.867 1 33.84 307 GLY B C 1
ATOM 6267 O O . GLY B 1 307 ? 19.859 27.906 -10.023 1 33.84 307 GLY B O 1
ATOM 6268 N N . ASN B 1 308 ? 20.25 26.391 -11.492 1 35.56 308 ASN B N 1
ATOM 6269 C CA . ASN B 1 308 ? 21.438 27.172 -11.82 1 35.56 308 ASN B CA 1
ATOM 6270 C C . ASN B 1 308 ? 21.094 28.359 -12.734 1 35.56 308 ASN B C 1
ATOM 6272 O O . ASN B 1 308 ? 21.844 28.672 -13.656 1 35.56 308 ASN B O 1
ATOM 6276 N N . GLU B 1 309 ? 19.844 28.719 -13.008 1 32.5 309 GLU B N 1
ATOM 6277 C CA . GLU B 1 309 ? 19.906 29.906 -13.859 1 32.5 309 GLU B CA 1
ATOM 6278 C C . GLU B 1 309 ? 20.578 31.062 -13.148 1 32.5 309 GLU B C 1
ATOM 6280 O O . GLU B 1 309 ? 20.125 31.484 -12.078 1 32.5 309 GLU B O 1
ATOM 6285 N N . ALA B 1 310 ? 21.828 31.344 -13.258 1 33.81 310 ALA B N 1
ATOM 6286 C CA . ALA B 1 310 ? 22.562 32.594 -13.023 1 33.81 310 ALA B CA 1
ATOM 6287 C C . ALA B 1 310 ? 21.719 33.812 -13.406 1 33.81 310 ALA B C 1
ATOM 6289 O O . ALA B 1 310 ? 21.734 34.25 -14.562 1 33.81 310 ALA B O 1
ATOM 6290 N N . GLU B 1 311 ? 20.375 33.812 -13.164 1 38.06 311 GLU B N 1
ATOM 6291 C CA . GLU B 1 311 ? 19.828 35.125 -13.438 1 38.06 311 GLU B CA 1
ATOM 6292 C C . GLU B 1 311 ? 20.75 36.25 -12.906 1 38.06 311 GLU B C 1
ATOM 6294 O O . GLU B 1 311 ? 21.484 36.031 -11.945 1 38.06 311 GLU B O 1
ATOM 6299 N N . ASP B 1 312 ? 20.891 37.281 -13.625 1 38.31 312 ASP B N 1
ATOM 6300 C CA . ASP B 1 312 ? 21.547 38.562 -13.375 1 38.31 312 ASP B CA 1
ATOM 6301 C C . ASP B 1 312 ? 21.391 39 -11.914 1 38.31 312 ASP B C 1
ATOM 6303 O O . ASP B 1 312 ? 20.297 38.906 -11.359 1 38.31 312 ASP B O 1
ATOM 6307 N N . ASP B 1 313 ? 22.344 38.812 -11.086 1 44.12 313 ASP B N 1
ATOM 6308 C CA . ASP B 1 313 ? 22.75 39.094 -9.719 1 44.12 313 ASP B CA 1
ATOM 6309 C C . ASP B 1 313 ? 22.078 40.375 -9.188 1 44.12 313 ASP B C 1
ATOM 6311 O O . ASP B 1 313 ? 22.406 40.844 -8.102 1 44.12 313 ASP B O 1
ATOM 6315 N N . THR B 1 314 ? 21.484 41.25 -10.078 1 48.62 314 THR B N 1
ATOM 6316 C CA . THR B 1 314 ? 21.031 42.469 -9.438 1 48.62 314 THR B CA 1
ATOM 6317 C C . THR B 1 314 ? 19.672 42.25 -8.766 1 48.62 314 THR B C 1
ATOM 6319 O O . THR B 1 314 ? 18.672 42 -9.438 1 48.62 314 THR B O 1
ATOM 6322 N N . MET B 1 315 ? 19.625 41.719 -7.637 1 55.31 315 MET B N 1
ATOM 6323 C CA . MET B 1 315 ? 18.375 41.594 -6.887 1 55.31 315 MET B CA 1
ATOM 6324 C C . MET B 1 315 ? 17.516 42.844 -7.055 1 55.31 315 MET B C 1
ATOM 6326 O O . MET B 1 315 ? 17.984 43.969 -6.824 1 55.31 315 MET B O 1
ATOM 6330 N N . PRO B 1 316 ? 16.5 42.812 -7.816 1 59.12 316 PRO B N 1
ATOM 6331 C CA . PRO B 1 316 ? 15.656 44.031 -7.867 1 59.12 316 PRO B CA 1
ATOM 6332 C C . PRO B 1 316 ? 15.328 44.562 -6.48 1 59.12 316 PRO B C 1
ATOM 6334 O O . PRO B 1 316 ? 15.133 43.812 -5.535 1 59.12 316 PRO B O 1
ATOM 6337 N N . ARG B 1 317 ? 15.633 45.75 -6.098 1 65.19 317 ARG B N 1
ATOM 6338 C CA . ARG B 1 317 ? 15.516 46.469 -4.832 1 65.19 317 ARG B CA 1
ATOM 6339 C C . ARG B 1 317 ? 14.062 46.812 -4.535 1 65.19 317 ARG B C 1
ATOM 6341 O O . ARG B 1 317 ? 13.734 47.281 -3.438 1 65.19 317 ARG B O 1
ATOM 6348 N N . THR B 1 318 ? 13.07 46.469 -5.508 1 78.44 318 THR B N 1
ATOM 6349 C CA . THR B 1 318 ? 11.695 46.875 -5.215 1 78.44 318 THR B CA 1
ATOM 6350 C C . THR B 1 318 ? 10.906 45.688 -4.645 1 78.44 318 THR B C 1
ATOM 6352 O O . THR B 1 318 ? 11.258 44.531 -4.883 1 78.44 318 THR B O 1
ATOM 6355 N N . PHE B 1 319 ? 9.922 45.969 -3.801 1 82.56 319 PHE B N 1
ATOM 6356 C CA . PHE B 1 319 ? 9.031 45 -3.199 1 82.56 319 PHE B CA 1
ATOM 6357 C C . PHE B 1 319 ? 8.414 44.094 -4.266 1 82.56 319 PHE B C 1
ATOM 6359 O O . PHE B 1 319 ? 8.422 42.875 -4.137 1 82.56 319 PHE B O 1
ATOM 6366 N N . PHE B 1 320 ? 7.953 44.719 -5.387 1 86 320 PHE B N 1
ATOM 6367 C CA . PHE B 1 320 ? 7.25 43.969 -6.434 1 86 320 PHE B CA 1
ATOM 6368 C C . PHE B 1 320 ? 8.219 43.094 -7.211 1 86 320 PHE B C 1
ATOM 6370 O O . PHE B 1 320 ? 7.844 42.031 -7.684 1 86 320 PHE B O 1
ATOM 6377 N N . GLY B 1 321 ? 9.383 43.531 -7.355 1 83.44 321 GLY B N 1
ATOM 6378 C CA . GLY B 1 321 ? 10.406 42.75 -8.008 1 83.44 321 GLY B CA 1
ATOM 6379 C C . GLY B 1 321 ? 10.742 41.469 -7.246 1 83.44 321 GLY B C 1
ATOM 6380 O O . GLY B 1 321 ? 10.828 40.375 -7.832 1 83.44 321 GLY B O 1
ATOM 6381 N N . VAL B 1 322 ? 10.906 41.656 -5.977 1 85.62 322 VAL B N 1
ATOM 6382 C CA . VAL B 1 322 ? 11.203 40.531 -5.121 1 85.62 322 VAL B CA 1
ATOM 6383 C C . VAL B 1 322 ? 10.016 39.562 -5.105 1 85.62 322 VAL B C 1
ATOM 6385 O O . VAL B 1 322 ? 10.195 38.344 -5.211 1 85.62 322 VAL B O 1
ATOM 6388 N N . LEU B 1 323 ? 8.836 40.094 -5.027 1 90.69 323 LEU B N 1
ATOM 6389 C CA . LEU B 1 323 ? 7.613 39.312 -5.008 1 90.69 323 LEU B CA 1
ATOM 6390 C C . LEU B 1 323 ? 7.484 38.469 -6.281 1 90.69 323 LEU B C 1
ATOM 6392 O O . LEU B 1 323 ? 7.074 37.312 -6.23 1 90.69 323 LEU B O 1
ATOM 6396 N N . TRP B 1 324 ? 7.871 39.031 -7.352 1 90.81 324 TRP B N 1
ATOM 6397 C CA . TRP B 1 324 ? 7.762 38.344 -8.633 1 90.81 324 TRP B CA 1
ATOM 6398 C C . TRP B 1 324 ? 8.742 37.156 -8.711 1 90.81 324 TRP B C 1
ATOM 6400 O O . TRP B 1 324 ? 8.406 36.094 -9.211 1 90.81 324 TRP B O 1
ATOM 6410 N N . ILE B 1 325 ? 9.844 37.406 -8.219 1 89.12 325 ILE B N 1
ATOM 6411 C CA . ILE B 1 325 ? 10.859 36.375 -8.203 1 89.12 325 ILE B CA 1
ATOM 6412 C C . ILE B 1 325 ? 10.383 35.219 -7.332 1 89.12 325 ILE B C 1
ATOM 6414 O O . ILE B 1 325 ? 10.508 34.031 -7.719 1 89.12 325 ILE B O 1
ATOM 6418 N N . VAL B 1 326 ? 9.883 35.562 -6.227 1 91.5 326 VAL B N 1
ATOM 6419 C CA . VAL B 1 326 ? 9.406 34.562 -5.277 1 91.5 326 VAL B CA 1
ATOM 6420 C C . VAL B 1 326 ? 8.258 33.75 -5.895 1 91.5 326 VAL B C 1
ATOM 6422 O O . VAL B 1 326 ? 8.258 32.531 -5.859 1 91.5 326 VAL B O 1
ATOM 6425 N N . ILE B 1 327 ? 7.367 34.406 -6.523 1 93.81 327 ILE B N 1
ATOM 6426 C CA . ILE B 1 327 ? 6.211 33.75 -7.137 1 93.81 327 ILE B CA 1
ATOM 6427 C C . ILE B 1 327 ? 6.668 32.844 -8.258 1 93.81 327 ILE B C 1
ATOM 6429 O O . ILE B 1 327 ? 6.195 31.703 -8.359 1 93.81 327 ILE B O 1
ATOM 6433 N N . LYS B 1 328 ? 7.551 33.219 -9.055 1 93.12 328 LYS B N 1
ATOM 6434 C CA . LYS B 1 328 ? 8.062 32.438 -10.164 1 93.12 328 LYS B CA 1
ATOM 6435 C C . LYS B 1 328 ? 8.734 31.156 -9.664 1 93.12 328 LYS B C 1
ATOM 6437 O O . LYS B 1 328 ? 8.68 30.109 -10.32 1 93.12 328 LYS B O 1
ATOM 6442 N N . ARG B 1 329 ? 9.266 31.281 -8.516 1 93 329 ARG B N 1
ATOM 6443 C CA . ARG B 1 329 ? 9.977 30.141 -7.953 1 93 329 ARG B CA 1
ATOM 6444 C C . ARG B 1 329 ? 9.008 29.188 -7.273 1 93 329 ARG B C 1
ATOM 6446 O O . ARG B 1 329 ? 9.281 27.984 -7.168 1 93 329 ARG B O 1
ATOM 6453 N N . VAL B 1 330 ? 7.973 29.672 -6.812 1 94.94 330 VAL B N 1
ATOM 6454 C CA . VAL B 1 330 ? 7.02 28.875 -6.035 1 94.94 330 VAL B CA 1
ATOM 6455 C C . VAL B 1 330 ? 6.117 28.094 -6.98 1 94.94 330 VAL B C 1
ATOM 6457 O O . VAL B 1 330 ? 5.746 26.953 -6.68 1 94.94 330 VAL B O 1
ATOM 6460 N N . ILE B 1 331 ? 5.832 28.547 -8.141 1 95.38 331 ILE B N 1
ATOM 6461 C CA . ILE B 1 331 ? 4.855 27.969 -9.055 1 95.38 331 ILE B CA 1
ATOM 6462 C C . ILE B 1 331 ? 5.309 26.562 -9.469 1 95.38 331 ILE B C 1
ATOM 6464 O O . ILE B 1 331 ? 4.555 25.609 -9.336 1 95.38 331 ILE B O 1
ATOM 6468 N N . PRO B 1 332 ? 6.516 26.406 -9.906 1 94.25 332 PRO B N 1
ATOM 6469 C CA . PRO B 1 332 ? 6.926 25.047 -10.273 1 94.25 332 PRO B CA 1
ATOM 6470 C C . PRO B 1 332 ? 6.934 24.094 -9.086 1 94.25 332 PRO B C 1
ATOM 6472 O O . PRO B 1 332 ? 6.676 22.891 -9.258 1 94.25 332 PRO B O 1
ATOM 6475 N N . LYS B 1 333 ? 7.219 24.594 -7.949 1 93.31 333 LYS B N 1
ATOM 6476 C CA . LYS B 1 333 ? 7.207 23.766 -6.754 1 93.31 333 LYS B CA 1
ATOM 6477 C C . LYS B 1 333 ? 5.797 23.281 -6.426 1 93.31 333 LYS B C 1
ATOM 6479 O O . LYS B 1 333 ? 5.602 22.156 -5.984 1 93.31 333 LYS B O 1
ATOM 6484 N N . LEU B 1 334 ? 4.887 24.156 -6.609 1 94.56 334 LEU B N 1
ATOM 6485 C CA . LEU B 1 334 ? 3.488 23.812 -6.379 1 94.56 334 LEU B CA 1
ATOM 6486 C C . LEU B 1 334 ? 3.008 22.781 -7.395 1 94.56 334 LEU B C 1
ATOM 6488 O O . LEU B 1 334 ? 2.301 21.828 -7.039 1 94.56 334 LEU B O 1
ATOM 6492 N N . LEU B 1 335 ? 3.438 22.906 -8.617 1 93.94 335 LEU B N 1
ATOM 6493 C CA . LEU B 1 335 ? 2.996 22.016 -9.688 1 93.94 335 LEU B CA 1
ATOM 6494 C C . LEU B 1 335 ? 3.656 20.641 -9.562 1 93.94 335 LEU B C 1
ATOM 6496 O O . LEU B 1 335 ? 3.168 19.656 -10.125 1 93.94 335 LEU B O 1
ATOM 6500 N N . ARG B 1 336 ? 4.668 20.609 -8.828 1 91.56 336 ARG B N 1
ATOM 6501 C CA . ARG B 1 336 ? 5.355 19.344 -8.609 1 91.56 336 ARG B CA 1
ATOM 6502 C C . ARG B 1 336 ? 4.867 18.672 -7.336 1 91.56 336 ARG B C 1
ATOM 6504 O O . ARG B 1 336 ? 5.254 17.531 -7.039 1 91.56 336 ARG B O 1
ATOM 6511 N N . ASN B 1 337 ? 4.137 19.406 -6.594 1 94.12 337 ASN B N 1
ATOM 6512 C CA . ASN B 1 337 ? 3.484 18.812 -5.43 1 94.12 337 ASN B CA 1
ATOM 6513 C C . ASN B 1 337 ? 2.273 17.984 -5.828 1 94.12 337 ASN B C 1
ATOM 6515 O O . ASN B 1 337 ? 1.212 18.531 -6.141 1 94.12 337 ASN B O 1
ATOM 6519 N N . HIS B 1 338 ? 2.348 16.688 -5.711 1 95 338 HIS B N 1
ATOM 6520 C CA . HIS B 1 338 ? 1.35 15.781 -6.258 1 95 338 HIS B CA 1
ATOM 6521 C C . HIS B 1 338 ? 0.01 15.938 -5.547 1 95 338 HIS B C 1
ATOM 6523 O O . HIS B 1 338 ? -1.044 15.922 -6.188 1 95 338 HIS B O 1
ATOM 6529 N N . PRO B 1 339 ? 0.014 16.047 -4.219 1 95.5 339 PRO B N 1
ATOM 6530 C CA . PRO B 1 339 ? -1.281 16.297 -3.582 1 95.5 339 PRO B CA 1
ATOM 6531 C C . PRO B 1 339 ? -1.965 17.562 -4.105 1 95.5 339 PRO B C 1
ATOM 6533 O O . PRO B 1 339 ? -3.182 17.562 -4.305 1 95.5 339 PRO B O 1
ATOM 6536 N N . PHE B 1 340 ? -1.208 18.609 -4.312 1 96.56 340 PHE B N 1
ATOM 6537 C CA . PHE B 1 340 ? -1.734 19.844 -4.883 1 96.56 340 PHE B CA 1
ATOM 6538 C C . PHE B 1 340 ? -2.354 19.578 -6.254 1 96.56 340 PHE B C 1
ATOM 6540 O O . PHE B 1 340 ? -3.486 20 -6.512 1 96.56 340 PHE B O 1
ATOM 6547 N N . VAL B 1 341 ? -1.638 18.891 -7.059 1 97.19 341 VAL B N 1
ATOM 6548 C CA . VAL B 1 341 ? -2.109 18.578 -8.406 1 97.19 341 VAL B CA 1
ATOM 6549 C C . VAL B 1 341 ? -3.344 17.688 -8.328 1 97.19 341 VAL B C 1
ATOM 6551 O O . VAL B 1 341 ? -4.285 17.844 -9.109 1 97.19 341 VAL B O 1
ATOM 6554 N N . GLY B 1 342 ? -3.316 16.703 -7.395 1 97.12 342 GLY B N 1
ATOM 6555 C CA . GLY B 1 342 ? -4.473 15.852 -7.203 1 97.12 342 GLY B CA 1
ATOM 6556 C C . GLY B 1 342 ? -5.738 16.609 -6.867 1 97.12 342 GLY B C 1
ATOM 6557 O O . GLY B 1 342 ? -6.805 16.328 -7.418 1 97.12 342 GLY B O 1
ATOM 6558 N N . ILE B 1 343 ? -5.59 17.594 -5.992 1 96.19 343 ILE B N 1
ATOM 6559 C CA . ILE B 1 343 ? -6.73 18.406 -5.602 1 96.19 343 ILE B CA 1
ATOM 6560 C C . ILE B 1 343 ? -7.211 19.234 -6.797 1 96.19 343 ILE B C 1
ATOM 6562 O O . ILE B 1 343 ? -8.406 19.281 -7.082 1 96.19 343 ILE B O 1
ATOM 6566 N N . CYS B 1 344 ? -6.336 19.828 -7.535 1 96.12 344 CYS B N 1
ATOM 6567 C CA . CYS B 1 344 ? -6.691 20.656 -8.688 1 96.12 344 CYS B CA 1
ATOM 6568 C C . CYS B 1 344 ? -7.395 19.812 -9.75 1 96.12 344 CYS B C 1
ATOM 6570 O O . CYS B 1 344 ? -8.422 20.234 -10.297 1 96.12 344 CYS B O 1
ATOM 6572 N N . LEU B 1 345 ? -6.863 18.641 -10.016 1 96 345 LEU B N 1
ATOM 6573 C CA . LEU B 1 345 ? -7.473 17.766 -11.016 1 96 345 LEU B CA 1
ATOM 6574 C C . LEU B 1 345 ? -8.859 17.312 -10.57 1 96 345 LEU B C 1
ATOM 6576 O O . LEU B 1 345 ? -9.766 17.172 -11.398 1 96 345 LEU B O 1
ATOM 6580 N N . GLY B 1 346 ? -8.961 16.984 -9.258 1 94.56 346 GLY B N 1
ATOM 6581 C CA . GLY B 1 346 ? -10.273 16.625 -8.734 1 94.56 346 GLY B CA 1
ATOM 6582 C C . GLY B 1 346 ? -11.305 17.719 -8.883 1 94.56 346 GLY B C 1
ATOM 6583 O O . GLY B 1 346 ? -12.43 17.469 -9.312 1 94.56 346 GLY B O 1
ATOM 6584 N N . LEU B 1 347 ? -10.945 18.953 -8.594 1 92.25 347 LEU B N 1
ATOM 6585 C CA . LEU B 1 347 ? -11.828 20.094 -8.734 1 92.25 347 LEU B CA 1
ATOM 6586 C C . LEU B 1 347 ? -12.172 20.344 -10.195 1 92.25 347 LEU B C 1
ATOM 6588 O O . LEU B 1 347 ? -13.328 20.625 -10.531 1 92.25 347 LEU B O 1
ATOM 6592 N N . LEU B 1 348 ? -11.164 20.219 -11.039 1 92.94 348 LEU B N 1
ATOM 6593 C CA . LEU B 1 348 ? -11.367 20.422 -12.469 1 92.94 348 LEU B CA 1
ATOM 6594 C C . LEU B 1 348 ? -12.344 19.391 -13.023 1 92.94 348 LEU B C 1
ATOM 6596 O O . LEU B 1 348 ? -13.234 19.719 -13.812 1 92.94 348 LEU B O 1
ATOM 6600 N N . TRP B 1 349 ? -12.125 18.172 -12.617 1 91.5 349 TRP B N 1
ATOM 6601 C CA . TRP B 1 349 ? -13.016 17.109 -13.078 1 91.5 349 TRP B CA 1
ATOM 6602 C C . TRP B 1 349 ? -14.453 17.375 -12.625 1 91.5 349 TRP B C 1
ATOM 6604 O O . TRP B 1 349 ? -15.398 17.172 -13.383 1 91.5 349 TRP B O 1
ATOM 6614 N N . SER B 1 350 ? -14.625 17.734 -11.414 1 88.12 350 SER B N 1
ATOM 6615 C CA . SER B 1 350 ? -15.945 18.031 -10.875 1 88.12 350 SER B CA 1
ATOM 6616 C C . SER B 1 350 ? -16.609 19.172 -11.625 1 88.12 350 SER B C 1
ATOM 6618 O O . SER B 1 350 ? -17.812 19.141 -11.891 1 88.12 350 SER B O 1
ATOM 6620 N N . LEU B 1 351 ? -15.906 20.125 -12 1 86.25 351 LEU B N 1
ATOM 6621 C CA . LEU B 1 351 ? -16.422 21.281 -12.734 1 86.25 351 LEU B CA 1
ATOM 6622 C C . LEU B 1 351 ? -16.828 20.891 -14.148 1 86.25 351 LEU B C 1
ATOM 6624 O O . LEU B 1 351 ? -17.875 21.312 -14.648 1 86.25 351 LEU B O 1
ATOM 6628 N N . ILE B 1 352 ? -16 20.078 -14.75 1 83.75 352 ILE B N 1
ATOM 6629 C CA . ILE B 1 352 ? -16.281 19.641 -16.125 1 83.75 352 ILE B CA 1
ATOM 6630 C C . ILE B 1 352 ? -17.531 18.766 -16.141 1 83.75 352 ILE B C 1
ATOM 6632 O O . ILE B 1 352 ? -18.375 18.891 -17.031 1 83.75 352 ILE B O 1
ATOM 6636 N N . LEU B 1 353 ? -17.547 17.797 -15.242 1 76.5 353 LEU B N 1
ATOM 6637 C CA . LEU B 1 353 ? -18.719 16.906 -15.188 1 76.5 353 LEU B CA 1
ATOM 6638 C C . LEU B 1 353 ? -19.984 17.703 -14.93 1 76.5 353 LEU B C 1
ATOM 6640 O O . LEU B 1 353 ? -21.047 17.391 -15.477 1 76.5 353 LEU B O 1
ATOM 6644 N N . ARG B 1 354 ? -19.938 18.594 -14.055 1 73.5 354 ARG B N 1
ATOM 6645 C CA . ARG B 1 354 ? -21.078 19.469 -13.789 1 73.5 354 ARG B CA 1
ATOM 6646 C C . ARG B 1 354 ? -21.531 20.188 -15.062 1 73.5 354 ARG B C 1
ATOM 6648 O O . ARG B 1 354 ? -22.719 20.266 -15.344 1 73.5 354 ARG B O 1
ATOM 6655 N N . MET B 1 355 ? -20.609 20.578 -15.727 1 73.38 355 MET B N 1
ATOM 6656 C CA . MET B 1 355 ? -20.922 21.297 -16.953 1 73.38 355 MET B CA 1
ATOM 6657 C C . MET B 1 355 ? -21.531 20.375 -18 1 73.38 355 MET B C 1
ATOM 6659 O O . MET B 1 355 ? -22.422 20.766 -18.75 1 73.38 355 MET B O 1
ATOM 6663 N N . ALA B 1 356 ? -21 19.156 -17.953 1 68.88 356 ALA B N 1
ATOM 6664 C CA . ALA B 1 356 ? -21.484 18.203 -18.938 1 68.88 356 ALA B CA 1
ATOM 6665 C C . ALA B 1 356 ? -22.781 17.547 -18.469 1 68.88 356 ALA B C 1
ATOM 6667 O O . ALA B 1 356 ? -23.359 16.719 -19.172 1 68.88 356 ALA B O 1
ATOM 6668 N N . ALA B 1 357 ? -23.438 18.016 -17.391 1 58.97 357 ALA B N 1
ATOM 6669 C CA . ALA B 1 357 ? -24.703 17.547 -16.844 1 58.97 357 ALA B CA 1
ATOM 6670 C C . ALA B 1 357 ? -24.703 16.031 -16.672 1 58.97 357 ALA B C 1
ATOM 6672 O O . ALA B 1 357 ? -25.719 15.375 -16.922 1 58.97 357 ALA B O 1
ATOM 6673 N N . ASP B 1 358 ? -23.578 15.492 -16.688 1 60.28 358 ASP B N 1
ATOM 6674 C CA . ASP B 1 358 ? -23.484 14.047 -16.5 1 60.28 358 ASP B CA 1
ATOM 6675 C C . ASP B 1 358 ? -23.125 13.703 -15.055 1 60.28 358 ASP B C 1
ATOM 6677 O O . ASP B 1 358 ? -21.984 13.938 -14.625 1 60.28 358 ASP B O 1
ATOM 6681 N N . GLU B 1 359 ? -24.062 13.984 -14.172 1 56.38 359 GLU B N 1
ATOM 6682 C CA . GLU B 1 359 ? -23.844 13.906 -12.734 1 56.38 359 GLU B CA 1
ATOM 6683 C C . GLU B 1 359 ? -22.953 12.719 -12.367 1 56.38 359 GLU B C 1
ATOM 6685 O O . GLU B 1 359 ? -22.078 12.836 -11.508 1 56.38 359 GLU B O 1
ATOM 6690 N N . ASN B 1 360 ? -23.422 11.453 -12.688 1 58.12 360 ASN B N 1
ATOM 6691 C CA . ASN B 1 360 ? -23.078 10.242 -11.945 1 58.12 360 ASN B CA 1
ATOM 6692 C C . ASN B 1 360 ? -22.031 9.414 -12.68 1 58.12 360 ASN B C 1
ATOM 6694 O O . ASN B 1 360 ? -21.797 8.25 -12.336 1 58.12 360 ASN B O 1
ATOM 6698 N N . ASN B 1 361 ? -21.234 10.148 -13.664 1 68.19 361 ASN B N 1
ATOM 6699 C CA . ASN B 1 361 ? -20.641 9.062 -14.438 1 68.19 361 ASN B CA 1
ATOM 6700 C C . ASN B 1 361 ? -19.125 9.047 -14.305 1 68.19 361 ASN B C 1
ATOM 6702 O O . ASN B 1 361 ? -18.406 9.383 -15.25 1 68.19 361 ASN B O 1
ATOM 6706 N N . PHE B 1 362 ? -18.672 9.023 -13.055 1 82.69 362 PHE B N 1
ATOM 6707 C CA . PHE B 1 362 ? -17.234 8.773 -12.938 1 82.69 362 PHE B CA 1
ATOM 6708 C C . PHE B 1 362 ? -16.875 7.406 -13.508 1 82.69 362 PHE B C 1
ATOM 6710 O O . PHE B 1 362 ? -17.422 6.387 -13.07 1 82.69 362 PHE B O 1
ATOM 6717 N N . PRO B 1 363 ? -16.156 7.414 -14.625 1 88.69 363 PRO B N 1
ATOM 6718 C CA . PRO B 1 363 ? -15.836 6.129 -15.25 1 88.69 363 PRO B CA 1
ATOM 6719 C C . PRO B 1 363 ? -15.289 5.105 -14.258 1 88.69 363 PRO B C 1
ATOM 6721 O O . PRO B 1 363 ? -14.391 5.422 -13.477 1 88.69 363 PRO B O 1
ATOM 6724 N N . LYS B 1 364 ? -15.781 3.955 -14.359 1 90.81 364 LYS B N 1
ATOM 6725 C CA . LYS B 1 364 ? -15.461 2.898 -13.398 1 90.81 364 LYS B CA 1
ATOM 6726 C C . LYS B 1 364 ? -13.977 2.551 -13.453 1 90.81 364 LYS B C 1
ATOM 6728 O O . LYS B 1 364 ? -13.367 2.254 -12.414 1 90.81 364 LYS B O 1
ATOM 6733 N N . VAL B 1 365 ? -13.336 2.59 -14.633 1 93.94 365 VAL B N 1
ATOM 6734 C CA . VAL B 1 365 ? -11.93 2.244 -14.812 1 93.94 365 VAL B CA 1
ATOM 6735 C C . VAL B 1 365 ? -11.055 3.221 -14.031 1 93.94 365 VAL B C 1
ATOM 6737 O O . VAL B 1 365 ? -10.125 2.811 -13.328 1 93.94 365 VAL B O 1
ATOM 6740 N N . ILE B 1 366 ? -11.352 4.484 -14.109 1 94.25 366 ILE B N 1
ATOM 6741 C CA . ILE B 1 366 ? -10.578 5.504 -13.406 1 94.25 366 ILE B CA 1
ATOM 6742 C C . ILE B 1 366 ? -10.836 5.406 -11.906 1 94.25 366 ILE B C 1
ATOM 6744 O O . ILE B 1 366 ? -9.914 5.543 -11.094 1 94.25 366 ILE B O 1
ATOM 6748 N N . ASP B 1 367 ? -12.07 5.141 -11.594 1 94.06 367 ASP B N 1
ATOM 6749 C CA . ASP B 1 367 ? -12.453 5.012 -10.195 1 94.06 367 ASP B CA 1
ATOM 6750 C C . ASP B 1 367 ? -11.672 3.891 -9.516 1 94.06 367 ASP B C 1
ATOM 6752 O O . ASP B 1 367 ? -11.102 4.09 -8.438 1 94.06 367 ASP B O 1
ATOM 6756 N N . THR B 1 368 ? -11.641 2.754 -10.172 1 95.81 368 THR B N 1
ATOM 6757 C CA . THR B 1 368 ? -10.945 1.6 -9.617 1 95.81 368 THR B CA 1
ATOM 6758 C C . THR B 1 368 ? -9.438 1.857 -9.562 1 95.81 368 THR B C 1
ATOM 6760 O O . THR B 1 368 ? -8.789 1.525 -8.57 1 95.81 368 THR B O 1
ATOM 6763 N N . PHE B 1 369 ? -8.969 2.463 -10.562 1 97.44 369 PHE B N 1
ATOM 6764 C CA . PHE B 1 369 ? -7.547 2.771 -10.648 1 97.44 369 PHE B CA 1
ATOM 6765 C C . PHE B 1 369 ? -7.117 3.674 -9.5 1 97.44 369 PHE B C 1
ATOM 6767 O O . PHE B 1 369 ? -6.152 3.371 -8.789 1 97.44 369 PHE B O 1
ATOM 6774 N N . VAL B 1 370 ? -7.789 4.719 -9.266 1 97.56 370 VAL B N 1
ATOM 6775 C CA . VAL B 1 370 ? -7.43 5.684 -8.227 1 97.56 370 VAL B CA 1
ATOM 6776 C C . VAL B 1 370 ? -7.727 5.094 -6.848 1 97.56 370 VAL B C 1
ATOM 6778 O O . VAL B 1 370 ? -7.012 5.371 -5.883 1 97.56 370 VAL B O 1
ATOM 6781 N N . GLN B 1 371 ? -8.719 4.281 -6.77 1 97 371 GLN B N 1
ATOM 6782 C CA . GLN B 1 371 ? -9.07 3.654 -5.5 1 97 371 GLN B CA 1
ATOM 6783 C C . GLN B 1 371 ? -7.969 2.711 -5.027 1 97 371 GLN B C 1
ATOM 6785 O O . GLN B 1 371 ? -7.715 2.594 -3.828 1 97 371 GLN B O 1
ATOM 6790 N N . TYR B 1 372 ? -7.359 2.062 -5.965 1 98.06 372 TYR B N 1
ATOM 6791 C CA . TYR B 1 372 ? -6.262 1.169 -5.625 1 98.06 372 TYR B CA 1
ATOM 6792 C C . TYR B 1 372 ? -5.164 1.915 -4.871 1 98.06 372 TYR B C 1
ATOM 6794 O O . TYR B 1 372 ? -4.73 1.479 -3.803 1 98.06 372 TYR B O 1
ATOM 6802 N N . PHE B 1 373 ? -4.801 3.031 -5.34 1 98.5 373 PHE B N 1
ATOM 6803 C CA . PHE B 1 373 ? -3.766 3.811 -4.672 1 98.5 373 PHE B CA 1
ATOM 6804 C C . PHE B 1 373 ? -4.297 4.422 -3.383 1 98.5 373 PHE B C 1
ATOM 6806 O O . PHE B 1 373 ? -3.582 4.484 -2.379 1 98.5 373 PHE B O 1
ATOM 6813 N N . ALA B 1 374 ? -5.52 4.875 -3.418 1 97.62 374 ALA B N 1
ATOM 6814 C CA . ALA B 1 374 ? -6.129 5.496 -2.244 1 97.62 374 ALA B CA 1
ATOM 6815 C C . ALA B 1 374 ? -6.168 4.523 -1.067 1 97.62 374 ALA B C 1
ATOM 6817 O O . ALA B 1 374 ? -5.93 4.914 0.077 1 97.62 374 ALA B O 1
ATOM 6818 N N . ASP B 1 375 ? -6.379 3.297 -1.367 1 97.19 375 ASP B N 1
ATOM 6819 C CA . ASP B 1 375 ? -6.512 2.273 -0.335 1 97.19 375 ASP B CA 1
ATOM 6820 C C . ASP B 1 375 ? -5.184 2.043 0.383 1 97.19 375 ASP B C 1
ATOM 6822 O O . ASP B 1 375 ? -5.156 1.516 1.497 1 97.19 375 ASP B O 1
ATOM 6826 N N . CYS B 1 376 ? -4.168 2.445 -0.217 1 98.19 376 CYS B N 1
ATOM 6827 C CA . CYS B 1 376 ? -2.846 2.17 0.334 1 98.19 376 CYS B CA 1
ATOM 6828 C C . CYS B 1 376 ? -2.408 3.283 1.279 1 98.19 376 CYS B C 1
ATOM 6830 O O . CYS B 1 376 ? -1.444 3.121 2.029 1 98.19 376 CYS B O 1
ATOM 6832 N N . VAL B 1 377 ? -3.066 4.363 1.303 1 97.69 377 VAL B N 1
ATOM 6833 C CA . VAL B 1 377 ? -2.596 5.559 1.997 1 97.69 377 VAL B CA 1
ATOM 6834 C C . VAL B 1 377 ? -2.477 5.273 3.492 1 97.69 377 VAL B C 1
ATOM 6836 O O . VAL B 1 377 ? -1.386 5.359 4.062 1 97.69 377 VAL B O 1
ATOM 6839 N N . THR B 1 378 ? -3.498 4.816 4.16 1 97.25 378 THR B N 1
ATOM 6840 C CA . THR B 1 378 ? -3.537 4.652 5.609 1 97.25 378 THR B CA 1
ATOM 6841 C C . THR B 1 378 ? -2.592 3.541 6.051 1 97.25 378 THR B C 1
ATOM 6843 O O . THR B 1 378 ? -1.726 3.76 6.902 1 97.25 378 THR B O 1
ATOM 6846 N N . PRO B 1 379 ? -2.645 2.396 5.418 1 98.06 379 PRO B N 1
ATOM 6847 C CA . PRO B 1 379 ? -1.791 1.315 5.914 1 98.06 379 PRO B CA 1
ATOM 6848 C C . PRO B 1 379 ? -0.308 1.567 5.652 1 98.06 379 PRO B C 1
ATOM 6850 O O . PRO B 1 379 ? 0.524 1.357 6.539 1 98.06 379 PRO B O 1
ATOM 6853 N N . VAL B 1 380 ? 0.025 2.02 4.473 1 98.31 380 VAL B N 1
ATOM 6854 C CA . VAL B 1 380 ? 1.431 2.225 4.137 1 98.31 380 VAL B CA 1
ATOM 6855 C C . VAL B 1 380 ? 1.986 3.395 4.945 1 98.31 380 VAL B C 1
ATOM 6857 O O . VAL B 1 380 ? 3.1 3.32 5.473 1 98.31 380 VAL B O 1
ATOM 6860 N N . ALA B 1 381 ? 1.215 4.461 5.078 1 97.44 381 ALA B N 1
ATOM 6861 C CA . ALA B 1 381 ? 1.673 5.629 5.828 1 97.44 381 ALA B CA 1
ATOM 6862 C C . ALA B 1 381 ? 1.833 5.301 7.309 1 97.44 381 ALA B C 1
ATOM 6864 O O . ALA B 1 381 ? 2.777 5.766 7.957 1 97.44 381 ALA B O 1
ATOM 6865 N N . SER B 1 382 ? 0.885 4.559 7.867 1 97.44 382 SER B N 1
ATOM 6866 C CA . SER B 1 382 ? 0.983 4.18 9.273 1 97.44 382 SER B CA 1
ATOM 6867 C C . SER B 1 382 ? 2.178 3.264 9.516 1 97.44 382 SER B C 1
ATOM 6869 O O . SER B 1 382 ? 2.924 3.451 10.484 1 97.44 382 SER B O 1
ATOM 6871 N N . PHE B 1 383 ? 2.34 2.285 8.633 1 98.31 383 PHE B N 1
ATOM 6872 C CA . PHE B 1 383 ? 3.514 1.423 8.703 1 98.31 383 PHE B CA 1
ATOM 6873 C C . PHE B 1 383 ? 4.793 2.242 8.609 1 98.31 383 PHE B C 1
ATOM 6875 O O . PHE B 1 383 ? 5.738 2.02 9.367 1 98.31 383 PHE B O 1
ATOM 6882 N N . CYS B 1 384 ? 4.812 3.178 7.703 1 96.75 384 CYS B N 1
ATOM 6883 C CA . CYS B 1 384 ? 5.953 4.059 7.48 1 96.75 384 CYS B CA 1
ATOM 6884 C C . CYS B 1 384 ? 6.234 4.906 8.719 1 96.75 384 CYS B C 1
ATOM 6886 O O . CYS B 1 384 ? 7.395 5.094 9.094 1 96.75 384 CYS B O 1
ATOM 6888 N N . THR B 1 385 ? 5.203 5.449 9.328 1 96.31 385 THR B N 1
ATOM 6889 C CA . THR B 1 385 ? 5.363 6.242 10.539 1 96.31 385 THR B CA 1
ATOM 6890 C C . THR B 1 385 ? 6.004 5.414 11.648 1 96.31 385 THR B C 1
ATOM 6892 O O . THR B 1 385 ? 6.855 5.91 12.391 1 96.31 385 THR B O 1
ATOM 6895 N N . GLY B 1 386 ? 5.609 4.176 11.742 1 97.19 386 GLY B N 1
ATOM 6896 C CA . GLY B 1 386 ? 6.254 3.287 12.695 1 97.19 386 GLY B CA 1
ATOM 6897 C C . GLY B 1 386 ? 7.73 3.084 12.414 1 97.19 386 GLY B C 1
ATOM 6898 O O . GLY B 1 386 ? 8.555 3.115 13.336 1 97.19 386 GLY B O 1
ATOM 6899 N N . MET B 1 387 ? 8.039 2.857 11.188 1 97.12 387 MET B N 1
ATOM 6900 C CA . MET B 1 387 ? 9.445 2.711 10.812 1 97.12 387 MET B CA 1
ATOM 6901 C C . MET B 1 387 ? 10.227 3.984 11.117 1 97.12 387 MET B C 1
ATOM 6903 O O . MET B 1 387 ? 11.367 3.922 11.586 1 97.12 387 MET B O 1
ATOM 6907 N N . PHE B 1 388 ? 9.594 5.109 10.82 1 95.75 388 PHE B N 1
ATOM 6908 C CA . PHE B 1 388 ? 10.172 6.422 11.062 1 95.75 388 PHE B CA 1
ATOM 6909 C C . PHE B 1 388 ? 10.523 6.598 12.539 1 95.75 388 PHE B C 1
ATOM 6911 O O . PHE B 1 388 ? 11.555 7.176 12.875 1 95.75 388 PHE B O 1
ATOM 6918 N N . MET B 1 389 ? 9.75 6.055 13.398 1 96.12 389 MET B N 1
ATOM 6919 C CA . MET B 1 389 ? 9.945 6.137 14.844 1 96.12 389 MET B CA 1
ATOM 6920 C C . MET B 1 389 ? 11.25 5.457 15.258 1 96.12 389 MET B C 1
ATOM 6922 O O . MET B 1 389 ? 11.977 5.965 16.109 1 96.12 389 MET B O 1
ATOM 6926 N N . CYS B 1 390 ? 11.562 4.301 14.711 1 94 390 CYS B N 1
ATOM 6927 C CA . CYS B 1 390 ? 12.758 3.537 15.062 1 94 390 CYS B CA 1
ATOM 6928 C C . CYS B 1 390 ? 14.016 4.34 14.789 1 94 390 CYS B C 1
ATOM 6930 O O . CYS B 1 390 ? 15 4.242 15.531 1 94 390 CYS B O 1
ATOM 6932 N N . GLY B 1 391 ? 14.062 5.262 13.891 1 90.12 391 GLY B N 1
ATOM 6933 C CA . GLY B 1 391 ? 15.242 6.043 13.547 1 90.12 391 GLY B CA 1
ATOM 6934 C C . GLY B 1 391 ? 15.32 7.359 14.297 1 90.12 391 GLY B C 1
ATOM 6935 O O . GLY B 1 391 ? 16.344 8.039 14.266 1 90.12 391 GLY B O 1
ATOM 6936 N N . HIS B 1 392 ? 14.281 7.664 15.125 1 94.19 392 HIS B N 1
ATOM 6937 C CA . HIS B 1 392 ? 14.234 8.992 15.727 1 94.19 392 HIS B CA 1
ATOM 6938 C C . HIS B 1 392 ? 13.867 8.906 17.203 1 94.19 392 HIS B C 1
ATOM 6940 O O . HIS B 1 392 ? 13.305 9.852 17.766 1 94.19 392 HIS B O 1
ATOM 6946 N N . GLU B 1 393 ? 14.133 7.859 17.875 1 93.56 393 GLU B N 1
ATOM 6947 C CA . GLU B 1 393 ? 13.781 7.652 19.281 1 93.56 393 GLU B CA 1
ATOM 6948 C C . GLU B 1 393 ? 14.523 8.641 20.172 1 93.56 393 GLU B C 1
ATOM 6950 O O . GLU B 1 393 ? 13.953 9.148 21.141 1 93.56 393 GLU B O 1
ATOM 6955 N N . ARG B 1 394 ? 15.727 8.938 19.875 1 94.31 394 ARG B N 1
ATOM 6956 C CA . ARG B 1 394 ? 16.562 9.805 20.703 1 94.31 394 ARG B CA 1
ATOM 6957 C C . ARG B 1 394 ? 16.094 11.258 20.594 1 94.31 394 ARG B C 1
ATOM 6959 O O . ARG B 1 394 ? 16.25 12.031 21.547 1 94.31 394 ARG B O 1
ATOM 6966 N N . ASP B 1 395 ? 15.539 11.562 19.469 1 95.81 395 ASP B N 1
ATOM 6967 C CA . ASP B 1 395 ? 15.031 12.922 19.281 1 95.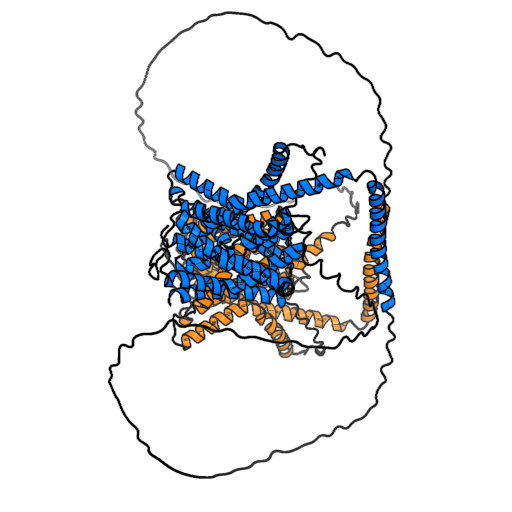81 395 ASP B CA 1
ATOM 6968 C C . ASP B 1 395 ? 13.914 13.234 20.281 1 95.81 395 ASP B C 1
ATOM 6970 O O . ASP B 1 395 ? 13.844 14.344 20.797 1 95.81 395 ASP B O 1
ATOM 6974 N N . VAL B 1 396 ? 13.102 12.289 20.562 1 95.81 396 VAL B N 1
ATOM 6975 C CA . VAL B 1 396 ? 11.961 12.461 21.453 1 95.81 396 VAL B CA 1
ATOM 6976 C C . VAL B 1 396 ? 12.453 12.797 22.859 1 95.81 396 VAL B C 1
ATOM 6978 O O . VAL B 1 396 ? 11.914 13.695 23.516 1 95.81 396 VAL B O 1
ATOM 6981 N N . ILE B 1 397 ? 13.484 12.141 23.25 1 94.81 397 ILE B N 1
ATOM 6982 C CA . ILE B 1 397 ? 14.031 12.352 24.594 1 94.81 397 ILE B CA 1
ATOM 6983 C C . ILE B 1 397 ? 14.734 13.703 24.656 1 94.81 397 ILE B C 1
ATOM 6985 O O . ILE B 1 397 ? 14.57 14.445 25.625 1 94.81 397 ILE B O 1
ATOM 6989 N N . ARG B 1 398 ? 15.414 14.016 23.641 1 94.88 398 ARG B N 1
ATOM 6990 C CA . ARG B 1 398 ? 16.219 15.234 23.594 1 94.88 398 ARG B CA 1
ATOM 6991 C C . ARG B 1 398 ? 15.328 16.469 23.531 1 94.88 398 ARG B C 1
ATOM 6993 O O . ARG B 1 398 ? 15.664 17.516 24.109 1 94.88 398 ARG B O 1
ATOM 7000 N N . MET B 1 399 ? 14.242 16.391 22.875 1 96.06 399 MET B N 1
ATOM 7001 C CA . MET B 1 399 ? 13.406 17.562 22.609 1 96.06 399 MET B CA 1
ATOM 7002 C C . MET B 1 399 ? 12.18 17.578 23.516 1 96.06 399 MET B C 1
ATOM 7004 O O . MET B 1 399 ? 11.156 18.172 23.188 1 96.06 399 MET B O 1
ATOM 7008 N N . TRP B 1 400 ? 12.211 17.016 24.703 1 95.69 400 TRP B N 1
ATOM 7009 C CA . TRP B 1 400 ? 11.008 16.766 25.484 1 95.69 400 TRP B CA 1
ATOM 7010 C C . TRP B 1 400 ? 10.352 18.062 25.906 1 95.69 400 TRP B C 1
ATOM 7012 O O . TRP B 1 400 ? 9.125 18.156 25.984 1 95.69 400 TRP B O 1
ATOM 7022 N N . LYS B 1 401 ? 11.031 19.156 26.203 1 95.81 401 LYS B N 1
ATOM 7023 C CA . LYS B 1 401 ? 10.445 20.406 26.672 1 95.81 401 LYS B CA 1
ATOM 7024 C C . LYS B 1 401 ? 9.688 21.109 25.562 1 95.81 401 LYS B C 1
ATOM 7026 O O . LYS B 1 401 ? 8.484 21.359 25.688 1 95.81 401 LYS B O 1
ATOM 7031 N N . PRO B 1 402 ? 10.453 21.406 24.484 1 95.38 402 PRO B N 1
ATOM 7032 C CA . PRO B 1 402 ? 9.68 22.047 23.406 1 95.38 402 PRO B CA 1
ATOM 7033 C C . PRO B 1 402 ? 8.594 21.125 22.859 1 95.38 402 PRO B C 1
ATOM 7035 O O . PRO B 1 402 ? 7.539 21.609 22.422 1 95.38 402 PRO B O 1
ATOM 7038 N N . LEU B 1 403 ? 8.844 19.859 22.828 1 97.5 403 LEU B N 1
ATOM 7039 C CA . LEU B 1 403 ? 7.859 18.875 22.375 1 97.5 403 LEU B CA 1
ATOM 7040 C C . LEU B 1 403 ? 6.555 19.031 23.141 1 97.5 403 LEU B C 1
ATOM 7042 O O . LEU B 1 403 ? 5.473 19.047 22.547 1 97.5 403 LEU B O 1
ATOM 7046 N N . LEU B 1 404 ? 6.637 19.172 24.422 1 97.31 404 LEU B N 1
ATOM 7047 C CA . LEU B 1 404 ? 5.449 19.281 25.25 1 97.31 404 LEU B CA 1
ATOM 7048 C C . LEU B 1 404 ? 4.672 20.562 24.922 1 97.31 404 LEU B C 1
ATOM 7050 O O . LEU B 1 404 ? 3.441 20.531 24.875 1 97.31 404 LEU B O 1
ATOM 7054 N N . VAL B 1 405 ? 5.352 21.594 24.719 1 95.31 405 VAL B N 1
ATOM 7055 C CA . VAL B 1 405 ? 4.727 22.875 24.422 1 95.31 405 VAL B CA 1
ATOM 7056 C C . VAL B 1 405 ? 3.961 22.781 23.094 1 95.31 405 VAL B C 1
ATOM 7058 O O . VAL B 1 405 ? 2.797 23.188 23.016 1 95.31 405 VAL B O 1
ATOM 7061 N N . PHE B 1 406 ? 4.582 22.219 22.078 1 96.38 406 PHE B N 1
ATOM 7062 C CA . PHE B 1 406 ? 3.959 22.156 20.766 1 96.38 406 PHE B CA 1
ATOM 7063 C C . PHE B 1 406 ? 2.85 21.109 20.734 1 96.38 406 PHE B C 1
ATOM 7065 O O . PHE B 1 406 ? 1.863 21.266 20.016 1 96.38 406 PHE B O 1
ATOM 7072 N N . LEU B 1 407 ? 3.014 20.062 21.531 1 97.31 407 LEU B N 1
ATOM 7073 C CA . LEU B 1 407 ? 1.957 19.062 21.625 1 97.31 407 LEU B CA 1
ATOM 7074 C C . LEU B 1 407 ? 0.694 19.656 22.234 1 97.31 407 LEU B C 1
ATOM 7076 O O . LEU B 1 407 ? -0.415 19.391 21.766 1 97.31 407 LEU B O 1
ATOM 7080 N N . LEU B 1 408 ? 0.882 20.438 23.281 1 96.81 408 LEU B N 1
ATOM 7081 C CA . LEU B 1 408 ? -0.255 21.094 23.922 1 96.81 408 LEU B CA 1
ATOM 7082 C C . LEU B 1 408 ? -0.893 22.125 22.984 1 96.81 408 LEU B C 1
ATOM 7084 O O . LEU B 1 408 ? -2.119 22.234 22.938 1 96.81 408 LEU B O 1
ATOM 7088 N N . ALA B 1 409 ? -0.074 22.812 22.297 1 95.62 409 ALA B N 1
ATOM 7089 C CA . ALA B 1 409 ? -0.581 23.797 21.344 1 95.62 409 ALA B CA 1
ATOM 7090 C C . ALA B 1 409 ? -1.365 23.109 20.219 1 95.62 409 ALA B C 1
ATOM 7092 O O . ALA B 1 409 ? -2.479 23.531 19.891 1 95.62 409 ALA B O 1
ATOM 7093 N N . LYS B 1 410 ? -0.834 22.047 19.719 1 95.38 410 LYS B N 1
ATOM 7094 C CA . LYS B 1 410 ? -1.387 21.406 18.531 1 95.38 410 LYS B CA 1
ATOM 7095 C C . LYS B 1 410 ? -2.596 20.547 18.891 1 95.38 410 LYS B C 1
ATOM 7097 O O . LYS B 1 410 ? -3.588 20.516 18.156 1 95.38 410 LYS B O 1
ATOM 7102 N N . MET B 1 411 ? -2.566 19.859 20.016 1 97.19 411 MET B N 1
ATOM 7103 C CA . MET B 1 411 ? -3.58 18.828 20.25 1 97.19 411 MET B CA 1
ATOM 7104 C C . MET B 1 411 ? -4.613 19.312 21.266 1 97.19 411 MET B C 1
ATOM 7106 O O . MET B 1 411 ? -5.668 18.688 21.406 1 97.19 411 MET B O 1
ATOM 7110 N N . ILE B 1 412 ? -4.344 20.484 21.938 1 97.06 412 ILE B N 1
ATOM 7111 C CA . ILE B 1 412 ? -5.301 21 22.906 1 97.06 412 ILE B CA 1
ATOM 7112 C C . ILE B 1 412 ? -5.754 22.391 22.484 1 97.06 412 ILE B C 1
ATOM 7114 O O . ILE B 1 412 ? -6.945 22.625 22.281 1 97.06 412 ILE B O 1
ATOM 7118 N N . ALA B 1 413 ? -4.859 23.25 22.281 1 97.25 413 ALA B N 1
ATOM 7119 C CA . ALA B 1 413 ? -5.203 24.641 21.969 1 97.25 413 ALA B CA 1
ATOM 7120 C C . ALA B 1 413 ? -5.863 24.75 20.609 1 97.25 413 ALA B C 1
ATOM 7122 O O . ALA B 1 413 ? -6.82 25.516 20.422 1 97.25 413 ALA B O 1
ATOM 7123 N N . MET B 1 414 ? -5.371 24.062 19.656 1 97.12 414 MET B N 1
ATOM 7124 C CA . MET B 1 414 ? -5.883 24.172 18.297 1 97.12 414 MET B CA 1
ATOM 7125 C C . MET B 1 414 ? -7.324 23.688 18.203 1 97.12 414 MET B C 1
ATOM 7127 O O . MET B 1 414 ? -8.18 24.359 17.641 1 97.12 414 MET B O 1
ATOM 7131 N N . PRO B 1 415 ? -7.648 22.516 18.719 1 97.81 415 PRO B N 1
ATOM 7132 C CA . PRO B 1 415 ? -9.055 22.109 18.688 1 97.81 415 PRO B CA 1
ATOM 7133 C C . PRO B 1 415 ? -9.953 23.031 19.5 1 97.81 415 PRO B C 1
ATOM 7135 O O . PRO B 1 415 ? -11.125 23.234 19.141 1 97.81 415 PRO B O 1
ATOM 7138 N N . ALA B 1 416 ? -9.445 23.625 20.594 1 97.88 416 ALA B N 1
ATOM 7139 C CA . ALA B 1 416 ? -10.219 24.609 21.328 1 97.88 416 ALA B CA 1
ATOM 7140 C C . ALA B 1 416 ? -10.508 25.828 20.469 1 97.88 416 ALA B C 1
ATOM 7142 O O . ALA B 1 416 ? -11.633 26.344 20.469 1 97.88 416 ALA B O 1
ATOM 7143 N N . LEU B 1 417 ? -9.508 26.219 19.766 1 97.88 417 LEU B N 1
ATOM 7144 C CA . LEU B 1 417 ? -9.695 27.344 18.844 1 97.88 417 LEU B CA 1
ATOM 7145 C C . LEU B 1 417 ? -10.648 26.969 17.719 1 97.88 417 LEU B C 1
ATOM 7147 O O . LEU B 1 417 ? -11.414 27.812 17.25 1 97.88 417 LEU B O 1
ATOM 7151 N N . ALA B 1 418 ? -10.602 25.75 17.266 1 98.12 418 ALA B N 1
ATOM 7152 C CA . ALA B 1 418 ? -11.5 25.266 16.219 1 98.12 418 ALA B CA 1
ATOM 7153 C C . ALA B 1 418 ? -12.961 25.375 16.641 1 98.12 418 ALA B C 1
ATOM 7155 O O . ALA B 1 418 ? -13.836 25.656 15.828 1 98.12 418 ALA B O 1
ATOM 7156 N N . MET B 1 419 ? -13.211 25.156 17.891 1 97.69 419 MET B N 1
ATOM 7157 C CA . MET B 1 419 ? -14.57 25.312 18.406 1 97.69 419 MET B CA 1
ATOM 7158 C C . MET B 1 419 ? -15.047 26.75 18.234 1 97.69 419 MET B C 1
ATOM 7160 O O . MET B 1 419 ? -16.172 26.984 17.781 1 97.69 419 MET B O 1
ATOM 7164 N N . LEU B 1 420 ? -14.18 27.641 18.562 1 97.38 420 LEU B N 1
ATOM 7165 C CA . LEU B 1 420 ? -14.523 29.047 18.453 1 97.38 420 LEU B CA 1
ATOM 7166 C C . LEU B 1 420 ? -14.727 29.438 16.984 1 97.38 420 LEU B C 1
ATOM 7168 O O . LEU B 1 420 ? -15.656 30.172 16.656 1 97.38 420 LEU B O 1
ATOM 7172 N N . VAL B 1 421 ? -13.867 28.938 16.125 1 97.81 421 VAL B N 1
ATOM 7173 C CA . VAL B 1 421 ? -13.953 29.25 14.703 1 97.81 421 VAL B CA 1
ATOM 7174 C C . VAL B 1 421 ? -15.258 28.688 14.133 1 97.81 421 VAL B C 1
ATOM 7176 O O . VAL B 1 421 ? -15.875 29.312 13.266 1 97.81 421 VAL B O 1
ATOM 7179 N N . CYS B 1 422 ? -15.648 27.5 14.57 1 97.62 422 CYS B N 1
ATOM 7180 C CA . CYS B 1 422 ? -16.906 26.906 14.109 1 97.62 422 CYS B CA 1
ATOM 7181 C C . CYS B 1 422 ? -18.078 27.812 14.438 1 97.62 422 CYS B C 1
ATOM 7183 O O . CYS B 1 422 ? -19 27.953 13.633 1 97.62 422 CYS B O 1
ATOM 7185 N N . VAL B 1 423 ? -18.031 28.484 15.586 1 96.44 423 VAL B N 1
ATOM 7186 C CA . VAL B 1 423 ? -19.094 29.391 15.992 1 96.44 423 VAL B CA 1
ATOM 7187 C C . VAL B 1 423 ? -19.078 30.641 15.102 1 96.44 423 VAL B C 1
ATOM 7189 O O . VAL B 1 423 ? -20.141 31.109 14.664 1 96.44 423 VAL B O 1
ATOM 7192 N N . ILE B 1 424 ? -17.953 31.109 14.781 1 96.88 424 ILE B N 1
ATOM 7193 C CA . ILE B 1 424 ? -17.797 32.312 14 1 96.88 424 ILE B CA 1
ATOM 7194 C C . ILE B 1 424 ? -18.312 32.094 12.578 1 96.88 424 ILE B C 1
ATOM 7196 O O . ILE B 1 424 ? -18.984 32.969 12.016 1 96.88 424 ILE B O 1
ATOM 7200 N N . VAL B 1 425 ? -18.047 30.922 12.016 1 96.94 425 VAL B N 1
ATOM 7201 C CA . VAL B 1 425 ? -18.406 30.672 10.633 1 96.94 425 VAL B CA 1
ATOM 7202 C C . VAL B 1 425 ? -19.781 30 10.578 1 96.94 425 VAL B C 1
ATOM 7204 O O . VAL B 1 425 ? -20.25 29.625 9.508 1 96.94 425 VAL B O 1
ATOM 7207 N N . ASP B 1 426 ? -20.438 29.734 11.664 1 95.81 426 ASP B N 1
ATOM 7208 C CA . ASP B 1 426 ? -21.781 29.188 11.781 1 95.81 426 ASP B CA 1
ATOM 7209 C C . ASP B 1 426 ? -21.828 27.75 11.281 1 95.81 426 ASP B C 1
ATOM 7211 O O . ASP B 1 426 ? -22.656 27.406 10.43 1 95.81 426 ASP B O 1
ATOM 7215 N N . LEU B 1 427 ? -20.891 26.984 11.711 1 95.19 427 LEU B N 1
ATOM 7216 C CA . LEU B 1 427 ? -20.875 25.547 11.469 1 95.19 427 LEU B CA 1
ATOM 7217 C C . LEU B 1 427 ? -21.516 24.797 12.633 1 95.19 427 LEU B C 1
ATOM 7219 O O . LEU B 1 427 ? -21.297 25.141 13.797 1 95.19 427 LEU B O 1
ATOM 7223 N N . ASP B 1 428 ? -22.344 23.766 12.312 1 93.5 428 ASP B N 1
ATOM 7224 C CA . ASP B 1 428 ? -23.031 23.016 13.359 1 93.5 428 ASP B CA 1
ATOM 7225 C C . ASP B 1 428 ? -23.094 21.531 13.008 1 93.5 428 ASP B C 1
ATOM 7227 O O . ASP B 1 428 ? -22.625 21.109 11.938 1 93.5 428 ASP B O 1
ATOM 7231 N N . GLY B 1 429 ? -23.438 20.75 14.008 1 94.56 429 GLY B N 1
ATOM 7232 C CA . GLY B 1 429 ? -23.688 19.344 13.773 1 94.56 429 GLY B CA 1
ATOM 7233 C C . GLY B 1 429 ? -22.406 18.547 13.539 1 94.56 429 GLY B C 1
ATOM 7234 O O . GLY B 1 429 ? -21.391 18.781 14.195 1 94.56 429 GLY B O 1
ATOM 7235 N N . ILE B 1 430 ? -22.531 17.656 12.617 1 95.5 430 ILE B N 1
ATOM 7236 C CA . ILE B 1 430 ? -21.453 16.719 12.359 1 95.5 430 ILE B CA 1
ATOM 7237 C C . ILE B 1 430 ? -20.266 17.453 11.758 1 95.5 430 ILE B C 1
ATOM 7239 O O . ILE B 1 430 ? -19.109 17.141 12.047 1 95.5 430 ILE B O 1
ATOM 7243 N N . GLU B 1 431 ? -20.5 18.453 10.977 1 96.94 431 GLU B N 1
ATOM 7244 C CA . GLU B 1 431 ? -19.422 19.203 10.336 1 96.94 431 GLU B CA 1
ATOM 7245 C C . GLU B 1 431 ? -18.578 19.938 11.367 1 96.94 431 GLU B C 1
ATOM 7247 O O . GLU B 1 431 ? -17.359 19.906 11.305 1 96.94 431 GLU B O 1
ATOM 7252 N N . ALA B 1 432 ? -19.25 20.547 12.32 1 97.38 432 ALA B N 1
ATOM 7253 C CA . ALA B 1 432 ? -18.531 21.281 13.367 1 97.38 432 ALA B CA 1
ATOM 7254 C C . ALA B 1 432 ? -17.734 20.328 14.25 1 97.38 432 ALA B C 1
ATOM 7256 O O . ALA B 1 432 ? -16.562 20.578 14.555 1 97.38 432 ALA B O 1
ATOM 7257 N N . ARG B 1 433 ? -18.359 19.266 14.648 1 96.94 433 ARG B N 1
ATOM 7258 C CA . ARG B 1 433 ? -17.656 18.297 15.484 1 96.94 433 ARG B CA 1
ATOM 7259 C C . ARG B 1 433 ? -16.469 17.688 14.75 1 96.94 433 ARG B C 1
ATOM 7261 O O . ARG B 1 433 ? -15.406 17.484 15.336 1 96.94 433 ARG B O 1
ATOM 7268 N N . SER B 1 434 ? -16.703 17.391 13.492 1 97.38 434 SER B N 1
ATOM 7269 C CA . SER B 1 434 ? -15.609 16.859 12.688 1 97.38 434 SER B CA 1
ATOM 7270 C C . SER B 1 434 ? -14.453 17.844 12.594 1 97.38 434 SER B C 1
ATOM 7272 O O . SER B 1 434 ? -13.281 17.453 12.633 1 97.38 434 SER B O 1
ATOM 7274 N N . ALA B 1 435 ? -14.773 19.109 12.453 1 98 435 ALA B N 1
ATOM 7275 C CA . ALA B 1 435 ? -13.734 20.141 12.367 1 98 435 ALA B CA 1
ATOM 7276 C C . ALA B 1 435 ? -12.883 20.156 13.625 1 98 435 ALA B C 1
ATOM 7278 O O . ALA B 1 435 ? -11.648 20.234 13.547 1 98 435 ALA B O 1
ATOM 7279 N N . VAL B 1 436 ? -13.484 20.031 14.758 1 98.19 436 VAL B N 1
ATOM 7280 C CA . VAL B 1 436 ? -12.773 20.062 16.031 1 98.19 436 VAL B CA 1
ATOM 7281 C C . VAL B 1 436 ? -11.938 18.797 16.188 1 98.19 436 VAL B C 1
ATOM 7283 O O . VAL B 1 436 ? -10.766 18.859 16.578 1 98.19 436 VAL B O 1
ATOM 7286 N N . LEU B 1 437 ? -12.523 17.703 15.859 1 97.81 437 LEU B N 1
ATOM 7287 C CA . LEU B 1 437 ? -11.836 16.422 16 1 97.81 437 LEU B CA 1
ATOM 7288 C C . LEU B 1 437 ? -10.641 16.344 15.047 1 97.81 437 LEU B C 1
ATOM 7290 O O . LEU B 1 437 ? -9.57 15.867 15.43 1 97.81 437 LEU B O 1
ATOM 7294 N N . LEU B 1 438 ? -10.805 16.828 13.859 1 98 438 LEU B N 1
ATOM 7295 C CA . LEU B 1 438 ? -9.695 16.844 12.914 1 98 438 LEU B CA 1
ATOM 7296 C C . LEU B 1 438 ? -8.57 17.734 13.422 1 98 438 LEU B C 1
ATOM 7298 O O . LEU B 1 438 ? -7.391 17.422 13.242 1 98 438 LEU B O 1
ATOM 7302 N N . ALA B 1 439 ? -8.945 18.828 14.047 1 97.94 439 ALA B N 1
ATOM 7303 C CA . ALA B 1 439 ? -7.961 19.766 14.578 1 97.94 439 ALA B CA 1
ATOM 7304 C C . ALA B 1 439 ? -7.164 19.125 15.719 1 97.94 439 ALA B C 1
ATOM 7306 O O . ALA B 1 439 ? -6.074 19.609 16.062 1 97.94 439 ALA B O 1
ATOM 7307 N N . SER B 1 440 ? -7.68 18.078 16.312 1 97.69 440 SER B N 1
ATOM 7308 C CA . SER B 1 440 ? -7.027 17.453 17.453 1 97.69 440 SER B CA 1
ATOM 7309 C C . SER B 1 440 ? -6 16.422 17 1 97.69 440 SER B C 1
ATOM 7311 O O . SER B 1 440 ? -5.27 15.859 17.828 1 97.69 440 SER B O 1
ATOM 7313 N N . LEU B 1 441 ? -5.922 16.125 15.734 1 97.31 441 LEU B N 1
ATOM 7314 C CA . LEU B 1 441 ? -5.02 15.109 15.195 1 97.31 441 LEU B CA 1
ATOM 7315 C C . LEU B 1 441 ? -3.576 15.602 15.211 1 97.31 441 LEU B C 1
ATOM 7317 O O . LEU B 1 441 ? -3.328 16.812 15.305 1 97.31 441 LEU B O 1
ATOM 7321 N N . PRO B 1 442 ? -2.619 14.703 15.156 1 96.19 442 PRO B N 1
ATOM 7322 C CA . PRO B 1 442 ? -1.207 15.094 15.227 1 96.19 442 PRO B CA 1
ATOM 7323 C C . PRO B 1 442 ? -0.701 15.719 13.938 1 96.19 442 PRO B C 1
ATOM 7325 O O . PRO B 1 442 ? -1.442 15.797 12.953 1 96.19 442 PRO B O 1
ATOM 7328 N N . VAL B 1 443 ? 0.542 16.125 14.062 1 95.5 443 VAL B N 1
ATOM 7329 C CA . VAL B 1 443 ? 1.219 16.688 12.898 1 95.5 443 VAL B CA 1
ATOM 7330 C C . VAL B 1 443 ? 1.509 15.578 11.883 1 95.5 443 VAL B C 1
ATOM 7332 O O . VAL B 1 443 ? 1.803 14.445 12.258 1 95.5 443 VAL B O 1
ATOM 7335 N N . ALA B 1 444 ? 1.444 15.906 10.641 1 93 444 ALA B N 1
ATOM 7336 C CA . ALA B 1 444 ? 1.604 14.945 9.555 1 93 444 ALA B CA 1
ATOM 7337 C C . ALA B 1 444 ? 3.078 14.703 9.242 1 93 444 ALA B C 1
ATOM 7339 O O . ALA B 1 444 ? 3.916 15.586 9.469 1 93 444 ALA B O 1
ATOM 7340 N N . LEU B 1 445 ? 3.332 13.523 8.758 1 90.25 445 LEU B N 1
ATOM 7341 C CA . LEU B 1 445 ? 4.688 13.141 8.375 1 90.25 445 LEU B CA 1
ATOM 7342 C C . LEU B 1 445 ? 5.238 14.07 7.305 1 90.25 445 LEU B C 1
ATOM 7344 O O . LEU B 1 445 ? 6.449 14.297 7.234 1 90.25 445 LEU B O 1
ATOM 7348 N N . ALA B 1 446 ? 4.395 14.641 6.523 1 88.69 446 ALA B N 1
ATOM 7349 C CA . ALA B 1 446 ? 4.793 15.562 5.461 1 88.69 446 ALA B CA 1
ATOM 7350 C C . ALA B 1 446 ? 5.523 16.781 6.031 1 88.69 446 ALA B C 1
ATOM 7352 O O . ALA B 1 446 ? 6.301 17.422 5.332 1 88.69 446 ALA B O 1
ATOM 7353 N N . SER B 1 447 ? 5.27 17.109 7.266 1 93 447 SER B N 1
ATOM 7354 C CA . SER B 1 447 ? 5.945 18.219 7.906 1 93 447 SER B CA 1
ATOM 7355 C C . SER B 1 447 ? 7.453 17.984 7.988 1 93 447 SER B C 1
ATOM 7357 O O . SER B 1 447 ? 8.242 18.922 7.805 1 93 447 SER B O 1
ATOM 7359 N N . PHE B 1 448 ? 7.785 16.75 8.289 1 92.69 448 PHE B N 1
ATOM 7360 C CA . PHE B 1 448 ? 9.203 16.422 8.383 1 92.69 448 PHE B CA 1
ATOM 7361 C C . PHE B 1 448 ? 9.883 16.594 7.027 1 92.69 448 PHE B C 1
ATOM 7363 O O . PHE B 1 448 ? 11.023 17.062 6.957 1 92.69 448 PHE B O 1
ATOM 7370 N N . THR B 1 449 ? 9.195 16.203 6 1 88.06 449 THR B N 1
ATOM 7371 C CA . THR B 1 449 ? 9.734 16.328 4.652 1 88.06 449 THR B CA 1
ATOM 7372 C C . THR B 1 449 ? 9.93 17.812 4.289 1 88.06 449 THR B C 1
ATOM 7374 O O . THR B 1 449 ? 10.922 18.172 3.662 1 88.06 449 THR B O 1
ATOM 7377 N N . LEU B 1 450 ? 9.039 18.625 4.668 1 89.56 450 LEU B N 1
ATOM 7378 C CA . LEU B 1 450 ? 9.133 20.047 4.402 1 89.56 450 LEU B CA 1
ATOM 7379 C C . LEU B 1 450 ? 10.328 20.656 5.141 1 89.56 450 LEU B C 1
ATOM 7381 O O . LEU B 1 450 ? 11.109 21.406 4.551 1 89.56 450 LEU B O 1
ATOM 7385 N N . ILE B 1 451 ? 10.5 20.312 6.355 1 93.31 451 ILE B N 1
ATOM 7386 C CA . ILE B 1 451 ? 11.57 20.859 7.172 1 93.31 451 ILE B CA 1
ATOM 7387 C C . ILE B 1 451 ? 12.922 20.344 6.676 1 93.31 451 ILE B C 1
ATOM 7389 O O . ILE B 1 451 ? 13.891 21.109 6.582 1 93.31 451 ILE B O 1
ATOM 7393 N N . THR B 1 452 ? 12.938 19.078 6.336 1 91.06 452 THR B N 1
ATOM 7394 C CA . THR B 1 452 ? 14.195 18.5 5.883 1 91.06 452 THR B CA 1
ATOM 7395 C C . THR B 1 452 ? 14.586 19.047 4.516 1 91.06 452 THR B C 1
ATOM 7397 O O . THR B 1 452 ? 15.773 19.141 4.199 1 91.06 452 THR B O 1
ATOM 7400 N N . THR B 1 453 ? 13.641 19.438 3.75 1 88 453 THR B N 1
ATOM 7401 C CA . THR B 1 453 ? 13.906 19.953 2.41 1 88 453 THR B CA 1
ATOM 7402 C C . THR B 1 453 ? 14.328 21.422 2.463 1 88 453 THR B C 1
ATOM 7404 O O . THR B 1 453 ? 15.266 21.828 1.769 1 88 453 THR B O 1
ATOM 7407 N N . TYR B 1 454 ? 13.734 22.188 3.32 1 89.94 454 TYR B N 1
ATOM 7408 C CA . TYR B 1 454 ? 13.914 23.641 3.229 1 89.94 454 TYR B CA 1
ATOM 7409 C C . TYR B 1 454 ? 14.727 24.156 4.41 1 89.94 454 TYR B C 1
ATOM 7411 O O . TYR B 1 454 ? 15.203 25.297 4.387 1 89.94 454 TYR B O 1
ATOM 7419 N N . MET B 1 455 ? 14.852 23.312 5.406 1 90.12 455 MET B N 1
ATOM 7420 C CA . MET B 1 455 ? 15.578 23.75 6.594 1 90.12 455 MET B CA 1
ATOM 7421 C C . MET B 1 455 ? 16.609 22.703 7.012 1 90.12 455 MET B C 1
ATOM 7423 O O . MET B 1 455 ? 16.703 22.359 8.195 1 90.12 455 MET B O 1
ATOM 7427 N N . LYS B 1 456 ? 17.281 22.219 6.078 1 87.44 456 LYS B N 1
ATOM 7428 C CA . LYS B 1 456 ? 18.266 21.156 6.309 1 87.44 456 LYS B CA 1
ATOM 7429 C C . LYS B 1 456 ? 19.344 21.625 7.277 1 87.44 456 LYS B C 1
ATOM 7431 O O . LYS B 1 456 ? 19.922 20.797 8 1 87.44 456 LYS B O 1
ATOM 7436 N N . GLU B 1 457 ? 19.562 22.891 7.336 1 89.44 457 GLU B N 1
ATOM 7437 C CA . GLU B 1 457 ? 20.625 23.453 8.156 1 89.44 457 GLU B CA 1
ATOM 7438 C C . GLU B 1 457 ? 20.203 23.578 9.617 1 89.44 457 GLU B C 1
ATOM 7440 O O . GLU B 1 457 ? 21 23.984 10.469 1 89.44 457 GLU B O 1
ATOM 7445 N N . ARG B 1 458 ? 19.047 23.188 9.938 1 91.81 458 ARG B N 1
ATOM 7446 C CA . ARG B 1 458 ? 18.547 23.281 11.305 1 91.81 458 ARG B CA 1
ATOM 7447 C C . ARG B 1 458 ? 18.172 21.922 11.859 1 91.81 458 ARG B C 1
ATOM 7449 O O . ARG B 1 458 ? 16.984 21.594 11.984 1 91.81 458 ARG B O 1
ATOM 7456 N N . PRO B 1 459 ? 19.094 21.219 12.414 1 92.19 459 PRO B N 1
ATOM 7457 C CA . PRO B 1 459 ? 18.828 19.859 12.891 1 92.19 459 PRO B CA 1
ATOM 7458 C C . PRO B 1 459 ? 17.859 19.812 14.07 1 92.19 459 PRO B C 1
ATOM 7460 O O . PRO B 1 459 ? 17.141 18.844 14.25 1 92.19 459 PRO B O 1
ATOM 7463 N N . SER B 1 460 ? 17.859 20.859 14.82 1 93.44 460 SER B N 1
ATOM 7464 C CA . SER B 1 460 ? 16.953 20.906 15.961 1 93.44 460 SER B CA 1
ATOM 7465 C C . SER B 1 460 ? 15.5 20.953 15.508 1 93.44 460 SER B C 1
ATOM 7467 O O . SER B 1 460 ? 14.625 20.375 16.156 1 93.44 460 SER B O 1
ATOM 7469 N N . ALA B 1 461 ? 15.25 21.656 14.438 1 94.75 461 ALA B N 1
ATOM 7470 C CA . ALA B 1 461 ? 13.898 21.719 13.883 1 94.75 461 ALA B CA 1
ATOM 7471 C C . ALA B 1 461 ? 13.445 20.344 13.383 1 94.75 461 ALA B C 1
ATOM 7473 O O . ALA B 1 461 ? 12.281 19.969 13.547 1 94.75 461 ALA B O 1
ATOM 7474 N N . MET B 1 462 ? 14.375 19.641 12.883 1 95.25 462 MET B N 1
ATOM 7475 C CA . MET B 1 462 ? 14.078 18.281 12.406 1 95.25 462 MET B CA 1
ATOM 7476 C C . MET B 1 462 ? 13.773 17.359 13.57 1 95.25 462 MET B C 1
ATOM 7478 O O . MET B 1 462 ? 12.844 16.547 13.5 1 95.25 462 MET B O 1
ATOM 7482 N N . ALA B 1 463 ? 14.547 17.531 14.539 1 96.88 463 ALA B N 1
ATOM 7483 C CA . ALA B 1 463 ? 14.352 16.703 15.727 1 96.88 463 ALA B CA 1
ATOM 7484 C C . ALA B 1 463 ? 13.008 17 16.391 1 96.88 463 ALA B C 1
ATOM 7486 O O . ALA B 1 463 ? 12.32 16.078 16.844 1 96.88 463 ALA B O 1
ATOM 7487 N N . LEU B 1 464 ? 12.68 18.203 16.438 1 96.94 464 LEU B N 1
ATOM 7488 C CA . LEU B 1 464 ? 11.406 18.594 17.016 1 96.94 464 LEU B CA 1
ATOM 7489 C C . LEU B 1 464 ? 10.242 18.031 16.203 1 96.94 464 LEU B C 1
ATOM 7491 O O . LEU B 1 464 ? 9.312 17.453 16.766 1 96.94 464 LEU B O 1
ATOM 7495 N N . THR B 1 465 ? 10.336 18.203 14.938 1 96.38 465 THR B N 1
ATOM 7496 C CA . THR B 1 465 ? 9.258 17.766 14.055 1 96.38 465 THR B CA 1
ATOM 7497 C C . THR B 1 465 ? 9.094 16.25 14.117 1 96.38 465 THR B C 1
ATOM 7499 O O . THR B 1 465 ? 7.973 15.734 14.188 1 96.38 465 THR B O 1
ATOM 7502 N N . SER B 1 466 ? 10.234 15.547 14.07 1 96.44 466 SER B N 1
ATOM 7503 C CA . SER B 1 466 ? 10.156 14.094 14.18 1 96.44 466 SER B CA 1
ATOM 7504 C C . SER B 1 466 ? 9.531 13.672 15.5 1 96.44 466 SER B C 1
ATOM 7506 O O . SER B 1 466 ? 8.719 12.742 15.539 1 96.44 466 SER B O 1
ATOM 7508 N N . SER B 1 467 ? 9.852 14.352 16.531 1 97.81 467 SER B N 1
ATOM 7509 C CA . SER B 1 467 ? 9.305 14.047 17.859 1 97.81 467 SER B CA 1
ATOM 7510 C C . SER B 1 467 ? 7.805 14.297 17.906 1 97.81 467 SER B C 1
ATOM 7512 O O . SER B 1 467 ? 7.062 13.516 18.516 1 97.81 467 SER B O 1
ATOM 7514 N N . LEU B 1 468 ? 7.41 15.328 17.297 1 97.81 468 LEU B N 1
ATOM 7515 C CA . LEU B 1 468 ? 5.992 15.672 17.266 1 97.81 468 LEU B CA 1
ATOM 7516 C C . LEU B 1 468 ? 5.191 14.625 16.516 1 97.81 468 LEU B C 1
ATOM 7518 O O . LEU B 1 468 ? 4.094 14.258 16.938 1 97.81 468 LEU B O 1
ATOM 7522 N N . ILE B 1 469 ? 5.711 14.172 15.414 1 96.88 469 ILE B N 1
ATOM 7523 C CA . ILE B 1 469 ? 5.055 13.156 14.594 1 96.88 469 ILE B CA 1
ATOM 7524 C C . ILE B 1 469 ? 4.914 11.859 15.391 1 96.88 469 ILE B C 1
ATOM 7526 O O . ILE B 1 469 ? 3.834 11.273 15.445 1 96.88 469 ILE B O 1
ATOM 7530 N N . ILE B 1 470 ? 5.969 11.484 16.062 1 97.06 470 ILE B N 1
ATOM 7531 C CA . ILE B 1 470 ? 6.031 10.211 16.766 1 97.06 470 ILE B CA 1
ATOM 7532 C C . ILE B 1 470 ? 5.102 10.242 17.984 1 97.06 470 ILE B C 1
ATOM 7534 O O . ILE B 1 470 ? 4.164 9.445 18.062 1 97.06 470 ILE B O 1
ATOM 7538 N N . VAL B 1 471 ? 5.301 11.164 18.844 1 97.81 471 VAL B N 1
ATOM 7539 C CA . VAL B 1 471 ? 4.559 11.195 20.094 1 97.81 471 VAL B CA 1
ATOM 7540 C C . VAL B 1 471 ? 3.105 11.578 19.828 1 97.81 471 VAL B C 1
ATOM 7542 O O . VAL B 1 471 ? 2.188 11.039 20.453 1 97.81 471 VAL B O 1
ATOM 7545 N N . GLY B 1 472 ? 2.934 12.469 18.891 1 97.44 472 GLY B N 1
ATOM 7546 C CA . GLY B 1 472 ? 1.576 12.836 18.516 1 97.44 472 GLY B CA 1
ATOM 7547 C C . GLY B 1 472 ? 0.772 11.664 17.984 1 97.44 472 GLY B C 1
ATOM 7548 O O . GLY B 1 472 ? -0.404 11.508 18.312 1 97.44 472 GLY B O 1
ATOM 7549 N N . SER B 1 473 ? 1.399 10.844 17.141 1 96.62 473 SER B N 1
ATOM 7550 C CA . SER B 1 473 ? 0.717 9.703 16.562 1 96.62 473 SER B CA 1
ATOM 7551 C C . SER B 1 473 ? 0.356 8.664 17.609 1 96.62 473 SER B C 1
ATOM 7553 O O . SER B 1 473 ? -0.701 8.039 17.547 1 96.62 473 SER B O 1
ATOM 7555 N N . ILE B 1 474 ? 1.171 8.516 18.609 1 96.81 474 ILE B N 1
ATOM 7556 C CA . ILE B 1 474 ? 0.921 7.562 19.688 1 96.81 474 ILE B CA 1
ATOM 7557 C C . ILE B 1 474 ? -0.211 8.07 20.578 1 96.81 474 ILE B C 1
ATOM 7559 O O . ILE B 1 474 ? -1.067 7.289 21 1 96.81 474 ILE B O 1
ATOM 7563 N N . LEU B 1 475 ? -0.319 9.344 20.766 1 97.31 475 LEU B N 1
ATOM 7564 C CA . LEU B 1 475 ? -1.277 9.938 21.688 1 97.31 475 LEU B CA 1
ATOM 7565 C C . LEU B 1 475 ? -2.615 10.188 21 1 97.31 475 LEU B C 1
ATOM 7567 O O . LEU B 1 475 ? -3.627 10.422 21.656 1 97.31 475 LEU B O 1
ATOM 7571 N N . MET B 1 476 ? -2.615 10.125 19.719 1 95.5 476 MET B N 1
ATOM 7572 C CA . MET B 1 476 ? -3.736 10.609 18.922 1 95.5 476 MET B CA 1
ATOM 7573 C C . MET B 1 476 ? -5.023 9.883 19.297 1 95.5 476 MET B C 1
ATOM 7575 O O . MET B 1 476 ? -6.078 10.508 19.438 1 95.5 476 MET B O 1
ATOM 7579 N N . PRO B 1 477 ? -5.012 8.523 19.516 1 94.31 477 PRO B N 1
ATOM 7580 C CA . PRO B 1 477 ? -6.277 7.867 19.859 1 94.31 477 PRO B CA 1
ATOM 7581 C C . PRO B 1 477 ? -6.863 8.375 21.172 1 94.31 477 PRO B C 1
ATOM 7583 O O . PRO B 1 477 ? -8.078 8.547 21.281 1 94.31 477 PRO B O 1
ATOM 7586 N N . PHE B 1 478 ? -6.078 8.711 22.109 1 95.31 478 PHE B N 1
ATOM 7587 C CA . PHE B 1 478 ? -6.516 9.148 23.422 1 95.31 478 PHE B CA 1
ATOM 7588 C C . PHE B 1 478 ? -7.035 10.578 23.375 1 95.31 478 PHE B C 1
ATOM 7590 O O . PHE B 1 478 ? -8.094 10.883 23.938 1 95.31 478 PHE B O 1
ATOM 7597 N N . VAL B 1 479 ? -6.309 11.383 22.688 1 97.06 479 VAL B N 1
ATOM 7598 C CA . VAL B 1 479 ? -6.688 12.789 22.609 1 97.06 479 VAL B CA 1
ATOM 7599 C C . VAL B 1 479 ? -7.961 12.93 21.766 1 97.06 479 VAL B C 1
ATOM 7601 O O . VAL B 1 479 ? -8.867 13.68 22.141 1 97.06 479 VAL B O 1
ATOM 7604 N N . PHE B 1 480 ? -8.008 12.188 20.625 1 97.38 480 PHE B N 1
ATOM 7605 C CA . PHE B 1 480 ? -9.18 12.188 19.766 1 97.38 480 PHE B CA 1
ATOM 7606 C C . PHE B 1 480 ? -10.422 11.734 20.531 1 97.38 480 PHE B C 1
ATOM 7608 O O . PHE B 1 480 ? -11.469 12.375 20.469 1 97.38 480 PHE B O 1
ATOM 7615 N N . ALA B 1 481 ? -10.297 10.688 21.328 1 95.94 481 ALA B N 1
ATOM 7616 C CA . ALA B 1 481 ? -11.406 10.156 22.125 1 95.94 481 ALA B CA 1
ATOM 7617 C C . ALA B 1 481 ? -11.812 11.148 23.203 1 95.94 481 ALA B C 1
ATOM 7619 O O . ALA B 1 481 ? -13.008 11.328 23.469 1 95.94 481 ALA B O 1
ATOM 7620 N N . ALA B 1 482 ? -10.859 11.742 23.844 1 96.44 482 ALA B N 1
ATOM 7621 C CA . ALA B 1 482 ? -11.141 12.703 24.906 1 96.44 482 ALA B CA 1
ATOM 7622 C C . ALA B 1 482 ? -11.922 13.898 24.375 1 96.44 482 ALA B C 1
ATOM 7624 O O . ALA B 1 482 ? -12.891 14.344 25 1 96.44 482 ALA B O 1
ATOM 7625 N N . TRP B 1 483 ? -11.523 14.414 23.234 1 97.12 483 TRP B N 1
ATOM 7626 C CA . TRP B 1 483 ? -12.234 15.547 22.641 1 97.12 483 TRP B CA 1
ATOM 7627 C C . TRP B 1 483 ? -13.648 15.141 22.234 1 97.12 483 TRP B C 1
ATOM 7629 O O . TRP B 1 483 ? -14.594 15.914 22.406 1 97.12 483 TRP B O 1
ATOM 7639 N N . ASN B 1 484 ? -13.758 13.945 21.625 1 95.56 484 ASN B N 1
ATOM 7640 C CA . ASN B 1 484 ? -15.086 13.469 21.266 1 95.56 484 ASN B CA 1
ATOM 7641 C C . ASN B 1 484 ? -16 13.375 22.469 1 95.56 484 ASN B C 1
ATOM 7643 O O . ASN B 1 484 ? -17.156 13.789 22.406 1 95.56 484 ASN B O 1
ATOM 7647 N N . GLU B 1 485 ? -15.5 12.914 23.594 1 94.38 485 GLU B N 1
ATOM 7648 C CA . GLU B 1 485 ? -16.281 12.789 24.812 1 94.38 485 GLU B CA 1
ATOM 7649 C C . GLU B 1 485 ? -16.625 14.164 25.391 1 94.38 485 GLU B C 1
ATOM 7651 O O . GLU B 1 485 ? -17.719 14.367 25.922 1 94.38 485 GLU B O 1
ATOM 7656 N N . LEU B 1 486 ? -15.734 15.008 25.297 1 95.12 486 LEU B N 1
ATOM 7657 C CA . LEU B 1 486 ? -15.969 16.375 25.781 1 95.12 486 LEU B CA 1
ATOM 7658 C C . LEU B 1 486 ? -17.078 17.047 24.984 1 95.12 486 LEU B C 1
ATOM 7660 O O . LEU B 1 486 ? -17.938 17.734 25.562 1 95.12 486 LEU B O 1
ATOM 7664 N N . LEU B 1 487 ? -17.078 16.844 23.688 1 95.25 487 LEU B N 1
ATOM 7665 C CA . LEU B 1 487 ? -18.094 17.438 22.812 1 95.25 487 LEU B CA 1
ATOM 7666 C C . LEU B 1 487 ? -19.469 16.828 23.109 1 95.25 487 LEU B C 1
ATOM 7668 O O . LEU B 1 487 ? -20.484 17.531 23.078 1 95.25 487 LEU B O 1
ATOM 7672 N N . ILE B 1 488 ? -19.453 15.547 23.375 1 93.06 488 ILE B N 1
ATOM 7673 C CA . ILE B 1 488 ? -20.703 14.852 23.688 1 93.06 488 ILE B CA 1
ATOM 7674 C C . ILE B 1 488 ? -21.219 15.297 25.047 1 93.06 488 ILE B C 1
ATOM 7676 O O . ILE B 1 488 ? -22.391 15.641 25.203 1 93.06 488 ILE B O 1
ATOM 7680 N N . ALA B 1 489 ? -20.375 15.305 26.031 1 91.62 489 ALA B N 1
ATOM 7681 C CA . ALA B 1 489 ? -20.75 15.648 27.406 1 91.62 489 ALA B CA 1
ATOM 7682 C C . ALA B 1 489 ? -21.281 17.078 27.484 1 91.62 489 ALA B C 1
ATOM 7684 O O . ALA B 1 489 ? -22.203 17.359 28.266 1 91.62 489 ALA B O 1
ATOM 7685 N N . GLY B 1 490 ? -20.719 17.953 26.703 1 92.75 490 GLY B N 1
ATOM 7686 C CA . GLY B 1 490 ? -21.125 19.344 26.719 1 92.75 490 GLY B CA 1
ATOM 7687 C C . GLY B 1 490 ? -22.234 19.672 25.734 1 92.75 490 GLY B C 1
ATOM 7688 O O . GLY B 1 490 ? -22.672 20.812 25.641 1 92.75 490 GLY B O 1
ATOM 7689 N N . ASP B 1 491 ? -22.656 18.703 25 1 91.88 491 ASP B N 1
ATOM 7690 C CA . ASP B 1 491 ? -23.641 18.891 23.953 1 91.88 491 ASP B CA 1
ATOM 7691 C C . ASP B 1 491 ? -23.234 20.031 23.016 1 91.88 491 ASP B C 1
ATOM 7693 O O . ASP B 1 491 ? -24.047 20.906 22.719 1 91.88 491 ASP B O 1
ATOM 7697 N N . VAL B 1 492 ? -22 20 22.766 1 92.88 492 VAL B N 1
ATOM 7698 C CA . VAL B 1 492 ? -21.469 21.062 21.906 1 92.88 492 VAL B CA 1
ATOM 7699 C C . VAL B 1 492 ? -21.859 20.797 20.453 1 92.88 492 VAL B C 1
ATOM 7701 O O . VAL B 1 492 ? -21.672 19.688 19.938 1 92.88 492 VAL B O 1
ATOM 7704 N N . PHE B 1 493 ? -22.469 21.75 19.719 1 94.5 493 PHE B N 1
ATOM 7705 C CA . PHE B 1 493 ? -22.906 21.719 18.328 1 94.5 493 PHE B CA 1
ATOM 7706 C C . PHE B 1 493 ? -24.094 20.766 18.156 1 94.5 493 PHE B C 1
ATOM 7708 O O . PHE B 1 493 ? -24.219 20.109 17.125 1 94.5 493 PHE B O 1
ATOM 7715 N N . GLY B 1 494 ? -24.75 20.453 19.203 1 88.44 494 GLY B N 1
ATOM 7716 C CA . GLY B 1 494 ? -25.984 19.703 19.141 1 88.44 494 GLY B CA 1
ATOM 7717 C C . GLY B 1 494 ? -25.859 18.281 19.656 1 88.44 494 GLY B C 1
ATOM 7718 O O . GLY B 1 494 ? -24.75 17.766 19.781 1 88.44 494 GLY B O 1
ATOM 7719 N N . ASP B 1 495 ? -26.984 17.719 19.922 1 85.31 495 ASP B N 1
ATOM 7720 C CA . ASP B 1 495 ? -27.031 16.312 20.344 1 85.31 495 ASP B CA 1
ATOM 7721 C C . ASP B 1 495 ? -27.125 15.383 19.141 1 85.31 495 ASP B C 1
ATOM 7723 O O . ASP B 1 495 ? -28.156 15.281 18.484 1 85.31 495 ASP B O 1
ATOM 7727 N N . ILE B 1 496 ? -26.109 14.758 18.828 1 87.5 496 ILE B N 1
ATOM 7728 C CA . ILE B 1 496 ? -26.031 13.836 17.703 1 87.5 496 ILE B CA 1
ATOM 7729 C C . ILE B 1 496 ? -26.125 12.398 18.203 1 87.5 496 ILE B C 1
ATOM 7731 O O . ILE B 1 496 ? -25.234 11.922 18.922 1 87.5 496 ILE B O 1
ATOM 7735 N N . PRO B 1 497 ? -27.203 11.75 17.844 1 84.44 497 PRO B N 1
ATOM 7736 C CA . PRO B 1 497 ? -27.375 10.375 18.312 1 84.44 497 PRO B CA 1
ATOM 7737 C C . PRO B 1 497 ? -26.266 9.445 17.828 1 84.44 497 PRO B C 1
ATOM 7739 O O . PRO B 1 497 ? -25.688 9.656 16.766 1 84.44 497 PRO B O 1
ATOM 7742 N N . ASP B 1 498 ? -26.094 8.453 18.609 1 84.12 498 ASP B N 1
ATOM 7743 C CA . ASP B 1 498 ? -25.109 7.441 18.266 1 84.12 498 ASP B CA 1
ATOM 7744 C C . ASP B 1 498 ? -25.484 6.734 16.953 1 84.12 498 ASP B C 1
ATOM 7746 O O . ASP B 1 498 ? -26.656 6.434 16.719 1 84.12 498 ASP B O 1
ATOM 7750 N N . GLY B 1 499 ? -24.531 6.547 16.094 1 84.56 499 GLY B N 1
ATOM 7751 C CA . GLY B 1 499 ? -24.766 5.82 14.852 1 84.56 499 GLY B CA 1
ATOM 7752 C C . GLY B 1 499 ? -25.172 6.719 13.703 1 84.56 499 GLY B C 1
ATOM 7753 O O . GLY B 1 499 ? -25.359 6.25 12.578 1 84.56 499 GLY B O 1
ATOM 7754 N N . THR B 1 500 ? -25.312 8.023 14.031 1 88.44 500 THR B N 1
ATOM 7755 C CA . THR B 1 500 ? -25.656 8.953 12.953 1 88.44 500 THR B CA 1
ATOM 7756 C C . THR B 1 500 ? -24.516 9.047 11.945 1 88.44 500 THR B C 1
ATOM 7758 O O . THR B 1 500 ? -23.359 9.211 12.32 1 88.44 500 THR B O 1
ATOM 7761 N N . THR B 1 501 ? -24.859 8.891 10.641 1 90.88 501 THR B N 1
ATOM 7762 C CA . THR B 1 501 ? -23.859 8.953 9.578 1 90.88 501 THR B CA 1
ATOM 7763 C C . THR B 1 501 ? -23.953 10.281 8.836 1 90.88 501 THR B C 1
ATOM 7765 O O . THR B 1 501 ? -25.016 10.891 8.766 1 90.88 501 THR B O 1
ATOM 7768 N N . TYR B 1 502 ? -22.844 10.75 8.406 1 91.88 502 TYR B N 1
ATOM 7769 C CA . TYR B 1 502 ? -22.781 11.977 7.621 1 91.88 502 TYR B CA 1
ATOM 7770 C C . TYR B 1 502 ? -23.375 11.773 6.234 1 91.88 502 TYR B C 1
ATOM 7772 O O . TYR B 1 502 ? -23.078 10.781 5.562 1 91.88 502 TYR B O 1
ATOM 7780 N N . THR B 1 503 ? -24.219 12.641 5.801 1 85.38 503 THR B N 1
ATOM 7781 C CA . THR B 1 503 ? -24.969 12.438 4.562 1 85.38 503 THR B CA 1
ATOM 7782 C C . THR B 1 503 ? -24.5 13.398 3.48 1 85.38 503 THR B C 1
ATOM 7784 O O . THR B 1 503 ? -24.969 13.344 2.342 1 85.38 503 THR B O 1
ATOM 7787 N N . GLY B 1 504 ? -23.594 14.289 3.861 1 80.19 504 GLY B N 1
ATOM 7788 C CA . GLY B 1 504 ? -23.109 15.195 2.83 1 80.19 504 GLY B CA 1
ATOM 7789 C C . GLY B 1 504 ? -22.141 14.531 1.859 1 80.19 504 GLY B C 1
ATOM 7790 O O . GLY B 1 504 ? -21.594 13.469 2.15 1 80.19 504 GLY B O 1
#

Radius of gyration: 38.6 Å; Cα contacts (8 Å, |Δi|>4): 1038; chains: 2; bounding box: 92×105×130 Å

Secondary structure (DSSP, 8-state):
-HHHHHHHHHHHHHHHHHHHHHHHHHH-TTTS-THHHHHHHHHIIIIIHHHHHHHHHHTS-GGGS-HHHHHHHHHHHHHHHHHTTGGGGT---S-HHHHHHHHHHHHH-B-TTTTHHHHHHHHH-GGGHHHHHHHHHIIIIIIHHHHHHHHHHHHHHHHHHHTSSTTTTTTHHHHHHHHHHHHHHHHHHHHHHTTTGGG--------------------------------------------------------------------------------------GGGGGGGGGGGGGGGTS----------S----SHHHHHHHHHHHHHHHHHT-HHHHHHHHHHHHHHHHHHTT-TT---HHHHHHHHHHHTTHHHHHHHHHHHHHHH-HHHHHHTHHHHHHHHHIIIIIHHHHHHHHHHHTT--HHHHHHHHHHHTS-B-THHHHHHHHH-TT-HHHHHHHHHHHHHHHHHHHHHHHHHHHHHHHTTTT----TT-----/-HHHHHHHHHHHHHHHHHHHHHHHHHH-TTTS-THHHHHHHHHIIIIIHHHHHHHHHHTS-GGGS-HHHHHHHHHHHHHHHHHTTGGGGT---S-HHHHHHHHHHHHH-B-TTTTHHHHHHHHH-GGGHHHHHHHHHIIIIIIHHHHHHHHHHHHHHHHHHHTSSTTTTHHHHHHHHHHHHHHHHHHHHHHHHTTTGGG--------------------------------------------------------------------------------------GGGGGGSTTGGGGGGTS----------S----SHHHHHHHHHHHHHHHHHT-HHHHHHHHHHHHHHHHHHTT--S---HHHHHHHHHHHTTHHHHHHHHHHHHHHH-HHHHHHTHHHHHHHHHIIIIIHHHHHHHHHHHTT--HHHHHHHHHHHTS-B-THHHHHHHHH-TT-HHHHHHHHHHHHHHHHHHHHHHHHHHHHHHHTTTT----TT-----

Nearest PDB structures (foldseek):
  7wkw-assembly1_B  TM=7.792E-01  e=8.015E-09  Arabidopsis thaliana
  7y9t-assembly1_B  TM=7.633E-01  e=1.250E-08  Arabidopsis thaliana
  8u5x-assembly1_A  TM=8.243E-01  e=4.379E-08  Homo sapiens
  7qpa-assembly1_A  TM=7.898E-01  e=2.696E-08  Arabidopsis thaliana
  3zuy-assembly1_A  TM=5.806E-01  e=1.170E+00  Neisseria meningitidis

Organism: Salpingoeca rosetta (strain ATCC 50818 / BSB-021) (NCBI:txid946362)

Foldseek 3Di:
DVLLVLLCVLQVVLVVLLQLLQCCLVPVCVVPPLCNLQVLVCLQQQAALLLQLLLLLLLDAPVPDDVLLLVLLLVLLVVLLVVLLVVLVPDDDPQSLLSSLLSSQQFNQFPLQQSVQSNLCSFFNNNCNSSSSSSVCSVQVPVLLVSLLSLLLSVVVVVLVPPPPVPPCVVVVVVVVVVVVVVVVVVVVVVVPPVPPVPPDDPPPPDPPDDDDDDDDDDDDDDDDDDDDDYDYDDDDDDDYDDDDDDDDDDDDDDDDDDDDDDDYDDDDDDDDDDDDDDPPPPPPPDPPPPPSPLSNQPPQQPPPPPPPPPDSPQPPDPVSSSVVSSVVSVVSSVSRSNSVSNVSSNVSSVVCVVVVVNRPDDPVSSVVSVVSNVVNNSSQSSSLSSLCNSQVVLLVVCVVVLVVSLCSQQPVSLVVLLVSCVVSVHADSSSLSSSLSSNAFRGPVSLNVCCHSPVVDVNSNSSSSNRSNVRSVCSSVSSSVSNVVCQVVCRRHHDDGPHHDDD/DVLLVLLCVLQVVLVVLLQLLQCCLVPVCVVPPLLNLQVLVCLQFQAALLLQLLLLLLQDAPVPDDVLLLVLLLVLLVVLLVVLLVVLVPDDDPQSLLSSLLSSQQFNQFPLQQRVQSNLCSFFNNNCNSSSSSSVCSVQVPVLLVSLLSLLLSVVVVLLVPPPPVVPCVVVVVVVVVVVVVVVVVVVVVVVPPVPPVPPDDPPDDDPDDDDDDDDDDDDDDDDDYYDDDDDDDYDDYDYDDDDDDDDDDDDDDDDPDDDDDDDDDDDDDDDDDDDDDDPPPPPVPDDPLPPSPLSNQCPQQPPPPPPPPPDPPQPPDPVSSSVVSSVVSVVSSVSRSNSVSNVSSNVSSVVCVVVVVNRPPDPVSSVVSVVSNVVNNSSQSSSLSSLCNSQVVLLVVCVVVLVVSLCSQQPVSLVVLLVSCVVSVHADSSSLSSSLSSNAFRGPVSLNVCCHSPVVDVNSNSSSSNRSNVRSVCSSVSSSVSVVVCQVVCRRHHDDGPHHDDD

pLDDT: mean 71.28, std 32.8, range [13.98, 98.5]